Protein AF-A0A1G2PQ96-F1 (afdb_monomer_lite)

Organism: NCBI:txid1802366

Radius of gyration: 40.45 Å; chains: 1; bounding box: 133×92×114 Å

pLDDT: mean 72.98, std 24.96, range [22.08, 98.81]

InterPro domains:
  IPR013783 Immunoglobulin-like fold [G3DSA:2.60.40.10] (853-939)
  IPR015943 WD40/YVTN repeat-like-containing domain superfamily [G3DSA:2.130.10.10] (67-251)
  IPR015943 WD40/YVTN repeat-like-containing domain superfamily [G3DSA:2.130.10.10] (252-370)
  IPR019405 Lactonase, 7-bladed beta-propeller [PF10282] (150-334)
  IPR051200 Multi-functional host-pathogen interaction and enzymatic activity protein [PTHR47197] (91-335)

Foldseek 3Di:
DPPPPPPPDDDDDDPVVVVVPVPPPDDDDDPPPPDCCDQVQWDLDPPPATGENEADDDAAEEDEAQRQETRYAEYADAAPHEYEYFPFQKDFPCVPEQFWFEKDAQLQQQKIWTAFQPQQKIWIWGDHDRVGNSDIGTPPAMDHPVVPERGWHYKDAQNQQQKIWIQGLRQQKIFIWGAPDRPHNNRIDTPPDMDHPVVPDNAWAEKDAQNQQQKIWIAGLRQQKIWIWGAPDRPGRVRIDTPPAMDHPCVPENGWHYKDAQNQQQKIWIAFQPQQKIWIWGAPDRPRCNRIDTPPAMDHPLLPERGWHYKDARNQQQKIWIAGNPRSMITIWGQPPRVGNVRIGRAFFRHAYEHQEYEAAAEYFGFFRAFWAAWADWDDDDDDDDDDDDDDDDDDDDDDDDDDDDDDDDDDDDDDDDDDDDDDDDDDDDDDDDDDDDDDDDDDDDDDDDDDDDDDFPDDPPVPDAADDDPDPDWHHFDHHYFGDDDPDDDDDDDDDDDDDDDDDDDDDDDDDDDHTFTAFTTWTFFHEYEYAHANAHAYAYEYHRETAAFAWGAQDDPPDDDDDDDDDDDDDDDDDDDDDDDDDDDDDDDDDDDDDDDDDPDRGDTHTTGTWTAFTEYEYHYNDQARAHYQYEYARHIHPLHLNSGYEYEYEHAHDHDYNYYSGVYYHYDHLYDYPDDDDDDDDDDDDDPDDDAFDFPDKDKDKAFLQAWDKDKDAHPQFRKMKMKGTGRNQDPGIKIKMKTKTFPVSCCVQLNADPFKFAFAGIKIAIWMDDPPHTDFFRVPAWIKMKMAGDPVRTDFPHDLVQKFKWFQDPSNSYIDTPPQWDRDPVRRMIIDGGGGGGMMGIMGTQDPDAAAEWALWAWDDDDQWIKIFTHGGPPQFFAKWKFKAQDPPDPHHTDGGGHRDGMDTDNPDHAAKMKMWIWTAGRSGHIYGTDIDIDHVVLVVDDQQAWEDAPPDPWIWGWAQFSNAIATETPLDCVVCVQVVVCPVVVVRYHYDHPVSVVNHHYDQWEDEPPDDWIWGADSVLATATEFEDDPPDPPDDGVVLCVVLVHDPSRYHHGYPVSVVSGHYDYHHYRDDPPD

Sequence (1081 aa):
MFKKLFLRITQTVSLGLILAIFAWFLPPFPYPAQASDDANDCSTTPDSYSGNLIIHTGSDITLSGAAFEYWCDTVRIDSGKTLTVDTAVRSSVGAQENAPNGFAFKTDGTKMYVVGETNDTVYQYSVSTAWDISFISYDSVSFSVAGQDSIPHDLAFKSDGTKMYIVGVGTDAVYQYSLSTAWDISTASYDSISFSVSAQDNNPTGFAFKTDGTKMYVVGTTSDTVYQYSLSTAWDLSSASYSSISFSVSGQEATSHGLVFKTDGTKMYVVGATNDTVYQYSLSTPWDISSASYDSISFSVAGQETIPTGLVLKTDGTKMYVVGTTNDTVYQYSLPTAWSLSSASYDQGQLILNANTITVNGTITANGKGFIGGFGGAGGVGGTAGVGGAAAAANDGTAGGNGGNGLAGIVGSGSFGGAGGALATGNAGGSGGAFGATGGAGGGRGIESGSSNAGTDGGYTSTGSNGDTSTDESLNRGSGGGGASGAPGGGGGGGGGADSTATTGGAGGNGGAGGSGTAGGAGGVGGGIIKLHARQALSGSGTINAKGNAGAQGSAGTNGANGIVGGGTIGGSAGLGGVSGVSASTVGGNGTSDGGGGGGGGGYGTAGNFGGDGAGGGVLLKSDSINGMTFTGTVDVRGGNNKTFNGGTVKIFYSCSKSTSTINAGRTFESQTSGCPSSAPPPAPLPTSDSGGSAATPTNTETEIITDESGGTVTETAANDGSTATVDVESGTTTGDATFTVMTFTTNEVYASDPLPSELQPGGQAIFDISASVGGTAVTTFDVQPLSLSFTYRENQLVQGASENDLRLAVFEQIEDSWHVLEDAVVDTATNTITYIANHLTRFAIVRPADIIRPALPTNVSAVAISGGAKLSWQNPPTDFHHVRITRGLTAQDAGTLIAGDVRGTSYEDISVSDEPVYYNLVSVDLAGNRSGPAMVLFDPSLSSYSDGDLLRGESTSEVWIIHNSGGKMFKRHVLFSNFDTFYPHLAPFWSNVKVVSDSTVAAYSLSAWIRLDGTSAVYEINDDNTKHWITCADDSVTGQDCANEWILSGRDFDGVYIVNSTEFNSYVSGPTVIMPDVAN

Secondary structure (DSSP, 8-state):
-TTSSSSS--SS--GGGTTTTGGGSS------------GGGSB-STT---SEEEESSSS-EEEESS--EEEEEEEEE-TT-EEEEE---EEE-TTT-SSEEEEEE-TTSSEEEEEETTTTEEEEEEEEETTEEEEEEEEEEEEE-TTT-SSEEEEEE-TTSSEEEEEETTTTEEEEEEESSTT-GGGEEEEEEEEE-TTT-SSEEEEEE-TTSSEEEEEETTTTEEEEEEESSTT-GGGEEEEEEEEE-TTT-SSEEEEEE-TTSSEEEEEETTTTEEEEEEESSTT-GGGEEEEEEEEE-TTT-SSEEEEEE-TTSSEEEEEETTTTEEEEEE-SSTT-GGG-B--TTEEEEEEEEEEESSEEEEBSSSPPPPP----PPPPPPP---------------------------------------------PPPP-------------------PPPSS---SS-SS---SSS--PPPPPPPP-PPPPP----PPP----------PPPPPPPPPPPPPPPPPPPPB-EEEEEEEEEEEES-EEE-PPPPPPBPPPPPPPPPP---------------------------------S------PPPPPPBPPPPPP-EEEEEE-STT-EEEEEEEE---GGG-STT--EEEEEESS-EEEEEEE-SEEEEEE-S------PPPPP--------PPP--SEEEEEEE-TTT-EEEEEE-TTT--EEEEEE-TTSSSS-EEEEEEEEEHHHHTTTSPPPTTEEEEEEEEEEEEEEETTEE--B-TTS-EEEEEE--GGGSPTT--GGG-EEEEEETTTTEEEE-TTPEEETTTTEEEEEESB--EEEEEEE---PPPPPPEEEEEEEETTEEEEEEE--SSS-SEEEEEEESSTT---EEEEEEE-SSEEEETT--SS-EEEEEEEE-SS--BPPPEEEEE-GGGGGS-TT-EEE-SS---EEEEEEETTEEEEEE---TTGGGT-GGG-SHHHHEEE--HHHHHTSEE--EEEETT---EEEE-TTSEEEEEE-S-TTSTT--HHHHHHHTT--GGG-EEE-HHHHTTSEE-PPEEPPPS--

Structure (mmCIF, N/CA/C/O backbone):
data_AF-A0A1G2PQ96-F1
#
_entry.id   AF-A0A1G2PQ96-F1
#
loop_
_atom_site.group_PDB
_atom_site.id
_atom_site.type_symbol
_atom_site.label_atom_id
_atom_site.label_alt_id
_atom_site.label_comp_id
_atom_site.label_asym_id
_atom_site.label_entity_id
_atom_site.label_seq_id
_atom_site.pdbx_PDB_ins_code
_atom_site.Cartn_x
_atom_site.Cartn_y
_atom_site.Cartn_z
_atom_site.occupancy
_atom_site.B_iso_or_equiv
_atom_site.auth_seq_id
_atom_site.auth_comp_id
_atom_site.auth_asym_id
_atom_site.auth_atom_id
_atom_site.pdbx_PDB_model_num
ATOM 1 N N . MET A 1 1 ? -57.449 -44.608 -15.776 1.00 42.12 1 MET A N 1
ATOM 2 C CA . MET A 1 1 ? -58.216 -45.012 -14.571 1.00 42.12 1 MET A CA 1
ATOM 3 C C . MET A 1 1 ? -57.979 -44.122 -13.334 1.00 42.12 1 MET A C 1
ATOM 5 O O . MET A 1 1 ? -58.739 -44.241 -12.388 1.00 42.12 1 MET A O 1
ATOM 9 N N . PHE A 1 2 ? -57.006 -43.193 -13.328 1.00 36.47 2 PHE A N 1
ATOM 10 C CA . PHE A 1 2 ? -56.578 -42.476 -12.107 1.00 36.47 2 PHE A CA 1
ATOM 11 C C . PHE A 1 2 ? -57.275 -41.130 -11.779 1.00 36.47 2 PHE A C 1
ATOM 13 O O . PHE A 1 2 ? -57.068 -40.592 -10.701 1.00 36.47 2 PHE A O 1
ATOM 20 N N . LYS A 1 3 ? -58.145 -40.589 -12.649 1.00 33.75 3 LYS A N 1
ATOM 21 C CA . LYS A 1 3 ? -58.846 -39.295 -12.434 1.00 33.75 3 LYS A CA 1
ATOM 22 C C . LYS A 1 3 ? -60.283 -39.404 -11.874 1.00 33.75 3 LYS A C 1
ATOM 24 O O . LYS A 1 3 ? -61.053 -38.457 -11.971 1.00 33.75 3 LYS A O 1
ATOM 29 N N . LYS A 1 4 ? -60.662 -40.556 -11.299 1.00 37.22 4 LYS A N 1
ATOM 30 C CA . LYS A 1 4 ? -61.976 -40.774 -10.643 1.00 37.22 4 LYS A CA 1
ATOM 31 C C . LYS A 1 4 ? -61.910 -41.303 -9.201 1.00 37.22 4 LYS A C 1
ATOM 33 O O . LYS A 1 4 ? -62.958 -41.540 -8.613 1.00 37.22 4 LYS A O 1
ATOM 38 N N . LEU A 1 5 ? -60.712 -41.442 -8.624 1.00 34.31 5 LEU A N 1
ATOM 39 C CA . LEU A 1 5 ? -60.529 -41.835 -7.217 1.00 34.31 5 LEU A CA 1
ATOM 40 C C . LEU A 1 5 ? -60.326 -40.625 -6.280 1.00 34.31 5 LEU A C 1
ATOM 42 O O . LEU A 1 5 ? -60.650 -40.701 -5.105 1.00 34.31 5 LEU A O 1
ATOM 46 N N . PHE A 1 6 ? -59.866 -39.486 -6.813 1.00 34.38 6 PHE A N 1
ATOM 47 C CA . PHE A 1 6 ? -59.518 -38.283 -6.039 1.00 34.38 6 PHE A CA 1
ATOM 48 C C . PHE A 1 6 ? -60.656 -37.247 -5.905 1.00 34.38 6 PHE A C 1
ATOM 50 O O . PHE A 1 6 ? -60.423 -36.114 -5.504 1.00 34.38 6 PHE A O 1
ATOM 57 N N . LEU A 1 7 ? -61.891 -37.602 -6.281 1.00 35.44 7 LEU A N 1
ATOM 58 C CA . LEU A 1 7 ? -63.040 -36.681 -6.272 1.00 35.44 7 LEU A CA 1
ATOM 59 C C . LEU A 1 7 ? -64.295 -37.320 -5.655 1.00 35.44 7 LEU A C 1
ATOM 61 O O . LEU A 1 7 ? -65.400 -37.188 -6.182 1.00 35.44 7 LEU A O 1
ATOM 65 N N . ARG A 1 8 ? -64.105 -38.081 -4.566 1.00 37.97 8 ARG A N 1
ATOM 66 C CA . ARG A 1 8 ? -65.181 -38.645 -3.729 1.00 37.97 8 ARG A CA 1
ATOM 67 C C . ARG A 1 8 ? -64.667 -39.122 -2.356 1.00 37.97 8 ARG A C 1
ATOM 69 O O . ARG A 1 8 ? -64.781 -40.296 -2.046 1.00 37.97 8 ARG A O 1
ATOM 76 N N . ILE A 1 9 ? -64.111 -38.203 -1.558 1.00 35.59 9 ILE A N 1
ATOM 77 C CA . ILE A 1 9 ? -64.060 -38.202 -0.073 1.00 35.59 9 ILE A CA 1
ATOM 78 C C . ILE A 1 9 ? -63.709 -36.758 0.342 1.00 35.59 9 ILE A C 1
ATOM 80 O O . ILE A 1 9 ? -62.584 -36.402 0.663 1.00 35.59 9 ILE A O 1
ATOM 84 N N . THR A 1 10 ? -64.704 -35.878 0.244 1.00 44.19 10 THR A N 1
ATOM 85 C CA . THR A 1 10 ? -64.651 -34.490 0.736 1.00 44.19 10 THR A CA 1
ATOM 86 C C . THR A 1 10 ? -65.944 -34.180 1.484 1.00 44.19 10 THR A C 1
ATOM 88 O O . THR A 1 10 ? -66.731 -33.335 1.071 1.00 44.19 10 THR A O 1
ATOM 91 N N . GLN A 1 11 ? -66.185 -34.928 2.567 1.00 43.59 11 GLN A N 1
ATOM 92 C CA . GLN A 1 11 ? -67.168 -34.626 3.615 1.00 43.59 11 GLN A CA 1
ATOM 93 C C . GLN A 1 11 ? -66.993 -35.580 4.818 1.00 43.59 11 GLN A C 1
ATOM 95 O O . GLN A 1 11 ? -66.660 -36.750 4.645 1.00 43.59 11 GLN A O 1
ATOM 100 N N . THR A 1 12 ? -67.272 -35.065 6.022 1.00 45.44 12 THR A N 1
ATOM 101 C CA . THR A 1 12 ? -67.603 -35.831 7.247 1.00 45.44 12 THR A CA 1
ATOM 102 C C . THR A 1 12 ? -66.483 -36.566 8.018 1.00 45.44 12 THR A C 1
ATOM 104 O O . THR A 1 12 ? -66.689 -37.686 8.473 1.00 45.44 12 THR A O 1
ATOM 107 N N . VAL A 1 13 ? -65.357 -35.898 8.312 1.00 37.81 13 VAL A N 1
ATOM 108 C CA . VAL A 1 13 ? -64.643 -36.049 9.610 1.00 37.81 13 VAL A CA 1
ATOM 109 C C . VAL A 1 13 ? -64.142 -34.666 10.056 1.00 37.81 13 VAL A C 1
ATOM 111 O O . VAL A 1 13 ? -63.747 -33.862 9.215 1.00 37.81 13 VAL A O 1
ATOM 114 N N . SER A 1 14 ? -64.190 -34.355 11.354 1.00 39.97 14 SER A N 1
ATOM 115 C CA . SER A 1 14 ? -63.739 -33.072 11.917 1.00 39.97 14 SER A CA 1
ATOM 116 C C . SER A 1 14 ? -62.232 -33.052 12.221 1.00 39.97 14 SER A C 1
ATOM 118 O O . SER A 1 14 ? -61.663 -34.046 12.671 1.00 39.97 14 SER A O 1
ATOM 120 N N . LEU A 1 15 ? -61.583 -31.892 12.031 1.00 39.12 15 LEU A N 1
ATOM 121 C CA . LEU A 1 15 ? -60.127 -31.717 12.207 1.00 39.12 15 LEU A CA 1
ATOM 122 C C . LEU A 1 15 ? -59.603 -32.082 13.611 1.00 39.12 15 LEU A C 1
ATOM 124 O O . LEU A 1 15 ? -58.443 -32.466 13.749 1.00 39.12 15 LEU A O 1
ATOM 128 N N . GLY A 1 16 ? -60.444 -31.989 14.646 1.00 43.97 16 GLY A N 1
ATOM 129 C CA . GLY A 1 16 ? -60.031 -32.151 16.045 1.00 43.97 16 GLY A CA 1
ATOM 130 C C . GLY A 1 16 ? -59.488 -33.535 16.425 1.00 43.97 16 GLY A C 1
ATOM 131 O O . GLY A 1 16 ? -58.793 -33.640 17.430 1.00 43.97 16 GLY A O 1
ATOM 132 N N . LEU A 1 17 ? -59.761 -34.590 15.645 1.00 39.09 17 LEU A N 1
ATOM 133 C CA . LEU A 1 17 ? -59.308 -35.950 15.983 1.00 39.09 17 LEU A CA 1
ATOM 134 C C . LEU A 1 17 ? -57.929 -36.313 15.399 1.00 39.09 17 LEU A C 1
ATOM 136 O O . LEU A 1 17 ? -57.314 -37.274 15.852 1.00 39.09 17 LEU A O 1
ATOM 140 N N . ILE A 1 18 ? -57.419 -35.554 14.420 1.00 39.34 18 ILE A N 1
ATOM 141 C CA . ILE A 1 18 ? -56.138 -35.863 13.757 1.00 39.34 18 ILE A CA 1
ATOM 142 C C . ILE A 1 18 ? -54.939 -35.387 14.597 1.00 39.34 18 ILE A C 1
ATOM 144 O O . ILE A 1 18 ? -53.934 -36.094 14.669 1.00 39.34 18 ILE A O 1
ATOM 148 N N . LEU A 1 19 ? -55.057 -34.258 15.311 1.00 37.84 19 LEU A N 1
ATOM 149 C CA . LEU A 1 19 ? -53.992 -33.777 16.208 1.00 37.84 19 LEU A CA 1
ATOM 150 C C . LEU A 1 19 ? -53.738 -34.711 17.408 1.00 37.84 19 LEU A C 1
ATOM 152 O O . LEU A 1 19 ? -52.629 -34.737 17.934 1.00 37.84 19 LEU A O 1
ATOM 156 N N . ALA A 1 20 ? -54.731 -35.496 17.836 1.00 39.84 20 ALA A N 1
ATOM 157 C CA . ALA A 1 20 ? -54.631 -36.315 19.046 1.00 39.84 20 ALA A CA 1
ATOM 158 C C . ALA A 1 20 ? -53.750 -37.574 18.898 1.00 39.84 20 ALA A C 1
ATOM 160 O O . ALA A 1 20 ? -53.310 -38.125 19.904 1.00 39.84 20 ALA A O 1
ATOM 161 N N . ILE A 1 21 ? -53.499 -38.048 17.670 1.00 39.25 21 ILE A N 1
ATOM 162 C CA . ILE A 1 21 ? -52.829 -39.342 17.418 1.00 39.25 21 ILE A CA 1
ATOM 163 C C . ILE A 1 21 ? -51.348 -39.174 17.028 1.00 39.25 21 ILE A C 1
ATOM 165 O O . ILE A 1 21 ? -50.549 -40.077 17.262 1.00 39.25 21 ILE A O 1
ATOM 169 N N . PHE A 1 22 ? -50.937 -38.001 16.531 1.00 35.75 22 PHE A N 1
ATOM 170 C CA . PHE A 1 22 ? -49.519 -37.706 16.267 1.00 35.75 22 PHE A CA 1
ATOM 171 C C . PHE A 1 22 ? -48.686 -37.443 17.538 1.00 35.75 22 PHE A C 1
ATOM 173 O O . PHE A 1 22 ? -47.462 -37.518 17.495 1.00 35.75 22 PHE A O 1
ATOM 180 N N . ALA A 1 23 ? -49.329 -37.190 18.681 1.00 38.19 23 ALA A N 1
ATOM 181 C CA . ALA A 1 23 ? -48.676 -36.783 19.929 1.00 38.19 23 ALA A CA 1
ATOM 182 C C . ALA A 1 23 ? -48.070 -37.931 20.776 1.00 38.19 23 ALA A C 1
ATOM 184 O O . ALA A 1 23 ? -47.697 -37.696 21.922 1.00 38.19 23 ALA A O 1
ATOM 185 N N . TRP A 1 24 ? -48.009 -39.170 20.263 1.00 33.78 24 TRP A N 1
ATOM 186 C CA . TRP A 1 24 ? -47.623 -40.367 21.044 1.00 33.78 24 TRP A CA 1
ATOM 187 C C . TRP A 1 24 ? -46.531 -41.254 20.416 1.00 33.78 24 TRP A C 1
ATOM 189 O O . TRP A 1 24 ? -46.195 -42.289 20.986 1.00 33.78 24 TRP A O 1
ATOM 199 N N . PHE A 1 25 ? -45.965 -40.873 19.263 1.00 34.75 25 PHE A N 1
ATOM 200 C CA . PHE A 1 25 ? -44.963 -41.683 18.541 1.00 34.75 25 PHE A CA 1
ATOM 201 C C . PHE A 1 25 ? -43.710 -40.912 18.090 1.00 34.75 25 PHE A C 1
ATOM 203 O O . PHE A 1 25 ? -43.013 -41.332 17.168 1.00 34.75 25 PHE A O 1
ATOM 210 N N . LEU A 1 26 ? -43.378 -39.821 18.783 1.00 31.25 26 LEU A N 1
ATOM 211 C CA . LEU A 1 26 ? -42.039 -39.233 18.743 1.00 31.25 26 LEU A CA 1
ATOM 212 C C . LEU A 1 26 ? -41.348 -39.503 20.091 1.00 31.25 26 LEU A C 1
ATOM 214 O O . LEU A 1 26 ? -41.981 -39.295 21.130 1.00 31.25 26 LEU A O 1
ATOM 218 N N . PRO A 1 27 ? -40.081 -39.963 20.115 1.00 33.34 27 PRO A N 1
ATOM 219 C CA . PRO A 1 27 ? -39.292 -39.937 21.342 1.00 33.34 27 PRO A CA 1
ATOM 220 C C . PRO A 1 27 ? -39.118 -38.478 21.800 1.00 33.34 27 PRO A C 1
ATOM 222 O O . PRO A 1 27 ? -39.261 -37.565 20.980 1.00 33.34 27 PRO A O 1
ATOM 225 N N . PRO A 1 28 ? -38.799 -38.224 23.081 1.00 30.73 28 PRO A N 1
ATOM 226 C CA . PRO A 1 28 ? -38.507 -36.873 23.532 1.00 30.73 28 PRO A CA 1
ATOM 227 C C . PRO A 1 28 ? -37.271 -36.358 22.793 1.00 30.73 28 PRO A C 1
ATOM 229 O O . PRO A 1 28 ? -36.146 -36.741 23.110 1.00 30.73 28 PRO A O 1
ATOM 232 N N . PHE A 1 29 ? -37.485 -35.483 21.814 1.00 29.66 29 PHE A N 1
ATOM 233 C CA . PHE A 1 29 ? -36.437 -34.600 21.334 1.00 29.66 29 PHE A CA 1
ATOM 234 C C . PHE A 1 29 ? -36.077 -33.675 22.503 1.00 29.66 29 PHE A C 1
ATOM 236 O O . PHE A 1 29 ? -36.922 -32.861 22.891 1.00 29.66 29 PHE A O 1
ATOM 243 N N . PRO A 1 30 ? -34.857 -33.734 23.071 1.00 32.50 30 PRO A N 1
ATOM 244 C CA . PRO A 1 30 ? -34.296 -32.498 23.582 1.00 32.50 30 PRO A CA 1
ATOM 245 C C . PRO A 1 30 ? -34.281 -31.532 22.396 1.00 32.50 30 PRO A C 1
ATOM 247 O O . PRO A 1 30 ? -33.815 -31.897 21.317 1.00 32.50 30 PRO A O 1
ATOM 250 N N . TYR A 1 31 ? -34.801 -30.319 22.571 1.00 26.30 31 TYR A N 1
ATOM 251 C CA . TYR A 1 31 ? -34.379 -29.239 21.689 1.00 26.30 31 TYR A CA 1
ATOM 252 C C . TYR A 1 31 ? -32.872 -29.085 21.908 1.00 26.30 31 TYR A C 1
ATOM 254 O O . TYR A 1 31 ? -32.482 -28.755 23.033 1.00 26.30 31 TYR A O 1
ATOM 262 N N . PRO A 1 32 ? -32.014 -29.281 20.893 1.00 28.56 32 PRO A N 1
ATOM 263 C CA . PRO A 1 32 ? -30.757 -28.581 20.914 1.00 28.56 32 PRO A CA 1
ATOM 264 C C . PRO A 1 32 ? -31.112 -27.107 20.713 1.00 28.56 32 PRO A C 1
ATOM 266 O O . PRO A 1 32 ? -31.301 -26.636 19.595 1.00 28.56 32 PRO A O 1
ATOM 269 N N . ALA A 1 33 ? -31.171 -26.362 21.814 1.00 30.36 33 ALA A N 1
ATOM 270 C CA . ALA A 1 33 ? -30.506 -25.075 21.766 1.00 30.36 33 ALA A CA 1
ATOM 271 C C . ALA A 1 33 ? -29.030 -25.414 21.513 1.00 30.36 33 ALA A C 1
ATOM 273 O O . ALA A 1 33 ? -28.303 -25.755 22.446 1.00 30.36 33 ALA A O 1
ATOM 274 N N . GLN A 1 34 ? -28.622 -25.449 20.240 1.00 30.05 34 GLN A N 1
ATOM 275 C CA . GLN A 1 34 ? -27.205 -25.321 19.941 1.00 30.05 34 GLN A CA 1
ATOM 276 C C . GLN A 1 34 ? -26.820 -23.949 20.477 1.00 30.05 34 GLN A C 1
ATOM 278 O O . GLN A 1 34 ? -27.338 -22.940 20.004 1.00 30.05 34 GLN A O 1
ATOM 283 N N . ALA A 1 35 ? -25.953 -23.919 21.484 1.00 33.25 35 ALA A N 1
ATOM 284 C CA . ALA A 1 35 ? -25.126 -22.746 21.662 1.00 33.25 35 ALA A CA 1
ATOM 285 C C . ALA A 1 35 ? -24.294 -22.632 20.380 1.00 33.25 35 ALA A C 1
ATOM 287 O O . ALA A 1 35 ? -23.560 -23.569 20.047 1.00 33.25 35 ALA A O 1
ATOM 288 N N . SER A 1 36 ? -24.447 -21.536 19.638 1.00 38.97 36 SER A N 1
ATOM 289 C CA . SER A 1 36 ? -23.419 -21.118 18.695 1.00 38.97 36 SER A CA 1
ATOM 290 C C . SER A 1 36 ? -22.236 -20.615 19.520 1.00 38.97 36 SER A C 1
ATOM 292 O O . SER A 1 36 ? -22.070 -19.422 19.753 1.00 38.97 36 SER A O 1
ATOM 294 N N . ASP A 1 37 ? -21.402 -21.561 19.969 1.00 48.28 37 ASP A N 1
ATOM 295 C CA . ASP A 1 37 ? -20.026 -21.295 20.400 1.00 48.28 37 ASP A CA 1
ATOM 296 C C . ASP A 1 37 ? -19.194 -20.928 19.128 1.00 48.28 37 ASP A C 1
ATOM 298 O O . ASP A 1 37 ? -18.194 -21.571 18.810 1.00 48.28 37 ASP A O 1
ATOM 302 N N . ASP A 1 38 ? -19.679 -19.957 18.339 1.00 52.38 38 ASP A N 1
ATOM 303 C CA . ASP A 1 38 ? -19.341 -19.719 16.930 1.00 52.38 38 ASP A CA 1
ATOM 304 C C . ASP A 1 38 ? -19.372 -18.208 16.625 1.00 52.38 38 ASP A C 1
ATOM 306 O O . ASP A 1 38 ? -20.413 -17.559 16.701 1.00 52.38 38 ASP A O 1
ATOM 310 N N . ALA A 1 39 ? -18.217 -17.614 16.314 1.00 49.09 39 ALA A N 1
ATOM 311 C CA . ALA A 1 39 ? -18.099 -16.165 16.104 1.00 49.09 39 ALA A CA 1
ATOM 312 C C . ALA A 1 39 ? -18.637 -15.689 14.741 1.00 49.09 39 ALA A C 1
ATOM 314 O O . ALA A 1 39 ? -18.778 -14.487 14.522 1.00 49.09 39 ALA A O 1
ATOM 315 N N . ASN A 1 40 ? -18.950 -16.629 13.845 1.00 54.28 40 ASN A N 1
ATOM 316 C CA . ASN A 1 40 ? -19.444 -16.365 12.494 1.00 54.28 40 ASN A CA 1
ATOM 317 C C . ASN A 1 40 ? -20.896 -15.849 12.451 1.00 54.28 40 ASN A C 1
ATOM 319 O O . ASN A 1 40 ? -21.363 -15.466 11.381 1.00 54.28 40 ASN A O 1
ATOM 323 N N . ASP A 1 41 ? -21.608 -15.834 13.585 1.00 71.81 41 ASP A N 1
ATOM 324 C CA . ASP A 1 41 ? -22.950 -15.251 13.676 1.00 71.81 41 ASP A CA 1
ATOM 325 C C . ASP A 1 41 ? -22.923 -13.706 13.596 1.00 71.81 41 ASP A C 1
ATOM 327 O O . ASP A 1 41 ? -23.894 -13.122 13.119 1.00 71.81 41 ASP A O 1
ATOM 331 N N . CYS A 1 42 ? -21.855 -13.030 14.052 1.00 77.31 42 CYS A N 1
ATOM 332 C CA . CYS A 1 42 ? -21.796 -11.559 14.076 1.00 77.31 42 CYS A CA 1
ATOM 333 C C . CYS A 1 42 ? -21.358 -10.939 12.741 1.00 77.31 42 CYS A C 1
ATOM 335 O O . CYS A 1 42 ? -20.503 -11.477 12.037 1.00 77.31 42 CYS A O 1
ATOM 337 N N . SER A 1 43 ? -21.885 -9.753 12.423 1.00 79.25 43 SER A N 1
ATOM 338 C CA . SER A 1 43 ? -21.516 -9.024 11.204 1.00 79.25 43 SER A CA 1
ATOM 339 C C . SER A 1 43 ? -20.120 -8.402 11.292 1.00 79.25 43 SER A C 1
ATOM 341 O O . SER A 1 43 ? -19.700 -7.937 12.348 1.00 79.25 43 SER A O 1
ATOM 343 N N . THR A 1 44 ? -19.418 -8.324 10.161 1.00 76.81 44 THR A N 1
ATOM 344 C CA . THR A 1 44 ? -18.175 -7.545 9.992 1.00 76.81 44 THR A CA 1
ATOM 345 C C . THR A 1 44 ? -18.404 -6.234 9.227 1.00 76.81 44 THR A C 1
ATOM 347 O O . THR A 1 44 ? -17.452 -5.554 8.855 1.00 76.81 44 THR A O 1
ATOM 350 N N . THR A 1 45 ? -19.666 -5.872 8.967 1.00 74.44 45 THR A N 1
ATOM 351 C CA . THR A 1 45 ? -20.046 -4.595 8.338 1.00 74.44 45 THR A CA 1
ATOM 352 C C . THR A 1 45 ? -20.333 -3.544 9.418 1.00 74.44 45 THR A C 1
ATOM 354 O O . THR A 1 45 ? -21.090 -3.863 10.337 1.00 74.44 45 THR A O 1
ATOM 357 N N . PRO A 1 46 ? -19.798 -2.309 9.309 1.00 77.88 46 PRO A N 1
ATOM 358 C CA . PRO A 1 46 ? -20.107 -1.205 10.217 1.00 77.88 46 PRO A CA 1
ATOM 359 C C . PRO A 1 46 ? -21.602 -1.017 10.506 1.00 77.88 46 PRO A C 1
ATOM 361 O O . PRO A 1 46 ? -22.441 -1.210 9.625 1.00 77.88 46 PRO A O 1
ATOM 364 N N . ASP A 1 47 ? -21.917 -0.716 11.768 1.00 74.06 47 ASP A N 1
ATOM 365 C CA . ASP A 1 47 ? -23.259 -0.515 12.346 1.00 74.06 47 ASP A CA 1
ATOM 366 C C . ASP A 1 47 ? -24.299 -1.627 12.101 1.00 74.06 47 ASP A C 1
ATOM 368 O O . ASP A 1 47 ? -25.482 -1.503 12.429 1.00 74.06 47 ASP A O 1
ATOM 372 N N . SER A 1 48 ? -23.863 -2.788 11.613 1.00 83.44 48 SER A N 1
ATOM 373 C CA . SER A 1 48 ? -24.718 -3.923 11.264 1.00 83.44 48 SER A CA 1
ATOM 374 C C . SER A 1 48 ? -24.942 -4.874 12.455 1.00 83.44 48 SER A C 1
ATOM 376 O O . SER A 1 48 ? -24.726 -6.081 12.346 1.00 83.44 48 SER A O 1
ATOM 378 N N . TYR A 1 49 ? -25.371 -4.332 13.603 1.00 81.38 49 TYR A N 1
ATOM 379 C CA . TYR A 1 49 ? -25.602 -5.056 14.869 1.00 81.38 49 TYR A CA 1
ATOM 380 C C . TYR A 1 49 ? -26.528 -6.274 14.691 1.00 81.38 49 TYR A C 1
ATOM 382 O O . TYR A 1 49 ? -27.756 -6.154 14.714 1.00 81.38 49 TYR A O 1
ATOM 390 N N . SER A 1 50 ? -25.951 -7.460 14.493 1.00 81.06 50 SER A N 1
ATOM 391 C CA . SER A 1 50 ? -26.700 -8.673 14.149 1.00 81.06 50 SER A CA 1
ATOM 392 C C . SER A 1 50 ? -25.973 -9.946 14.586 1.00 81.06 50 SER A C 1
ATOM 394 O O . SER A 1 50 ? -24.758 -9.954 14.756 1.00 81.06 50 SER A O 1
ATOM 396 N N . GLY A 1 51 ? -26.737 -11.018 14.826 1.00 81.88 51 GLY A N 1
ATOM 397 C CA . GLY A 1 51 ? -26.214 -12.275 15.377 1.00 81.88 51 GLY A CA 1
ATOM 398 C C . GLY A 1 51 ? -25.655 -12.149 16.798 1.00 81.88 51 GLY A C 1
ATOM 399 O O . GLY A 1 51 ? -25.831 -11.127 17.457 1.00 81.88 51 GLY A O 1
ATOM 400 N N . ASN A 1 52 ? -25.032 -13.210 17.319 1.00 84.00 52 ASN A N 1
ATOM 401 C CA . ASN A 1 52 ? -24.558 -13.244 18.705 1.00 84.00 52 ASN A CA 1
ATOM 402 C C . ASN A 1 52 ? -23.247 -14.025 18.855 1.00 84.00 52 ASN A C 1
ATOM 404 O O . ASN A 1 52 ? -23.131 -15.135 18.354 1.00 84.00 52 ASN A O 1
ATOM 408 N N . LEU A 1 53 ? -22.313 -13.501 19.649 1.00 85.25 53 LEU A N 1
ATOM 409 C CA . LEU A 1 53 ? -21.095 -14.202 20.063 1.00 85.25 53 LEU A CA 1
ATOM 410 C C . LEU A 1 53 ? -21.293 -14.729 21.489 1.00 85.25 53 LEU A C 1
ATOM 412 O O . LEU A 1 53 ? -21.121 -13.980 22.453 1.00 85.25 53 LEU A O 1
ATOM 416 N N . ILE A 1 54 ? -21.683 -16.000 21.642 1.00 84.56 54 ILE A N 1
ATOM 417 C CA . ILE A 1 54 ? -22.013 -16.594 22.950 1.00 84.56 54 ILE A CA 1
ATOM 418 C C . ILE A 1 54 ? -21.122 -17.801 23.243 1.00 84.56 54 ILE A C 1
ATOM 420 O O . ILE A 1 54 ? -21.333 -18.885 22.717 1.00 84.56 54 ILE A O 1
ATOM 424 N N . ILE A 1 55 ? -20.183 -17.637 24.174 1.00 83.38 55 ILE A N 1
ATOM 425 C CA . ILE A 1 55 ? -19.343 -18.724 24.687 1.00 83.38 55 ILE A CA 1
ATOM 426 C C . ILE A 1 55 ? -19.949 -19.218 25.999 1.00 83.38 55 ILE A C 1
ATOM 428 O O . ILE A 1 55 ? -19.725 -18.636 27.067 1.00 83.38 55 ILE A O 1
ATOM 432 N N . HIS A 1 56 ? -20.755 -20.276 25.913 1.00 73.56 56 HIS A N 1
ATOM 433 C CA . HIS A 1 56 ? -21.485 -20.850 27.052 1.00 73.56 56 HIS A CA 1
ATOM 434 C C . HIS A 1 56 ? -21.107 -22.316 27.287 1.00 73.56 56 HIS A C 1
ATOM 436 O O . HIS A 1 56 ? -20.963 -22.748 28.434 1.00 73.56 56 HIS A O 1
ATOM 442 N N . THR A 1 57 ? -20.878 -23.077 26.216 1.00 62.69 57 THR A N 1
ATOM 443 C CA . THR A 1 57 ? -20.496 -24.493 26.270 1.00 62.69 57 THR A CA 1
ATOM 444 C C . THR A 1 57 ? -19.184 -24.717 25.514 1.00 62.69 57 THR A C 1
ATOM 446 O O . THR A 1 57 ? -18.305 -23.863 25.577 1.00 62.69 57 THR A O 1
ATOM 449 N N . GLY A 1 58 ? -18.959 -25.906 24.947 1.00 62.84 58 GLY A N 1
ATOM 450 C CA . GLY A 1 58 ? -17.788 -26.172 24.109 1.00 62.84 58 GLY A CA 1
ATOM 451 C C . GLY A 1 58 ? -16.420 -25.997 24.786 1.00 62.84 58 GLY A C 1
ATOM 452 O O . GLY A 1 58 ? -16.278 -26.103 26.012 1.00 62.84 58 GLY A O 1
ATOM 453 N N . SER A 1 59 ? -15.419 -25.750 23.945 1.00 69.62 59 SER A N 1
ATOM 454 C CA . SER A 1 59 ? -14.040 -25.397 24.307 1.00 69.62 59 SER A CA 1
ATOM 455 C C . SER A 1 59 ? -13.866 -23.873 24.393 1.00 69.62 59 SER A C 1
ATOM 457 O O . SER A 1 59 ? -14.819 -23.123 24.200 1.00 69.62 59 SER A O 1
ATOM 459 N N . ASP A 1 60 ? -12.647 -23.414 24.671 1.00 80.12 60 ASP A N 1
ATOM 460 C CA . ASP A 1 60 ? -12.261 -22.016 24.451 1.00 80.12 60 ASP A CA 1
ATOM 461 C C . ASP A 1 60 ? -12.199 -21.696 22.944 1.00 80.12 60 ASP A C 1
ATOM 463 O O . ASP A 1 60 ? -11.910 -22.579 22.132 1.00 80.12 60 ASP A O 1
ATOM 467 N N . ILE A 1 61 ? -12.466 -20.438 22.576 1.00 76.50 61 ILE A N 1
ATOM 468 C CA . ILE A 1 61 ? -12.505 -19.961 21.183 1.00 76.50 61 ILE A CA 1
ATOM 469 C C . ILE A 1 61 ? -11.275 -19.096 20.898 1.00 76.50 61 ILE A C 1
ATOM 471 O O . ILE A 1 61 ? -10.915 -18.242 21.708 1.00 76.50 61 ILE A O 1
ATOM 475 N N . THR A 1 62 ? -10.679 -19.258 19.715 1.00 74.12 62 THR A N 1
ATOM 476 C CA . THR A 1 62 ? -9.673 -18.333 19.173 1.00 74.12 62 THR A CA 1
ATOM 477 C C . THR A 1 62 ? -10.205 -17.687 17.898 1.00 74.12 62 THR A C 1
ATOM 479 O O . THR A 1 62 ? -10.464 -18.384 16.919 1.00 74.12 62 THR A O 1
ATOM 482 N N . LEU A 1 63 ? -10.335 -16.360 17.893 1.00 71.75 63 LEU A N 1
ATOM 483 C CA . LEU A 1 63 ? -10.573 -15.579 16.678 1.00 71.75 63 LEU A CA 1
ATOM 484 C C . LEU A 1 63 ? -9.270 -15.506 15.882 1.00 71.75 63 LEU A C 1
ATOM 486 O O . LEU A 1 63 ? -8.226 -15.157 16.438 1.00 71.75 63 LEU A O 1
ATOM 490 N N . SER A 1 64 ? -9.335 -15.834 14.594 1.00 60.06 64 SER A N 1
ATOM 491 C CA . SER A 1 64 ? -8.195 -15.814 13.674 1.00 60.06 64 SER A CA 1
ATOM 492 C C . SER A 1 64 ? -8.644 -15.404 12.271 1.00 60.06 64 SER A C 1
ATOM 494 O O . SER A 1 64 ? -9.807 -15.592 11.913 1.00 60.06 64 SER A O 1
ATOM 496 N N . GLY A 1 65 ? -7.730 -14.820 11.494 1.00 53.78 65 GLY A N 1
ATOM 497 C CA . GLY A 1 65 ? -8.033 -14.214 10.194 1.00 53.78 65 GLY A CA 1
ATOM 498 C C . GLY A 1 65 ? -8.212 -12.691 10.247 1.00 53.78 65 GLY A C 1
ATOM 499 O O . GLY A 1 65 ? -8.004 -12.056 11.280 1.00 53.78 65 GLY A O 1
ATOM 500 N N . ALA A 1 66 ? -8.570 -12.102 9.103 1.00 47.47 66 ALA A N 1
ATOM 501 C CA . ALA A 1 66 ? -8.473 -10.659 8.855 1.00 47.47 66 ALA A CA 1
ATOM 502 C C . ALA A 1 66 ? -9.563 -9.775 9.505 1.00 47.47 66 ALA A C 1
ATOM 504 O O . ALA A 1 66 ? -9.426 -8.553 9.503 1.00 47.47 66 ALA A O 1
ATOM 505 N N . ALA A 1 67 ? -10.637 -10.353 10.053 1.00 53.38 67 ALA A N 1
ATOM 506 C CA . ALA A 1 67 ? -11.695 -9.591 10.718 1.00 53.38 67 ALA A CA 1
ATOM 507 C C . ALA A 1 67 ? -11.276 -9.208 12.150 1.00 53.38 67 ALA A C 1
ATOM 509 O O . ALA A 1 67 ? -11.265 -10.044 13.058 1.00 53.38 67 ALA A O 1
ATOM 510 N N . PHE A 1 68 ? -10.929 -7.934 12.347 1.00 66.31 68 PHE A N 1
ATOM 511 C CA . PHE A 1 68 ? -10.560 -7.359 13.647 1.00 66.31 68 PHE A CA 1
ATOM 512 C C . PHE A 1 68 ? -11.717 -6.626 14.349 1.00 66.31 68 PHE A C 1
ATOM 514 O O . PHE A 1 68 ? -11.558 -6.215 15.498 1.00 66.31 68 PHE A O 1
ATOM 521 N N . GLU A 1 69 ? -12.862 -6.460 13.683 1.00 81.88 69 GLU A N 1
ATOM 522 C CA . GLU A 1 69 ? -14.032 -5.733 14.180 1.00 81.88 69 GLU A CA 1
ATOM 523 C C . GLU A 1 69 ? -15.331 -6.495 13.882 1.00 81.88 69 GLU A C 1
ATOM 525 O O . GLU A 1 69 ? -15.511 -7.018 12.780 1.00 81.88 69 GLU A O 1
ATOM 530 N N . TYR A 1 70 ? -16.215 -6.575 14.883 1.00 83.19 70 TYR A N 1
ATOM 531 C CA . TYR A 1 70 ? -17.464 -7.340 14.838 1.00 83.19 70 TYR A CA 1
ATOM 532 C C . TYR A 1 70 ? -18.622 -6.543 15.446 1.00 83.19 70 TYR A C 1
ATOM 534 O O . TYR A 1 70 ? -18.469 -5.908 16.492 1.00 83.19 70 TYR A O 1
ATOM 542 N N . TRP A 1 71 ? -19.790 -6.661 14.820 1.00 85.75 71 TRP A N 1
ATOM 543 C CA . TRP A 1 71 ? -21.026 -5.948 15.128 1.00 85.75 71 TRP A CA 1
ATOM 544 C C . TRP A 1 71 ? -22.117 -6.964 15.478 1.00 85.75 71 TRP A C 1
ATOM 546 O O . TRP A 1 71 ? -22.813 -7.496 14.611 1.00 85.75 71 TRP A O 1
ATOM 556 N N . CYS A 1 72 ? -22.224 -7.275 16.767 1.00 87.00 72 CYS A N 1
ATOM 557 C CA . CYS A 1 72 ? -23.140 -8.279 17.314 1.00 87.00 72 CYS A CA 1
ATOM 558 C C . CYS A 1 72 ? -24.423 -7.631 17.865 1.00 87.00 72 CYS A C 1
ATOM 560 O O . CYS A 1 72 ? -24.417 -6.468 18.260 1.00 87.00 72 CYS A O 1
ATOM 562 N N . ASP A 1 73 ? -25.508 -8.387 18.034 1.00 88.06 73 ASP A N 1
ATOM 563 C CA . ASP A 1 73 ? -26.563 -7.992 18.979 1.00 88.06 73 ASP A CA 1
ATOM 564 C C . ASP A 1 73 ? -26.080 -8.219 20.425 1.00 88.06 73 ASP A C 1
ATOM 566 O O . ASP A 1 73 ? -25.895 -7.266 21.190 1.00 88.06 73 ASP A O 1
ATOM 570 N N . THR A 1 74 ? -25.761 -9.470 20.779 1.00 87.44 74 THR A N 1
ATOM 571 C CA . THR A 1 74 ? -25.212 -9.833 22.098 1.00 87.44 74 THR A CA 1
ATOM 572 C C . THR A 1 74 ? -23.827 -10.478 22.007 1.00 87.44 74 THR A C 1
ATOM 574 O O . THR A 1 74 ? -23.617 -11.449 21.280 1.00 87.44 74 THR A O 1
ATOM 577 N N . VAL A 1 75 ? -22.898 -10.009 22.843 1.00 91.50 75 VAL A N 1
ATOM 578 C CA . VAL A 1 75 ? -21.645 -10.696 23.196 1.00 91.50 75 VAL A CA 1
ATOM 579 C C . VAL A 1 75 ? -21.759 -11.236 24.620 1.00 91.50 75 VAL A C 1
ATOM 581 O O . VAL A 1 75 ? -22.052 -10.490 25.559 1.00 91.50 75 VAL A O 1
ATOM 584 N N . ARG A 1 76 ? -21.466 -12.522 24.826 1.00 90.81 76 ARG A N 1
ATOM 585 C CA . ARG A 1 76 ? -21.446 -13.151 26.151 1.00 90.81 76 ARG A CA 1
ATOM 586 C C . ARG A 1 76 ? -20.345 -14.203 26.273 1.00 90.81 76 ARG A C 1
ATOM 588 O O . ARG A 1 76 ? -20.286 -15.141 25.491 1.00 90.81 76 ARG A O 1
ATOM 595 N N . ILE A 1 77 ? -19.526 -14.092 27.315 1.00 91.75 77 ILE A N 1
ATOM 596 C CA . ILE A 1 77 ? -18.444 -15.033 27.632 1.00 91.75 77 ILE A CA 1
ATOM 597 C C . ILE A 1 77 ? -18.626 -15.498 29.076 1.00 91.75 77 ILE A C 1
ATOM 599 O O . ILE A 1 77 ? -18.428 -14.711 30.006 1.00 91.75 77 ILE A O 1
ATOM 603 N N . ASP A 1 78 ? -19.016 -16.755 29.282 1.00 90.69 78 ASP A N 1
ATOM 604 C CA . ASP A 1 78 ? -19.311 -17.280 30.620 1.00 90.69 78 ASP A CA 1
ATOM 605 C C . ASP A 1 78 ? -18.066 -17.685 31.424 1.00 90.69 78 ASP A C 1
ATOM 607 O O . ASP A 1 78 ? -16.953 -17.811 30.914 1.00 90.69 78 ASP A O 1
ATOM 611 N N . SER A 1 79 ? -18.245 -17.839 32.739 1.00 91.00 79 SER A N 1
ATOM 612 C CA . SER A 1 79 ? -17.130 -18.070 33.660 1.00 91.00 79 SER A CA 1
ATOM 613 C C . SER A 1 79 ? -16.420 -19.398 33.386 1.00 91.00 79 SER A C 1
ATOM 615 O O . SER A 1 79 ? -17.058 -20.439 33.233 1.00 91.00 79 SER A O 1
ATOM 617 N N . GLY A 1 80 ? -15.086 -19.354 33.330 1.00 86.12 80 GLY A N 1
ATOM 618 C CA . GLY A 1 80 ? -14.256 -20.496 32.938 1.00 86.12 80 GLY A CA 1
ATOM 619 C C . GLY A 1 80 ? -14.120 -20.708 31.425 1.00 86.12 80 GLY A C 1
ATOM 620 O O . GLY A 1 80 ? -13.624 -21.760 31.032 1.00 86.12 80 GLY A O 1
ATOM 621 N N . LYS A 1 81 ? -14.546 -19.745 30.595 1.00 89.25 81 LYS A N 1
ATOM 622 C CA . LYS A 1 81 ? -14.285 -19.694 29.145 1.00 89.25 81 LYS A CA 1
ATOM 623 C C . LYS A 1 81 ? -13.216 -18.670 28.793 1.00 89.25 81 LYS A C 1
ATOM 625 O O . LYS A 1 81 ? -13.124 -17.638 29.459 1.00 89.25 81 LYS A O 1
ATOM 630 N N . THR A 1 82 ? -12.487 -18.913 27.712 1.00 87.56 82 THR A N 1
ATOM 631 C CA . THR A 1 82 ? -11.535 -17.971 27.110 1.00 87.56 82 THR A CA 1
ATOM 632 C C . THR A 1 82 ? -11.929 -17.645 25.671 1.00 87.56 82 THR A C 1
ATOM 634 O O . THR A 1 82 ? -12.153 -18.544 24.861 1.00 87.56 82 THR A O 1
ATOM 637 N N . LEU A 1 83 ? -11.954 -16.353 25.349 1.00 86.56 83 LEU A N 1
ATOM 638 C CA . LEU A 1 83 ? -11.879 -15.818 23.993 1.00 86.56 83 LEU A CA 1
ATOM 639 C C . LEU A 1 83 ? -10.445 -15.336 23.750 1.00 86.56 83 LEU A C 1
ATOM 641 O O . LEU A 1 83 ? -9.984 -14.405 24.411 1.00 86.56 83 LEU A O 1
ATOM 645 N N . THR A 1 84 ? -9.735 -15.964 22.822 1.00 82.31 84 THR A N 1
ATOM 646 C CA . THR A 1 84 ? -8.374 -15.579 22.425 1.00 82.31 84 THR A CA 1
ATOM 647 C C . THR A 1 84 ? -8.412 -14.842 21.090 1.00 82.31 84 THR A C 1
ATOM 649 O O . THR A 1 84 ? -9.184 -15.200 20.205 1.00 82.31 84 THR A O 1
ATOM 652 N N . VAL A 1 85 ? -7.577 -13.819 20.933 1.00 75.00 85 VAL A N 1
ATOM 653 C CA . VAL A 1 85 ? -7.489 -12.996 19.721 1.00 75.00 85 VAL A CA 1
ATOM 654 C C . VAL A 1 85 ? -6.124 -13.201 19.072 1.00 75.00 85 VAL A C 1
ATOM 656 O O . VAL A 1 85 ? -5.109 -12.754 19.608 1.00 75.00 85 VAL A O 1
ATOM 659 N N . ASP A 1 86 ? -6.113 -13.849 17.910 1.00 68.12 86 ASP A N 1
ATOM 660 C CA . ASP A 1 86 ? -4.938 -14.055 17.061 1.00 68.12 86 ASP A CA 1
ATOM 661 C C . ASP A 1 86 ? -5.293 -13.731 15.597 1.00 68.12 86 ASP A C 1
ATOM 663 O O . ASP A 1 86 ? -5.201 -14.565 14.700 1.00 68.12 86 ASP A O 1
ATOM 667 N N . THR A 1 87 ? -5.701 -12.479 15.345 1.00 65.19 87 THR A N 1
ATOM 668 C CA . THR A 1 87 ? -6.003 -11.902 14.010 1.00 65.19 87 THR A CA 1
ATOM 669 C C . THR A 1 87 ? -4.801 -11.854 13.050 1.00 65.19 87 THR A C 1
ATOM 671 O O . THR A 1 87 ? -4.861 -11.287 11.962 1.00 65.19 87 THR A O 1
ATOM 674 N N . ALA A 1 88 ? -3.679 -12.451 13.444 1.00 69.12 88 ALA A N 1
ATOM 675 C CA . ALA A 1 88 ? -2.469 -12.535 12.657 1.00 69.12 88 ALA A CA 1
ATOM 676 C C . ALA A 1 88 ? -2.647 -13.506 11.483 1.00 69.12 88 ALA A C 1
ATOM 678 O O . ALA A 1 88 ? -2.634 -14.725 11.661 1.00 69.12 88 ALA A O 1
ATOM 679 N N . VAL A 1 89 ? -2.748 -12.971 10.271 1.00 76.94 89 VAL A N 1
ATOM 680 C CA . VAL A 1 89 ? -2.818 -13.796 9.065 1.00 76.94 89 VAL A CA 1
ATOM 681 C C . VAL A 1 89 ? -1.433 -14.387 8.771 1.00 76.94 89 VAL A C 1
ATOM 683 O O . VAL A 1 89 ? -0.523 -13.695 8.315 1.00 76.94 89 VAL A O 1
ATOM 686 N N . ARG A 1 90 ? -1.264 -15.678 9.073 1.00 84.50 90 ARG A N 1
ATOM 687 C CA . ARG A 1 90 ? -0.035 -16.453 8.855 1.00 84.50 90 ARG A CA 1
ATOM 688 C C . ARG A 1 90 ? -0.364 -17.916 8.560 1.00 84.50 90 ARG A C 1
ATOM 690 O O . ARG A 1 90 ? -1.339 -18.435 9.096 1.00 84.50 90 ARG A O 1
ATOM 697 N N . SER A 1 91 ? 0.476 -18.592 7.781 1.00 85.38 91 SER A N 1
ATOM 698 C CA . SER A 1 91 ? 0.383 -20.039 7.538 1.00 85.38 91 SER A CA 1
ATOM 699 C C . SER A 1 91 ? 1.758 -20.697 7.596 1.00 85.38 91 SER A C 1
ATOM 701 O O . SER A 1 91 ? 2.698 -20.230 6.954 1.00 85.38 91 SER A O 1
ATOM 703 N N . SER A 1 92 ? 1.870 -21.799 8.342 1.00 89.44 92 SER A N 1
ATOM 704 C CA . SER A 1 92 ? 3.107 -22.584 8.408 1.00 89.44 92 SER A CA 1
ATOM 705 C C . SER A 1 92 ? 3.239 -23.526 7.210 1.00 89.44 92 SER A C 1
ATOM 707 O O . SER A 1 92 ? 2.270 -24.158 6.790 1.00 89.44 92 SER A O 1
ATOM 709 N N . VAL A 1 93 ? 4.460 -23.620 6.692 1.00 94.44 93 VAL A N 1
ATOM 710 C CA . VAL A 1 93 ? 4.898 -24.496 5.595 1.00 94.44 93 VAL A CA 1
ATOM 711 C C . VAL A 1 93 ? 5.865 -25.590 6.087 1.00 94.44 93 VAL A C 1
ATOM 713 O O . VAL A 1 93 ? 6.146 -26.538 5.353 1.00 94.44 93 VAL A O 1
ATOM 716 N N . GLY A 1 94 ? 6.262 -25.542 7.368 1.00 92.81 94 GLY A N 1
ATOM 717 C CA . GLY A 1 94 ? 7.138 -26.491 8.082 1.00 92.81 94 GLY A CA 1
ATOM 718 C C . GLY A 1 94 ? 6.630 -27.930 8.233 1.00 92.81 94 GLY A C 1
ATOM 719 O O . GLY A 1 94 ? 7.214 -28.724 8.967 1.00 92.81 94 GLY A O 1
ATOM 720 N N . ALA A 1 95 ? 5.535 -28.283 7.559 1.00 90.00 95 ALA A N 1
ATOM 721 C CA . ALA A 1 95 ? 5.102 -29.667 7.360 1.00 90.00 95 ALA A CA 1
ATOM 722 C C . ALA A 1 95 ? 5.605 -30.259 6.025 1.00 90.00 95 ALA A C 1
ATOM 724 O O . ALA A 1 95 ? 5.467 -31.464 5.792 1.00 90.00 95 ALA A O 1
ATOM 725 N N . GLN A 1 96 ? 6.122 -29.415 5.128 1.00 94.12 96 GLN A N 1
ATOM 726 C CA . GLN A 1 96 ? 6.692 -29.772 3.829 1.00 94.12 96 GLN A CA 1
ATOM 727 C C . GLN A 1 96 ? 8.160 -29.340 3.737 1.00 94.12 96 GLN A C 1
ATOM 729 O O . GLN A 1 96 ? 8.982 -30.137 3.298 1.00 94.12 96 GLN A O 1
ATOM 734 N N . GLU A 1 97 ? 8.483 -28.116 4.168 1.00 92.94 97 GLU A N 1
ATOM 735 C CA . GLU A 1 97 ? 9.820 -27.527 4.045 1.00 92.94 97 GLU A CA 1
ATOM 736 C C . GLU A 1 97 ? 10.219 -26.801 5.339 1.00 92.94 97 GLU A C 1
ATOM 738 O O . GLU A 1 97 ? 9.497 -25.910 5.783 1.00 92.94 97 GLU A O 1
ATOM 743 N N . ASN A 1 98 ? 11.348 -27.206 5.936 1.00 92.31 98 ASN A N 1
ATOM 744 C CA . ASN A 1 98 ? 11.846 -26.744 7.244 1.00 92.31 98 ASN A CA 1
ATOM 745 C C . ASN A 1 98 ? 13.076 -25.813 7.150 1.00 92.31 98 ASN A C 1
ATOM 747 O O . ASN A 1 98 ? 13.798 -25.612 8.125 1.00 92.31 98 ASN A O 1
ATOM 751 N N . ALA A 1 99 ? 13.331 -25.293 5.950 1.00 93.31 99 ALA A N 1
ATOM 752 C CA . ALA A 1 99 ? 14.200 -24.159 5.670 1.00 93.31 99 ALA A CA 1
ATOM 753 C C . ALA A 1 99 ? 13.654 -23.398 4.438 1.00 93.31 99 ALA A C 1
ATOM 755 O O . ALA A 1 99 ? 14.295 -23.389 3.383 1.00 93.31 99 ALA A O 1
ATOM 756 N N . PRO A 1 100 ? 12.434 -22.819 4.506 1.00 95.50 100 PRO A N 1
ATOM 757 C CA . PRO A 1 100 ? 11.830 -22.120 3.375 1.00 95.50 100 PRO A CA 1
ATOM 758 C C . PRO A 1 100 ? 12.543 -20.788 3.106 1.00 95.50 100 PRO A C 1
ATOM 760 O O . PRO A 1 100 ? 12.536 -19.874 3.934 1.00 95.50 100 PRO A O 1
ATOM 763 N N . ASN A 1 101 ? 13.121 -20.668 1.914 1.00 95.00 101 ASN A N 1
ATOM 764 C CA . ASN A 1 101 ? 13.904 -19.504 1.505 1.00 95.00 101 ASN A CA 1
ATOM 765 C C . ASN A 1 101 ? 13.129 -18.540 0.603 1.00 95.00 101 ASN A C 1
ATOM 767 O O . ASN A 1 101 ? 13.328 -17.330 0.675 1.00 95.00 101 ASN A O 1
ATOM 771 N N . GLY A 1 102 ? 12.226 -19.057 -0.224 1.00 96.06 102 GLY A N 1
ATOM 772 C CA . GLY A 1 102 ? 11.574 -18.265 -1.258 1.00 96.06 102 GLY A CA 1
ATOM 773 C C . GLY A 1 102 ? 10.177 -18.764 -1.547 1.00 96.06 102 GLY A C 1
ATOM 774 O O . GLY A 1 102 ? 9.856 -19.942 -1.368 1.00 96.06 102 GLY A O 1
ATOM 775 N N . PHE A 1 103 ? 9.314 -17.851 -1.974 1.00 97.62 103 PHE A N 1
ATOM 776 C CA . PHE A 1 103 ? 7.937 -18.177 -2.303 1.00 97.62 103 PHE A CA 1
ATOM 777 C C . PHE A 1 103 ? 7.373 -17.211 -3.341 1.00 97.62 103 PHE A C 1
ATOM 779 O O . PHE A 1 103 ? 7.707 -16.031 -3.370 1.00 97.62 103 PHE A O 1
ATOM 786 N N . ALA A 1 104 ? 6.469 -17.717 -4.173 1.00 97.94 104 ALA A N 1
ATOM 787 C CA . ALA A 1 104 ? 5.796 -16.950 -5.209 1.00 97.94 104 ALA A CA 1
ATOM 788 C C . ALA A 1 104 ? 4.287 -17.192 -5.156 1.00 97.94 104 ALA A C 1
ATOM 790 O O . ALA A 1 104 ? 3.831 -18.298 -4.865 1.00 97.94 104 ALA A O 1
ATOM 791 N N . PHE A 1 105 ? 3.499 -16.177 -5.504 1.00 97.38 105 PHE A N 1
ATOM 792 C CA . PHE A 1 105 ? 2.069 -16.338 -5.766 1.00 97.38 105 PHE A CA 1
ATOM 793 C C . PHE A 1 105 ? 1.801 -16.510 -7.262 1.00 97.38 105 PHE A C 1
ATOM 795 O O . PHE A 1 105 ? 2.478 -15.933 -8.115 1.00 97.38 105 PHE A O 1
ATOM 802 N N . LYS A 1 106 ? 0.735 -17.245 -7.584 1.00 96.44 106 LYS A N 1
ATOM 803 C CA . LYS A 1 106 ? 0.057 -17.120 -8.877 1.00 96.44 106 LYS A CA 1
ATOM 804 C C . LYS A 1 106 ? -0.489 -15.697 -9.022 1.00 96.44 106 LYS A C 1
ATOM 806 O O . LYS A 1 106 ? -0.916 -15.100 -8.041 1.00 96.44 106 LYS A O 1
ATOM 811 N N . THR A 1 107 ? -0.525 -15.158 -10.239 1.00 91.75 107 THR A N 1
ATOM 812 C CA . THR A 1 107 ? -0.910 -13.754 -10.504 1.00 91.75 107 THR A CA 1
ATOM 813 C C . THR A 1 107 ? -2.318 -13.354 -10.036 1.00 91.75 107 THR A C 1
ATOM 815 O O . THR A 1 107 ? -2.566 -12.171 -9.817 1.00 91.75 107 THR A O 1
ATOM 818 N N . ASP A 1 108 ? -3.225 -14.314 -9.832 1.00 90.12 108 ASP A N 1
ATOM 819 C CA . ASP A 1 108 ? -4.562 -14.106 -9.253 1.00 90.12 108 ASP A CA 1
ATOM 820 C C . ASP A 1 108 ? -4.636 -14.350 -7.732 1.00 90.12 108 ASP A C 1
ATOM 822 O O . ASP A 1 108 ? -5.699 -14.193 -7.142 1.00 90.12 108 ASP A O 1
ATOM 826 N N . GLY A 1 109 ? -3.531 -14.729 -7.087 1.00 93.12 109 GLY A N 1
ATOM 827 C CA . GLY A 1 109 ? -3.446 -15.009 -5.653 1.00 93.12 109 GLY A CA 1
ATOM 828 C C . GLY A 1 109 ? -4.090 -16.318 -5.191 1.00 93.12 109 GLY A C 1
ATOM 829 O O . GLY A 1 109 ? -4.191 -16.518 -3.984 1.00 93.12 109 GLY A O 1
ATOM 830 N N . THR A 1 110 ? -4.533 -17.198 -6.100 1.00 93.69 110 THR A N 1
ATOM 831 C CA . THR A 1 110 ? -5.235 -18.464 -5.763 1.00 93.69 110 THR A CA 1
ATOM 832 C C . THR A 1 110 ? -4.306 -19.656 -5.506 1.00 93.69 110 THR A C 1
ATOM 834 O O . THR A 1 110 ? -4.746 -20.706 -5.033 1.00 93.69 110 THR A O 1
ATOM 837 N N . LYS A 1 111 ? -3.010 -19.512 -5.806 1.00 95.75 111 LYS A N 1
ATOM 838 C CA . LYS A 1 111 ? -1.963 -20.487 -5.477 1.00 95.75 111 LYS A CA 1
ATOM 839 C C . LYS A 1 111 ? -0.710 -19.799 -4.961 1.00 95.75 111 LYS A C 1
ATOM 841 O O . LYS A 1 111 ? -0.394 -18.690 -5.394 1.00 95.75 111 LYS A O 1
ATOM 846 N N . MET A 1 112 ? 0.003 -20.500 -4.091 1.00 98.06 112 MET A N 1
ATOM 847 C CA . MET A 1 112 ? 1.312 -20.130 -3.563 1.00 98.06 112 MET A CA 1
ATOM 848 C C . MET A 1 112 ? 2.280 -21.299 -3.782 1.00 98.06 112 MET A C 1
ATOM 850 O O . MET A 1 112 ? 1.888 -22.461 -3.675 1.00 98.06 112 MET A O 1
ATOM 854 N N . TYR A 1 113 ? 3.534 -20.995 -4.086 1.00 98.50 113 TYR A N 1
ATOM 855 C CA . TYR A 1 113 ? 4.609 -21.961 -4.305 1.00 98.50 113 TYR A CA 1
ATOM 856 C C . TYR A 1 113 ? 5.763 -21.606 -3.375 1.00 98.50 113 TYR A C 1
ATOM 858 O O . TYR A 1 113 ? 6.053 -20.423 -3.237 1.00 98.50 113 TYR A O 1
ATOM 866 N N . VAL A 1 114 ? 6.407 -22.590 -2.749 1.00 98.25 114 VAL A N 1
ATOM 867 C CA . VAL A 1 114 ? 7.489 -22.382 -1.765 1.00 98.25 114 VAL A CA 1
ATOM 868 C C . VAL A 1 114 ? 8.683 -23.256 -2.123 1.00 98.25 114 VAL A C 1
ATOM 870 O O . VAL A 1 114 ? 8.475 -24.412 -2.486 1.00 98.25 114 VAL A O 1
ATOM 873 N N . VAL A 1 115 ? 9.902 -22.732 -1.998 1.00 97.69 115 VAL A N 1
ATOM 874 C CA . VAL A 1 115 ? 11.169 -23.459 -2.173 1.00 97.69 115 VAL A CA 1
ATOM 875 C C . VAL A 1 115 ? 12.059 -23.302 -0.933 1.00 97.69 115 VAL A C 1
ATOM 877 O O . VAL A 1 115 ? 11.967 -22.299 -0.219 1.00 97.69 115 VAL A O 1
ATOM 880 N N . GLY A 1 116 ? 12.903 -24.297 -0.660 1.00 92.75 116 GLY A N 1
ATOM 881 C CA . GLY A 1 116 ? 13.821 -24.302 0.478 1.00 92.75 116 GLY A CA 1
ATOM 882 C C . GLY A 1 116 ? 14.832 -25.451 0.448 1.00 92.75 116 GLY A C 1
ATOM 883 O O . GLY A 1 116 ? 14.767 -26.330 -0.418 1.00 92.75 116 GLY A O 1
ATOM 884 N N . GLU A 1 117 ? 15.765 -25.419 1.399 1.00 89.50 117 GLU A N 1
ATOM 885 C CA . GLU A 1 117 ? 16.997 -26.230 1.402 1.00 89.50 117 GLU A CA 1
ATOM 886 C C . GLU A 1 117 ? 16.824 -27.651 1.955 1.00 89.50 117 GLU A C 1
ATOM 888 O O . GLU A 1 117 ? 17.647 -28.520 1.680 1.00 89.50 117 GLU A O 1
ATOM 893 N N . THR A 1 118 ? 15.786 -27.935 2.752 1.00 87.50 118 THR A N 1
ATOM 894 C CA . THR A 1 118 ? 15.691 -29.240 3.442 1.00 87.50 118 THR A CA 1
ATOM 895 C C . THR A 1 118 ? 15.466 -30.390 2.459 1.00 87.50 118 THR A C 1
ATOM 897 O O . THR A 1 118 ? 15.892 -31.521 2.709 1.00 87.50 118 THR A O 1
ATOM 900 N N . ASN A 1 119 ? 14.771 -30.111 1.352 1.00 86.38 119 ASN A N 1
ATOM 901 C CA . ASN A 1 119 ? 14.345 -31.109 0.373 1.00 86.38 119 ASN A CA 1
ATOM 902 C C . ASN A 1 119 ? 14.722 -30.765 -1.078 1.00 86.38 119 ASN A C 1
ATOM 904 O O . ASN A 1 119 ? 14.323 -31.507 -1.981 1.00 86.38 119 ASN A O 1
ATOM 908 N N . ASP A 1 120 ? 15.399 -29.638 -1.327 1.00 95.19 120 ASP A N 1
ATOM 909 C CA . ASP A 1 120 ? 15.687 -29.106 -2.668 1.00 95.19 120 ASP A CA 1
ATOM 910 C C . ASP A 1 120 ? 14.453 -29.162 -3.593 1.00 95.19 120 ASP A C 1
ATOM 912 O O . ASP A 1 120 ? 14.470 -29.769 -4.672 1.00 95.19 120 ASP A O 1
ATOM 916 N N . THR A 1 121 ? 13.313 -28.652 -3.117 1.00 96.69 121 THR A N 1
ATOM 917 C CA . THR A 1 121 ? 11.995 -28.936 -3.711 1.00 96.69 121 THR A CA 1
ATOM 918 C C . THR A 1 121 ? 11.059 -27.734 -3.656 1.00 96.69 121 THR A C 1
ATOM 920 O O . THR A 1 121 ? 10.959 -27.047 -2.643 1.00 96.69 121 THR A O 1
ATOM 923 N N . VAL A 1 122 ? 10.329 -27.516 -4.753 1.00 98.56 122 VAL A N 1
ATOM 924 C CA . VAL A 1 122 ? 9.209 -26.575 -4.831 1.00 98.56 122 VAL A CA 1
ATOM 925 C C . VAL A 1 122 ? 7.917 -27.287 -4.423 1.00 98.56 122 VAL A C 1
ATOM 927 O O . VAL A 1 122 ? 7.577 -28.326 -4.991 1.00 98.56 122 VAL A O 1
ATOM 930 N N . TYR A 1 123 ? 7.166 -26.719 -3.483 1.00 98.44 123 TYR A N 1
ATOM 931 C CA . TYR A 1 123 ? 5.872 -27.221 -3.005 1.00 98.44 123 TYR A CA 1
ATOM 932 C C . TYR A 1 123 ? 4.733 -26.287 -3.422 1.00 98.44 123 TYR A C 1
ATOM 934 O O . TYR A 1 123 ? 4.855 -25.071 -3.284 1.00 98.44 123 TYR A O 1
ATOM 942 N N . GLN A 1 124 ? 3.618 -26.843 -3.906 1.00 98.38 124 GLN A N 1
ATOM 943 C CA . GLN A 1 124 ? 2.447 -26.090 -4.367 1.00 98.38 124 GLN A CA 1
ATOM 944 C C . GLN A 1 124 ? 1.301 -26.122 -3.346 1.00 98.38 124 GLN A C 1
ATOM 946 O O . GLN A 1 124 ? 0.902 -27.184 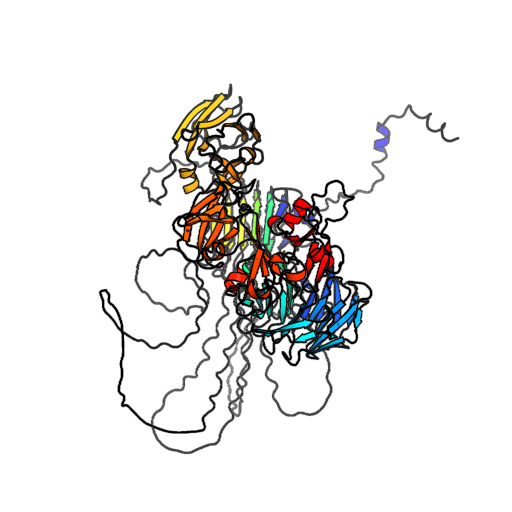-2.863 1.00 98.38 124 GLN A O 1
ATOM 951 N N . TYR A 1 125 ? 0.717 -24.955 -3.085 1.00 97.94 125 TYR A N 1
ATOM 952 C CA . TYR A 1 125 ? -0.413 -24.757 -2.183 1.00 97.94 125 TYR A CA 1
ATOM 953 C C . TYR A 1 125 ? -1.559 -24.038 -2.901 1.00 97.94 125 TYR A C 1
ATOM 955 O O . TYR A 1 125 ? -1.337 -23.063 -3.624 1.00 97.94 125 TYR A O 1
ATOM 963 N N . SER A 1 126 ? -2.796 -24.462 -2.655 1.00 92.00 126 SER A N 1
ATOM 964 C CA . SER A 1 126 ? -3.989 -23.670 -2.967 1.00 92.00 126 SER A CA 1
ATOM 965 C C . SER A 1 126 ? -4.277 -22.662 -1.858 1.00 92.00 126 SER A C 1
ATOM 967 O O . SER A 1 126 ? -4.119 -22.954 -0.672 1.00 92.00 126 SER A O 1
ATOM 969 N N . VAL A 1 127 ? -4.740 -21.481 -2.257 1.00 90.38 127 VAL A N 1
ATOM 970 C CA . VAL A 1 127 ? -5.124 -20.371 -1.380 1.00 90.38 127 VAL A CA 1
ATOM 971 C C . VAL A 1 127 ? -6.620 -20.143 -1.600 1.00 90.38 127 VAL A C 1
ATOM 973 O O . VAL A 1 127 ? -7.041 -19.821 -2.711 1.00 90.38 127 VAL A O 1
ATOM 976 N N . SER A 1 128 ? -7.435 -20.415 -0.578 1.00 83.06 128 SER A N 1
ATOM 977 C CA . SER A 1 128 ? -8.897 -20.557 -0.719 1.00 83.06 128 SER A CA 1
ATOM 978 C C . SER A 1 128 ? -9.606 -19.251 -1.089 1.00 83.06 128 SER A C 1
ATOM 980 O O . SER A 1 128 ? -10.495 -19.252 -1.941 1.00 83.06 128 SER A O 1
ATOM 982 N N . THR A 1 129 ? -9.158 -18.143 -0.501 1.00 80.12 129 THR A N 1
ATOM 983 C CA . THR A 1 129 ? -9.515 -16.774 -0.876 1.00 80.12 129 THR A CA 1
ATOM 984 C C . THR A 1 129 ? -8.282 -16.115 -1.482 1.00 80.12 129 THR A C 1
ATOM 986 O O . THR A 1 129 ? -7.211 -16.125 -0.879 1.00 80.12 129 THR A O 1
ATOM 989 N N . ALA A 1 130 ? -8.417 -15.542 -2.679 1.00 80.00 130 ALA A N 1
ATOM 990 C CA . ALA A 1 130 ? -7.306 -14.930 -3.405 1.00 80.00 130 ALA A CA 1
ATOM 991 C C . ALA A 1 130 ? -6.536 -13.915 -2.539 1.00 80.00 130 ALA A C 1
ATOM 993 O O . ALA A 1 130 ? -7.118 -12.952 -2.038 1.00 80.00 130 ALA A O 1
ATOM 994 N N . TRP A 1 131 ? -5.220 -14.112 -2.400 1.00 84.88 131 TRP A N 1
ATOM 995 C CA . TRP A 1 131 ? -4.343 -13.284 -1.559 1.00 84.88 131 TRP A CA 1
ATOM 996 C C . TRP A 1 131 ? -4.707 -13.268 -0.057 1.00 84.88 131 TRP A C 1
ATOM 998 O O . TRP A 1 131 ? -4.438 -12.278 0.627 1.00 84.88 131 TRP A O 1
ATOM 1008 N N . ASP A 1 132 ? -5.290 -14.336 0.492 1.00 82.19 132 ASP A N 1
ATOM 1009 C CA . ASP A 1 132 ? -5.469 -14.516 1.940 1.00 82.19 132 ASP A CA 1
ATOM 1010 C C . ASP A 1 132 ? -4.880 -15.854 2.411 1.00 82.19 132 ASP A C 1
ATOM 1012 O O . ASP A 1 132 ? -5.434 -16.927 2.170 1.00 82.19 132 ASP A O 1
ATOM 1016 N N . ILE A 1 133 ? -3.745 -15.784 3.112 1.00 84.38 133 ILE A N 1
ATOM 1017 C CA . ILE A 1 133 ? -3.043 -16.965 3.638 1.00 84.38 133 ILE A CA 1
ATOM 1018 C C . ILE A 1 133 ? -3.528 -17.399 5.028 1.00 84.38 133 ILE A C 1
ATOM 1020 O O . ILE A 1 133 ? -2.831 -18.161 5.694 1.00 84.38 133 ILE A O 1
ATOM 1024 N N . SER A 1 134 ? -4.707 -16.958 5.481 1.00 75.25 134 SER A N 1
ATOM 1025 C CA . SER A 1 134 ? -5.311 -17.465 6.726 1.00 75.25 134 SER A CA 1
ATOM 1026 C C . SER A 1 134 ? -5.509 -18.986 6.673 1.00 75.25 134 SER A C 1
ATOM 1028 O O . SER A 1 134 ? -5.351 -19.663 7.684 1.00 75.25 134 SER A O 1
ATOM 1030 N N . PHE A 1 135 ? -5.801 -19.526 5.481 1.00 73.06 135 PHE A N 1
ATOM 1031 C CA . PHE A 1 135 ? -5.959 -20.961 5.237 1.00 73.06 135 PHE A CA 1
ATOM 1032 C C . PHE A 1 135 ? -5.396 -21.360 3.863 1.00 73.06 135 PHE A C 1
ATOM 1034 O O . PHE A 1 135 ? -6.139 -21.472 2.882 1.00 73.06 135 PHE A O 1
ATOM 1041 N N . ILE A 1 136 ? -4.082 -21.602 3.790 1.00 84.75 136 ILE A N 1
ATOM 1042 C CA . ILE A 1 136 ? -3.482 -22.316 2.648 1.00 84.75 136 ILE A CA 1
ATOM 1043 C C . ILE A 1 136 ? -3.686 -23.830 2.803 1.00 84.75 136 ILE A C 1
ATOM 1045 O O . ILE A 1 136 ? -3.827 -24.344 3.913 1.00 84.75 136 ILE A O 1
ATOM 1049 N N . SER A 1 137 ? -3.667 -24.569 1.696 1.00 86.12 137 SER A N 1
ATOM 1050 C CA . SER A 1 137 ? -3.724 -26.034 1.706 1.00 86.12 137 SER A CA 1
ATOM 1051 C C . SER A 1 137 ? -2.694 -26.615 0.746 1.00 86.12 137 SER A C 1
ATOM 1053 O O . SER A 1 137 ? -2.633 -26.196 -0.407 1.00 86.12 137 SER A O 1
ATOM 1055 N N . TYR A 1 138 ? -1.872 -27.557 1.212 1.00 96.00 138 TYR A N 1
ATOM 1056 C CA . TYR A 1 138 ? -0.879 -28.228 0.372 1.00 96.00 138 TYR A CA 1
ATOM 1057 C C . TYR A 1 138 ? -1.574 -29.135 -0.650 1.00 96.00 138 TYR A C 1
ATOM 1059 O O . TYR A 1 138 ? -2.282 -30.072 -0.276 1.00 96.00 138 TYR A O 1
ATOM 1067 N N . ASP A 1 139 ? -1.335 -28.902 -1.942 1.00 94.88 139 ASP A N 1
ATOM 1068 C CA . ASP A 1 139 ? -2.031 -29.593 -3.039 1.00 94.88 139 ASP A CA 1
ATOM 1069 C C . ASP A 1 139 ? -1.636 -31.076 -3.184 1.00 94.88 139 ASP A C 1
ATOM 1071 O O . ASP A 1 139 ? -2.145 -31.771 -4.061 1.00 94.88 139 ASP A O 1
ATOM 1075 N N . SER A 1 140 ? -0.710 -31.576 -2.354 1.00 96.75 140 SER A N 1
ATOM 1076 C CA . SER A 1 140 ? 0.009 -32.842 -2.579 1.00 96.75 140 SER A CA 1
ATOM 1077 C C . SER A 1 140 ? 0.803 -32.859 -3.895 1.00 96.75 140 SER A C 1
ATOM 1079 O O . SER A 1 140 ? 1.059 -33.921 -4.461 1.00 96.75 140 SER A O 1
ATOM 1081 N N . VAL A 1 141 ? 1.206 -31.672 -4.362 1.00 97.81 141 VAL A N 1
ATOM 1082 C CA . VAL A 1 141 ? 1.984 -31.438 -5.583 1.00 97.81 141 VAL A CA 1
ATOM 1083 C C . VAL A 1 141 ? 3.312 -30.778 -5.217 1.00 97.81 141 VAL A C 1
ATOM 1085 O O . VAL A 1 141 ? 3.340 -29.711 -4.601 1.00 97.81 141 VAL A O 1
ATOM 1088 N N . SER A 1 142 ? 4.414 -31.401 -5.630 1.00 97.44 142 SER A N 1
ATOM 1089 C CA . SER A 1 142 ? 5.764 -30.862 -5.488 1.00 97.44 142 SER A CA 1
ATOM 1090 C C . SER A 1 142 ? 6.646 -31.225 -6.685 1.00 97.44 142 SER A C 1
ATOM 1092 O O . SER A 1 142 ? 6.344 -32.154 -7.440 1.00 97.44 142 SER A O 1
ATOM 1094 N N . PHE A 1 143 ? 7.735 -30.480 -6.865 1.00 98.12 143 PHE A N 1
ATOM 1095 C CA . PHE A 1 143 ? 8.718 -30.672 -7.929 1.00 98.12 143 PHE A CA 1
ATOM 1096 C C . PHE A 1 143 ? 10.135 -30.467 -7.379 1.00 98.12 143 PHE A C 1
ATOM 1098 O O . PHE A 1 143 ? 10.451 -29.392 -6.871 1.00 98.12 143 PHE A O 1
ATOM 1105 N N . SER A 1 144 ? 10.989 -31.491 -7.461 1.00 97.69 144 SER A N 1
ATOM 1106 C CA . SER A 1 144 ? 12.359 -31.418 -6.936 1.00 97.69 144 SER A CA 1
ATOM 1107 C C . SER A 1 144 ? 13.319 -30.772 -7.935 1.00 97.69 144 SER A C 1
ATOM 1109 O O . SER A 1 144 ? 13.338 -31.128 -9.114 1.00 97.69 144 SER A O 1
ATOM 1111 N N . VAL A 1 145 ? 14.136 -29.849 -7.433 1.00 97.75 145 VAL A N 1
ATOM 1112 C CA . VAL A 1 145 ? 15.165 -29.091 -8.161 1.00 97.75 145 VAL A CA 1
ATOM 1113 C C . VAL A 1 145 ? 16.593 -29.539 -7.799 1.00 97.75 145 VAL A C 1
ATOM 1115 O O . VAL A 1 145 ? 17.549 -29.054 -8.399 1.00 97.75 145 VAL A O 1
ATOM 1118 N N . ALA A 1 146 ? 16.730 -30.551 -6.927 1.00 96.69 146 ALA A N 1
ATOM 1119 C CA . ALA A 1 146 ? 17.982 -31.178 -6.461 1.00 96.69 146 ALA A CA 1
ATOM 1120 C C . ALA A 1 146 ? 18.964 -31.618 -7.568 1.00 96.69 146 ALA A C 1
ATOM 1122 O O . ALA A 1 146 ? 20.145 -31.864 -7.326 1.00 96.69 146 ALA A O 1
ATOM 1123 N N . GLY A 1 147 ? 18.473 -31.801 -8.800 1.00 96.12 147 GLY A N 1
ATOM 1124 C CA . GLY A 1 147 ? 19.301 -32.134 -9.964 1.00 96.12 147 GLY A CA 1
ATOM 1125 C C . GLY A 1 147 ? 19.989 -30.930 -10.618 1.00 96.12 147 GLY A C 1
ATOM 1126 O O . GLY A 1 147 ? 20.770 -31.119 -11.554 1.00 96.12 147 GLY A O 1
ATOM 1127 N N . GLN A 1 148 ? 19.652 -29.711 -10.194 1.00 97.31 148 GLN A N 1
ATOM 1128 C CA . GLN A 1 148 ? 20.161 -28.438 -10.706 1.00 97.31 148 GLN A CA 1
ATOM 1129 C C . GLN A 1 148 ? 20.933 -27.684 -9.617 1.00 97.31 148 GLN A C 1
ATOM 1131 O O . GLN A 1 148 ? 22.071 -27.296 -9.860 1.00 97.31 148 GLN A O 1
ATOM 1136 N N . ASP A 1 149 ? 20.359 -27.541 -8.421 1.00 97.12 149 ASP A N 1
ATOM 1137 C CA . ASP A 1 149 ? 21.013 -26.931 -7.259 1.00 97.12 149 ASP A CA 1
ATOM 1138 C C . ASP A 1 149 ? 20.628 -27.683 -5.973 1.00 97.12 149 ASP A C 1
ATOM 1140 O O . ASP A 1 149 ? 19.574 -28.319 -5.936 1.00 97.12 149 ASP A O 1
ATOM 1144 N N . SER A 1 150 ? 21.486 -27.628 -4.951 1.00 95.56 150 SER A N 1
ATOM 1145 C CA . SER A 1 150 ? 21.285 -28.270 -3.640 1.00 95.56 150 SER A CA 1
ATOM 1146 C C . SER A 1 150 ? 21.223 -27.279 -2.467 1.00 95.56 150 SER A C 1
ATOM 1148 O O . SER A 1 150 ? 21.466 -27.660 -1.323 1.00 95.56 150 SER A O 1
ATOM 1150 N N . ILE A 1 151 ? 21.070 -25.988 -2.778 1.00 95.75 151 ILE A N 1
ATOM 1151 C CA . ILE A 1 151 ? 20.738 -24.885 -1.872 1.00 95.75 151 ILE A CA 1
ATOM 1152 C C . ILE A 1 151 ? 19.861 -23.888 -2.676 1.00 95.75 151 ILE A C 1
ATOM 1154 O O . ILE A 1 151 ? 20.311 -22.787 -3.016 1.00 95.75 151 ILE A O 1
ATOM 1158 N N . PRO A 1 152 ? 18.638 -24.266 -3.104 1.00 97.19 152 PRO A N 1
ATOM 1159 C CA . PRO A 1 152 ? 17.752 -23.361 -3.832 1.00 97.19 152 PRO A CA 1
ATOM 1160 C C . PRO A 1 152 ? 17.168 -22.308 -2.880 1.00 97.19 152 PRO A C 1
ATOM 1162 O O . PRO A 1 152 ? 16.578 -22.645 -1.852 1.00 97.19 152 PRO A O 1
ATOM 1165 N N . HIS A 1 153 ? 17.302 -21.029 -3.233 1.00 95.94 153 HIS A N 1
ATOM 1166 C CA . HIS A 1 153 ? 16.829 -19.932 -2.388 1.00 95.94 153 HIS A CA 1
ATOM 1167 C C . HIS A 1 153 ? 15.484 -19.363 -2.832 1.00 95.94 153 HIS A C 1
ATOM 1169 O O . HIS A 1 153 ? 14.558 -19.314 -2.033 1.00 95.94 153 HIS A O 1
ATOM 1175 N N . ASP A 1 154 ? 15.342 -18.949 -4.087 1.00 97.94 154 ASP A N 1
ATOM 1176 C CA . ASP A 1 154 ? 14.179 -18.161 -4.512 1.00 97.94 154 ASP A CA 1
ATOM 1177 C C . ASP A 1 154 ? 13.600 -18.662 -5.839 1.00 97.94 154 ASP A C 1
ATOM 1179 O O . ASP A 1 154 ? 14.292 -19.329 -6.621 1.00 97.94 154 ASP A O 1
ATOM 1183 N N . LEU A 1 155 ? 12.320 -18.365 -6.095 1.00 98.06 155 LEU A N 1
ATOM 1184 C CA . LEU A 1 155 ? 11.624 -18.756 -7.320 1.00 98.06 155 LEU A CA 1
ATOM 1185 C C . LEU A 1 155 ? 10.729 -17.666 -7.907 1.00 98.06 155 LEU A C 1
ATOM 1187 O O . LEU A 1 155 ? 9.970 -16.995 -7.215 1.00 98.06 155 LEU A O 1
ATOM 1191 N N . ALA A 1 156 ? 10.725 -17.592 -9.236 1.00 97.94 156 ALA A N 1
ATOM 1192 C CA . ALA A 1 156 ? 9.867 -16.698 -10.001 1.00 97.94 156 ALA A CA 1
ATOM 1193 C C . ALA A 1 156 ? 9.143 -17.456 -11.118 1.00 97.94 156 ALA A C 1
ATOM 1195 O O . ALA A 1 156 ? 9.647 -18.440 -11.660 1.00 97.94 156 ALA A O 1
ATOM 1196 N N . PHE A 1 157 ? 7.972 -16.964 -11.517 1.00 98.19 157 PHE A N 1
ATOM 1197 C CA . PHE A 1 157 ? 7.226 -17.474 -12.668 1.00 98.19 157 PHE A CA 1
ATOM 1198 C C . PHE A 1 157 ? 7.140 -16.418 -13.767 1.00 98.19 157 PHE A C 1
ATOM 1200 O O . PHE A 1 157 ? 7.037 -15.220 -13.498 1.00 98.19 157 PHE A O 1
ATOM 1207 N N . LYS A 1 158 ? 7.099 -16.872 -15.022 1.00 97.25 158 LYS A N 1
ATOM 1208 C CA . LYS A 1 158 ? 6.612 -16.042 -16.127 1.00 97.25 158 LYS A CA 1
ATOM 1209 C C . LYS A 1 158 ? 5.144 -15.694 -15.876 1.00 97.25 158 LYS A C 1
ATOM 1211 O O . LYS A 1 158 ? 4.391 -16.522 -15.375 1.00 97.25 158 LYS A O 1
ATOM 1216 N N . SER A 1 159 ? 4.716 -14.490 -16.252 1.00 92.62 159 SER A N 1
ATOM 1217 C CA . SER A 1 159 ? 3.372 -13.960 -15.949 1.00 92.62 159 SER A CA 1
ATOM 1218 C C . SER A 1 159 ? 2.192 -14.793 -16.483 1.00 92.62 159 SER A C 1
ATOM 1220 O O . SER A 1 159 ? 1.086 -14.688 -15.954 1.00 92.62 159 SER A O 1
ATOM 1222 N N . ASP A 1 160 ? 2.418 -15.647 -17.486 1.00 95.62 160 ASP A N 1
ATOM 1223 C CA . ASP A 1 160 ? 1.438 -16.606 -18.016 1.00 95.62 160 ASP A CA 1
ATOM 1224 C C . ASP A 1 160 ? 1.482 -17.993 -17.344 1.00 95.62 160 ASP A C 1
ATOM 1226 O O . ASP A 1 160 ? 0.625 -18.826 -17.625 1.00 95.62 160 ASP A O 1
ATOM 1230 N N . GLY A 1 161 ? 2.444 -18.247 -16.452 1.00 97.31 161 GLY A N 1
ATOM 1231 C CA . GLY A 1 161 ? 2.652 -19.519 -15.754 1.00 97.31 161 GLY A CA 1
ATOM 1232 C C . GLY A 1 161 ? 3.335 -20.618 -16.569 1.00 97.31 161 GLY A C 1
ATOM 1233 O O . GLY A 1 161 ? 3.438 -21.738 -16.074 1.00 97.31 161 GLY A O 1
ATOM 1234 N N . THR A 1 162 ? 3.786 -20.343 -17.798 1.00 98.25 162 THR A N 1
ATOM 1235 C CA . THR A 1 162 ? 4.390 -21.355 -18.698 1.00 98.25 162 THR A CA 1
ATOM 1236 C C . THR A 1 162 ? 5.870 -21.631 -18.427 1.00 98.25 162 THR A C 1
ATOM 1238 O O . THR A 1 162 ? 6.414 -22.620 -18.923 1.00 98.25 162 THR A O 1
ATOM 1241 N N . LYS A 1 163 ? 6.532 -20.783 -17.632 1.00 98.44 163 LYS A N 1
ATOM 1242 C CA . LYS A 1 163 ? 7.909 -20.987 -17.168 1.00 98.44 163 LYS A CA 1
ATOM 1243 C C . LYS A 1 163 ? 8.054 -20.683 -15.683 1.00 98.44 163 LYS A C 1
ATOM 1245 O O . LYS A 1 163 ? 7.421 -19.758 -15.173 1.00 98.44 163 LYS A O 1
ATOM 1250 N N . MET A 1 164 ? 8.928 -21.447 -15.041 1.00 98.69 164 MET A N 1
ATOM 1251 C CA . MET A 1 164 ? 9.383 -21.282 -13.663 1.00 98.69 164 MET A CA 1
ATOM 1252 C C . MET A 1 164 ? 10.904 -21.115 -13.676 1.00 98.69 164 MET A C 1
ATOM 1254 O O . MET A 1 164 ? 11.594 -21.715 -14.503 1.00 98.69 164 MET A O 1
ATOM 1258 N N . TYR A 1 165 ? 11.418 -20.309 -12.759 1.00 98.81 165 TYR A N 1
ATOM 1259 C CA . TYR A 1 165 ? 12.835 -20.021 -12.596 1.00 98.81 165 TYR A CA 1
ATOM 1260 C C . TYR A 1 165 ? 13.216 -20.197 -11.130 1.00 98.81 165 TYR A C 1
ATOM 1262 O O . TYR A 1 165 ? 12.399 -19.909 -10.258 1.00 98.81 165 TYR A O 1
ATOM 1270 N N . ILE A 1 166 ? 14.439 -20.656 -10.875 1.00 98.62 166 ILE A N 1
ATOM 1271 C CA . ILE A 1 166 ? 14.977 -20.915 -9.530 1.00 98.62 166 ILE A CA 1
ATOM 1272 C C . ILE A 1 166 ? 16.374 -20.309 -9.455 1.00 98.62 166 ILE A C 1
ATOM 1274 O O . ILE A 1 166 ? 17.166 -20.580 -10.356 1.00 98.62 166 ILE A O 1
ATOM 1278 N N . VAL A 1 167 ? 16.703 -19.555 -8.407 1.00 98.31 167 VAL A N 1
ATOM 1279 C CA . VAL A 1 167 ? 18.101 -19.218 -8.076 1.00 98.31 167 VAL A CA 1
ATOM 1280 C C . VAL A 1 167 ? 18.604 -20.131 -6.960 1.00 98.31 167 VAL A C 1
ATOM 1282 O O . VAL A 1 167 ? 17.847 -20.476 -6.049 1.00 98.31 167 VAL A O 1
ATOM 1285 N N . GLY A 1 168 ? 19.865 -20.546 -7.046 1.00 96.38 168 GLY A N 1
ATOM 1286 C CA . GLY A 1 168 ? 20.490 -21.415 -6.057 1.00 96.38 168 GLY A CA 1
ATOM 1287 C C . GLY A 1 168 ? 21.949 -21.065 -5.778 1.00 96.38 168 GLY A C 1
ATOM 1288 O O . GLY A 1 168 ? 22.681 -20.579 -6.647 1.00 96.38 168 GLY A O 1
ATOM 1289 N N . VAL A 1 169 ? 22.336 -21.318 -4.530 1.00 95.75 169 VAL A N 1
ATOM 1290 C CA . VAL A 1 169 ? 23.644 -21.007 -3.939 1.00 95.75 169 VAL A CA 1
ATOM 1291 C C . VAL A 1 169 ? 24.623 -22.173 -4.078 1.00 95.75 169 VAL A C 1
ATOM 1293 O O . VAL A 1 169 ? 25.832 -21.961 -4.117 1.00 95.75 169 VAL A O 1
ATOM 1296 N N . GLY A 1 170 ? 24.145 -23.410 -4.237 1.00 94.12 170 GLY A N 1
ATOM 1297 C CA . GLY A 1 170 ? 25.011 -24.569 -4.463 1.00 94.12 170 GLY A CA 1
ATOM 1298 C C . GLY A 1 170 ? 25.802 -24.491 -5.776 1.00 94.12 170 GLY A C 1
ATOM 1299 O O . GLY A 1 170 ? 26.804 -25.195 -5.931 1.00 94.12 170 GLY A O 1
ATOM 1300 N N . THR A 1 171 ? 25.371 -23.647 -6.721 1.00 95.81 171 THR A N 1
ATOM 1301 C CA . THR A 1 171 ? 25.976 -23.499 -8.056 1.00 95.81 171 THR A CA 1
ATOM 1302 C C . THR A 1 171 ? 26.127 -22.056 -8.562 1.00 95.81 171 THR A C 1
ATOM 1304 O O . THR A 1 171 ? 26.551 -21.869 -9.706 1.00 95.81 171 THR A O 1
ATOM 1307 N N . ASP A 1 172 ? 25.811 -21.042 -7.746 1.00 97.75 172 ASP A N 1
ATOM 1308 C CA . ASP A 1 172 ? 25.817 -19.618 -8.122 1.00 97.75 172 ASP A CA 1
ATOM 1309 C C . ASP A 1 172 ? 25.065 -19.334 -9.444 1.00 97.75 172 ASP A C 1
ATOM 1311 O O . ASP A 1 172 ? 25.618 -18.740 -10.386 1.00 97.75 172 ASP A O 1
ATOM 1315 N N . ALA A 1 173 ? 23.824 -19.814 -9.582 1.00 98.31 173 ALA A N 1
ATOM 1316 C CA . ALA A 1 173 ? 23.117 -19.783 -10.865 1.00 98.31 173 ALA A CA 1
ATOM 1317 C C . ALA A 1 173 ? 21.591 -19.663 -10.770 1.00 98.31 173 ALA A C 1
ATOM 1319 O O . ALA A 1 173 ? 20.958 -20.097 -9.809 1.00 98.31 173 ALA A O 1
ATOM 1320 N N . VAL A 1 174 ? 21.002 -19.114 -11.838 1.00 98.75 174 VAL A N 1
ATOM 1321 C CA . VAL A 1 174 ? 19.557 -19.120 -12.097 1.00 98.75 174 VAL A CA 1
ATOM 1322 C C . VAL A 1 174 ? 19.236 -20.190 -13.148 1.00 98.75 174 VAL A C 1
ATOM 1324 O O . VAL A 1 174 ? 19.882 -20.255 -14.196 1.00 98.75 174 VAL A O 1
ATOM 1327 N N . TYR A 1 175 ? 18.231 -21.020 -12.885 1.00 98.81 175 TYR A N 1
ATOM 1328 C CA . TYR A 1 175 ? 17.782 -22.146 -13.709 1.00 98.81 175 TYR A CA 1
ATOM 1329 C C . TYR A 1 175 ? 16.421 -21.869 -14.348 1.00 98.81 175 TYR A C 1
ATOM 1331 O O . TYR A 1 175 ? 15.574 -21.229 -13.728 1.00 98.81 175 TYR A O 1
ATOM 1339 N N . GLN A 1 176 ? 16.190 -22.380 -15.561 1.00 98.81 176 GLN A N 1
ATOM 1340 C CA . GLN A 1 176 ? 14.938 -22.206 -16.308 1.00 98.81 176 GLN A CA 1
ATOM 1341 C C . GLN A 1 176 ? 14.210 -23.539 -16.543 1.00 98.81 176 GLN A C 1
ATOM 1343 O O . GLN A 1 176 ? 14.795 -24.514 -17.021 1.00 98.81 176 GLN A O 1
ATOM 1348 N N . TYR A 1 177 ? 12.905 -23.552 -16.274 1.00 98.81 177 TYR A N 1
ATOM 1349 C CA . TYR A 1 177 ? 12.017 -24.703 -16.446 1.00 98.81 177 TYR A CA 1
ATOM 1350 C C . TYR A 1 177 ? 10.782 -24.305 -17.265 1.00 98.81 177 TYR A C 1
ATOM 1352 O O . TYR A 1 177 ? 10.194 -23.248 -17.028 1.00 98.81 177 TYR A O 1
ATOM 1360 N N . SER A 1 178 ? 10.340 -25.161 -18.186 1.00 98.62 178 SER A N 1
ATOM 1361 C CA . SER A 1 178 ? 9.043 -25.030 -18.866 1.00 98.62 178 SER A CA 1
ATOM 1362 C C . SER A 1 178 ? 7.977 -25.870 -18.174 1.00 98.62 178 SER A C 1
ATOM 1364 O O . SER A 1 178 ? 8.218 -27.033 -17.857 1.00 98.62 178 SER A O 1
ATOM 1366 N N . LEU A 1 179 ? 6.783 -25.310 -17.995 1.00 98.62 179 LEU A N 1
ATOM 1367 C CA . LEU A 1 179 ? 5.596 -26.008 -17.502 1.00 98.62 179 LEU A CA 1
ATOM 1368 C C . LEU A 1 179 ? 4.664 -26.274 -18.686 1.00 98.62 179 LEU A C 1
ATOM 1370 O O . LEU A 1 179 ? 4.206 -25.339 -19.344 1.00 98.62 179 LEU A O 1
ATOM 1374 N N . SER A 1 180 ? 4.374 -27.546 -18.973 1.00 98.06 180 SER A N 1
ATOM 1375 C CA . SER A 1 180 ? 3.489 -27.895 -20.102 1.00 98.06 180 SER A CA 1
ATOM 1376 C C . SER A 1 180 ? 2.003 -27.632 -19.823 1.00 98.06 180 SER A C 1
ATOM 1378 O O . SER A 1 180 ? 1.222 -27.486 -20.762 1.00 98.06 180 SER A O 1
ATOM 1380 N N . THR A 1 181 ? 1.620 -27.505 -18.549 1.00 97.62 181 THR A N 1
ATOM 1381 C CA . THR A 1 181 ? 0.364 -26.892 -18.101 1.00 97.62 181 THR A CA 1
ATOM 1382 C C . THR A 1 181 ? 0.703 -25.686 -17.231 1.00 97.62 181 THR A C 1
ATOM 1384 O O . THR A 1 181 ? 1.384 -25.813 -16.216 1.00 97.62 181 THR A O 1
ATOM 1387 N N . ALA A 1 182 ? 0.249 -24.501 -17.642 1.00 97.44 182 ALA A N 1
ATOM 1388 C CA . ALA A 1 182 ? 0.575 -23.259 -16.952 1.00 97.44 182 ALA A CA 1
ATOM 1389 C C . ALA A 1 182 ? 0.129 -23.289 -15.480 1.00 97.44 182 ALA A C 1
ATOM 1391 O O . ALA A 1 182 ? -1.020 -23.627 -15.193 1.00 97.44 182 ALA A O 1
ATOM 1392 N N . TRP A 1 183 ? 1.023 -22.886 -14.571 1.00 96.50 183 TRP A N 1
ATOM 1393 C CA . TRP A 1 183 ? 0.806 -22.906 -13.114 1.00 96.50 183 TRP A CA 1
ATOM 1394 C C . TRP A 1 183 ? 0.584 -24.302 -12.488 1.00 96.50 183 TRP A C 1
ATOM 1396 O O . TRP A 1 183 ? 0.038 -24.396 -11.391 1.00 96.50 183 TRP A O 1
ATOM 1406 N N . ASP A 1 184 ? 1.023 -25.380 -13.148 1.00 97.50 184 ASP A N 1
ATOM 1407 C CA . ASP A 1 184 ? 1.098 -26.729 -12.569 1.00 97.50 184 ASP A CA 1
ATOM 1408 C C . ASP A 1 184 ? 2.554 -27.223 -12.555 1.00 97.50 184 ASP A C 1
ATOM 1410 O O . ASP A 1 184 ? 3.089 -27.675 -13.577 1.00 97.50 184 ASP A O 1
ATOM 1414 N N . ILE A 1 185 ? 3.202 -27.150 -11.385 1.00 98.38 185 ILE A N 1
ATOM 1415 C CA . ILE A 1 185 ? 4.614 -27.543 -11.231 1.00 98.38 185 ILE A CA 1
ATOM 1416 C C . ILE A 1 185 ? 4.840 -29.053 -11.390 1.00 98.38 185 ILE A C 1
ATOM 1418 O O . ILE A 1 185 ? 5.964 -29.457 -11.673 1.00 98.38 185 ILE A O 1
ATOM 1422 N N . SER A 1 186 ? 3.800 -29.896 -11.304 1.00 97.88 186 SER A N 1
ATOM 1423 C CA . SER A 1 186 ? 3.937 -31.329 -11.624 1.00 97.88 186 SER A CA 1
ATOM 1424 C C . SER A 1 186 ? 4.244 -31.569 -13.108 1.00 97.88 186 SER A C 1
ATOM 1426 O O . SER A 1 186 ? 4.734 -32.634 -13.484 1.00 97.88 186 SER A O 1
ATOM 1428 N N . THR A 1 187 ? 3.996 -30.557 -13.949 1.00 98.25 187 THR A N 1
ATOM 1429 C CA . THR A 1 187 ? 4.285 -30.562 -15.387 1.00 98.25 187 THR A CA 1
ATOM 1430 C C . THR A 1 187 ? 5.561 -29.807 -15.769 1.00 98.25 187 THR A C 1
ATOM 1432 O O . THR A 1 187 ? 5.807 -29.606 -16.965 1.00 98.25 187 THR A O 1
ATOM 1435 N N . ALA A 1 188 ? 6.352 -29.375 -14.780 1.00 98.44 188 ALA A N 1
ATOM 1436 C CA . ALA A 1 188 ? 7.625 -28.704 -14.998 1.00 98.44 188 ALA A CA 1
ATOM 1437 C C . ALA A 1 188 ? 8.684 -29.663 -15.572 1.00 98.44 188 ALA A C 1
ATOM 1439 O O . ALA A 1 188 ? 8.761 -30.842 -15.226 1.00 98.44 188 ALA A O 1
ATOM 1440 N N . SER A 1 189 ? 9.533 -29.136 -16.448 1.00 98.44 189 SER A N 1
ATOM 1441 C CA . SER A 1 189 ? 10.707 -29.809 -16.997 1.00 98.44 189 SER A CA 1
ATOM 1442 C C . SER A 1 189 ? 11.846 -28.808 -17.089 1.00 98.44 189 SER A C 1
ATOM 1444 O O . SER A 1 189 ? 11.644 -27.692 -17.563 1.00 98.44 189 SER A O 1
ATOM 1446 N N . TYR A 1 190 ? 13.049 -29.206 -16.676 1.00 98.56 190 TYR A N 1
ATOM 1447 C CA . TYR A 1 190 ? 14.242 -28.378 -16.836 1.00 98.56 190 TYR A CA 1
ATOM 1448 C C . TYR A 1 190 ? 14.546 -28.178 -18.328 1.00 98.56 190 TYR A C 1
ATOM 1450 O O . TYR A 1 190 ? 14.625 -29.152 -19.080 1.00 98.56 190 TYR A O 1
ATOM 1458 N N . ASP A 1 191 ? 14.740 -26.930 -18.762 1.00 98.38 191 ASP A N 1
ATOM 1459 C CA . ASP A 1 191 ? 14.972 -26.596 -20.177 1.00 98.38 191 ASP A CA 1
ATOM 1460 C C . ASP A 1 191 ? 16.388 -26.968 -20.657 1.00 98.38 191 ASP A C 1
ATOM 1462 O O . ASP A 1 191 ? 16.705 -26.810 -21.833 1.00 98.38 191 ASP A O 1
ATOM 1466 N N . SER A 1 192 ? 17.258 -27.457 -19.762 1.00 98.25 192 SER A N 1
ATOM 1467 C CA . SER A 1 192 ? 18.717 -27.519 -19.968 1.00 98.25 192 SER A CA 1
ATOM 1468 C C . SER A 1 192 ? 19.358 -26.137 -20.177 1.00 98.25 192 SER A C 1
ATOM 1470 O O . SER A 1 192 ? 20.391 -26.022 -20.836 1.00 98.25 192 SER A O 1
ATOM 1472 N N . ILE A 1 193 ? 18.745 -25.096 -19.601 1.00 98.62 193 ILE A N 1
ATOM 1473 C CA . ILE A 1 193 ? 19.188 -23.700 -19.660 1.00 98.62 193 ILE A CA 1
ATOM 1474 C C . ILE A 1 193 ? 19.364 -23.166 -18.233 1.00 98.62 193 ILE A C 1
ATOM 1476 O O . ILE A 1 193 ? 18.421 -23.163 -17.438 1.00 98.62 193 ILE A O 1
ATOM 1480 N N . SER A 1 194 ? 20.556 -22.652 -17.945 1.00 98.38 194 SER A N 1
ATOM 1481 C CA . SER A 1 194 ? 20.866 -21.880 -16.742 1.00 98.38 194 SER A CA 1
ATOM 1482 C C . SER A 1 194 ? 21.826 -20.734 -17.063 1.00 98.38 194 SER A C 1
ATOM 1484 O O . SER A 1 194 ? 22.473 -20.723 -18.114 1.00 98.38 194 SER A O 1
ATOM 1486 N N . PHE A 1 195 ? 21.908 -19.760 -16.161 1.00 98.62 195 PHE A N 1
ATOM 1487 C CA . PHE A 1 195 ? 22.812 -18.617 -16.243 1.00 98.62 195 PHE A CA 1
ATOM 1488 C C . PHE A 1 195 ? 23.519 -18.431 -14.895 1.00 98.62 195 PHE A C 1
ATOM 1490 O O . PHE A 1 195 ? 22.854 -18.265 -13.873 1.00 98.62 195 PHE A O 1
ATOM 1497 N N . SER A 1 196 ? 24.857 -18.472 -14.876 1.00 98.38 196 SER A N 1
ATOM 1498 C CA . SER A 1 196 ? 25.631 -18.292 -13.639 1.00 98.38 196 SER A CA 1
ATOM 1499 C C . SER A 1 196 ? 25.897 -16.818 -13.346 1.00 98.38 196 SER A C 1
ATOM 1501 O O . SER A 1 196 ? 26.270 -16.053 -14.236 1.00 98.38 196 SER A O 1
ATOM 1503 N N . VAL A 1 197 ? 25.751 -16.453 -12.075 1.00 98.06 197 VAL A N 1
ATOM 1504 C CA . VAL A 1 197 ? 25.994 -15.114 -11.518 1.00 98.06 197 VAL A CA 1
ATOM 1505 C C . VAL A 1 197 ? 27.264 -15.049 -10.654 1.00 98.06 197 VAL A C 1
ATOM 1507 O O . VAL A 1 197 ? 27.604 -13.978 -10.160 1.00 98.06 197 VAL A O 1
ATOM 1510 N N . SER A 1 198 ? 28.021 -16.154 -10.568 1.00 97.50 198 SER A N 1
ATOM 1511 C CA . SER A 1 198 ? 29.277 -16.339 -9.799 1.00 97.50 198 SER A CA 1
ATOM 1512 C C . SER A 1 198 ? 30.393 -15.311 -10.040 1.00 97.50 198 SER A C 1
ATOM 1514 O O . SER A 1 198 ? 31.376 -15.271 -9.301 1.00 97.50 198 SER A O 1
ATOM 1516 N N . ALA A 1 199 ? 30.286 -14.498 -11.094 1.00 97.19 199 ALA A N 1
ATOM 1517 C CA . ALA A 1 199 ? 31.211 -13.405 -11.395 1.00 97.19 199 ALA A CA 1
ATOM 1518 C C . ALA A 1 199 ? 30.807 -12.064 -10.744 1.00 97.19 199 ALA A C 1
ATOM 1520 O O . ALA A 1 199 ? 31.544 -11.079 -10.858 1.00 97.19 199 ALA A O 1
ATOM 1521 N N . GLN A 1 200 ? 29.619 -11.998 -10.140 1.00 97.25 200 GLN A N 1
ATOM 1522 C CA . GLN A 1 200 ? 29.038 -10.832 -9.475 1.00 97.25 200 GLN A CA 1
ATOM 1523 C C . GLN A 1 200 ? 28.827 -11.110 -7.977 1.00 97.25 200 GLN A C 1
ATOM 1525 O O . GLN A 1 200 ? 29.299 -10.323 -7.164 1.00 97.25 200 GLN A O 1
ATOM 1530 N N . ASP A 1 201 ? 28.203 -12.238 -7.616 1.00 96.38 201 ASP A N 1
ATOM 1531 C CA . ASP A 1 201 ? 28.043 -12.691 -6.225 1.00 96.38 201 ASP A CA 1
ATOM 1532 C C . ASP A 1 201 ? 28.206 -14.222 -6.130 1.00 96.38 201 ASP A C 1
ATOM 1534 O O . ASP A 1 201 ? 27.873 -14.929 -7.082 1.00 96.38 201 ASP A O 1
ATOM 1538 N N . ASN A 1 202 ? 28.727 -14.719 -5.001 1.00 96.62 202 ASN A N 1
ATOM 1539 C CA . ASN A 1 202 ? 28.962 -16.145 -4.718 1.00 96.62 202 ASN A CA 1
ATOM 1540 C C . ASN A 1 202 ? 28.074 -16.693 -3.579 1.00 96.62 202 ASN A C 1
ATOM 1542 O O . ASN A 1 202 ? 28.436 -17.649 -2.892 1.00 96.62 202 ASN A O 1
ATOM 1546 N N . ASN A 1 203 ? 26.950 -16.017 -3.330 1.00 96.75 203 ASN A N 1
ATOM 1547 C CA . ASN A 1 203 ? 25.851 -16.451 -2.479 1.00 96.75 203 ASN A CA 1
ATOM 1548 C C . ASN A 1 203 ? 24.527 -15.794 -2.953 1.00 96.75 203 ASN A C 1
ATOM 1550 O O . ASN A 1 203 ? 23.968 -14.968 -2.225 1.00 96.75 203 ASN A O 1
ATOM 1554 N N . PRO A 1 204 ? 24.054 -16.057 -4.194 1.00 97.44 204 PRO A N 1
ATOM 1555 C CA . PRO A 1 204 ? 22.874 -15.401 -4.764 1.00 97.44 204 PRO A CA 1
ATOM 1556 C C . PRO A 1 204 ? 21.562 -15.931 -4.162 1.00 97.44 204 PRO A C 1
ATOM 1558 O O . PRO A 1 204 ? 21.123 -17.045 -4.445 1.00 97.44 204 PRO A O 1
ATOM 1561 N N . THR A 1 205 ? 20.914 -15.099 -3.353 1.00 97.06 205 THR A N 1
ATOM 1562 C CA . THR A 1 205 ? 19.815 -15.462 -2.443 1.00 97.06 205 THR A CA 1
ATOM 1563 C C . THR A 1 205 ? 18.425 -15.029 -2.908 1.00 97.06 205 THR A C 1
ATOM 1565 O O . THR A 1 205 ? 17.438 -15.515 -2.362 1.00 97.06 205 THR A O 1
ATOM 1568 N N . GLY A 1 206 ? 18.306 -14.155 -3.910 1.00 97.44 206 GLY A N 1
ATOM 1569 C CA . GLY A 1 206 ? 16.999 -13.697 -4.393 1.00 97.44 206 GLY A CA 1
ATOM 1570 C C . GLY A 1 206 ? 17.058 -12.974 -5.731 1.00 97.44 206 GLY A C 1
ATOM 1571 O O . GLY A 1 206 ? 18.093 -12.410 -6.107 1.00 97.44 206 GLY A O 1
ATOM 1572 N N . PHE A 1 207 ? 15.957 -13.000 -6.484 1.00 98.12 207 PHE A N 1
ATOM 1573 C CA . PHE A 1 207 ? 15.921 -12.422 -7.828 1.00 98.12 207 PHE A CA 1
ATOM 1574 C C . PHE A 1 207 ? 14.525 -11.989 -8.291 1.00 98.12 207 PHE A C 1
ATOM 1576 O O . PHE A 1 207 ? 13.502 -12.528 -7.887 1.00 98.12 207 PHE A O 1
ATOM 1583 N N . ALA A 1 208 ? 14.481 -11.039 -9.225 1.00 98.19 208 ALA A N 1
ATOM 1584 C CA . ALA A 1 208 ? 13.245 -10.630 -9.887 1.00 98.19 208 ALA A CA 1
ATOM 1585 C C . ALA A 1 208 ? 13.448 -10.424 -11.390 1.00 98.19 208 ALA A C 1
ATOM 1587 O O . ALA A 1 208 ? 14.518 -10.015 -11.842 1.00 98.19 208 ALA A O 1
ATOM 1588 N N . PHE A 1 209 ? 12.391 -10.634 -12.174 1.00 98.06 209 PHE A N 1
ATOM 1589 C CA . PHE A 1 209 ? 12.330 -10.207 -13.573 1.00 98.06 209 PHE A CA 1
ATOM 1590 C C . PHE A 1 209 ? 11.600 -8.869 -13.709 1.00 98.06 209 PHE A C 1
ATOM 1592 O O . PHE A 1 209 ? 10.648 -8.584 -12.980 1.00 98.06 209 PHE A O 1
ATOM 1599 N N . LYS A 1 210 ? 11.975 -8.082 -14.722 1.00 97.38 210 LYS A N 1
ATOM 1600 C CA . LYS A 1 210 ? 11.087 -7.043 -15.254 1.00 97.38 210 LYS A CA 1
ATOM 1601 C C . LYS A 1 210 ? 9.825 -7.697 -15.818 1.00 97.38 210 LYS A C 1
ATOM 1603 O O . LYS A 1 210 ? 9.893 -8.771 -16.406 1.00 97.38 210 LYS A O 1
ATOM 1608 N N . THR A 1 211 ? 8.684 -7.022 -15.705 1.00 93.69 211 THR A N 1
ATOM 1609 C CA . THR A 1 211 ? 7.365 -7.512 -16.154 1.00 93.69 211 THR A CA 1
ATOM 1610 C C . THR A 1 211 ? 7.287 -7.937 -17.629 1.00 93.69 211 THR A C 1
ATOM 1612 O O . THR A 1 211 ? 6.439 -8.757 -17.977 1.00 93.69 211 THR A O 1
ATOM 1615 N N . ASP A 1 212 ? 8.178 -7.436 -18.491 1.00 95.56 212 ASP A N 1
ATOM 1616 C CA . ASP A 1 212 ? 8.299 -7.841 -19.900 1.00 95.56 212 ASP A CA 1
ATOM 1617 C C . ASP A 1 212 ? 9.285 -9.001 -20.145 1.00 95.56 212 ASP A C 1
ATOM 1619 O O . ASP A 1 212 ? 9.298 -9.558 -21.239 1.00 95.56 212 ASP A O 1
ATOM 1623 N N . GLY A 1 213 ? 10.080 -9.398 -19.147 1.00 97.19 213 GLY A N 1
ATOM 1624 C CA . GLY A 1 213 ? 11.119 -10.428 -19.235 1.00 97.19 213 GLY A CA 1
ATOM 1625 C C . GLY A 1 213 ? 12.440 -9.987 -19.868 1.00 97.19 213 GLY A C 1
ATOM 1626 O O . GLY A 1 213 ? 13.297 -10.838 -20.092 1.00 97.19 213 GLY A O 1
ATOM 1627 N N . THR A 1 214 ? 12.633 -8.698 -20.171 1.00 98.19 214 THR A N 1
ATOM 1628 C CA . THR A 1 214 ? 13.859 -8.169 -20.818 1.00 98.19 214 THR A CA 1
ATOM 1629 C C . THR A 1 214 ? 15.011 -7.905 -19.848 1.00 98.19 214 THR A C 1
ATOM 1631 O O . THR A 1 214 ? 16.138 -7.656 -20.279 1.00 98.19 214 THR A O 1
ATOM 1634 N N . LYS A 1 215 ? 14.750 -7.926 -18.537 1.00 98.50 215 LYS A N 1
ATOM 1635 C CA . LYS A 1 215 ? 15.755 -7.732 -17.483 1.00 98.50 215 LYS A CA 1
ATOM 1636 C C . LYS A 1 215 ? 15.520 -8.689 -16.328 1.00 98.50 215 LYS A C 1
ATOM 1638 O O . LYS A 1 215 ? 14.373 -8.991 -16.004 1.00 98.50 215 LYS A O 1
ATOM 1643 N N . MET A 1 216 ? 16.612 -9.098 -15.701 1.00 98.69 216 MET A N 1
ATOM 1644 C CA . MET A 1 216 ? 16.656 -9.869 -14.463 1.00 98.69 216 MET A CA 1
ATOM 1645 C C . MET A 1 216 ? 17.541 -9.121 -13.465 1.00 98.69 216 MET A C 1
ATOM 1647 O O . MET A 1 216 ? 18.562 -8.552 -13.849 1.00 98.69 216 MET A O 1
ATOM 1651 N N . TYR A 1 217 ? 17.161 -9.122 -12.197 1.00 98.75 217 TYR A N 1
ATOM 1652 C CA . TYR A 1 217 ? 17.887 -8.497 -11.096 1.00 98.75 217 TYR A CA 1
ATOM 1653 C C . TYR A 1 217 ? 18.170 -9.580 -10.063 1.00 98.75 217 TYR A C 1
ATOM 1655 O O . TYR A 1 217 ? 17.261 -10.348 -9.763 1.00 98.75 217 TYR A O 1
ATOM 1663 N N . VAL A 1 218 ? 19.392 -9.657 -9.542 1.00 98.69 218 VAL A N 1
ATOM 1664 C CA . VAL A 1 218 ? 19.801 -10.675 -8.554 1.00 98.69 218 VAL A CA 1
ATOM 1665 C C . VAL A 1 218 ? 20.512 -9.990 -7.395 1.00 98.69 218 VAL A C 1
ATOM 1667 O O . VAL A 1 218 ? 21.308 -9.081 -7.637 1.00 98.69 218 VAL A O 1
ATOM 1670 N N . VAL A 1 219 ? 20.242 -10.423 -6.166 1.00 98.19 219 VAL A N 1
ATOM 1671 C CA . VAL A 1 219 ? 20.952 -10.015 -4.945 1.00 98.19 219 VAL A CA 1
ATOM 1672 C C . VAL A 1 219 ? 21.610 -11.238 -4.295 1.00 98.19 219 VAL A C 1
ATOM 1674 O O . VAL A 1 219 ? 21.218 -12.375 -4.567 1.00 98.19 219 VAL A O 1
ATOM 1677 N N . GLY A 1 220 ? 22.634 -11.007 -3.478 1.00 96.25 220 GLY A N 1
ATOM 1678 C CA . GLY A 1 220 ? 23.352 -12.048 -2.750 1.00 96.25 220 GLY A CA 1
ATOM 1679 C C . GLY A 1 220 ? 24.119 -11.493 -1.553 1.00 96.25 220 GLY A C 1
ATOM 1680 O O . GLY A 1 220 ? 24.485 -10.313 -1.527 1.00 96.25 220 GLY A O 1
ATOM 1681 N N . THR A 1 221 ? 24.377 -12.344 -0.556 1.00 95.31 221 THR A N 1
ATOM 1682 C CA . THR A 1 221 ? 25.000 -11.918 0.714 1.00 95.31 221 THR A CA 1
ATOM 1683 C C . THR A 1 221 ? 26.528 -11.789 0.644 1.00 95.31 221 THR A C 1
ATOM 1685 O O . THR A 1 221 ? 27.161 -11.565 1.676 1.00 95.31 221 THR A O 1
ATOM 1688 N N . THR A 1 222 ? 27.170 -12.007 -0.511 1.00 93.44 222 THR A N 1
ATOM 1689 C CA . THR A 1 222 ? 28.637 -11.846 -0.621 1.00 93.44 222 THR A CA 1
ATOM 1690 C C . THR A 1 222 ? 29.016 -10.378 -0.802 1.00 93.44 222 THR A C 1
ATOM 1692 O O . THR A 1 222 ? 30.088 -9.945 -0.375 1.00 93.44 222 THR A O 1
ATOM 1695 N N . SER A 1 223 ? 28.145 -9.620 -1.467 1.00 89.31 223 SER A N 1
ATOM 1696 C CA . SER A 1 223 ? 28.364 -8.236 -1.894 1.00 89.31 223 SER A CA 1
ATOM 1697 C C . SER A 1 223 ? 27.320 -7.244 -1.375 1.00 89.31 223 SER A C 1
ATOM 1699 O O . SER A 1 223 ? 27.514 -6.035 -1.539 1.00 89.31 223 SER A O 1
ATOM 1701 N N . ASP A 1 224 ? 26.197 -7.742 -0.842 1.00 95.06 224 ASP A N 1
ATOM 1702 C CA . ASP A 1 224 ? 24.977 -6.987 -0.527 1.00 95.06 224 ASP A CA 1
ATOM 1703 C C . ASP A 1 224 ? 24.662 -5.942 -1.600 1.00 95.06 224 ASP A C 1
ATOM 1705 O O . ASP A 1 224 ? 24.596 -4.728 -1.368 1.00 95.06 224 ASP A O 1
ATOM 1709 N N . THR A 1 225 ? 24.577 -6.432 -2.836 1.00 97.25 225 THR A N 1
ATOM 1710 C CA . THR A 1 225 ? 24.456 -5.624 -4.045 1.00 97.25 225 THR A CA 1
ATOM 1711 C C . THR A 1 225 ? 23.486 -6.274 -5.021 1.00 97.25 225 THR A C 1
ATOM 1713 O O . THR A 1 225 ? 23.577 -7.459 -5.330 1.00 97.25 225 THR A O 1
ATOM 1716 N N . VAL A 1 226 ? 22.547 -5.475 -5.526 1.00 98.69 226 VAL A N 1
ATOM 1717 C CA . VAL A 1 226 ? 21.624 -5.870 -6.590 1.00 98.69 226 VAL A CA 1
ATOM 1718 C C . VAL A 1 226 ? 22.331 -5.678 -7.930 1.00 98.69 226 VAL A C 1
ATOM 1720 O O . VAL A 1 226 ? 22.774 -4.572 -8.244 1.00 98.69 226 VAL A O 1
ATOM 1723 N N . TYR A 1 227 ? 22.421 -6.731 -8.738 1.00 98.75 227 TYR A N 1
ATOM 1724 C CA . TYR A 1 227 ? 23.039 -6.730 -10.067 1.00 98.75 227 TYR A CA 1
ATOM 1725 C C . TYR A 1 227 ? 21.984 -6.855 -11.166 1.00 98.75 227 TYR A C 1
ATOM 1727 O O . TYR A 1 227 ? 21.110 -7.718 -11.091 1.00 98.75 227 TYR A O 1
ATOM 1735 N N . GLN A 1 228 ? 22.080 -6.027 -12.211 1.00 98.75 228 GLN A N 1
ATOM 1736 C CA . GLN A 1 228 ? 21.150 -6.038 -13.342 1.00 98.75 228 GLN A CA 1
ATOM 1737 C C . GLN A 1 228 ? 21.708 -6.804 -14.547 1.00 98.75 228 GLN A C 1
ATOM 1739 O O . GLN A 1 228 ? 22.766 -6.480 -15.093 1.00 98.75 228 GLN A O 1
ATOM 1744 N N . TYR A 1 229 ? 20.912 -7.724 -15.076 1.00 98.75 229 TYR A N 1
ATOM 1745 C CA . TYR A 1 229 ? 21.179 -8.505 -16.279 1.00 98.75 229 TYR A CA 1
ATOM 1746 C C . TYR A 1 229 ? 20.144 -8.174 -17.358 1.00 98.75 229 TYR A C 1
ATOM 1748 O O . TYR A 1 229 ? 18.957 -8.030 -17.070 1.00 98.75 229 TYR A O 1
ATOM 1756 N N . SER A 1 230 ? 20.592 -8.052 -18.603 1.00 98.50 230 SER A N 1
ATOM 1757 C CA . SER A 1 230 ? 19.747 -7.810 -19.774 1.00 98.50 230 SER A CA 1
ATOM 1758 C C . SER A 1 230 ? 19.555 -9.111 -20.547 1.00 98.50 230 SER A C 1
ATOM 1760 O O . SER A 1 230 ? 20.537 -9.777 -20.882 1.00 98.50 230 SER A O 1
ATOM 1762 N N . LEU A 1 231 ? 18.301 -9.462 -20.835 1.00 98.56 231 LEU A N 1
ATOM 1763 C CA . LEU A 1 231 ? 17.913 -10.609 -21.656 1.00 98.56 231 LEU A CA 1
ATOM 1764 C C . LEU A 1 231 ? 17.574 -10.108 -23.061 1.00 98.56 231 LEU A C 1
ATOM 1766 O O . LEU A 1 231 ? 16.610 -9.365 -23.251 1.00 98.56 231 LEU A O 1
ATOM 1770 N N . SER A 1 232 ? 18.373 -10.509 -24.050 1.00 97.94 232 SER A N 1
ATOM 1771 C CA . SER A 1 232 ? 18.170 -10.105 -25.452 1.00 97.94 232 SER A CA 1
ATOM 1772 C C . SER A 1 232 ? 16.996 -10.827 -26.129 1.00 97.94 232 SER A C 1
ATOM 1774 O O . SER A 1 232 ? 16.455 -10.334 -27.116 1.00 97.94 232 SER A O 1
ATOM 1776 N N . THR A 1 233 ? 16.555 -11.956 -25.570 1.00 98.00 233 THR A N 1
ATOM 1777 C CA . THR A 1 233 ? 15.264 -12.601 -25.834 1.00 98.00 233 THR A CA 1
ATOM 1778 C C . THR A 1 233 ? 14.502 -12.684 -24.515 1.00 98.00 233 THR A C 1
ATOM 1780 O O . THR A 1 233 ? 14.950 -13.318 -23.562 1.00 98.00 233 THR A O 1
ATOM 1783 N N . ALA A 1 234 ? 13.352 -12.013 -24.442 1.00 98.00 234 ALA A N 1
ATOM 1784 C CA . ALA A 1 234 ? 12.584 -11.921 -23.207 1.00 98.00 234 ALA A CA 1
ATOM 1785 C C . ALA A 1 234 ? 12.217 -13.309 -22.654 1.00 98.00 234 ALA A C 1
ATOM 1787 O O . ALA A 1 234 ? 11.724 -14.160 -23.395 1.00 98.00 234 ALA A O 1
ATOM 1788 N N . TRP A 1 235 ? 12.419 -13.508 -21.347 1.00 97.31 235 TRP A N 1
ATOM 1789 C CA . TRP A 1 235 ? 12.178 -14.777 -20.636 1.00 97.31 235 TRP A CA 1
ATOM 1790 C C . TRP A 1 235 ? 13.078 -15.967 -21.049 1.00 97.31 235 TRP A C 1
ATOM 1792 O O . TRP A 1 235 ? 12.788 -17.100 -20.662 1.00 97.31 235 TRP A O 1
ATOM 1802 N N . ASP A 1 236 ? 14.179 -15.738 -21.775 1.00 98.38 236 ASP A N 1
ATOM 1803 C CA . ASP A 1 236 ? 15.185 -16.761 -22.103 1.00 98.38 236 ASP A CA 1
ATOM 1804 C C . ASP A 1 236 ? 16.538 -16.465 -21.427 1.00 98.38 236 ASP A C 1
ATOM 1806 O O . ASP A 1 236 ? 17.269 -15.554 -21.836 1.00 98.38 236 ASP A O 1
ATOM 1810 N N . LEU A 1 237 ? 16.898 -17.259 -20.411 1.00 98.44 237 LEU A N 1
ATOM 1811 C CA . LEU A 1 237 ? 18.173 -17.138 -19.690 1.00 98.44 237 LEU A CA 1
ATOM 1812 C C . LEU A 1 237 ? 19.408 -17.411 -20.564 1.00 98.44 237 LEU A C 1
ATOM 1814 O O . LEU A 1 237 ? 20.480 -16.894 -20.254 1.00 98.44 237 LEU A O 1
ATOM 1818 N N . SER A 1 238 ? 19.292 -18.151 -21.674 1.00 98.12 238 SER A N 1
ATOM 1819 C CA . SER A 1 238 ? 20.421 -18.348 -22.601 1.00 98.12 238 SER A CA 1
ATOM 1820 C C . SER A 1 238 ? 20.817 -17.058 -23.335 1.00 98.12 238 SER A C 1
ATOM 1822 O O . SER A 1 238 ? 21.913 -16.958 -23.885 1.00 98.12 238 SER A O 1
ATOM 1824 N N . SER A 1 239 ? 19.935 -16.053 -23.301 1.00 98.12 239 SER A N 1
ATOM 1825 C CA . SER A 1 239 ? 20.111 -14.727 -23.895 1.00 98.12 239 SER A CA 1
ATOM 1826 C C . SER A 1 239 ? 20.547 -13.643 -22.892 1.00 98.12 239 SER A C 1
ATOM 1828 O O . SER A 1 239 ? 20.660 -12.469 -23.273 1.00 98.12 239 SER A O 1
ATOM 1830 N N . ALA A 1 240 ? 20.742 -14.018 -21.619 1.00 98.44 240 ALA A N 1
ATOM 1831 C CA . ALA A 1 240 ? 21.073 -13.118 -20.519 1.00 98.44 240 ALA A CA 1
ATOM 1832 C C . ALA A 1 240 ? 22.546 -12.672 -20.537 1.00 98.44 240 ALA A C 1
ATOM 1834 O O . ALA A 1 240 ? 23.448 -13.396 -20.956 1.00 98.44 240 ALA A O 1
ATOM 1835 N N . SER A 1 241 ? 22.796 -11.453 -20.061 1.00 98.25 241 SER A N 1
ATOM 1836 C CA . SER A 1 241 ? 24.132 -10.852 -19.976 1.00 98.25 241 SER A CA 1
ATOM 1837 C C . SER A 1 241 ? 24.183 -9.788 -18.879 1.00 98.25 241 SER A C 1
ATOM 1839 O O . SER A 1 241 ? 23.206 -9.071 -18.670 1.00 98.25 241 SER A O 1
ATOM 1841 N N . TYR A 1 242 ? 25.301 -9.668 -18.157 1.00 98.44 242 TYR A N 1
ATOM 1842 C CA . TYR A 1 242 ? 25.445 -8.644 -17.116 1.00 98.44 242 TYR A CA 1
ATOM 1843 C C . TYR A 1 242 ? 25.494 -7.239 -17.733 1.00 98.44 242 TYR A C 1
ATOM 1845 O O . TYR A 1 242 ? 26.320 -6.960 -18.602 1.00 98.44 242 TYR A O 1
ATOM 1853 N N . SER A 1 243 ? 24.629 -6.336 -17.266 1.00 98.00 243 SER A N 1
ATOM 1854 C CA . SER A 1 243 ? 24.442 -5.003 -17.866 1.00 98.00 243 SER A CA 1
ATOM 1855 C C . SER A 1 243 ? 25.542 -4.002 -17.491 1.00 98.00 243 SER A C 1
ATOM 1857 O O . SER A 1 243 ? 25.462 -2.846 -17.892 1.00 98.00 243 SER A O 1
ATOM 1859 N N . SER A 1 244 ? 26.537 -4.406 -16.689 1.00 97.75 244 SER A N 1
ATOM 1860 C CA . SER A 1 244 ? 27.476 -3.497 -16.002 1.00 97.75 244 SER A CA 1
ATOM 1861 C C . SER A 1 244 ? 26.783 -2.447 -15.114 1.00 97.75 244 SER A C 1
ATOM 1863 O O . SER A 1 244 ? 27.302 -1.350 -14.924 1.00 97.75 244 SER A O 1
ATOM 1865 N N . ILE A 1 245 ? 25.610 -2.795 -14.570 1.00 98.38 245 ILE A N 1
ATOM 1866 C CA . ILE A 1 245 ? 24.785 -1.952 -13.696 1.00 98.38 245 ILE A CA 1
ATOM 1867 C C . ILE A 1 245 ? 24.520 -2.715 -12.394 1.00 98.38 245 ILE A C 1
ATOM 1869 O O . ILE A 1 245 ? 24.064 -3.862 -12.419 1.00 98.38 245 ILE A O 1
ATOM 1873 N N . SER A 1 246 ? 24.799 -2.062 -11.267 1.00 98.00 246 SER A N 1
ATOM 1874 C CA . SER A 1 246 ? 24.687 -2.624 -9.919 1.00 98.00 246 SER A CA 1
ATOM 1875 C C . SER A 1 246 ? 24.399 -1.536 -8.883 1.00 98.00 246 SER A C 1
ATOM 1877 O O . SER A 1 246 ? 24.931 -0.432 -9.009 1.00 98.00 246 SER A O 1
ATOM 1879 N N . PHE A 1 247 ? 23.644 -1.858 -7.834 1.00 98.31 247 PHE A N 1
ATOM 1880 C CA . PHE A 1 247 ? 23.322 -0.953 -6.727 1.00 98.31 247 PHE A CA 1
ATOM 1881 C C . PHE A 1 247 ? 23.527 -1.652 -5.376 1.00 98.31 247 PHE A C 1
ATOM 1883 O O . PHE A 1 247 ? 22.940 -2.706 -5.139 1.00 98.31 247 PHE A O 1
ATOM 1890 N N . SER A 1 248 ? 24.361 -1.091 -4.493 1.00 97.75 248 SER A N 1
ATOM 1891 C CA . SER A 1 248 ? 24.668 -1.715 -3.197 1.00 97.75 248 SER A CA 1
ATOM 1892 C C . SER A 1 248 ? 23.662 -1.323 -2.115 1.00 97.75 248 SER A C 1
ATOM 1894 O O . SER A 1 248 ? 23.388 -0.141 -1.910 1.00 97.75 248 SER A O 1
ATOM 1896 N N . VAL A 1 249 ? 23.159 -2.328 -1.400 1.00 97.31 249 VAL A N 1
ATOM 1897 C CA . VAL A 1 249 ? 22.241 -2.214 -0.255 1.00 97.31 249 VAL A CA 1
ATOM 1898 C C . VAL A 1 249 ? 22.945 -2.429 1.094 1.00 97.31 249 VAL A C 1
ATOM 1900 O O . VAL A 1 249 ? 22.335 -2.211 2.139 1.00 97.31 249 VAL A O 1
ATOM 1903 N N . SER A 1 250 ? 24.251 -2.728 1.075 1.00 95.00 250 SER A N 1
ATOM 1904 C CA . SER A 1 250 ? 25.149 -2.887 2.240 1.00 95.00 250 SER A CA 1
ATOM 1905 C C . SER A 1 250 ? 25.090 -1.767 3.296 1.00 95.00 250 SER A C 1
ATOM 1907 O O . SER A 1 250 ? 25.434 -1.977 4.457 1.00 95.00 250 SER A O 1
ATOM 1909 N N . GLY A 1 251 ? 24.647 -0.560 2.923 1.00 90.44 251 GLY A N 1
ATOM 1910 C CA . GLY A 1 251 ? 24.424 0.557 3.851 1.00 90.44 251 GLY A CA 1
ATOM 1911 C C . GLY A 1 251 ? 23.140 0.455 4.689 1.00 90.44 251 GLY A C 1
ATOM 1912 O O . GLY A 1 251 ? 22.895 1.320 5.533 1.00 90.44 251 GLY A O 1
ATOM 1913 N N . GLN A 1 252 ? 22.296 -0.543 4.424 1.00 94.00 252 GLN A N 1
ATOM 1914 C CA . GLN A 1 252 ? 21.052 -0.842 5.136 1.00 94.00 252 GLN A CA 1
ATOM 1915 C C . GLN A 1 252 ? 21.063 -2.265 5.703 1.00 94.00 252 GLN A C 1
ATOM 1917 O O . GLN A 1 252 ? 20.722 -2.442 6.869 1.00 94.00 252 GLN A O 1
ATOM 1922 N N . GLU A 1 253 ? 21.470 -3.251 4.902 1.00 92.69 253 GLU A N 1
ATOM 1923 C CA . GLU A 1 253 ? 21.382 -4.679 5.217 1.00 92.69 253 GLU A CA 1
ATOM 1924 C C . GLU A 1 253 ? 22.662 -5.404 4.773 1.00 92.69 253 GLU A C 1
ATOM 1926 O O . GLU A 1 253 ? 23.162 -5.133 3.684 1.00 92.69 253 GLU A O 1
ATOM 1931 N N . ALA A 1 254 ? 23.196 -6.290 5.625 1.00 92.56 254 ALA A N 1
ATOM 1932 C CA . ALA A 1 254 ? 24.493 -6.963 5.436 1.00 92.56 254 ALA A CA 1
ATOM 1933 C C . ALA A 1 254 ? 24.385 -8.499 5.273 1.00 92.56 254 ALA A C 1
ATOM 1935 O O . ALA A 1 254 ? 25.372 -9.227 5.377 1.00 92.56 254 ALA A O 1
ATOM 1936 N N . THR A 1 255 ? 23.156 -8.984 5.087 1.00 93.62 255 THR A N 1
ATOM 1937 C CA . THR A 1 255 ? 22.791 -10.341 4.667 1.00 93.62 255 THR A CA 1
ATOM 1938 C C . THR A 1 255 ? 21.493 -10.259 3.859 1.00 93.62 255 THR A C 1
ATOM 1940 O O . THR A 1 255 ? 20.421 -10.686 4.299 1.00 93.62 255 THR A O 1
ATOM 1943 N N . SER A 1 256 ? 21.556 -9.618 2.698 1.00 95.50 256 SER A N 1
ATOM 1944 C CA . SER A 1 256 ? 20.400 -9.406 1.820 1.00 95.50 256 SER A CA 1
ATOM 1945 C C . SER A 1 256 ? 19.935 -10.710 1.152 1.00 95.50 256 SER A C 1
ATOM 1947 O O . SER A 1 256 ? 20.736 -11.462 0.601 1.00 95.50 256 SER A O 1
ATOM 1949 N N . HIS A 1 257 ? 18.633 -11.001 1.231 1.00 94.94 257 HIS A N 1
ATOM 1950 C CA . HIS A 1 257 ? 18.027 -12.245 0.744 1.00 94.94 257 HIS A CA 1
ATOM 1951 C C . HIS A 1 257 ? 17.057 -11.991 -0.419 1.00 94.94 257 HIS A C 1
ATOM 1953 O O . HIS A 1 257 ? 17.455 -12.074 -1.574 1.00 94.94 257 HIS A O 1
ATOM 1959 N N . GLY A 1 258 ? 15.796 -11.658 -0.144 1.00 94.88 258 GLY A N 1
ATOM 1960 C CA . GLY A 1 258 ? 14.783 -11.421 -1.176 1.00 94.88 258 GLY A CA 1
ATOM 1961 C C . GLY A 1 258 ? 14.787 -9.993 -1.731 1.00 94.88 258 GLY A C 1
ATOM 1962 O O . GLY A 1 258 ? 15.031 -9.028 -0.999 1.00 94.88 258 GLY A O 1
ATOM 1963 N N . LEU A 1 259 ? 14.437 -9.842 -3.014 1.00 96.62 259 LEU A N 1
ATOM 1964 C CA . LEU A 1 259 ? 14.221 -8.545 -3.666 1.00 96.62 259 LEU A CA 1
ATOM 1965 C C . LEU A 1 259 ? 12.930 -8.545 -4.497 1.00 96.62 259 LEU A C 1
ATOM 1967 O O . LEU A 1 259 ? 12.627 -9.511 -5.191 1.00 96.62 259 LEU A O 1
ATOM 1971 N N . VAL A 1 260 ? 12.180 -7.442 -4.482 1.00 97.81 260 VAL A N 1
ATOM 1972 C CA . VAL A 1 260 ? 10.945 -7.290 -5.273 1.00 97.81 260 VAL A CA 1
ATOM 1973 C C . VAL A 1 260 ? 10.793 -5.859 -5.792 1.00 97.81 260 VAL A C 1
ATOM 1975 O O . VAL A 1 260 ? 11.241 -4.902 -5.163 1.00 97.81 260 VAL A O 1
ATOM 1978 N N . PHE A 1 261 ? 10.148 -5.694 -6.948 1.00 97.94 261 PHE A N 1
ATOM 1979 C CA . PHE A 1 261 ? 9.856 -4.389 -7.548 1.00 97.94 261 PHE A CA 1
ATOM 1980 C C . PHE A 1 261 ? 8.364 -4.059 -7.493 1.00 97.94 261 PHE A C 1
ATOM 1982 O O . PHE A 1 261 ? 7.508 -4.942 -7.577 1.00 97.94 261 PHE A O 1
ATOM 1989 N N . LYS A 1 262 ? 8.046 -2.762 -7.446 1.00 96.50 262 LYS A N 1
ATOM 1990 C CA . LYS A 1 262 ? 6.711 -2.268 -7.800 1.00 96.50 262 LYS A CA 1
ATOM 1991 C C . LYS A 1 262 ? 6.426 -2.564 -9.273 1.00 96.50 262 LYS A C 1
ATOM 1993 O O . LYS A 1 262 ? 7.327 -2.519 -10.104 1.00 96.50 262 LYS A O 1
ATOM 1998 N N . THR A 1 263 ? 5.166 -2.830 -9.610 1.00 91.50 263 THR A N 1
ATOM 1999 C CA . THR A 1 263 ? 4.730 -3.257 -10.956 1.00 91.50 263 THR A CA 1
ATOM 2000 C C . THR A 1 263 ? 5.081 -2.291 -12.097 1.00 91.50 263 THR A C 1
ATOM 2002 O O . THR A 1 263 ? 5.215 -2.731 -13.238 1.00 91.50 263 THR A O 1
ATOM 2005 N N . ASP A 1 264 ? 5.280 -1.002 -11.806 1.00 93.94 264 ASP A N 1
ATOM 2006 C CA . ASP A 1 264 ? 5.748 0.012 -12.763 1.00 93.94 264 ASP A CA 1
ATOM 2007 C C . ASP A 1 264 ? 7.280 0.172 -12.811 1.00 93.94 264 ASP A C 1
ATOM 2009 O O . ASP A 1 264 ? 7.794 0.759 -13.761 1.00 93.94 264 ASP A O 1
ATOM 2013 N N . GLY A 1 265 ? 8.015 -0.383 -11.843 1.00 96.38 265 GLY A N 1
ATOM 2014 C CA . GLY A 1 265 ? 9.468 -0.269 -11.689 1.00 96.38 265 GLY A CA 1
ATOM 2015 C C . GLY A 1 265 ? 9.964 0.977 -10.954 1.00 96.38 265 GLY A C 1
ATOM 2016 O O . GLY A 1 265 ? 11.174 1.180 -10.905 1.00 96.38 265 GLY A O 1
ATOM 2017 N N . THR A 1 266 ? 9.079 1.811 -10.394 1.00 97.38 266 THR A N 1
ATOM 2018 C CA . THR A 1 266 ? 9.447 3.053 -9.672 1.00 97.38 266 THR A CA 1
ATOM 2019 C C . THR A 1 266 ? 9.940 2.821 -8.242 1.00 97.38 266 THR A C 1
ATOM 2021 O O . THR A 1 266 ? 10.498 3.730 -7.629 1.00 97.38 266 THR A O 1
ATOM 2024 N N . LYS A 1 267 ? 9.745 1.617 -7.691 1.00 97.75 267 LYS A N 1
ATOM 2025 C CA . LYS A 1 267 ? 10.251 1.223 -6.370 1.00 97.75 267 LYS A CA 1
ATOM 2026 C C . LYS A 1 267 ? 10.824 -0.187 -6.372 1.00 97.75 267 LYS A C 1
ATOM 2028 O O . LYS A 1 267 ? 10.333 -1.061 -7.089 1.00 97.75 267 LYS A O 1
ATOM 2033 N N . MET A 1 268 ? 11.822 -0.386 -5.522 1.00 98.44 268 MET A N 1
ATOM 2034 C CA . MET A 1 268 ? 12.466 -1.658 -5.205 1.00 98.44 268 MET A CA 1
ATOM 2035 C C . MET A 1 268 ? 12.423 -1.857 -3.687 1.00 98.44 268 MET A C 1
ATOM 2037 O O . MET A 1 268 ? 12.554 -0.896 -2.927 1.00 98.44 268 MET A O 1
ATOM 2041 N N . TYR A 1 269 ? 12.251 -3.098 -3.248 1.00 98.56 269 TYR A N 1
ATOM 2042 C CA . TYR A 1 269 ? 12.220 -3.485 -1.842 1.00 98.56 269 TYR A CA 1
ATOM 2043 C C . TYR A 1 269 ? 13.159 -4.671 -1.639 1.00 98.56 269 TYR A C 1
ATOM 2045 O O . TYR A 1 269 ? 13.207 -5.560 -2.489 1.00 98.56 269 TYR A O 1
ATOM 2053 N N . VAL A 1 270 ? 13.900 -4.679 -0.532 1.00 98.38 270 VAL A N 1
ATOM 2054 C CA . VAL A 1 270 ? 14.871 -5.734 -0.195 1.00 98.38 270 VAL A CA 1
ATOM 2055 C C . VAL A 1 270 ? 14.669 -6.163 1.254 1.00 98.38 270 VAL A C 1
ATOM 2057 O O . VAL A 1 270 ? 14.465 -5.305 2.112 1.00 98.38 270 VAL A O 1
ATOM 2060 N N . VAL A 1 271 ? 14.728 -7.467 1.526 1.00 97.69 271 VAL A N 1
ATOM 2061 C CA . VAL A 1 271 ? 14.704 -8.047 2.881 1.00 97.69 271 VAL A CA 1
ATOM 2062 C C . VAL A 1 271 ? 16.046 -8.703 3.213 1.00 97.69 271 VAL A C 1
ATOM 2064 O O . VAL A 1 271 ? 16.753 -9.165 2.317 1.00 97.69 271 VAL A O 1
ATOM 2067 N N . GLY A 1 272 ? 16.401 -8.761 4.495 1.00 92.75 272 GLY A N 1
ATOM 2068 C CA . GLY A 1 272 ? 17.535 -9.553 4.966 1.00 92.75 272 GLY A CA 1
ATOM 2069 C C . GLY A 1 272 ? 17.584 -9.728 6.483 1.00 92.75 272 GLY A C 1
ATOM 2070 O O . GLY A 1 272 ? 16.766 -9.167 7.218 1.00 92.75 272 GLY A O 1
ATOM 2071 N N . ALA A 1 273 ? 18.550 -10.537 6.920 1.00 90.75 273 ALA A N 1
ATOM 2072 C CA . ALA A 1 273 ? 18.594 -11.182 8.235 1.00 90.75 273 ALA A CA 1
ATOM 2073 C C . ALA A 1 273 ? 19.645 -10.612 9.215 1.00 90.75 273 ALA A C 1
ATOM 2075 O O . ALA A 1 273 ? 19.891 -11.190 10.270 1.00 90.75 273 ALA A O 1
ATOM 2076 N N . THR A 1 274 ? 20.283 -9.477 8.907 1.00 88.12 274 THR A N 1
ATOM 2077 C CA . THR A 1 274 ? 21.155 -8.771 9.866 1.00 88.12 274 THR A CA 1
ATOM 2078 C C . THR A 1 274 ? 20.317 -7.874 10.771 1.00 88.12 274 THR A C 1
ATOM 2080 O O . THR A 1 274 ? 20.634 -7.696 11.948 1.00 88.12 274 THR A O 1
ATOM 2083 N N . ASN A 1 275 ? 19.245 -7.304 10.216 1.00 80.00 275 ASN A N 1
ATOM 2084 C CA . ASN A 1 275 ? 18.336 -6.394 10.908 1.00 80.00 275 ASN A CA 1
ATOM 2085 C C . ASN A 1 275 ? 16.885 -6.901 10.940 1.00 80.00 275 ASN A C 1
ATOM 2087 O O . ASN A 1 275 ? 16.009 -6.169 11.407 1.00 80.00 275 ASN A O 1
ATOM 2091 N N . ASP A 1 276 ? 16.614 -8.089 10.391 1.00 87.31 276 ASP A N 1
ATOM 2092 C CA . ASP A 1 276 ? 15.279 -8.678 10.227 1.00 87.31 276 ASP A CA 1
ATOM 2093 C C . ASP A 1 276 ? 14.261 -7.657 9.701 1.00 87.31 276 ASP A C 1
ATOM 2095 O O . ASP A 1 276 ? 13.272 -7.313 10.361 1.00 87.31 276 ASP A O 1
ATOM 2099 N N . THR A 1 277 ? 14.575 -7.047 8.557 1.00 87.38 277 THR A N 1
ATOM 2100 C CA . THR A 1 277 ? 13.924 -5.812 8.099 1.00 87.38 277 THR A CA 1
ATOM 2101 C C . THR A 1 277 ? 13.789 -5.765 6.582 1.00 87.38 277 THR A C 1
ATOM 2103 O O . THR A 1 277 ? 14.683 -6.176 5.844 1.00 87.38 277 THR A O 1
ATOM 2106 N N . VAL A 1 278 ? 12.660 -5.221 6.121 1.00 97.50 278 VAL A N 1
ATOM 2107 C CA . VAL A 1 278 ? 12.402 -4.870 4.722 1.00 97.50 278 VAL A CA 1
ATOM 2108 C C . VAL A 1 278 ? 12.695 -3.382 4.514 1.00 97.50 278 VAL A C 1
ATOM 2110 O O . VAL A 1 278 ? 12.197 -2.538 5.260 1.00 97.50 278 VAL A O 1
ATOM 2113 N N . TYR A 1 279 ? 13.475 -3.043 3.492 1.00 97.25 279 TYR A N 1
ATOM 2114 C CA . TYR A 1 279 ? 13.896 -1.679 3.154 1.00 97.25 279 TYR A CA 1
ATOM 2115 C C . TYR A 1 279 ? 13.276 -1.224 1.830 1.00 97.25 279 TYR A C 1
ATOM 2117 O O . TYR A 1 279 ? 13.157 -2.022 0.901 1.00 97.25 279 TYR A O 1
ATOM 2125 N N . GLN A 1 280 ? 12.895 0.054 1.732 1.00 98.25 280 GLN A N 1
ATOM 2126 C CA . GLN A 1 280 ? 12.250 0.639 0.552 1.00 98.25 280 GLN A CA 1
ATOM 2127 C C . GLN A 1 280 ? 13.175 1.617 -0.188 1.00 98.25 280 GLN A C 1
ATOM 2129 O O . GLN A 1 280 ? 13.774 2.509 0.417 1.00 98.25 280 GLN A O 1
ATOM 2134 N N . TYR A 1 281 ? 13.227 1.491 -1.513 1.00 98.44 281 TYR A N 1
ATOM 2135 C CA . TYR A 1 281 ? 14.015 2.331 -2.412 1.00 98.44 281 TYR A CA 1
ATOM 2136 C C . TYR A 1 281 ? 13.135 2.877 -3.543 1.00 98.44 281 TYR A C 1
ATOM 2138 O O . TYR A 1 281 ? 12.361 2.125 -4.138 1.00 98.44 281 TYR A O 1
ATOM 2146 N N . SER A 1 282 ? 13.279 4.156 -3.888 1.00 97.69 282 SER A N 1
ATOM 2147 C CA . SER A 1 282 ? 12.708 4.742 -5.110 1.00 97.69 282 SER A CA 1
ATOM 2148 C C . SER A 1 282 ? 13.717 4.715 -6.249 1.00 97.69 282 SER A C 1
ATOM 2150 O O . SER A 1 282 ? 14.891 5.002 -6.033 1.00 97.69 282 SER A O 1
ATOM 2152 N N . LEU A 1 283 ? 13.253 4.427 -7.462 1.00 98.12 283 LEU A N 1
ATOM 2153 C CA . LEU A 1 283 ? 14.008 4.541 -8.709 1.00 98.12 283 LEU A CA 1
ATOM 2154 C C . LEU A 1 283 ? 13.449 5.733 -9.493 1.00 98.12 283 LEU A C 1
ATOM 2156 O O . LEU A 1 283 ? 12.267 5.736 -9.841 1.00 98.12 283 LEU A O 1
ATOM 2160 N N . SER A 1 284 ? 14.273 6.747 -9.773 1.00 95.75 284 SER A N 1
ATOM 2161 C CA . SER A 1 284 ? 13.828 7.918 -10.551 1.00 95.75 284 SER A CA 1
ATOM 2162 C C . SER A 1 284 ? 13.674 7.621 -12.048 1.00 95.75 284 SER A C 1
ATOM 2164 O O . SER A 1 284 ? 12.865 8.264 -12.716 1.00 95.75 284 SER A O 1
ATOM 2166 N N . THR A 1 285 ? 14.370 6.597 -12.549 1.00 96.38 285 THR A N 1
ATOM 2167 C CA . THR A 1 285 ? 14.147 5.980 -13.861 1.00 96.38 285 THR A CA 1
ATOM 2168 C C . THR A 1 285 ? 13.579 4.572 -13.638 1.00 96.38 285 THR A C 1
ATOM 2170 O O . THR A 1 285 ? 14.295 3.707 -13.124 1.00 96.38 285 THR A O 1
ATOM 2173 N N . PRO A 1 286 ? 12.315 4.290 -14.009 1.00 96.69 286 PRO A N 1
ATOM 2174 C CA . PRO A 1 286 ? 11.696 3.002 -13.715 1.00 96.69 286 PRO A CA 1
ATOM 2175 C C . PRO A 1 286 ? 12.481 1.825 -14.304 1.00 96.69 286 PRO A C 1
ATOM 2177 O O . PRO A 1 286 ? 12.839 1.840 -15.483 1.00 96.69 286 PRO A O 1
ATOM 2180 N N . TRP A 1 287 ? 12.707 0.787 -13.494 1.00 96.00 287 TRP A N 1
ATOM 2181 C CA . TRP A 1 287 ? 13.504 -0.406 -13.835 1.00 96.00 287 TRP A CA 1
ATOM 2182 C C . TRP A 1 287 ? 15.012 -0.181 -14.072 1.00 96.00 287 TRP A C 1
ATOM 2184 O O . TRP A 1 287 ? 15.693 -1.116 -14.497 1.00 96.00 287 TRP A O 1
ATOM 2194 N N . ASP A 1 288 ? 15.561 0.997 -13.769 1.00 97.00 288 ASP A N 1
ATOM 2195 C CA . ASP A 1 288 ? 17.009 1.240 -13.743 1.00 97.00 288 ASP A CA 1
ATOM 2196 C C . ASP A 1 288 ? 17.506 1.388 -12.297 1.00 97.00 288 ASP A C 1
ATOM 2198 O O . ASP A 1 288 ? 17.334 2.432 -11.662 1.00 97.00 288 ASP A O 1
ATOM 2202 N N . ILE A 1 289 ? 18.152 0.343 -11.771 1.00 98.06 289 ILE A N 1
ATOM 2203 C CA . ILE A 1 289 ? 18.674 0.342 -10.395 1.00 98.06 289 ILE A CA 1
ATOM 2204 C C . ILE A 1 289 ? 19.847 1.310 -10.184 1.00 98.06 289 ILE A C 1
ATOM 2206 O O . ILE A 1 289 ? 20.141 1.639 -9.039 1.00 98.06 289 ILE A O 1
ATOM 2210 N N . SER A 1 290 ? 20.492 1.828 -11.238 1.00 96.94 290 SER A N 1
ATOM 2211 C CA . SER A 1 290 ? 21.487 2.903 -11.076 1.00 96.94 290 SER A CA 1
ATOM 2212 C C . SER A 1 290 ? 20.851 4.228 -10.634 1.00 96.94 290 SER A C 1
ATOM 2214 O O . SER A 1 290 ? 21.536 5.090 -10.085 1.00 96.94 290 SER A O 1
ATOM 2216 N N . SER A 1 291 ? 19.531 4.360 -10.813 1.00 96.50 291 SER A N 1
ATOM 2217 C CA . SER A 1 291 ? 18.714 5.484 -10.346 1.00 96.50 291 SER A CA 1
ATOM 2218 C C . SER A 1 291 ? 18.091 5.271 -8.957 1.00 96.50 291 SER A C 1
ATOM 2220 O O . SER A 1 291 ? 17.310 6.111 -8.502 1.00 96.50 291 SER A O 1
ATOM 2222 N N . ALA A 1 292 ? 18.395 4.149 -8.291 1.00 97.81 292 ALA A N 1
ATOM 2223 C CA . ALA A 1 292 ? 17.826 3.819 -6.991 1.00 97.81 292 ALA A CA 1
ATOM 2224 C C . ALA A 1 292 ? 18.371 4.724 -5.869 1.00 97.81 292 ALA A C 1
ATOM 2226 O O . ALA A 1 292 ? 19.551 5.069 -5.823 1.00 97.81 292 ALA A O 1
ATOM 2227 N N . SER A 1 293 ? 17.502 5.074 -4.924 1.00 96.44 293 SER A N 1
ATOM 2228 C CA . SER A 1 293 ? 17.828 5.805 -3.700 1.00 96.44 293 SER A CA 1
ATOM 2229 C C . SER A 1 293 ? 17.032 5.225 -2.537 1.00 96.44 293 SER A C 1
ATOM 2231 O O . SER A 1 293 ? 15.851 4.922 -2.689 1.00 96.44 293 SER A O 1
ATOM 2233 N N . TYR A 1 294 ? 17.662 5.083 -1.370 1.00 97.12 294 TYR A N 1
ATOM 2234 C CA . TYR A 1 294 ? 16.978 4.634 -0.156 1.00 97.12 294 TYR A CA 1
ATOM 2235 C C . TYR A 1 294 ? 15.980 5.702 0.308 1.00 97.12 294 TYR A C 1
ATOM 2237 O O . TYR A 1 294 ? 16.359 6.858 0.501 1.00 97.12 294 TYR A O 1
ATOM 2245 N N . ASP A 1 295 ? 14.718 5.323 0.526 1.00 88.19 295 ASP A N 1
ATOM 2246 C CA . ASP A 1 295 ? 13.647 6.263 0.897 1.00 88.19 295 ASP A CA 1
ATOM 2247 C C . ASP A 1 295 ? 13.755 6.757 2.353 1.00 88.19 295 ASP A C 1
ATOM 2249 O O . ASP A 1 295 ? 12.949 7.575 2.790 1.00 88.19 295 ASP A O 1
ATOM 2253 N N . SER A 1 296 ? 14.724 6.254 3.132 1.00 89.12 296 SER A N 1
ATOM 2254 C CA . SER A 1 296 ? 14.738 6.347 4.604 1.00 89.12 296 SER A CA 1
ATOM 2255 C C . SER A 1 296 ? 13.512 5.701 5.268 1.00 89.12 296 SER A C 1
ATOM 2257 O O . SER A 1 296 ? 13.148 6.048 6.390 1.00 89.12 296 SER A O 1
ATOM 2259 N N . ILE A 1 297 ? 12.894 4.736 4.576 1.00 87.06 297 ILE A N 1
ATOM 2260 C CA . ILE A 1 297 ? 11.734 3.968 5.029 1.00 87.06 297 ILE A CA 1
ATOM 2261 C C . ILE A 1 297 ? 12.113 2.484 5.076 1.00 87.06 297 ILE A C 1
ATOM 2263 O O . ILE A 1 297 ? 12.559 1.908 4.081 1.00 87.06 297 ILE A O 1
ATOM 2267 N N . SER A 1 298 ? 11.873 1.857 6.224 1.00 87.62 298 SER A N 1
ATOM 2268 C CA . SER A 1 298 ? 11.996 0.416 6.423 1.00 87.62 298 SER A CA 1
ATOM 2269 C C . SER A 1 298 ? 10.929 -0.097 7.394 1.00 87.62 298 SER A C 1
ATOM 2271 O O . SER A 1 298 ? 10.301 0.683 8.114 1.00 87.62 298 SER A O 1
ATOM 2273 N N . PHE A 1 299 ? 10.707 -1.410 7.399 1.00 86.50 299 PHE A N 1
ATOM 2274 C CA . PHE A 1 299 ? 9.760 -2.093 8.275 1.00 86.50 299 PHE A CA 1
ATOM 2275 C C . PHE A 1 299 ? 10.385 -3.382 8.823 1.00 86.50 299 PHE A C 1
ATOM 2277 O O . PHE A 1 299 ? 10.799 -4.247 8.051 1.00 86.50 299 PHE A O 1
ATOM 2284 N N . SER A 1 300 ? 10.467 -3.512 10.150 1.00 84.38 300 SER A N 1
ATOM 2285 C CA . SER A 1 300 ? 11.090 -4.672 10.801 1.00 84.38 300 SER A CA 1
ATOM 2286 C C . SER A 1 300 ? 10.097 -5.814 11.015 1.00 84.38 300 SER A C 1
ATOM 2288 O O . SER A 1 300 ? 8.999 -5.612 11.535 1.00 84.38 300 SER A O 1
ATOM 2290 N N . VAL A 1 301 ? 10.524 -7.021 10.648 1.00 84.81 301 VAL A N 1
ATOM 2291 C CA . VAL A 1 301 ? 9.802 -8.295 10.782 1.00 84.81 301 VAL A CA 1
ATOM 2292 C C . VAL A 1 301 ? 10.370 -9.191 11.893 1.00 84.81 301 VAL A C 1
ATOM 2294 O O . VAL A 1 301 ? 9.800 -10.246 12.160 1.00 84.81 301 VAL A O 1
ATOM 2297 N N . ALA A 1 302 ? 11.402 -8.731 12.618 1.00 76.75 302 ALA A N 1
ATOM 2298 C CA . ALA A 1 302 ? 12.086 -9.412 13.736 1.00 76.75 302 ALA A CA 1
ATOM 2299 C C . ALA A 1 302 ? 11.159 -9.995 14.824 1.00 76.75 302 ALA A C 1
ATOM 2301 O O . ALA A 1 302 ? 11.540 -10.855 15.614 1.00 76.75 302 ALA A O 1
ATOM 2302 N N . GLY A 1 303 ? 9.934 -9.473 14.919 1.00 67.69 303 GLY A N 1
ATOM 2303 C CA . GLY A 1 303 ? 8.902 -9.946 15.840 1.00 67.69 303 GLY A CA 1
ATOM 2304 C C . GLY A 1 303 ? 8.114 -11.168 15.375 1.00 67.69 303 GLY A C 1
ATOM 2305 O O . GLY A 1 303 ? 7.223 -11.628 16.090 1.00 67.69 303 GLY A O 1
ATOM 2306 N N . GLN A 1 304 ? 8.348 -11.607 14.145 1.00 81.12 304 GLN A N 1
ATOM 2307 C CA . GLN A 1 304 ? 7.714 -12.747 13.494 1.00 81.12 304 GLN A CA 1
ATOM 2308 C C . GLN A 1 304 ? 8.779 -13.745 13.083 1.00 81.12 304 GLN A C 1
ATOM 2310 O O . GLN A 1 304 ? 8.627 -14.927 13.355 1.00 81.12 304 GLN A O 1
ATOM 2315 N N . GLU A 1 305 ? 9.849 -13.251 12.466 1.00 83.12 305 GLU A N 1
ATOM 2316 C CA . GLU A 1 305 ? 10.871 -14.058 11.826 1.00 83.12 305 GLU A CA 1
ATOM 2317 C C . GLU A 1 305 ? 12.240 -13.388 11.989 1.00 83.12 305 GLU A C 1
ATOM 2319 O O . GLU A 1 305 ? 12.368 -12.185 11.763 1.00 83.12 305 GLU A O 1
ATOM 2324 N N . THR A 1 306 ? 13.233 -14.170 12.419 1.00 87.31 306 THR A N 1
ATOM 2325 C CA . THR A 1 306 ? 14.600 -13.713 12.748 1.00 87.31 306 THR A CA 1
ATOM 2326 C C . THR A 1 306 ? 15.669 -14.233 11.781 1.00 87.31 306 THR A C 1
ATOM 2328 O O . THR A 1 306 ? 16.863 -14.108 12.038 1.00 87.31 306 THR A O 1
ATOM 2331 N N . ILE A 1 307 ? 15.236 -14.877 10.693 1.00 89.38 307 ILE A N 1
ATOM 2332 C CA . ILE A 1 307 ? 16.002 -15.103 9.465 1.00 89.38 307 ILE A CA 1
ATOM 2333 C C . ILE A 1 307 ? 15.020 -14.944 8.282 1.00 89.38 307 ILE A C 1
ATOM 2335 O O . ILE A 1 307 ? 14.612 -15.940 7.680 1.00 89.38 307 ILE A O 1
ATOM 2339 N N . PRO A 1 308 ? 14.539 -13.720 7.976 1.00 95.38 308 PRO A N 1
ATOM 2340 C CA . PRO A 1 308 ? 13.604 -13.492 6.878 1.00 95.38 308 PRO A CA 1
ATOM 2341 C C . PRO A 1 308 ? 14.323 -13.563 5.525 1.00 95.38 308 PRO A C 1
ATOM 2343 O O . PRO A 1 308 ? 15.260 -12.810 5.251 1.00 95.38 308 PRO A O 1
ATOM 2346 N N . THR A 1 309 ? 13.860 -14.472 4.675 1.00 95.44 309 THR A N 1
ATOM 2347 C CA . THR A 1 309 ? 14.517 -14.872 3.426 1.00 95.44 309 THR A CA 1
ATOM 2348 C C . THR A 1 309 ? 13.736 -14.381 2.208 1.00 95.44 309 THR A C 1
ATOM 2350 O O . THR A 1 309 ? 14.252 -13.586 1.423 1.00 95.44 309 THR A O 1
ATOM 2353 N N . GLY A 1 310 ? 12.469 -14.777 2.080 1.00 96.00 310 GLY A N 1
ATOM 2354 C CA . GLY A 1 310 ? 11.612 -14.430 0.944 1.00 96.00 310 GLY A CA 1
ATOM 2355 C C . GLY A 1 310 ? 10.681 -13.247 1.222 1.00 96.00 310 GLY A C 1
ATOM 2356 O O . GLY A 1 310 ? 10.192 -13.070 2.340 1.00 96.00 310 GLY A O 1
ATOM 2357 N N . LEU A 1 311 ? 10.372 -12.471 0.179 1.00 97.81 311 LEU A N 1
ATOM 2358 C CA . LEU A 1 311 ? 9.523 -11.275 0.231 1.00 97.81 311 LEU A CA 1
ATOM 2359 C C . LEU A 1 311 ? 8.629 -11.185 -1.014 1.00 97.81 311 LEU A C 1
ATOM 2361 O O . LEU A 1 311 ? 9.131 -11.161 -2.134 1.00 97.81 311 LEU A O 1
ATOM 2365 N N . VAL A 1 312 ? 7.315 -11.032 -0.827 1.00 97.75 312 VAL A N 1
ATOM 2366 C CA . VAL A 1 312 ? 6.364 -10.777 -1.925 1.00 97.75 312 VAL A CA 1
ATOM 2367 C C . VAL A 1 312 ? 5.448 -9.601 -1.590 1.00 97.75 312 VAL A C 1
ATOM 2369 O O . VAL A 1 312 ? 4.940 -9.488 -0.478 1.00 97.75 312 VAL A O 1
ATOM 2372 N N . LEU A 1 313 ? 5.178 -8.746 -2.577 1.00 96.31 313 LEU A N 1
ATOM 2373 C CA . LEU A 1 313 ? 4.136 -7.717 -2.522 1.00 96.31 313 LEU A CA 1
ATOM 2374 C C . LEU A 1 313 ? 2.956 -8.113 -3.416 1.00 96.31 313 LEU A C 1
ATOM 2376 O O . LEU A 1 313 ? 3.143 -8.638 -4.516 1.00 96.31 313 LEU A O 1
ATOM 2380 N N . LYS A 1 314 ? 1.732 -7.831 -2.962 1.00 94.62 314 LYS A N 1
ATOM 2381 C CA . LYS A 1 314 ? 0.522 -7.968 -3.782 1.00 94.62 314 LYS A CA 1
ATOM 2382 C C . LYS A 1 314 ? 0.572 -6.990 -4.957 1.00 94.62 314 LYS A C 1
ATOM 2384 O O . LYS A 1 314 ? 1.090 -5.886 -4.831 1.00 94.62 314 LYS A O 1
ATOM 2389 N N . THR A 1 315 ? -0.005 -7.370 -6.095 1.00 89.56 315 THR A N 1
ATOM 2390 C CA . THR A 1 315 ? 0.070 -6.611 -7.361 1.00 89.56 315 THR A CA 1
ATOM 2391 C C . THR A 1 315 ? -0.599 -5.230 -7.350 1.00 89.56 315 THR A C 1
ATOM 2393 O O . THR A 1 315 ? -0.352 -4.442 -8.261 1.00 89.56 315 THR A O 1
ATOM 2396 N N . ASP A 1 316 ? -1.397 -4.909 -6.327 1.00 88.44 316 ASP A N 1
ATOM 2397 C CA . ASP A 1 316 ? -1.943 -3.569 -6.065 1.00 88.44 316 ASP A CA 1
ATOM 2398 C C . ASP A 1 316 ? -1.170 -2.787 -4.984 1.00 88.44 316 ASP A C 1
ATOM 2400 O O . ASP A 1 316 ? -1.408 -1.595 -4.814 1.00 88.44 316 ASP A O 1
ATOM 2404 N N . GLY A 1 317 ? -0.226 -3.427 -4.288 1.00 89.56 317 GLY A N 1
ATOM 2405 C CA . GLY A 1 317 ? 0.575 -2.855 -3.206 1.00 89.56 317 GLY A CA 1
ATOM 2406 C C . GLY A 1 317 ? -0.075 -2.854 -1.824 1.00 89.56 317 GLY A C 1
ATOM 2407 O O . GLY A 1 317 ? 0.530 -2.305 -0.908 1.00 89.56 317 GLY A O 1
ATOM 2408 N N . THR A 1 318 ? -1.268 -3.437 -1.651 1.00 88.88 318 THR A N 1
ATOM 2409 C CA . THR A 1 318 ? -2.052 -3.377 -0.392 1.00 88.88 318 THR A CA 1
ATOM 2410 C C . THR A 1 318 ? -1.665 -4.422 0.657 1.00 88.88 318 THR A C 1
ATOM 2412 O O . THR A 1 318 ? -2.102 -4.343 1.806 1.00 88.88 318 THR A O 1
ATOM 2415 N N . LYS A 1 319 ? -0.850 -5.416 0.285 1.00 89.38 319 LYS A N 1
ATOM 2416 C CA . LYS A 1 319 ? -0.349 -6.462 1.187 1.00 89.38 319 LYS A CA 1
ATOM 2417 C C . LYS A 1 319 ? 1.109 -6.797 0.892 1.00 89.38 319 LYS A C 1
ATOM 2419 O O . LYS A 1 319 ? 1.517 -6.824 -0.271 1.00 89.38 319 LYS A O 1
ATOM 2424 N N . MET A 1 320 ? 1.852 -7.114 1.945 1.00 95.94 320 MET A N 1
ATOM 2425 C CA . MET A 1 320 ? 3.204 -7.668 1.904 1.00 95.94 320 MET A CA 1
ATOM 2426 C C . MET A 1 320 ? 3.197 -9.036 2.584 1.00 95.94 320 MET A C 1
ATOM 2428 O O . MET A 1 320 ? 2.428 -9.275 3.513 1.00 95.94 320 MET A O 1
ATOM 2432 N N . TYR A 1 321 ? 4.063 -9.928 2.127 1.00 97.25 321 TYR A N 1
ATOM 2433 C CA . TYR A 1 321 ? 4.247 -11.262 2.670 1.00 97.25 321 TYR A CA 1
ATOM 2434 C C . TYR A 1 321 ? 5.737 -11.510 2.885 1.00 97.25 321 TYR A C 1
ATOM 2436 O O . TYR A 1 321 ? 6.541 -11.132 2.031 1.00 97.25 321 TYR A O 1
ATOM 2444 N N . VAL A 1 322 ? 6.097 -12.168 3.985 1.00 97.44 322 VAL A N 1
ATOM 2445 C CA . VAL A 1 322 ? 7.481 -12.566 4.293 1.00 97.44 322 VAL A CA 1
ATOM 2446 C C . VAL A 1 322 ? 7.506 -14.015 4.773 1.00 97.44 322 VAL A C 1
ATOM 2448 O O . VAL A 1 322 ? 6.588 -14.444 5.473 1.00 97.44 322 VAL A O 1
ATOM 2451 N N . VAL A 1 323 ? 8.549 -14.757 4.401 1.00 95.94 323 VAL A N 1
ATOM 2452 C CA . VAL A 1 323 ? 8.866 -16.098 4.921 1.00 95.94 323 VAL A CA 1
ATOM 2453 C C . VAL A 1 323 ? 10.288 -16.104 5.484 1.00 95.94 323 VAL A C 1
ATOM 2455 O O . VAL A 1 323 ? 11.094 -15.239 5.137 1.00 95.94 323 VAL A O 1
ATOM 2458 N N . GLY A 1 324 ? 10.600 -17.070 6.341 1.00 93.12 324 GLY A N 1
ATOM 2459 C CA . GLY A 1 324 ? 11.954 -17.300 6.827 1.00 93.12 324 GLY A CA 1
ATOM 2460 C C . GLY A 1 324 ? 12.111 -18.616 7.575 1.00 93.12 324 GLY A C 1
ATOM 2461 O O . GLY A 1 324 ? 11.143 -19.357 7.778 1.00 93.12 324 GLY A O 1
ATOM 2462 N N . THR A 1 325 ? 13.353 -18.900 7.957 1.00 90.75 325 THR A N 1
ATOM 2463 C CA . THR A 1 325 ? 13.805 -20.235 8.381 1.00 90.75 325 THR A CA 1
ATOM 2464 C C . THR A 1 325 ? 13.835 -20.444 9.898 1.00 90.75 325 THR A C 1
ATOM 2466 O O . THR A 1 325 ? 14.202 -21.525 10.353 1.00 90.75 325 THR A O 1
ATOM 2469 N N . THR A 1 326 ? 13.419 -19.463 10.712 1.00 86.56 326 THR A N 1
ATOM 2470 C CA . THR A 1 326 ? 13.263 -19.672 12.167 1.00 86.56 326 THR A CA 1
ATOM 2471 C C . THR A 1 326 ? 11.920 -20.326 12.513 1.00 86.56 326 THR A C 1
ATOM 2473 O O . THR A 1 326 ? 11.851 -21.122 13.451 1.00 86.56 326 THR A O 1
ATOM 2476 N N . ASN A 1 327 ? 10.842 -19.985 11.794 1.00 83.62 327 ASN A N 1
ATOM 2477 C CA . ASN A 1 327 ? 9.469 -20.396 12.135 1.00 83.62 327 ASN A CA 1
ATOM 2478 C C . ASN A 1 327 ? 8.754 -21.216 11.048 1.00 83.62 327 ASN A C 1
ATOM 2480 O O . ASN A 1 327 ? 7.579 -21.553 11.228 1.00 83.62 327 ASN A O 1
ATOM 2484 N N . ASP A 1 328 ? 9.400 -21.482 9.912 1.00 91.50 328 ASP A N 1
ATOM 2485 C CA . ASP A 1 328 ? 8.828 -22.172 8.748 1.00 91.50 328 ASP A CA 1
ATOM 2486 C C . ASP A 1 328 ? 7.424 -21.662 8.372 1.00 91.50 328 ASP A C 1
ATOM 2488 O O . ASP A 1 328 ? 6.471 -22.436 8.217 1.00 91.50 328 ASP A O 1
ATOM 2492 N N . THR A 1 329 ? 7.246 -20.339 8.342 1.00 90.00 329 THR A N 1
ATOM 2493 C CA . THR A 1 329 ? 5.923 -19.698 8.304 1.00 90.00 329 THR A CA 1
ATOM 2494 C C . THR A 1 329 ? 5.914 -18.485 7.388 1.00 90.00 329 THR A C 1
ATOM 2496 O O . THR A 1 329 ? 6.792 -17.631 7.463 1.00 90.00 329 THR A O 1
ATOM 2499 N N . VAL A 1 330 ? 4.886 -18.399 6.538 1.00 94.81 330 VAL A N 1
ATOM 2500 C CA . VAL A 1 330 ? 4.594 -17.207 5.738 1.00 94.81 330 VAL A CA 1
ATOM 2501 C C . VAL A 1 330 ? 3.686 -16.288 6.555 1.00 94.81 330 VAL A C 1
ATOM 2503 O O . VAL A 1 330 ? 2.626 -16.706 7.031 1.00 94.81 330 VAL A O 1
ATOM 2506 N N . TYR A 1 331 ? 4.092 -15.032 6.699 1.00 92.12 331 TYR A N 1
ATOM 2507 C CA . TYR A 1 331 ? 3.406 -13.981 7.448 1.00 92.12 331 TYR A CA 1
ATOM 2508 C C . TYR A 1 331 ? 2.835 -12.933 6.487 1.00 92.12 331 TYR A C 1
ATOM 2510 O O . TYR A 1 331 ? 3.542 -12.495 5.581 1.00 92.12 331 TYR A O 1
ATOM 2518 N N . GLN A 1 332 ? 1.578 -12.517 6.673 1.00 91.00 332 GLN A N 1
ATOM 2519 C CA . GLN A 1 332 ? 0.930 -11.456 5.889 1.00 91.00 332 GLN A CA 1
ATOM 2520 C C . GLN A 1 332 ? 0.854 -10.149 6.686 1.00 91.00 332 GLN A C 1
ATOM 2522 O O . GLN A 1 332 ? 0.430 -10.126 7.841 1.00 91.00 332 GLN A O 1
ATOM 2527 N N . TYR A 1 333 ? 1.174 -9.055 6.006 1.00 88.31 333 TYR A N 1
ATOM 2528 C CA . TYR A 1 333 ? 1.174 -7.683 6.495 1.00 88.31 333 TYR A CA 1
ATOM 2529 C C . TYR A 1 333 ? 0.251 -6.828 5.622 1.00 88.31 333 TYR A C 1
ATOM 2531 O O . TYR A 1 333 ? 0.213 -6.999 4.398 1.00 88.31 333 TYR A O 1
ATOM 2539 N N . SER A 1 334 ? -0.477 -5.899 6.233 1.00 84.25 334 SER A N 1
ATOM 2540 C CA . SER A 1 334 ? -1.333 -4.938 5.529 1.00 84.25 334 SER A CA 1
ATOM 2541 C C . SER A 1 334 ? -0.517 -3.698 5.155 1.00 84.25 334 SER A C 1
ATOM 2543 O O . SER A 1 334 ? 0.313 -3.258 5.945 1.00 84.25 334 SER A O 1
ATOM 2545 N N . LEU A 1 335 ? -0.751 -3.109 3.980 1.00 83.31 335 LEU A N 1
ATOM 2546 C CA . LEU A 1 335 ? -0.220 -1.798 3.578 1.00 83.31 335 LEU A CA 1
ATOM 2547 C C . LEU A 1 335 ? -1.404 -0.859 3.266 1.00 83.31 335 LEU A C 1
ATOM 2549 O O . LEU A 1 335 ? -1.831 -0.789 2.111 1.00 83.31 335 LEU A O 1
ATOM 2553 N N . PRO A 1 336 ? -1.951 -0.146 4.274 1.00 79.12 336 PRO A N 1
ATOM 2554 C CA . PRO A 1 336 ? -3.043 0.815 4.094 1.00 79.12 336 PRO A CA 1
ATOM 2555 C C . PRO A 1 336 ? -2.717 1.904 3.064 1.00 79.12 336 PRO A C 1
ATOM 2557 O O . PRO A 1 336 ? -3.558 2.248 2.237 1.00 79.12 336 PRO A O 1
ATOM 2560 N N . THR A 1 337 ? -1.472 2.390 3.050 1.00 80.44 337 THR A N 1
ATOM 2561 C CA . THR A 1 337 ? -0.939 3.179 1.938 1.00 80.44 337 THR A CA 1
ATOM 2562 C C . THR A 1 337 ? -0.243 2.223 0.980 1.00 80.44 337 THR A C 1
ATOM 2564 O O . THR A 1 337 ? 0.903 1.823 1.210 1.00 80.44 337 THR A O 1
ATOM 2567 N N . ALA A 1 338 ? -0.938 1.858 -0.098 1.00 84.56 338 ALA A N 1
ATOM 2568 C CA . ALA A 1 338 ? -0.434 0.916 -1.089 1.00 84.56 338 ALA A CA 1
ATOM 2569 C C . ALA A 1 338 ? 0.994 1.274 -1.548 1.00 84.56 338 ALA A C 1
ATOM 2571 O O . ALA A 1 338 ? 1.279 2.423 -1.894 1.00 84.56 338 ALA A O 1
ATOM 2572 N N . TRP A 1 339 ? 1.887 0.280 -1.559 1.00 90.38 339 TRP A N 1
ATOM 2573 C CA . TRP A 1 339 ? 3.314 0.420 -1.899 1.00 90.38 339 TRP A CA 1
ATOM 2574 C C . TRP A 1 339 ? 4.176 1.263 -0.934 1.00 90.38 339 TRP A C 1
ATOM 2576 O O . TRP A 1 339 ? 5.318 1.574 -1.286 1.00 90.38 339 TRP A O 1
ATOM 2586 N N . SER A 1 340 ? 3.702 1.598 0.274 1.00 89.75 340 SER A N 1
ATOM 2587 C CA . SER A 1 340 ? 4.507 2.298 1.288 1.00 89.75 340 SER A CA 1
ATOM 2588 C C . SER A 1 340 ? 4.691 1.490 2.575 1.00 89.75 340 SER A C 1
ATOM 2590 O O . SER A 1 340 ? 3.763 1.362 3.380 1.00 89.75 340 SER A O 1
ATOM 2592 N N . LEU A 1 341 ? 5.924 1.031 2.827 1.00 88.12 341 LEU A N 1
ATOM 2593 C CA . LEU A 1 341 ? 6.305 0.328 4.063 1.00 88.12 341 LEU A CA 1
ATOM 2594 C C . LEU A 1 341 ? 6.103 1.178 5.328 1.00 88.12 341 LEU A C 1
ATOM 2596 O O . LEU A 1 341 ? 5.911 0.624 6.403 1.00 88.12 341 LEU A O 1
ATOM 2600 N N . SER A 1 342 ? 6.078 2.512 5.215 1.00 80.19 342 SER A N 1
ATOM 2601 C CA . SER A 1 342 ? 5.772 3.408 6.344 1.00 80.19 342 SER A CA 1
ATOM 2602 C C . SER A 1 342 ? 4.355 3.238 6.903 1.00 80.19 342 SER A C 1
ATOM 2604 O O . SER A 1 342 ? 4.100 3.644 8.033 1.00 80.19 342 SER A O 1
ATOM 2606 N N . SER A 1 343 ? 3.443 2.649 6.121 1.00 73.94 343 SER A N 1
ATOM 2607 C CA . SER A 1 343 ? 2.084 2.309 6.555 1.00 73.94 343 SER A CA 1
ATOM 2608 C C . SER A 1 343 ? 1.945 0.864 7.033 1.00 73.94 343 SER A C 1
ATOM 2610 O O . SER A 1 343 ? 0.902 0.515 7.578 1.00 73.94 343 SER A O 1
ATOM 2612 N N . ALA A 1 344 ? 2.960 0.019 6.813 1.00 80.31 344 ALA A N 1
ATOM 2613 C CA . ALA A 1 344 ? 2.818 -1.420 6.962 1.00 80.31 344 ALA A CA 1
ATOM 2614 C C . ALA A 1 344 ? 2.456 -1.814 8.404 1.00 80.31 344 ALA A C 1
ATOM 2616 O O . ALA A 1 344 ? 3.078 -1.364 9.370 1.00 80.31 344 ALA A O 1
ATOM 2617 N N . SER A 1 345 ? 1.453 -2.680 8.547 1.00 77.94 345 SER A N 1
ATOM 2618 C CA . SER A 1 345 ? 0.996 -3.217 9.828 1.00 77.94 345 SER A CA 1
ATOM 2619 C C . SER A 1 345 ? 1.027 -4.739 9.829 1.00 77.94 345 SER A C 1
ATOM 2621 O O . SER A 1 345 ? 0.709 -5.399 8.840 1.00 77.94 345 SER A O 1
ATOM 2623 N N . TYR A 1 346 ? 1.400 -5.309 10.976 1.00 74.00 346 TYR A N 1
ATOM 2624 C CA . TYR A 1 346 ? 1.220 -6.728 11.248 1.00 74.00 346 TYR A CA 1
ATOM 2625 C C . TYR A 1 346 ? 0.090 -6.905 12.252 1.00 74.00 346 TYR A C 1
ATOM 2627 O O . TYR A 1 346 ? 0.194 -6.508 13.416 1.00 74.00 346 TYR A O 1
ATOM 2635 N N . ASP A 1 347 ? -1.023 -7.463 11.792 1.00 65.44 347 ASP A N 1
ATOM 2636 C CA . ASP A 1 347 ? -2.301 -7.282 12.470 1.00 65.44 347 ASP A CA 1
ATOM 2637 C C . ASP A 1 347 ? -2.635 -8.370 13.503 1.00 65.44 347 ASP A C 1
ATOM 2639 O O . ASP A 1 347 ? -3.768 -8.822 13.609 1.00 65.44 347 ASP A O 1
ATOM 2643 N N . GLN A 1 348 ? -1.662 -8.744 14.344 1.00 66.69 348 GLN A N 1
ATOM 2644 C CA . GLN A 1 348 ? -1.888 -9.652 15.480 1.00 66.69 348 GLN A CA 1
ATOM 2645 C C . GLN A 1 348 ? -2.749 -9.032 16.581 1.00 66.69 348 GLN A C 1
ATOM 2647 O O . GLN A 1 348 ? -2.490 -7.905 16.987 1.00 66.69 348 GLN A O 1
ATOM 2652 N N . GLY A 1 349 ? -3.666 -9.805 17.165 1.00 65.31 349 GLY A N 1
ATOM 2653 C CA . GLY A 1 349 ? -4.245 -9.515 18.479 1.00 65.31 349 GLY A CA 1
ATOM 2654 C C . GLY A 1 349 ? -4.924 -8.157 18.628 1.00 65.31 349 GLY A C 1
ATOM 2655 O O . GLY A 1 349 ? -4.749 -7.525 19.670 1.00 65.31 349 GLY A O 1
ATOM 2656 N N . GLN A 1 350 ? -5.673 -7.696 17.625 1.00 78.62 350 GLN A N 1
ATOM 2657 C CA . GLN A 1 350 ? -6.602 -6.573 17.776 1.00 78.62 350 GLN A CA 1
ATOM 2658 C C . GLN A 1 350 ? -8.035 -7.081 17.673 1.00 78.62 350 GLN A C 1
ATOM 2660 O O . GLN A 1 350 ? -8.384 -7.765 16.719 1.00 78.62 350 GLN A O 1
ATOM 2665 N N . LEU A 1 351 ? -8.851 -6.726 18.659 1.00 82.31 351 LEU A N 1
ATOM 2666 C CA . LEU A 1 351 ? -10.272 -7.027 18.704 1.00 82.31 351 LEU A CA 1
ATOM 2667 C C . LEU A 1 351 ? -11.051 -5.748 18.982 1.00 82.31 351 LEU A C 1
ATOM 2669 O O . LEU A 1 351 ? -10.764 -5.047 19.953 1.00 82.31 351 LEU A O 1
ATOM 2673 N N . ILE A 1 352 ? -12.058 -5.490 18.162 1.00 86.12 352 ILE A N 1
ATOM 2674 C CA . ILE A 1 352 ? -13.109 -4.510 18.394 1.00 86.12 352 ILE A CA 1
ATOM 2675 C C . ILE A 1 352 ? -14.431 -5.284 18.414 1.00 86.12 352 ILE A C 1
ATOM 2677 O O . ILE A 1 352 ? -14.756 -5.988 17.458 1.00 86.12 352 ILE A O 1
ATOM 2681 N N . LEU A 1 353 ? -15.158 -5.214 19.529 1.00 89.19 353 LEU A N 1
ATOM 2682 C CA . LEU A 1 353 ? -16.510 -5.761 19.652 1.00 89.19 353 LEU A CA 1
ATOM 2683 C C . LEU A 1 353 ? -17.484 -4.622 19.925 1.00 89.19 353 LEU A C 1
ATOM 2685 O O . LEU A 1 353 ? -17.479 -4.059 21.024 1.00 89.19 353 LEU A O 1
ATOM 2689 N N . ASN A 1 354 ? -18.339 -4.355 18.945 1.00 91.12 354 ASN A N 1
ATOM 2690 C CA . ASN A 1 354 ? -19.432 -3.401 19.027 1.00 91.12 354 ASN A CA 1
ATOM 2691 C C . ASN A 1 354 ? -20.724 -4.215 19.177 1.00 91.12 354 ASN A C 1
ATOM 2693 O O . ASN A 1 354 ? -20.986 -5.131 18.392 1.00 91.12 354 ASN A O 1
ATOM 2697 N N . ALA A 1 355 ? -21.514 -3.957 20.219 1.00 91.44 355 ALA A N 1
ATOM 2698 C CA . ALA A 1 355 ? -22.743 -4.714 20.460 1.00 91.44 355 ALA A CA 1
ATOM 2699 C C . ALA A 1 355 ? -23.844 -3.896 21.140 1.00 91.44 355 ALA A C 1
ATOM 2701 O O . ALA A 1 355 ? -23.588 -2.861 21.759 1.00 91.44 355 ALA A O 1
ATOM 2702 N N . ASN A 1 356 ? -25.081 -4.398 21.118 1.00 88.00 356 ASN A N 1
ATOM 2703 C CA . ASN A 1 356 ? -26.118 -3.862 21.998 1.00 88.00 356 ASN A CA 1
ATOM 2704 C C . ASN A 1 356 ? -25.798 -4.215 23.463 1.00 88.00 356 ASN A C 1
ATOM 2706 O O . ASN A 1 356 ? -25.811 -3.332 24.321 1.00 88.00 356 ASN A O 1
ATOM 2710 N N . THR A 1 357 ? -25.435 -5.471 23.753 1.00 90.75 357 THR A N 1
ATOM 2711 C CA . THR A 1 357 ? -25.022 -5.919 25.101 1.00 90.75 357 THR A CA 1
ATOM 2712 C C . THR A 1 357 ? -23.724 -6.729 25.075 1.00 90.75 357 THR A C 1
ATOM 2714 O O . THR A 1 357 ? -23.589 -7.665 24.293 1.00 90.75 357 THR A O 1
ATOM 2717 N N . ILE A 1 358 ? -22.800 -6.428 25.995 1.00 93.94 358 ILE A N 1
ATOM 2718 C CA . ILE A 1 358 ? -21.553 -7.170 26.236 1.00 93.94 358 ILE A CA 1
ATOM 2719 C C . ILE A 1 358 ? -21.532 -7.695 27.681 1.00 93.94 358 ILE A C 1
ATOM 2721 O O . ILE A 1 358 ? -21.696 -6.939 28.639 1.00 93.94 358 ILE A O 1
ATOM 2725 N N . THR A 1 359 ? -21.299 -8.999 27.860 1.00 93.44 359 THR A N 1
ATOM 2726 C CA . THR A 1 359 ? -21.174 -9.653 29.177 1.00 93.44 359 THR A CA 1
ATOM 2727 C C . THR A 1 359 ? -19.910 -10.515 29.259 1.00 93.44 359 THR A C 1
ATOM 2729 O O . THR A 1 359 ? -19.832 -11.564 28.621 1.00 93.44 359 THR A O 1
ATOM 2732 N N . VAL A 1 360 ? -18.932 -10.123 30.080 1.00 94.06 360 VAL A N 1
ATOM 2733 C CA . VAL A 1 360 ? -17.636 -10.814 30.228 1.00 94.06 360 VAL A CA 1
ATOM 2734 C C . VAL A 1 360 ? -17.482 -11.373 31.645 1.00 94.06 360 VAL A C 1
ATOM 2736 O O . VAL A 1 360 ? -17.074 -10.670 32.568 1.00 94.06 360 VAL A O 1
ATOM 2739 N N . ASN A 1 361 ? -17.793 -12.659 31.818 1.00 93.69 361 ASN A N 1
ATOM 2740 C CA . ASN A 1 361 ? -17.615 -13.421 33.065 1.00 93.69 361 ASN A CA 1
ATOM 2741 C C . ASN A 1 361 ? -16.466 -14.446 32.990 1.00 93.69 361 ASN A C 1
ATOM 2743 O O . ASN A 1 361 ? -15.985 -14.902 34.030 1.00 93.69 361 ASN A O 1
ATOM 2747 N N . GLY A 1 362 ? -16.048 -14.820 31.778 1.00 91.44 362 GLY A N 1
ATOM 2748 C CA . GLY A 1 362 ? -14.825 -15.575 31.493 1.00 91.44 362 GLY A CA 1
ATOM 2749 C C . GLY A 1 362 ? -13.623 -14.661 31.249 1.00 91.44 362 GLY A C 1
ATOM 2750 O O . GLY A 1 362 ? -13.462 -13.642 31.917 1.00 91.44 362 GLY A O 1
ATOM 2751 N N . THR A 1 363 ? -12.782 -15.018 30.284 1.00 92.38 363 THR A N 1
ATOM 2752 C CA . THR A 1 363 ? -11.542 -14.314 29.938 1.00 92.38 363 THR A CA 1
ATOM 2753 C C . THR A 1 363 ? -11.558 -13.873 28.475 1.00 92.38 363 THR A C 1
ATOM 2755 O O . THR A 1 363 ? -11.892 -14.670 27.606 1.00 92.38 363 THR A O 1
ATOM 2758 N N . ILE A 1 364 ? -11.121 -12.647 28.182 1.00 91.00 364 ILE A N 1
ATOM 2759 C CA . ILE A 1 364 ? -10.664 -12.233 26.844 1.00 91.00 364 ILE A CA 1
ATOM 2760 C C . ILE A 1 364 ? -9.143 -12.078 26.906 1.00 91.00 364 ILE A C 1
ATOM 2762 O O . ILE A 1 364 ? -8.642 -11.445 27.833 1.00 91.00 364 ILE A O 1
ATOM 2766 N N . THR A 1 365 ? -8.401 -12.646 25.954 1.00 88.12 365 THR A N 1
ATOM 2767 C CA . THR A 1 365 ? -6.941 -12.485 25.832 1.00 88.12 365 THR A CA 1
ATOM 2768 C C . THR A 1 365 ? -6.545 -12.058 24.422 1.00 88.12 365 THR A C 1
ATOM 2770 O O . THR A 1 365 ? -6.923 -12.715 23.458 1.00 88.12 365 THR A O 1
ATOM 2773 N N . ALA A 1 366 ? -5.730 -11.010 24.299 1.00 83.69 366 ALA A N 1
ATOM 2774 C CA . ALA A 1 366 ? -5.170 -10.550 23.029 1.00 83.69 366 ALA A CA 1
ATOM 2775 C C . ALA A 1 366 ? -3.662 -10.286 23.153 1.00 83.69 366 ALA A C 1
ATOM 2777 O O . ALA A 1 366 ? -3.221 -9.639 24.104 1.00 83.69 366 ALA A O 1
ATOM 2778 N N . ASN A 1 367 ? -2.875 -10.746 22.175 1.00 73.62 367 ASN A N 1
ATOM 2779 C CA . ASN A 1 367 ? -1.411 -10.625 22.152 1.00 73.62 367 ASN A CA 1
ATOM 2780 C C . ASN A 1 367 ? -0.936 -10.166 20.761 1.00 73.62 367 ASN A C 1
ATOM 2782 O O . ASN A 1 367 ? -1.464 -10.640 19.762 1.00 73.62 367 ASN A O 1
ATOM 2786 N N . GLY A 1 368 ? 0.082 -9.305 20.687 1.00 65.25 368 GLY A N 1
ATOM 2787 C CA . GLY A 1 368 ? 0.851 -9.057 19.458 1.00 65.25 368 GLY A CA 1
ATOM 2788 C C . GLY A 1 368 ? 0.871 -7.623 18.906 1.00 65.25 368 GLY A C 1
ATOM 2789 O O . GLY A 1 368 ? 1.828 -7.287 18.215 1.00 65.25 368 GLY A O 1
ATOM 2790 N N . LYS A 1 369 ? -0.087 -6.733 19.229 1.00 63.66 369 LYS A N 1
ATOM 2791 C CA . LYS A 1 369 ? -0.008 -5.313 18.790 1.00 63.66 369 LYS A CA 1
ATOM 2792 C C . LYS A 1 369 ? 1.067 -4.498 19.521 1.00 63.66 369 LYS A C 1
ATOM 2794 O O . LYS A 1 369 ? 1.542 -3.503 18.974 1.00 63.66 369 LYS A O 1
ATOM 2799 N N . GLY A 1 370 ? 1.408 -4.836 20.761 1.00 54.53 370 GLY A N 1
ATOM 2800 C CA . GLY A 1 370 ? 2.325 -4.072 21.612 1.00 54.53 370 GLY A CA 1
ATOM 2801 C C . GLY A 1 370 ? 3.779 -4.117 21.134 1.00 54.53 370 GLY A C 1
ATOM 2802 O O . GLY A 1 370 ? 4.191 -5.051 20.451 1.00 54.53 370 GLY A O 1
ATOM 2803 N N . PHE A 1 371 ? 4.584 -3.127 21.532 1.00 51.84 371 PHE A N 1
ATOM 2804 C CA . PHE A 1 371 ? 6.019 -3.139 21.239 1.00 51.84 371 PHE A CA 1
ATOM 2805 C C . PHE A 1 371 ? 6.705 -4.357 21.874 1.00 51.84 371 PHE A C 1
ATOM 2807 O O . PHE A 1 371 ? 6.477 -4.690 23.039 1.00 51.84 371 PHE A O 1
ATOM 2814 N N . ILE A 1 372 ? 7.573 -5.003 21.103 1.00 52.53 372 ILE A N 1
ATOM 2815 C CA . ILE A 1 372 ? 8.349 -6.166 21.536 1.00 52.53 372 ILE A CA 1
ATOM 2816 C C . ILE A 1 372 ? 9.472 -5.699 22.469 1.00 52.53 372 ILE A C 1
ATOM 2818 O O . ILE A 1 372 ? 9.960 -4.570 22.366 1.00 52.53 372 ILE A O 1
ATOM 2822 N N . GLY A 1 373 ? 9.857 -6.542 23.426 1.00 52.78 373 GLY A N 1
ATOM 2823 C CA . GLY A 1 373 ? 11.008 -6.265 24.282 1.00 52.78 373 GLY A CA 1
ATOM 2824 C C . GLY A 1 373 ? 12.299 -6.156 23.465 1.00 52.78 373 GLY A C 1
ATOM 2825 O O . GLY A 1 373 ? 12.516 -6.928 22.538 1.00 52.78 373 GLY A O 1
ATOM 2826 N N . GLY A 1 374 ? 13.175 -5.211 23.801 1.00 45.62 374 GLY A N 1
ATOM 2827 C CA . GLY A 1 374 ? 14.432 -5.028 23.076 1.00 45.62 374 GLY A CA 1
ATOM 2828 C C . GLY A 1 374 ? 15.328 -6.262 23.193 1.00 45.62 374 GLY A C 1
ATOM 2829 O O . GLY A 1 374 ? 15.530 -6.778 24.295 1.00 45.62 374 GLY A O 1
ATOM 2830 N N . PHE A 1 375 ? 15.876 -6.726 22.070 1.00 43.41 375 PHE A N 1
ATOM 2831 C CA . PHE A 1 375 ? 16.809 -7.853 22.042 1.00 43.41 375 PHE A CA 1
ATOM 2832 C C . PHE A 1 375 ? 18.010 -7.614 22.970 1.00 43.41 375 PHE A C 1
ATOM 2834 O O . PHE A 1 375 ? 18.486 -6.486 23.130 1.00 43.41 375 PHE A O 1
ATOM 2841 N N . GLY A 1 376 ? 18.507 -8.682 23.602 1.00 44.41 376 GLY A N 1
ATOM 2842 C CA . GLY A 1 376 ? 19.709 -8.603 24.431 1.00 44.41 376 GLY A CA 1
ATOM 2843 C C . GLY A 1 376 ? 20.924 -8.273 23.564 1.00 44.41 376 GLY A C 1
ATOM 2844 O O . GLY A 1 376 ? 21.363 -9.122 22.794 1.00 44.41 376 GLY A O 1
ATOM 2845 N N . GLY A 1 377 ? 21.445 -7.047 23.685 1.00 39.03 377 GLY A N 1
ATOM 2846 C CA . GLY A 1 377 ? 22.475 -6.512 22.789 1.00 39.03 377 GLY A CA 1
ATOM 2847 C C . GLY A 1 377 ? 23.695 -7.425 22.638 1.00 39.03 377 GLY A C 1
ATOM 2848 O O . GLY A 1 377 ? 24.212 -7.956 23.626 1.00 39.03 377 GLY A O 1
ATOM 2849 N N . ALA A 1 378 ? 24.151 -7.591 21.393 1.00 38.09 378 ALA A N 1
ATOM 2850 C CA . ALA A 1 378 ? 25.270 -8.460 21.048 1.00 38.09 378 ALA A CA 1
ATOM 2851 C C . ALA A 1 378 ? 26.539 -8.097 21.838 1.00 38.09 378 ALA A C 1
ATOM 2853 O O . ALA A 1 378 ? 26.914 -6.926 21.952 1.00 38.09 378 ALA A O 1
ATOM 2854 N N . GLY A 1 379 ? 27.221 -9.114 22.374 1.00 38.09 379 GLY A N 1
ATOM 2855 C CA . GLY A 1 379 ? 28.488 -8.932 23.077 1.00 38.09 379 GLY A CA 1
ATOM 2856 C C . GLY A 1 379 ? 29.541 -8.337 22.142 1.00 38.09 379 GLY A C 1
ATOM 2857 O O . GLY A 1 379 ? 29.936 -8.983 21.174 1.00 38.09 379 GLY A O 1
ATOM 2858 N N . GLY A 1 380 ? 29.977 -7.105 22.427 1.00 33.09 380 GLY A N 1
ATOM 2859 C CA . GLY A 1 380 ? 30.847 -6.333 21.539 1.00 33.09 380 GLY A CA 1
ATOM 2860 C C . GLY A 1 380 ? 32.121 -7.082 21.141 1.00 33.09 380 GLY A C 1
ATOM 2861 O O . GLY A 1 380 ? 32.854 -7.579 21.998 1.00 33.09 380 GLY A O 1
ATOM 2862 N N . VAL A 1 381 ? 32.383 -7.144 19.833 1.00 32.97 381 VAL A N 1
ATOM 2863 C CA . VAL A 1 381 ? 33.525 -7.870 19.263 1.00 32.97 381 VAL A CA 1
ATOM 2864 C C . VAL A 1 381 ? 34.836 -7.301 19.813 1.00 32.97 381 VAL A C 1
ATOM 2866 O O . VAL A 1 381 ? 35.080 -6.095 19.753 1.00 32.97 381 VAL A O 1
ATOM 2869 N N . GLY A 1 382 ? 35.694 -8.172 20.350 1.00 31.03 382 GLY A N 1
ATOM 2870 C CA . GLY A 1 382 ? 37.010 -7.778 20.853 1.00 31.03 382 GLY A CA 1
ATOM 2871 C C . GLY A 1 382 ? 37.857 -7.153 19.742 1.00 31.03 382 GLY A C 1
ATOM 2872 O O . GLY A 1 382 ? 38.051 -7.769 18.696 1.00 31.03 382 GLY A O 1
ATOM 2873 N N . GLY A 1 383 ? 38.347 -5.930 19.970 1.00 30.50 383 GLY A N 1
ATOM 2874 C CA . GLY A 1 383 ? 39.025 -5.130 18.948 1.00 30.50 383 GLY A CA 1
ATOM 2875 C C . GLY A 1 383 ? 40.211 -5.843 18.288 1.00 30.50 383 GLY A C 1
ATOM 2876 O O . GLY A 1 383 ? 41.010 -6.506 18.954 1.00 30.50 383 GLY A O 1
ATOM 2877 N N . THR A 1 384 ? 40.332 -5.681 16.970 1.00 28.52 384 THR A N 1
ATOM 2878 C CA . THR A 1 384 ? 41.363 -6.312 16.138 1.00 28.52 384 THR A CA 1
ATOM 2879 C C . THR A 1 384 ? 42.776 -5.978 16.621 1.00 28.52 384 THR A C 1
ATOM 2881 O O . THR A 1 384 ? 43.128 -4.818 16.836 1.00 28.52 384 THR A O 1
ATOM 2884 N N . ALA A 1 385 ? 43.615 -7.007 16.765 1.00 29.64 385 ALA A N 1
ATOM 2885 C CA . ALA A 1 385 ? 45.001 -6.842 17.190 1.00 29.64 385 ALA A CA 1
ATOM 2886 C C . ALA A 1 385 ? 45.804 -6.029 16.155 1.00 29.64 385 ALA A C 1
ATOM 2888 O O . ALA A 1 385 ? 45.861 -6.384 14.978 1.00 29.64 385 ALA A O 1
ATOM 2889 N N . GLY A 1 386 ? 46.434 -4.938 16.599 1.00 28.38 386 GLY A N 1
ATOM 2890 C CA . GLY A 1 386 ? 47.139 -4.008 15.715 1.00 28.38 386 GLY A CA 1
ATOM 2891 C C . GLY A 1 386 ? 48.365 -4.623 15.030 1.00 28.38 386 GLY A C 1
ATOM 2892 O O . GLY A 1 386 ? 49.289 -5.096 15.694 1.00 28.38 386 GLY A O 1
ATOM 2893 N N . VAL A 1 387 ? 48.407 -4.562 13.696 1.00 29.69 387 VAL A N 1
ATOM 2894 C CA . VAL A 1 387 ? 49.540 -5.033 12.881 1.00 29.69 387 VAL A CA 1
ATOM 2895 C C . VAL A 1 387 ? 50.702 -4.031 12.915 1.00 29.69 387 VAL A C 1
ATOM 2897 O O . VAL A 1 387 ? 50.645 -2.950 12.330 1.00 29.69 387 VAL A O 1
ATOM 2900 N N . GLY A 1 388 ? 51.781 -4.395 13.610 1.00 28.69 388 GLY A N 1
ATOM 2901 C CA . GLY A 1 388 ? 52.945 -3.536 13.839 1.00 28.69 388 GLY A CA 1
ATOM 2902 C C . GLY A 1 388 ? 53.985 -3.507 12.708 1.00 28.69 388 GLY A C 1
ATOM 2903 O O . GLY A 1 388 ? 54.977 -4.220 12.785 1.00 28.69 388 GLY A O 1
ATOM 2904 N N . GLY A 1 389 ? 53.780 -2.625 11.724 1.00 27.41 389 GLY A N 1
ATOM 2905 C CA . GLY A 1 389 ? 54.791 -1.767 11.066 1.00 27.41 389 GLY A CA 1
ATOM 2906 C C . GLY A 1 389 ? 56.088 -2.325 10.429 1.00 27.41 389 GLY A C 1
ATOM 2907 O O . GLY A 1 389 ? 57.014 -2.728 11.125 1.00 27.41 389 GLY A O 1
ATOM 2908 N N . ALA A 1 390 ? 56.235 -2.110 9.109 1.00 26.70 390 ALA A N 1
ATOM 2909 C CA . ALA A 1 390 ? 57.498 -1.888 8.368 1.00 26.70 390 ALA A CA 1
ATOM 2910 C C . ALA A 1 390 ? 57.188 -1.405 6.919 1.00 26.70 390 ALA A C 1
ATOM 2912 O O . ALA A 1 390 ? 56.225 -1.892 6.342 1.00 26.70 390 ALA A O 1
ATOM 2913 N N . ALA A 1 391 ? 57.928 -0.507 6.242 1.00 25.50 391 ALA A N 1
ATOM 2914 C CA . ALA A 1 391 ? 58.955 0.442 6.695 1.00 25.50 391 ALA A CA 1
ATOM 2915 C C . ALA A 1 391 ? 59.188 1.623 5.700 1.00 25.50 391 ALA A C 1
ATOM 2917 O O . ALA A 1 391 ? 59.313 1.418 4.500 1.00 25.50 391 ALA A O 1
ATOM 2918 N N . ALA A 1 392 ? 59.329 2.832 6.262 1.00 24.45 392 ALA A N 1
ATOM 2919 C CA . ALA A 1 392 ? 60.291 3.916 5.960 1.00 24.45 392 ALA A CA 1
ATOM 2920 C C . ALA A 1 392 ? 60.640 4.415 4.523 1.00 24.45 392 ALA A C 1
ATOM 2922 O O . ALA A 1 392 ? 61.424 3.798 3.808 1.00 24.45 392 ALA A O 1
ATOM 2923 N N . ALA A 1 393 ? 60.296 5.690 4.261 1.00 26.72 393 ALA A N 1
ATOM 2924 C CA . ALA A 1 393 ? 61.152 6.740 3.656 1.00 26.72 393 ALA A CA 1
ATOM 2925 C C . ALA A 1 393 ? 60.572 8.127 4.053 1.00 26.72 393 ALA A C 1
ATOM 2927 O O . ALA A 1 393 ? 59.408 8.390 3.780 1.00 26.72 393 ALA A O 1
ATOM 2928 N N . ALA A 1 394 ? 61.206 8.928 4.923 1.00 26.77 394 ALA A N 1
ATOM 2929 C CA . ALA A 1 394 ? 62.218 9.958 4.608 1.00 26.77 394 ALA A CA 1
ATOM 2930 C C . ALA A 1 394 ? 61.726 10.995 3.562 1.00 26.77 394 ALA A C 1
ATOM 2932 O O . ALA A 1 394 ? 61.426 10.618 2.438 1.00 26.77 394 ALA A O 1
ATOM 2933 N N . ASN A 1 395 ? 61.649 12.306 3.842 1.00 28.16 395 ASN A N 1
ATOM 2934 C CA . ASN A 1 395 ? 62.622 13.133 4.580 1.00 28.16 395 ASN A CA 1
ATOM 2935 C C . ASN A 1 395 ? 61.999 14.389 5.262 1.00 28.16 395 ASN A C 1
ATOM 2937 O O . ASN A 1 395 ? 60.847 14.723 5.001 1.00 28.16 395 ASN A O 1
ATOM 2941 N N . ASP A 1 396 ? 62.775 15.095 6.096 1.00 26.64 396 ASP A N 1
ATOM 2942 C CA . ASP A 1 396 ? 62.423 16.387 6.735 1.00 26.64 396 ASP A CA 1
ATOM 2943 C C . ASP A 1 396 ? 62.674 17.603 5.803 1.00 26.64 396 ASP A C 1
ATOM 2945 O O . ASP A 1 396 ? 63.474 17.524 4.866 1.00 26.64 396 ASP A O 1
ATOM 2949 N N . GLY A 1 397 ? 62.006 18.734 6.062 1.00 26.77 397 GLY A N 1
ATOM 2950 C CA . GLY A 1 397 ? 62.149 19.989 5.312 1.00 26.77 397 GLY A CA 1
ATOM 2951 C C . GLY A 1 397 ? 61.097 21.050 5.668 1.00 26.77 397 GLY A C 1
ATOM 2952 O O . GLY A 1 397 ? 60.020 21.088 5.077 1.00 26.77 397 GLY A O 1
ATOM 2953 N N . THR A 1 398 ? 61.406 21.948 6.608 1.00 26.72 398 THR A N 1
ATOM 2954 C CA . THR A 1 398 ? 60.480 22.994 7.086 1.00 26.72 398 THR A CA 1
ATOM 2955 C C . THR A 1 398 ? 60.656 24.366 6.412 1.00 26.72 398 THR A C 1
ATOM 2957 O O . THR A 1 398 ? 61.768 24.848 6.239 1.00 26.72 398 THR A O 1
ATOM 2960 N N . ALA A 1 399 ? 59.512 25.012 6.136 1.00 25.28 399 ALA A N 1
ATOM 2961 C CA . ALA A 1 399 ? 59.256 26.461 6.017 1.00 25.28 399 ALA A CA 1
ATOM 2962 C C . ALA A 1 399 ? 60.091 27.356 5.056 1.00 25.28 399 ALA A C 1
ATOM 2964 O O . ALA A 1 399 ? 61.287 27.566 5.223 1.00 25.28 399 ALA A O 1
ATOM 2965 N N . GLY A 1 400 ? 59.384 28.069 4.164 1.00 22.47 400 GLY A N 1
ATOM 2966 C CA . GLY A 1 400 ? 59.890 29.248 3.439 1.00 22.47 400 GLY A CA 1
ATOM 2967 C C . GLY A 1 400 ? 59.253 29.422 2.054 1.00 22.47 400 GLY A C 1
ATOM 2968 O O . GLY A 1 400 ? 59.570 28.668 1.144 1.00 22.47 400 GLY A O 1
ATOM 2969 N N . GLY A 1 401 ? 58.361 30.405 1.872 1.00 23.70 401 GLY A N 1
ATOM 2970 C CA . GLY A 1 401 ? 57.646 30.633 0.600 1.00 23.70 401 GLY A CA 1
ATOM 2971 C C . GLY A 1 401 ? 57.695 32.085 0.112 1.00 23.70 401 GLY A C 1
ATOM 2972 O O . GLY A 1 401 ? 58.192 32.948 0.833 1.00 23.70 401 GLY A O 1
ATOM 2973 N N . ASN A 1 402 ? 57.174 32.357 -1.098 1.00 25.75 402 ASN A N 1
ATOM 2974 C CA . ASN A 1 402 ? 56.762 33.702 -1.552 1.00 25.75 402 ASN A CA 1
ATOM 2975 C C . ASN A 1 402 ? 56.097 33.729 -2.952 1.00 25.75 402 ASN A C 1
ATOM 2977 O O . ASN A 1 402 ? 56.607 33.098 -3.871 1.00 25.75 402 ASN A O 1
ATOM 2981 N N . GLY A 1 403 ? 55.098 34.613 -3.136 1.00 23.22 403 GLY A N 1
ATOM 2982 C CA . GLY A 1 403 ? 55.043 35.520 -4.306 1.00 23.22 403 GLY A CA 1
ATOM 2983 C C . GLY A 1 403 ? 53.914 35.399 -5.359 1.00 23.22 403 GLY A C 1
ATOM 2984 O O . GLY A 1 403 ? 53.999 34.556 -6.241 1.00 23.22 403 GLY A O 1
ATOM 2985 N N . GLY A 1 404 ? 52.985 36.377 -5.377 1.00 25.70 404 GLY A N 1
ATOM 2986 C CA . GLY A 1 404 ? 52.085 36.722 -6.513 1.00 25.70 404 GLY A CA 1
ATOM 2987 C C . GLY A 1 404 ? 50.644 36.189 -6.375 1.00 25.70 404 GLY A C 1
ATOM 2988 O O . GLY A 1 404 ? 50.475 34.980 -6.378 1.00 25.70 404 GLY A O 1
ATOM 2989 N N . ASN A 1 405 ? 49.555 36.954 -6.157 1.00 29.12 405 ASN A N 1
ATOM 2990 C CA . ASN A 1 405 ? 49.062 38.274 -6.638 1.00 29.12 405 ASN A CA 1
ATOM 2991 C C . ASN A 1 405 ? 48.789 38.319 -8.156 1.00 29.12 405 ASN A C 1
ATOM 2993 O O . ASN A 1 405 ? 49.699 38.022 -8.921 1.00 29.12 405 ASN A O 1
ATOM 2997 N N . GLY A 1 406 ? 47.621 38.743 -8.671 1.00 24.62 406 GLY A N 1
ATOM 2998 C CA . GLY A 1 406 ? 46.351 39.255 -8.085 1.00 24.62 406 GLY A CA 1
ATOM 2999 C C . GLY A 1 406 ? 45.178 38.945 -9.051 1.00 24.62 406 GLY A C 1
ATOM 3000 O O . GLY A 1 406 ? 45.314 37.986 -9.799 1.00 24.62 406 GLY A O 1
ATOM 3001 N N . LEU A 1 407 ? 44.054 39.665 -9.221 1.00 25.83 407 LEU A N 1
ATOM 3002 C CA . LEU A 1 407 ? 43.279 40.780 -8.601 1.00 25.83 407 LEU A CA 1
ATOM 3003 C C . LEU A 1 407 ? 42.041 40.964 -9.544 1.00 25.83 407 LEU A C 1
ATOM 3005 O O . LEU A 1 407 ? 42.188 40.664 -10.724 1.00 25.83 407 LEU A O 1
ATOM 3009 N N . ALA A 1 408 ? 40.825 41.444 -9.235 1.00 25.39 408 ALA A N 1
ATOM 3010 C CA . ALA A 1 408 ? 40.075 41.973 -8.074 1.00 25.39 408 ALA A CA 1
ATOM 3011 C C . ALA A 1 408 ? 38.549 41.732 -8.370 1.00 25.39 408 ALA A C 1
ATOM 3013 O O . ALA A 1 408 ? 38.242 41.198 -9.430 1.00 25.39 408 ALA A O 1
ATOM 3014 N N . GLY A 1 409 ? 37.511 42.072 -7.586 1.00 25.05 409 GLY A N 1
ATOM 3015 C CA . GLY A 1 409 ? 37.365 42.761 -6.293 1.00 25.05 409 GLY A CA 1
ATOM 3016 C C . GLY A 1 409 ? 36.411 43.977 -6.361 1.00 25.05 409 GLY A C 1
ATOM 3017 O O . GLY A 1 409 ? 36.725 44.935 -7.060 1.00 25.05 409 GLY A O 1
ATOM 3018 N N . ILE A 1 410 ? 35.300 43.979 -5.599 1.00 23.41 410 ILE A N 1
ATOM 3019 C CA . ILE A 1 410 ? 34.522 45.187 -5.227 1.00 23.41 410 ILE A CA 1
ATOM 3020 C C . ILE A 1 410 ? 33.747 44.996 -3.897 1.00 23.41 410 ILE A C 1
ATOM 3022 O O . ILE A 1 410 ? 33.259 43.916 -3.582 1.00 23.41 410 ILE A O 1
ATOM 3026 N N . VAL A 1 411 ? 33.711 46.096 -3.137 1.00 28.33 411 VAL A N 1
ATOM 3027 C CA . VAL A 1 411 ? 32.918 46.514 -1.949 1.00 28.33 411 VAL A CA 1
ATOM 3028 C C . VAL A 1 411 ? 31.473 45.944 -1.912 1.00 28.33 411 VAL A C 1
ATOM 3030 O O . VAL A 1 411 ? 30.881 45.796 -2.970 1.00 28.33 411 VAL A O 1
ATOM 3033 N N . GLY A 1 412 ? 30.791 45.626 -0.794 1.00 25.45 412 GLY A N 1
ATOM 3034 C CA . GLY A 1 412 ? 30.911 45.998 0.639 1.00 25.45 412 GLY A CA 1
ATOM 3035 C C . GLY A 1 412 ? 29.725 46.903 1.071 1.00 25.45 412 GLY A C 1
ATOM 3036 O O . GLY A 1 412 ? 29.198 47.616 0.229 1.00 25.45 412 GLY A O 1
ATOM 3037 N N . SER A 1 413 ? 29.230 46.980 2.316 1.00 27.47 413 SER A N 1
ATOM 3038 C CA . SER A 1 413 ? 29.498 46.332 3.624 1.00 27.47 413 SER A CA 1
ATOM 3039 C C . SER A 1 413 ? 28.214 46.476 4.510 1.00 27.47 413 SER A C 1
ATOM 3041 O O . SER A 1 413 ? 27.253 47.084 4.049 1.00 27.47 413 SER A O 1
ATOM 3043 N N . GLY A 1 414 ? 28.060 45.982 5.752 1.00 25.08 414 GLY A N 1
ATOM 3044 C CA . GLY A 1 414 ? 28.955 45.252 6.666 1.00 25.08 414 GLY A CA 1
ATOM 3045 C C . GLY A 1 414 ? 28.433 45.205 8.126 1.00 25.08 414 GLY A C 1
ATOM 3046 O O . GLY A 1 414 ? 27.302 45.604 8.380 1.00 25.08 414 GLY A O 1
ATOM 3047 N N . SER A 1 415 ? 29.328 44.824 9.061 1.00 27.14 415 SER A N 1
ATOM 3048 C CA . SER A 1 415 ? 29.349 45.192 10.507 1.00 27.14 415 SER A CA 1
ATOM 3049 C C . SER A 1 415 ? 28.323 44.559 11.476 1.00 27.14 415 SER A C 1
ATOM 3051 O O . SER A 1 415 ? 27.137 44.567 11.185 1.00 27.14 415 SER A O 1
ATOM 3053 N N . PHE A 1 416 ? 28.625 44.110 12.711 1.00 25.91 416 PHE A N 1
ATOM 3054 C CA . PHE A 1 416 ? 29.825 43.690 13.496 1.00 25.91 416 PHE A CA 1
ATOM 3055 C C . PHE A 1 416 ? 29.273 42.916 14.742 1.00 25.91 416 PHE A C 1
ATOM 3057 O O . PHE A 1 416 ? 28.133 43.170 15.114 1.00 25.91 416 PHE A O 1
ATOM 3064 N N . GLY A 1 417 ? 29.948 42.031 15.498 1.00 23.92 417 GLY A N 1
ATOM 3065 C CA . GLY A 1 417 ? 31.297 41.431 15.475 1.00 23.92 417 GLY A CA 1
ATOM 3066 C C . GLY A 1 417 ? 31.647 40.769 16.845 1.00 23.92 417 GLY A C 1
ATOM 3067 O O . GLY A 1 417 ? 31.019 41.101 17.843 1.00 23.92 417 GLY A O 1
ATOM 3068 N N . GLY A 1 418 ? 32.664 39.884 16.911 1.00 23.44 418 GLY A N 1
ATOM 3069 C CA . GLY A 1 418 ? 33.198 39.238 18.148 1.00 23.44 418 GLY A CA 1
ATOM 3070 C C . GLY A 1 418 ? 32.432 37.971 18.611 1.00 23.44 418 GLY A C 1
ATOM 3071 O O . GLY A 1 418 ? 31.216 38.020 18.706 1.00 23.44 418 GLY A O 1
ATOM 3072 N N . ALA A 1 419 ? 32.994 36.759 18.787 1.00 24.98 419 ALA A N 1
ATOM 3073 C CA . ALA A 1 419 ? 34.220 36.249 19.452 1.00 24.98 419 ALA A CA 1
ATOM 3074 C C . ALA A 1 419 ? 34.081 36.055 20.988 1.00 24.98 419 ALA A C 1
ATOM 3076 O O . ALA A 1 419 ? 33.626 36.966 21.667 1.00 24.98 419 ALA A O 1
ATOM 3077 N N . GLY A 1 420 ? 34.496 34.934 21.609 1.00 22.08 420 GLY A N 1
ATOM 3078 C CA . GLY A 1 420 ? 35.016 33.659 21.069 1.00 22.08 420 GLY A CA 1
ATOM 3079 C C . GLY A 1 420 ? 35.643 32.738 22.149 1.00 22.08 420 GLY A C 1
ATOM 3080 O O . GLY A 1 420 ? 35.965 33.207 23.237 1.00 22.08 420 GLY A O 1
ATOM 3081 N N . GLY A 1 421 ? 35.862 31.451 21.829 1.00 22.48 421 GLY A N 1
ATOM 3082 C CA . GLY A 1 421 ? 36.496 30.433 22.703 1.00 22.48 421 GLY A CA 1
ATOM 3083 C C . GLY A 1 421 ? 35.499 29.476 23.397 1.00 22.48 421 GLY A C 1
ATOM 3084 O O . GLY A 1 421 ? 34.367 29.866 23.646 1.00 22.48 421 GLY A O 1
ATOM 3085 N N . ALA A 1 422 ? 35.835 28.218 23.722 1.00 25.05 422 ALA A N 1
ATOM 3086 C CA . ALA A 1 422 ? 37.094 27.474 23.543 1.00 25.05 422 ALA A CA 1
ATOM 3087 C C . ALA A 1 422 ? 36.842 25.951 23.352 1.00 25.05 422 ALA A C 1
ATOM 3089 O O . ALA A 1 422 ? 35.717 25.484 23.500 1.00 25.05 422 ALA A O 1
ATOM 3090 N N . LEU A 1 423 ? 37.885 25.184 23.001 1.00 25.72 423 LEU A N 1
ATOM 3091 C CA . LEU A 1 423 ? 37.804 23.744 22.701 1.00 25.72 423 LEU A CA 1
ATOM 3092 C C . LEU A 1 423 ? 37.574 22.872 23.951 1.00 25.72 423 LEU A C 1
ATOM 3094 O O . LEU A 1 423 ? 38.165 23.121 25.000 1.00 25.72 423 LEU A O 1
ATOM 3098 N N . ALA A 1 424 ? 36.872 21.750 23.764 1.00 25.12 424 ALA A N 1
ATOM 3099 C CA . ALA A 1 424 ? 37.027 20.543 24.576 1.00 25.12 424 ALA A CA 1
ATOM 3100 C C . ALA A 1 424 ? 37.050 19.308 23.653 1.00 25.12 424 ALA A C 1
ATOM 3102 O O . ALA A 1 424 ? 36.247 19.214 22.727 1.00 25.12 424 ALA A O 1
ATOM 3103 N N . THR A 1 425 ? 37.981 18.376 23.868 1.00 29.95 425 THR A N 1
ATOM 3104 C CA . THR A 1 425 ? 38.130 17.158 23.051 1.00 29.95 425 THR A CA 1
ATOM 3105 C C . THR A 1 425 ? 37.294 16.010 23.615 1.00 29.95 425 THR A C 1
ATOM 3107 O O . THR A 1 425 ? 37.523 15.603 24.754 1.00 29.95 425 THR A O 1
ATOM 3110 N N . GLY A 1 426 ? 36.374 15.460 22.819 1.00 26.97 426 GLY A N 1
ATOM 3111 C CA . GLY A 1 426 ? 35.566 14.282 23.159 1.00 26.97 426 GLY A CA 1
ATOM 3112 C C . GLY A 1 426 ? 35.707 13.163 22.122 1.00 26.97 426 GLY A C 1
ATOM 3113 O O . GLY A 1 426 ? 36.057 13.424 20.973 1.00 26.97 426 GLY A O 1
ATOM 3114 N N . ASN A 1 427 ? 35.450 11.919 22.538 1.00 27.12 427 ASN A N 1
ATOM 3115 C CA . ASN A 1 427 ? 35.486 10.747 21.656 1.00 27.12 427 ASN A CA 1
ATOM 3116 C C . ASN A 1 427 ? 34.445 10.845 20.528 1.00 27.12 427 ASN A C 1
ATOM 3118 O O . ASN A 1 427 ? 33.343 11.352 20.735 1.00 27.12 427 ASN A O 1
ATOM 3122 N N . ALA A 1 428 ? 34.767 10.263 19.372 1.00 27.47 428 ALA A N 1
ATOM 3123 C CA . ALA A 1 428 ? 33.812 10.058 18.289 1.00 27.47 428 ALA A CA 1
ATOM 3124 C C . ALA A 1 428 ? 32.794 8.966 18.673 1.00 27.47 428 ALA A C 1
ATOM 3126 O O . ALA A 1 428 ? 33.036 7.777 18.475 1.00 27.47 428 ALA A O 1
ATOM 3127 N N . GLY A 1 429 ? 31.664 9.375 19.252 1.00 28.59 429 GLY A N 1
ATOM 3128 C CA . GLY A 1 429 ? 30.462 8.543 19.320 1.00 28.59 429 GLY A CA 1
ATOM 3129 C C . GLY A 1 429 ? 29.770 8.506 17.957 1.00 28.59 429 GLY A C 1
ATOM 3130 O O . GLY A 1 429 ? 29.736 9.520 17.260 1.00 28.59 429 GLY A O 1
ATOM 3131 N N . GLY A 1 430 ? 29.230 7.347 17.572 1.00 26.17 430 GLY A N 1
ATOM 3132 C CA . GLY A 1 430 ? 28.499 7.198 16.312 1.00 26.17 430 GLY A CA 1
ATOM 3133 C C . GLY A 1 430 ? 27.248 8.080 16.271 1.00 26.17 430 GLY A C 1
ATOM 3134 O O . GLY A 1 430 ? 26.473 8.119 17.227 1.00 26.17 430 GLY A O 1
ATOM 3135 N N . SER A 1 431 ? 27.050 8.790 15.163 1.00 27.25 431 SER A N 1
ATOM 3136 C CA . SER A 1 431 ? 25.876 9.631 14.934 1.00 27.25 431 SER A CA 1
ATOM 3137 C C . SER A 1 431 ? 24.657 8.777 14.579 1.00 27.25 431 SER A C 1
ATOM 3139 O O . SER A 1 431 ? 24.491 8.386 13.424 1.00 27.25 431 SER A O 1
ATOM 3141 N N . GLY A 1 432 ? 23.795 8.509 15.561 1.00 26.86 432 GLY A N 1
ATOM 3142 C CA . GLY A 1 432 ? 22.443 8.016 15.291 1.00 26.86 432 GLY A CA 1
ATOM 3143 C C . GLY A 1 432 ? 21.634 9.044 14.491 1.00 26.86 432 GLY A C 1
ATOM 3144 O O . GLY A 1 432 ? 21.798 10.250 14.686 1.00 26.86 432 GLY A O 1
ATOM 3145 N N . GLY A 1 433 ? 20.775 8.571 13.585 1.00 26.45 433 GLY A N 1
ATOM 3146 C CA . GLY A 1 433 ? 19.927 9.433 12.758 1.00 26.45 433 GLY A CA 1
ATOM 3147 C C . GLY A 1 433 ? 18.969 10.280 13.602 1.00 26.45 433 GLY A C 1
ATOM 3148 O O . GLY A 1 433 ? 18.313 9.773 14.511 1.00 26.45 433 GLY A O 1
ATOM 3149 N N . ALA A 1 434 ? 18.890 11.579 13.309 1.00 26.16 434 ALA A N 1
ATOM 3150 C CA . ALA A 1 434 ? 18.015 12.498 14.026 1.00 26.16 434 ALA A CA 1
ATOM 3151 C C . ALA A 1 434 ? 16.592 12.474 13.444 1.00 26.16 434 ALA A C 1
ATOM 3153 O O . ALA A 1 434 ? 16.387 12.833 12.285 1.00 26.16 434 ALA A O 1
ATOM 3154 N N . PHE A 1 435 ? 15.602 12.114 14.264 1.00 30.92 435 PHE A N 1
ATOM 3155 C CA . PHE A 1 435 ? 14.188 12.270 13.915 1.00 30.92 435 PHE A CA 1
ATOM 3156 C C . PHE A 1 435 ? 13.803 13.755 13.896 1.00 30.92 435 PHE A C 1
ATOM 3158 O O . PHE A 1 435 ? 13.855 14.435 14.922 1.00 30.92 435 PHE A O 1
ATOM 3165 N N . GLY A 1 436 ? 13.400 14.256 12.727 1.00 24.66 436 GLY A N 1
ATOM 3166 C CA . GLY A 1 436 ? 12.955 15.635 12.532 1.00 24.66 436 GLY A CA 1
ATOM 3167 C C . GLY A 1 436 ? 11.438 15.792 12.632 1.00 24.66 436 GLY A C 1
ATOM 3168 O O . GLY A 1 436 ? 10.773 15.879 11.607 1.00 24.66 436 GLY A O 1
ATOM 3169 N N . ALA A 1 437 ? 10.895 15.882 13.848 1.00 27.28 437 ALA A N 1
ATOM 3170 C CA . ALA A 1 437 ? 9.538 16.390 14.062 1.00 27.28 437 ALA A CA 1
ATOM 3171 C C . ALA A 1 437 ? 9.585 17.920 14.231 1.00 27.28 437 ALA A C 1
ATOM 3173 O O . ALA A 1 437 ? 10.209 18.430 15.163 1.00 27.28 437 ALA A O 1
ATOM 3174 N N . THR A 1 438 ? 8.953 18.672 13.329 1.00 23.77 438 THR A N 1
ATOM 3175 C CA . THR A 1 438 ? 8.941 20.144 13.368 1.00 23.77 438 THR A CA 1
ATOM 3176 C C . THR A 1 438 ? 7.814 20.671 14.259 1.00 23.77 438 THR A C 1
ATOM 3178 O O . THR A 1 438 ? 6.653 20.619 13.863 1.00 23.77 438 THR A O 1
ATOM 3181 N N . GLY A 1 439 ? 8.143 21.229 15.431 1.00 24.03 439 GLY A N 1
ATOM 3182 C CA . GLY A 1 439 ? 7.160 21.817 16.351 1.00 24.03 439 GLY A CA 1
ATOM 3183 C C . GLY A 1 439 ? 7.759 22.867 17.297 1.00 24.03 439 GLY A C 1
ATOM 3184 O O . GLY A 1 439 ? 8.823 22.657 17.869 1.00 24.03 439 GLY A O 1
ATOM 3185 N N . GLY A 1 440 ? 7.072 24.008 17.419 1.00 25.52 440 GLY 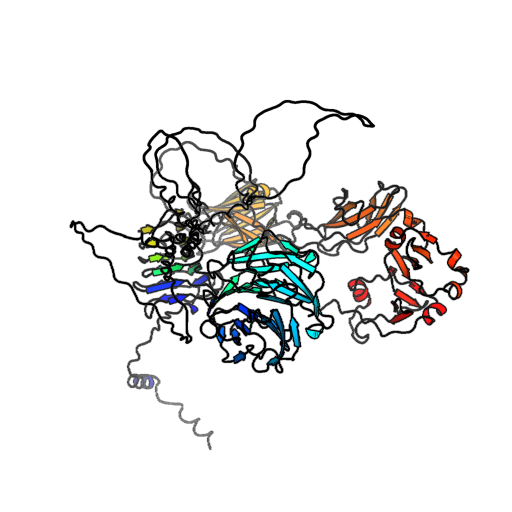A N 1
ATOM 3186 C CA . GLY A 1 440 ? 7.475 25.258 18.085 1.00 25.52 440 GLY A CA 1
ATOM 3187 C C . GLY A 1 440 ? 8.276 25.189 19.398 1.00 25.52 440 GLY A C 1
ATOM 3188 O O . GLY A 1 440 ? 7.986 24.419 20.308 1.00 25.52 440 GLY A O 1
ATOM 3189 N N . ALA A 1 441 ? 9.240 26.106 19.533 1.00 24.64 441 ALA A N 1
ATOM 3190 C CA . ALA A 1 441 ? 10.000 26.317 20.763 1.00 24.64 441 ALA A CA 1
ATOM 3191 C C . ALA A 1 441 ? 9.304 27.307 21.721 1.00 24.64 441 ALA A C 1
ATOM 3193 O O . ALA A 1 441 ? 8.986 28.431 21.336 1.00 24.64 441 ALA A O 1
ATOM 3194 N N . GLY A 1 442 ? 9.175 26.932 22.997 1.00 24.62 442 GLY A N 1
ATOM 3195 C CA . GLY A 1 442 ? 8.745 27.802 24.099 1.00 24.62 442 GLY A CA 1
ATOM 3196 C C . GLY A 1 442 ? 9.446 27.385 25.394 1.00 24.62 442 GLY A C 1
ATOM 3197 O O . GLY A 1 442 ? 9.439 26.209 25.743 1.00 24.62 442 GLY A O 1
ATOM 3198 N N . GLY A 1 443 ? 10.131 28.312 26.072 1.00 24.20 443 GLY A N 1
ATOM 3199 C CA . GLY A 1 443 ? 11.103 27.968 27.120 1.00 24.20 443 GLY A CA 1
ATOM 3200 C C . GLY A 1 443 ? 10.754 28.461 28.526 1.00 24.20 443 GLY A C 1
ATOM 3201 O O . GLY A 1 443 ? 10.326 29.597 28.707 1.00 24.20 443 GLY A O 1
ATOM 3202 N N . GLY A 1 444 ? 11.069 27.643 29.535 1.00 25.11 444 GLY A N 1
ATOM 3203 C CA . GLY A 1 444 ? 11.071 28.016 30.953 1.00 25.11 444 GLY A CA 1
ATOM 3204 C C . GLY A 1 444 ? 12.190 27.279 31.695 1.00 25.11 444 GLY A C 1
ATOM 3205 O O . GLY A 1 444 ? 12.360 26.078 31.512 1.00 25.11 444 GLY A O 1
ATOM 3206 N N . ARG A 1 445 ? 12.995 27.989 32.499 1.00 26.75 445 ARG A N 1
ATOM 3207 C CA . ARG A 1 445 ? 14.095 27.386 33.277 1.00 26.75 445 ARG A CA 1
ATOM 3208 C C . ARG A 1 445 ? 13.686 27.216 34.738 1.00 26.75 445 ARG A C 1
ATOM 3210 O O . ARG A 1 445 ? 13.248 28.182 35.353 1.00 26.75 445 ARG A O 1
ATOM 3217 N N . GLY A 1 446 ? 13.963 26.048 35.308 1.00 24.34 446 GLY A N 1
ATOM 3218 C CA . GLY A 1 446 ? 13.970 25.811 36.750 1.00 24.34 446 GLY A CA 1
ATOM 3219 C C . GLY A 1 446 ? 15.089 24.832 37.092 1.00 24.34 446 GLY A C 1
ATOM 3220 O O . GLY A 1 446 ? 15.124 23.735 36.545 1.00 24.34 446 GLY A O 1
ATOM 3221 N N . ILE A 1 447 ? 16.030 25.243 37.942 1.00 25.94 447 ILE A N 1
ATOM 3222 C CA . ILE A 1 447 ? 17.119 24.396 38.443 1.00 25.94 447 ILE A CA 1
ATOM 3223 C C . ILE A 1 447 ? 16.890 24.201 39.935 1.00 25.94 447 ILE A C 1
ATOM 3225 O O . ILE A 1 447 ? 16.839 25.194 40.651 1.00 25.94 447 ILE A O 1
ATOM 3229 N N . GLU A 1 448 ? 16.871 22.954 40.404 1.00 26.53 448 GLU A N 1
ATOM 3230 C CA . GLU A 1 448 ? 17.558 22.595 41.649 1.00 26.53 448 GLU A CA 1
ATOM 3231 C C . GLU A 1 448 ? 17.889 21.096 41.697 1.00 26.53 448 GLU A C 1
ATOM 3233 O O . GLU A 1 448 ? 17.380 20.304 40.905 1.00 26.53 448 GLU A O 1
ATOM 3238 N N . SER A 1 449 ? 18.839 20.724 42.557 1.00 25.62 449 SER A N 1
ATOM 3239 C CA . SER A 1 449 ? 19.565 19.451 42.482 1.00 25.62 449 SER A CA 1
ATOM 3240 C C . SER A 1 449 ? 19.549 18.686 43.805 1.00 25.62 449 SER A C 1
ATOM 3242 O O . SER A 1 449 ? 19.922 19.244 44.836 1.00 25.62 449 SER A O 1
ATOM 3244 N N . GLY A 1 450 ? 19.250 17.384 43.767 1.00 24.09 450 GLY A N 1
ATOM 3245 C CA . GLY A 1 450 ? 19.377 16.488 44.920 1.00 24.09 450 GLY A CA 1
ATOM 3246 C C . GLY A 1 450 ? 19.679 15.054 44.489 1.00 24.09 450 GLY A C 1
ATOM 3247 O O . GLY A 1 450 ? 18.825 14.381 43.923 1.00 24.09 450 GLY A O 1
ATOM 3248 N N . SER A 1 451 ? 20.901 14.581 44.738 1.00 25.12 451 SER A N 1
ATOM 3249 C CA . SER A 1 451 ? 21.360 13.252 44.316 1.00 25.12 451 SER A CA 1
ATOM 3250 C C . SER A 1 451 ? 21.100 12.171 45.368 1.00 25.12 451 SER A C 1
ATOM 3252 O O . SER A 1 451 ? 21.510 12.322 46.520 1.00 25.12 451 SER A O 1
ATOM 3254 N N . SER A 1 452 ? 20.565 11.025 44.950 1.00 23.17 452 SER A N 1
ATOM 3255 C CA . SER A 1 452 ? 20.730 9.751 45.662 1.00 23.17 452 SER A CA 1
ATOM 3256 C C . SER A 1 452 ? 20.831 8.600 44.654 1.00 23.17 452 SER A C 1
ATOM 3258 O O . SER A 1 452 ? 20.301 8.699 43.549 1.00 23.17 452 SER A O 1
ATOM 3260 N N . ASN A 1 453 ? 21.583 7.550 44.993 1.00 28.73 453 ASN A N 1
ATOM 3261 C CA . ASN A 1 453 ? 21.970 6.518 44.030 1.00 28.73 453 ASN A CA 1
ATOM 3262 C C . ASN A 1 453 ? 20.841 5.517 43.747 1.00 28.73 453 ASN A C 1
ATOM 3264 O O . ASN A 1 453 ? 20.476 4.733 44.621 1.00 28.73 453 ASN A O 1
ATOM 3268 N N . ALA A 1 454 ? 20.435 5.437 42.483 1.00 26.45 454 ALA A N 1
ATOM 3269 C CA . ALA A 1 454 ? 19.948 4.218 41.849 1.00 26.45 454 ALA A CA 1
ATOM 3270 C C . ALA A 1 454 ? 20.672 4.073 40.501 1.00 26.45 454 ALA A C 1
ATOM 3272 O O . ALA A 1 454 ? 20.915 5.075 39.827 1.00 26.45 454 ALA A O 1
ATOM 3273 N N . GLY A 1 455 ? 21.066 2.854 40.125 1.00 25.41 455 GLY A N 1
ATOM 3274 C CA . GLY A 1 455 ? 21.626 2.606 38.795 1.00 25.41 455 GLY A CA 1
ATOM 3275 C C . GLY A 1 455 ? 20.519 2.737 37.754 1.00 25.41 455 GLY A C 1
ATOM 3276 O O . GLY A 1 455 ? 19.508 2.054 37.870 1.00 25.41 455 GLY A O 1
ATOM 3277 N N . THR A 1 456 ? 20.679 3.636 36.786 1.00 24.97 456 THR A N 1
ATOM 3278 C CA . THR A 1 456 ? 19.673 3.883 35.744 1.00 24.97 456 THR A CA 1
ATOM 3279 C C . THR A 1 456 ? 19.738 2.814 34.661 1.00 24.97 456 THR A C 1
ATOM 3281 O O . THR A 1 456 ? 20.789 2.646 34.038 1.00 24.97 456 THR A O 1
ATOM 3284 N N . ASP A 1 457 ? 18.616 2.140 34.405 1.00 29.52 457 ASP A N 1
ATOM 3285 C CA . ASP A 1 457 ? 18.478 1.190 33.301 1.00 29.52 457 ASP A CA 1
ATOM 3286 C C . ASP A 1 457 ? 18.736 1.865 31.943 1.00 29.52 457 ASP A C 1
ATOM 3288 O O . ASP A 1 457 ? 18.215 2.941 31.642 1.00 29.52 457 ASP A O 1
ATOM 3292 N N . GLY A 1 458 ? 19.550 1.226 31.103 1.00 28.80 458 GLY A N 1
ATOM 3293 C CA . GLY A 1 458 ? 19.916 1.740 29.785 1.00 28.80 458 GLY A CA 1
ATOM 3294 C C . GLY A 1 458 ? 18.884 1.408 28.707 1.00 28.80 458 GLY A C 1
ATOM 3295 O O . GLY A 1 458 ? 19.107 0.487 27.928 1.00 28.80 458 GLY A O 1
ATOM 3296 N N . GLY A 1 459 ? 17.784 2.162 28.619 1.00 26.75 459 GLY A N 1
ATOM 3297 C CA . GLY A 1 459 ? 16.873 2.070 27.468 1.00 26.75 459 GLY A CA 1
ATOM 3298 C C . GLY A 1 459 ? 15.538 2.801 27.624 1.00 26.75 459 GLY A C 1
ATOM 3299 O O . GLY A 1 459 ? 14.769 2.488 28.524 1.00 26.75 459 GLY A O 1
ATOM 3300 N N . TYR A 1 460 ? 15.252 3.743 26.713 1.00 31.23 460 TYR A N 1
ATOM 3301 C CA . TYR A 1 460 ? 13.945 4.392 26.467 1.00 31.23 460 TYR A CA 1
ATOM 3302 C C . TYR A 1 460 ? 13.123 4.893 27.678 1.00 31.23 460 TYR A C 1
ATOM 3304 O O . TYR A 1 460 ? 11.925 5.166 27.562 1.00 31.23 460 TYR A O 1
ATOM 3312 N N . THR A 1 461 ? 13.765 5.124 28.823 1.00 29.80 461 THR A N 1
ATOM 3313 C CA . THR A 1 461 ? 13.174 5.796 29.984 1.00 29.80 461 THR A CA 1
ATOM 3314 C C . THR A 1 461 ? 13.048 7.299 29.732 1.00 29.80 461 THR A C 1
ATOM 3316 O O . THR A 1 461 ? 13.834 8.095 30.252 1.00 29.80 461 THR A O 1
ATOM 3319 N N . SER A 1 462 ? 12.040 7.712 28.955 1.00 29.48 462 SER A N 1
ATOM 3320 C CA . SER A 1 462 ? 11.566 9.093 29.049 1.00 29.48 462 SER A CA 1
ATOM 3321 C C . SER A 1 462 ? 10.979 9.280 30.451 1.00 29.48 462 SER A C 1
ATOM 3323 O O . SER A 1 462 ? 10.091 8.542 30.885 1.00 29.48 462 SER A O 1
ATOM 3325 N N . THR A 1 463 ? 11.506 10.237 31.211 1.00 33.41 463 THR A N 1
ATOM 3326 C CA . THR A 1 463 ? 11.020 10.533 32.564 1.00 33.41 463 THR A CA 1
ATOM 3327 C C . THR A 1 463 ? 9.742 11.374 32.486 1.00 33.41 463 THR A C 1
ATOM 3329 O O . THR A 1 463 ? 9.745 12.543 32.864 1.00 33.41 463 THR A O 1
ATOM 3332 N N . GLY A 1 464 ? 8.665 10.781 31.952 1.00 38.38 464 GLY A N 1
ATOM 3333 C CA . GLY A 1 464 ? 7.317 11.366 31.916 1.00 38.38 464 GLY A CA 1
ATOM 3334 C C . GLY A 1 464 ? 6.341 10.779 30.880 1.00 38.38 464 GLY A C 1
ATOM 3335 O O . GLY A 1 464 ? 5.144 10.689 31.157 1.00 38.38 464 GLY A O 1
ATOM 3336 N N . SER A 1 465 ? 6.811 10.345 29.705 1.00 38.59 465 SER A N 1
ATOM 3337 C CA . SER A 1 465 ? 5.980 10.410 28.483 1.00 38.59 465 SER A CA 1
ATOM 3338 C C . SER A 1 465 ? 5.895 9.120 27.652 1.00 38.59 465 SER A C 1
ATOM 3340 O O . SER A 1 465 ? 5.834 9.184 26.429 1.00 38.59 465 SER A O 1
ATOM 3342 N N . ASN A 1 466 ? 5.849 7.946 28.293 1.00 43.31 466 ASN A N 1
ATOM 3343 C CA . ASN A 1 466 ? 5.550 6.678 27.606 1.00 43.31 466 ASN A CA 1
ATOM 3344 C C . ASN A 1 466 ? 4.110 6.223 27.931 1.00 43.31 466 ASN A C 1
ATOM 3346 O O . ASN A 1 466 ? 3.798 5.986 29.102 1.00 43.31 466 ASN A O 1
ATOM 3350 N N . GLY A 1 467 ? 3.254 6.095 26.910 1.00 47.19 467 GLY A N 1
ATOM 3351 C CA . GLY A 1 467 ? 1.832 5.726 27.014 1.00 47.19 467 GLY A CA 1
ATOM 3352 C C . GLY A 1 467 ? 0.875 6.907 26.801 1.00 47.19 467 GLY A C 1
ATOM 3353 O O . GLY A 1 467 ? 1.282 8.063 26.897 1.00 47.19 467 GLY A O 1
ATOM 3354 N N . ASP A 1 468 ? -0.389 6.604 26.505 1.00 47.16 468 ASP A N 1
ATOM 3355 C CA . ASP A 1 468 ? -1.357 7.586 25.999 1.00 47.16 468 ASP A CA 1
ATOM 3356 C C . ASP A 1 468 ? -1.674 8.738 26.976 1.00 47.16 468 ASP A C 1
ATOM 3358 O O . ASP A 1 468 ? -1.616 8.578 28.203 1.00 47.16 468 ASP A O 1
ATOM 3362 N N . THR A 1 469 ? -2.024 9.895 26.412 1.00 46.44 469 THR A N 1
ATOM 3363 C CA . THR A 1 469 ? -2.587 11.072 27.109 1.00 46.44 469 THR A CA 1
ATOM 3364 C C . THR A 1 469 ? -3.682 11.776 26.306 1.00 46.44 469 THR A C 1
ATOM 3366 O O . THR A 1 469 ? -4.153 12.827 26.731 1.00 46.44 469 THR A O 1
ATOM 3369 N N . SER A 1 470 ? -4.060 11.244 25.144 1.00 53.97 470 SER A N 1
ATOM 3370 C CA . SER A 1 470 ? -5.195 11.743 24.370 1.00 53.97 470 SER A CA 1
ATOM 3371 C C . SER A 1 470 ? -6.522 11.426 25.069 1.00 53.97 470 SER A C 1
ATOM 3373 O O . SER A 1 470 ? -6.657 10.401 25.744 1.00 53.97 470 SER A O 1
ATOM 3375 N N . THR A 1 471 ? -7.503 12.309 24.893 1.00 57.88 471 THR A N 1
ATOM 3376 C CA . THR A 1 471 ? -8.882 12.150 25.383 1.00 57.88 471 THR A CA 1
ATOM 3377 C C . THR A 1 471 ? -9.765 11.311 24.451 1.00 57.88 471 THR A C 1
ATOM 3379 O O . THR A 1 471 ? -10.852 10.912 24.858 1.00 57.88 471 THR A O 1
ATOM 3382 N N . ASP A 1 472 ? -9.283 11.034 23.236 1.00 64.00 472 ASP A N 1
ATOM 3383 C CA . ASP A 1 472 ? -9.955 10.287 22.165 1.00 64.00 472 ASP A CA 1
ATOM 3384 C C . ASP A 1 472 ? -10.061 8.765 22.421 1.00 64.00 472 ASP A C 1
ATOM 3386 O O . ASP A 1 472 ? -9.604 8.239 23.438 1.00 64.00 472 ASP A O 1
ATOM 3390 N N . GLU A 1 473 ? -10.602 8.020 21.454 1.00 71.81 473 GLU A N 1
ATOM 3391 C CA . GLU A 1 473 ? -10.706 6.553 21.491 1.00 71.81 473 GLU A CA 1
ATOM 3392 C C . GLU A 1 473 ? -9.529 5.786 20.850 1.00 71.81 473 GLU A C 1
ATOM 3394 O O . GLU A 1 473 ? -9.611 4.569 20.635 1.00 71.81 473 GLU A O 1
ATOM 3399 N N . SER A 1 474 ? -8.412 6.443 20.537 1.00 65.06 474 SER A N 1
ATOM 3400 C CA . SER A 1 474 ? -7.168 5.763 20.157 1.00 65.06 474 SER A CA 1
ATOM 3401 C C . SER A 1 474 ? -6.563 5.009 21.354 1.00 65.06 474 SER A C 1
ATOM 3403 O O . SER A 1 474 ? -6.947 5.218 22.505 1.00 65.06 474 SER A O 1
ATOM 3405 N N . LEU A 1 475 ? -5.627 4.088 21.108 1.00 65.44 475 LEU A N 1
ATOM 3406 C CA . LEU A 1 475 ? -4.944 3.336 22.169 1.00 65.44 475 LEU A CA 1
ATOM 3407 C C . LEU A 1 475 ? -3.436 3.304 21.914 1.00 65.44 475 LEU A C 1
ATOM 3409 O O . LEU A 1 475 ? -2.892 2.334 21.378 1.00 65.44 475 LEU A O 1
ATOM 3413 N N . ASN A 1 476 ? -2.742 4.368 22.317 1.00 53.34 476 ASN A N 1
ATOM 3414 C CA . ASN A 1 476 ? -1.292 4.443 22.172 1.00 53.34 476 ASN A CA 1
ATOM 3415 C C . ASN A 1 476 ? -0.570 3.460 23.114 1.00 53.34 476 ASN A C 1
ATOM 3417 O O . ASN A 1 476 ? -0.892 3.314 24.301 1.00 53.34 476 ASN A O 1
ATOM 3421 N N . ARG A 1 477 ? 0.412 2.755 22.535 1.00 59.00 477 ARG A N 1
ATOM 3422 C CA . ARG A 1 477 ? 1.081 1.566 23.094 1.00 59.00 477 ARG A CA 1
ATOM 3423 C C . ARG A 1 477 ? 2.151 1.921 24.138 1.00 59.00 477 ARG A C 1
ATOM 3425 O O . ARG A 1 477 ? 2.806 2.957 24.037 1.00 59.00 477 ARG A O 1
ATOM 3432 N N . GLY A 1 478 ? 2.380 1.029 25.106 1.00 48.69 478 GLY A N 1
ATOM 3433 C CA . GLY A 1 478 ? 3.514 1.129 26.036 1.00 48.69 478 GLY A CA 1
ATOM 3434 C C . GLY A 1 478 ? 4.859 0.854 25.346 1.00 48.69 478 GLY A C 1
ATOM 3435 O O . GLY A 1 478 ? 4.918 0.119 24.364 1.00 48.69 478 GLY A O 1
ATOM 3436 N N . SER A 1 479 ? 5.956 1.422 25.850 1.00 50.91 479 SER A N 1
ATOM 3437 C CA . SER A 1 479 ? 7.305 1.225 25.291 1.00 50.91 479 SER A CA 1
ATOM 3438 C C . SER A 1 479 ? 7.879 -0.162 25.608 1.00 50.91 479 SER A C 1
ATOM 3440 O O . SER A 1 479 ? 7.834 -0.579 26.766 1.00 50.91 479 SER A O 1
ATOM 3442 N N . GLY A 1 480 ? 8.500 -0.830 24.629 1.00 46.78 480 GLY A N 1
ATOM 3443 C CA . GLY A 1 480 ? 9.232 -2.086 24.852 1.00 46.78 480 GLY A CA 1
ATOM 3444 C C . GLY A 1 480 ? 10.377 -1.920 25.860 1.00 46.78 480 GLY A C 1
ATOM 3445 O O . GLY A 1 480 ? 11.085 -0.913 25.843 1.00 46.78 480 GLY A O 1
ATOM 3446 N N . GLY A 1 481 ? 10.560 -2.891 26.760 1.00 45.06 481 GLY A N 1
ATOM 3447 C CA . GLY A 1 481 ? 11.649 -2.850 27.740 1.00 45.06 481 GLY A CA 1
ATOM 3448 C C . GLY A 1 481 ? 12.977 -3.263 27.108 1.00 45.06 481 GLY A C 1
ATOM 3449 O O . GLY A 1 481 ? 13.035 -4.310 26.471 1.00 45.06 481 GLY A O 1
ATOM 3450 N N . GLY A 1 482 ? 14.043 -2.479 27.290 1.00 41.62 482 GLY A N 1
ATOM 3451 C CA . GLY A 1 482 ? 15.378 -2.836 26.795 1.00 41.62 482 GLY A CA 1
ATOM 3452 C C . GLY A 1 482 ? 15.934 -4.109 27.450 1.00 41.62 482 GLY A C 1
ATOM 3453 O O . GLY A 1 482 ? 15.732 -4.337 28.645 1.00 41.62 482 GLY A O 1
ATOM 3454 N N . GLY A 1 483 ? 16.642 -4.934 26.674 1.00 42.75 483 GLY A N 1
ATOM 3455 C CA . GLY A 1 483 ? 17.408 -6.063 27.202 1.00 42.75 483 GLY A CA 1
ATOM 3456 C C . GLY A 1 483 ? 18.544 -5.578 28.108 1.00 42.75 483 GLY A C 1
ATOM 3457 O O . GLY A 1 483 ? 19.201 -4.579 27.814 1.00 42.75 483 GLY A O 1
ATOM 3458 N N . ALA A 1 484 ? 18.780 -6.268 29.225 1.00 39.59 484 ALA A N 1
ATOM 3459 C CA . ALA A 1 484 ? 19.760 -5.828 30.215 1.00 39.59 484 ALA A CA 1
ATOM 3460 C C . ALA A 1 484 ? 21.192 -5.876 29.650 1.00 39.59 484 ALA A C 1
ATOM 3462 O O . ALA A 1 484 ? 21.725 -6.951 29.372 1.00 39.59 484 ALA A O 1
ATOM 3463 N N . SER A 1 485 ? 21.841 -4.715 29.528 1.00 37.69 485 SER A N 1
ATOM 3464 C CA . SER A 1 485 ? 23.271 -4.641 29.223 1.00 37.69 485 SER A CA 1
ATOM 3465 C C . SER A 1 485 ? 24.074 -5.265 30.366 1.00 37.69 485 SER A C 1
ATOM 3467 O O . SER A 1 485 ? 23.886 -4.895 31.528 1.00 37.69 485 SER A O 1
ATOM 3469 N N . GLY A 1 486 ? 24.965 -6.205 30.042 1.00 36.88 486 GLY A N 1
ATOM 3470 C CA . GLY A 1 486 ? 25.712 -6.974 31.037 1.00 36.88 486 GLY A CA 1
ATOM 3471 C C . GLY A 1 486 ? 26.501 -6.094 32.012 1.00 36.88 486 GLY A C 1
ATOM 3472 O O . GLY A 1 486 ? 27.115 -5.101 31.620 1.00 36.88 486 GLY A O 1
ATOM 3473 N N . ALA A 1 487 ? 26.508 -6.481 33.291 1.00 34.38 487 ALA A N 1
ATOM 3474 C CA . ALA A 1 487 ? 27.330 -5.821 34.301 1.00 34.38 487 ALA A CA 1
ATOM 3475 C C . ALA A 1 487 ? 28.811 -5.818 33.861 1.00 34.38 487 ALA A C 1
ATOM 3477 O O . ALA A 1 487 ? 29.281 -6.847 33.364 1.00 34.38 487 ALA A O 1
ATOM 3478 N N . PRO A 1 488 ? 29.565 -4.714 34.049 1.00 35.47 488 PRO A N 1
ATOM 3479 C CA . PRO A 1 488 ? 30.966 -4.654 33.650 1.00 35.47 488 PRO A CA 1
ATOM 3480 C C . PRO A 1 488 ? 31.755 -5.822 34.242 1.00 35.47 488 PRO A C 1
ATOM 3482 O O . PRO A 1 488 ? 31.766 -6.009 35.461 1.00 35.47 488 PRO A O 1
ATOM 3485 N N . GLY A 1 489 ? 32.401 -6.610 33.376 1.00 33.25 489 GLY A N 1
ATOM 3486 C CA . GLY A 1 489 ? 33.172 -7.783 33.781 1.00 33.25 489 GLY A CA 1
ATOM 3487 C C . GLY A 1 489 ? 34.166 -7.409 34.877 1.00 33.25 489 GLY A C 1
ATOM 3488 O O . GLY A 1 489 ? 35.010 -6.537 34.674 1.00 33.25 489 GLY A O 1
ATOM 3489 N N . GLY A 1 490 ? 34.019 -8.026 36.053 1.00 30.44 490 GLY A N 1
ATOM 3490 C CA . GLY A 1 490 ? 34.674 -7.584 37.283 1.00 30.44 490 GLY A CA 1
ATOM 3491 C C . GLY A 1 490 ? 36.197 -7.649 37.201 1.00 30.44 490 GLY A C 1
ATOM 3492 O O . GLY A 1 490 ? 36.791 -8.680 37.509 1.00 30.44 490 GLY A O 1
ATOM 3493 N N . GLY A 1 491 ? 36.826 -6.535 36.818 1.00 31.31 491 GLY A N 1
ATOM 3494 C CA . GLY A 1 491 ? 38.277 -6.388 36.785 1.00 31.31 491 GLY A CA 1
ATOM 3495 C C . GLY A 1 491 ? 38.864 -6.646 38.170 1.00 31.31 491 GLY A C 1
ATOM 3496 O O . GLY A 1 491 ? 38.651 -5.861 39.094 1.00 31.31 491 GLY A O 1
ATOM 3497 N N . GLY A 1 492 ? 39.571 -7.767 38.320 1.00 32.31 492 GLY A N 1
ATOM 3498 C CA . GLY A 1 492 ? 40.083 -8.225 39.609 1.00 32.31 492 GLY A CA 1
ATOM 3499 C C . GLY A 1 492 ? 41.011 -7.194 40.251 1.00 32.31 492 GLY A C 1
ATOM 3500 O O . GLY A 1 492 ? 42.080 -6.898 39.721 1.00 32.31 492 GLY A O 1
ATOM 3501 N N . GLY A 1 493 ? 40.607 -6.662 41.407 1.00 30.58 493 GLY A N 1
ATOM 3502 C CA . GLY A 1 493 ? 41.372 -5.663 42.149 1.00 30.58 493 GLY A CA 1
ATOM 3503 C C . GLY A 1 493 ? 42.678 -6.227 42.712 1.00 30.58 493 GLY A C 1
ATOM 3504 O O . GLY A 1 493 ? 42.702 -6.754 43.823 1.00 30.58 493 GLY A O 1
ATOM 3505 N N . GLY A 1 494 ? 43.770 -6.091 41.961 1.00 32.19 494 GLY A N 1
ATOM 3506 C CA . GLY A 1 494 ? 45.121 -6.382 42.436 1.00 32.19 494 GLY A CA 1
ATOM 3507 C C . GLY A 1 494 ? 45.594 -5.331 43.444 1.00 32.19 494 GLY A C 1
ATOM 3508 O O . GLY A 1 494 ? 45.724 -4.156 43.105 1.00 32.19 494 GLY A O 1
ATOM 3509 N N . GLY A 1 495 ? 45.859 -5.751 44.684 1.00 30.69 495 GLY A N 1
ATOM 3510 C CA . GLY A 1 495 ? 46.449 -4.890 45.713 1.00 30.69 495 GLY A CA 1
ATOM 3511 C C . GLY A 1 495 ? 47.867 -4.432 45.347 1.00 30.69 495 GLY A C 1
ATOM 3512 O O . GLY A 1 495 ? 48.621 -5.166 44.711 1.00 30.69 495 GLY A O 1
ATOM 3513 N N . GLY A 1 496 ? 48.225 -3.208 45.740 1.00 30.08 496 GLY A N 1
ATOM 3514 C CA . GLY A 1 496 ? 49.480 -2.574 45.332 1.00 30.08 496 GLY A CA 1
ATOM 3515 C C . GLY A 1 496 ? 50.743 -3.093 46.033 1.00 30.08 496 GLY A C 1
ATOM 3516 O O . GLY A 1 496 ? 50.704 -3.616 47.145 1.00 30.08 496 GLY A O 1
ATOM 3517 N N . GLY A 1 497 ? 51.882 -2.849 45.388 1.00 28.75 497 GLY A N 1
ATOM 3518 C CA . GLY A 1 497 ? 53.239 -3.036 45.902 1.00 28.75 497 GLY A CA 1
ATOM 3519 C C . GLY A 1 497 ? 54.201 -2.129 45.128 1.00 28.75 497 GLY A C 1
ATOM 3520 O O . GLY A 1 497 ? 53.895 -1.736 44.003 1.00 28.75 497 GLY A O 1
ATOM 3521 N N . ALA A 1 498 ? 55.328 -1.751 45.731 1.00 28.31 498 ALA A N 1
ATOM 3522 C CA . ALA A 1 498 ? 56.269 -0.787 45.159 1.00 28.31 498 ALA A CA 1
ATOM 3523 C C . ALA A 1 498 ? 57.680 -1.372 44.971 1.00 28.31 498 ALA A C 1
ATOM 3525 O O . ALA A 1 498 ? 58.059 -2.305 45.673 1.00 28.31 498 ALA A O 1
ATOM 3526 N N . ASP A 1 499 ? 58.450 -0.695 44.110 1.00 28.50 499 ASP A N 1
ATOM 3527 C CA . ASP A 1 499 ? 59.919 -0.717 43.993 1.00 28.50 499 ASP A CA 1
ATOM 3528 C C . ASP A 1 499 ? 60.616 -1.877 43.228 1.00 28.50 499 ASP A C 1
ATOM 3530 O O . ASP A 1 499 ? 60.133 -3.000 43.116 1.00 28.50 499 ASP A O 1
ATOM 3534 N N . SER A 1 500 ? 61.827 -1.562 42.748 1.00 27.42 500 SER A N 1
ATOM 3535 C CA . SER A 1 500 ? 62.929 -2.430 42.289 1.00 27.42 500 SER A CA 1
ATOM 3536 C C . SER A 1 500 ? 62.876 -3.115 40.901 1.00 27.42 500 SER A C 1
ATOM 3538 O O . SER A 1 500 ? 62.478 -4.257 40.722 1.00 27.42 500 SER A O 1
ATOM 3540 N N . THR A 1 501 ? 63.443 -2.402 39.918 1.00 27.61 501 THR A N 1
ATOM 3541 C CA . THR A 1 501 ? 64.532 -2.837 39.001 1.00 27.61 501 THR A CA 1
ATOM 3542 C C . THR A 1 501 ? 64.604 -4.252 38.371 1.00 27.61 501 THR A C 1
ATOM 3544 O O . THR A 1 501 ? 64.776 -5.250 39.059 1.00 27.61 501 THR A O 1
ATOM 3547 N N . ALA A 1 502 ? 64.857 -4.233 37.049 1.00 27.39 502 ALA A N 1
ATOM 3548 C CA . ALA A 1 502 ? 65.794 -5.089 36.284 1.00 27.39 502 ALA A CA 1
ATOM 3549 C C . ALA A 1 502 ? 65.365 -6.475 35.719 1.00 27.39 502 ALA A C 1
ATOM 3551 O O . ALA A 1 502 ? 65.417 -7.505 36.375 1.00 27.39 502 ALA A O 1
ATOM 3552 N N . THR A 1 503 ? 65.154 -6.478 34.393 1.00 29.88 503 THR A N 1
ATOM 3553 C CA . THR A 1 503 ? 65.647 -7.460 33.391 1.00 29.88 503 THR A CA 1
ATOM 3554 C C . THR A 1 503 ? 65.583 -8.975 33.665 1.00 29.88 503 THR A C 1
ATOM 3556 O O . THR A 1 503 ? 66.447 -9.528 34.342 1.00 29.88 503 THR A O 1
ATOM 3559 N N . THR A 1 504 ? 64.765 -9.695 32.889 1.00 28.34 504 THR A N 1
ATOM 3560 C CA . THR A 1 504 ? 65.220 -10.644 31.832 1.00 28.34 504 THR A CA 1
ATOM 3561 C C . THR A 1 504 ? 64.023 -11.135 30.996 1.00 28.34 504 THR A C 1
ATOM 3563 O O . THR A 1 504 ? 62.878 -10.881 31.356 1.00 28.34 504 THR A O 1
ATOM 3566 N N . GLY A 1 505 ? 64.271 -11.740 29.826 1.00 28.91 505 GLY A N 1
ATOM 3567 C CA . GLY A 1 505 ? 63.222 -12.109 28.862 1.00 28.91 505 GLY A CA 1
ATOM 3568 C C . GLY A 1 505 ? 62.699 -13.546 28.990 1.00 28.91 505 GLY A C 1
ATOM 3569 O O . GLY A 1 505 ? 63.429 -14.447 29.398 1.00 28.91 505 GLY A O 1
ATOM 3570 N N . GLY A 1 506 ? 61.452 -13.757 28.558 1.00 29.14 506 GLY A N 1
ATOM 3571 C CA . GLY A 1 506 ? 60.798 -15.059 28.384 1.00 29.14 506 GLY A CA 1
ATOM 3572 C C . GLY A 1 506 ? 59.941 -15.056 27.110 1.00 29.14 506 GLY A C 1
ATOM 3573 O O . GLY A 1 506 ? 59.495 -13.994 26.677 1.00 29.14 506 GLY A O 1
ATOM 3574 N N . ALA A 1 507 ? 59.778 -16.215 26.468 1.00 29.53 507 ALA A N 1
ATOM 3575 C CA . ALA A 1 507 ? 59.163 -16.322 25.141 1.00 29.53 507 ALA A CA 1
ATOM 3576 C C . ALA A 1 507 ? 57.620 -16.314 25.168 1.00 29.53 507 ALA A C 1
ATOM 3578 O O . ALA A 1 507 ? 57.001 -16.514 26.211 1.00 29.53 507 ALA A O 1
ATOM 3579 N N . GLY A 1 508 ? 57.014 -16.070 24.002 1.00 38.09 508 GLY A N 1
ATOM 3580 C CA . GLY A 1 508 ? 55.581 -15.813 23.862 1.00 38.09 508 GLY A CA 1
ATOM 3581 C C . GLY A 1 508 ? 54.670 -16.958 24.314 1.00 38.09 508 GLY A C 1
ATOM 3582 O O . GLY A 1 508 ? 54.865 -18.114 23.941 1.00 38.09 508 GLY A O 1
ATOM 3583 N N . GLY A 1 509 ? 53.624 -16.599 25.058 1.00 29.56 509 GLY A N 1
ATOM 3584 C CA . GLY A 1 509 ? 52.391 -17.377 25.124 1.00 29.56 509 GLY A CA 1
ATOM 3585 C C . GLY A 1 509 ? 51.436 -16.900 24.031 1.00 29.56 509 GLY A C 1
ATOM 3586 O O . GLY A 1 509 ? 51.269 -15.694 23.850 1.00 29.56 509 GLY A O 1
ATOM 3587 N N . ASN A 1 510 ? 50.814 -17.831 23.306 1.00 32.88 510 ASN A N 1
ATOM 3588 C CA . ASN A 1 510 ? 49.748 -17.489 22.366 1.00 32.88 510 ASN A CA 1
ATOM 3589 C C . ASN A 1 510 ? 48.586 -16.835 23.123 1.00 32.88 510 ASN A C 1
ATOM 3591 O O . ASN A 1 510 ? 48.183 -17.327 24.179 1.00 32.88 510 ASN A O 1
ATOM 3595 N N . GLY A 1 511 ? 48.014 -15.767 22.560 1.00 29.34 511 GLY A N 1
ATOM 3596 C CA . GLY A 1 511 ? 46.729 -15.259 23.029 1.00 29.34 511 GLY A CA 1
ATOM 3597 C C . GLY A 1 511 ? 45.674 -16.356 22.892 1.00 29.34 511 GLY A C 1
ATOM 3598 O O . GLY A 1 511 ? 45.524 -16.933 21.815 1.00 29.34 511 GLY A O 1
ATOM 3599 N N . GLY A 1 512 ? 44.976 -16.672 23.984 1.00 28.98 512 GLY A N 1
ATOM 3600 C CA . GLY A 1 512 ? 43.823 -17.566 23.925 1.00 28.98 512 GLY A CA 1
ATOM 3601 C C . GLY A 1 512 ? 42.751 -16.965 23.018 1.00 28.98 512 GLY A C 1
ATOM 3602 O O . GLY A 1 512 ? 42.539 -15.753 23.046 1.00 28.98 512 GLY A O 1
ATOM 3603 N N . ALA A 1 513 ? 42.097 -17.800 22.209 1.00 33.28 513 ALA A N 1
ATOM 3604 C CA . ALA A 1 513 ? 40.990 -17.348 21.375 1.00 33.28 513 ALA A CA 1
ATOM 3605 C C . ALA A 1 513 ? 39.905 -16.705 22.254 1.00 33.28 513 ALA A C 1
ATOM 3607 O O . ALA A 1 513 ? 39.538 -17.258 23.294 1.00 33.28 513 ALA A O 1
ATOM 3608 N N . GLY A 1 514 ? 39.410 -15.535 21.843 1.00 31.50 514 GLY A N 1
ATOM 3609 C CA . GLY A 1 514 ? 38.276 -14.899 22.507 1.00 31.50 514 GLY A CA 1
ATOM 3610 C C . GLY A 1 514 ? 37.062 -15.824 22.453 1.00 31.50 514 GLY A C 1
ATOM 3611 O O . GLY A 1 514 ? 36.773 -16.399 21.405 1.00 31.50 514 GLY A O 1
ATOM 3612 N N . GLY A 1 515 ? 36.376 -15.994 23.584 1.00 34.25 515 GLY A N 1
ATOM 3613 C CA . GLY A 1 515 ? 35.148 -16.784 23.625 1.00 34.25 515 GLY A CA 1
ATOM 3614 C C . GLY A 1 515 ? 34.082 -16.171 22.718 1.00 34.25 515 GLY A C 1
ATOM 3615 O O . GLY A 1 515 ? 33.931 -14.951 22.680 1.00 34.25 515 GLY A O 1
ATOM 3616 N N . SER A 1 516 ? 33.340 -17.017 22.003 1.00 37.88 516 SER A N 1
ATOM 3617 C CA . SER A 1 516 ? 32.174 -16.597 21.226 1.00 37.88 516 SER A CA 1
ATOM 3618 C C . SER A 1 516 ? 31.167 -15.886 22.131 1.00 37.88 516 SER A C 1
ATOM 3620 O O . SER A 1 516 ? 30.748 -16.455 23.143 1.00 37.88 516 SER A O 1
ATOM 3622 N N . GLY A 1 517 ? 30.763 -14.668 21.764 1.00 40.69 517 GLY A N 1
ATOM 3623 C CA . GLY A 1 517 ? 29.662 -13.984 22.436 1.00 40.69 517 GLY A CA 1
ATOM 3624 C C . GLY A 1 517 ? 28.382 -14.814 22.330 1.00 40.69 517 GLY A C 1
ATOM 3625 O O . GLY A 1 517 ? 28.072 -15.345 21.266 1.00 40.69 517 GLY A O 1
ATOM 3626 N N . THR A 1 518 ? 27.650 -14.956 23.432 1.00 41.16 518 THR A N 1
ATOM 3627 C CA . THR A 1 518 ? 26.329 -15.588 23.419 1.00 41.16 518 THR A CA 1
ATOM 3628 C C . THR A 1 518 ? 25.294 -14.620 22.853 1.00 41.16 518 THR A C 1
ATOM 3630 O O . THR A 1 518 ? 25.296 -13.433 23.185 1.00 41.16 518 THR A O 1
ATOM 3633 N N . ALA A 1 519 ? 24.392 -15.129 22.012 1.00 43.47 519 ALA A N 1
ATOM 3634 C CA . ALA A 1 519 ? 23.220 -14.375 21.588 1.00 43.47 519 ALA A CA 1
ATOM 3635 C C . ALA A 1 519 ? 22.327 -14.050 22.800 1.00 43.47 519 ALA A C 1
ATOM 3637 O O . ALA A 1 519 ? 22.177 -14.867 23.718 1.00 43.47 519 ALA A O 1
ATOM 3638 N N . GLY A 1 520 ? 21.734 -12.855 22.806 1.00 49.22 520 GLY A N 1
ATOM 3639 C CA . GLY A 1 520 ? 20.646 -12.536 23.723 1.00 49.22 520 GLY A CA 1
ATOM 3640 C C . GLY A 1 520 ? 19.391 -13.337 23.374 1.00 49.22 520 GLY A C 1
ATOM 3641 O O . GLY A 1 520 ? 19.175 -13.696 22.219 1.00 49.22 520 GLY A O 1
ATOM 3642 N N . GLY A 1 521 ? 18.554 -13.620 24.369 1.00 47.62 521 GLY A N 1
ATOM 3643 C CA . GLY A 1 521 ? 17.237 -14.205 24.135 1.00 47.62 521 GLY A CA 1
ATOM 3644 C C . GLY A 1 521 ? 16.330 -13.271 23.327 1.00 47.62 521 GLY A C 1
ATOM 3645 O O . GLY A 1 521 ? 16.481 -12.045 23.366 1.00 47.62 521 GLY A O 1
ATOM 3646 N N . ALA A 1 522 ? 15.368 -13.861 22.618 1.00 53.25 522 ALA A N 1
ATOM 3647 C CA . ALA A 1 522 ? 14.345 -13.120 21.891 1.00 53.25 522 ALA A CA 1
ATOM 3648 C C . ALA A 1 522 ? 13.498 -12.247 22.835 1.00 53.25 522 ALA A C 1
ATOM 3650 O O . ALA A 1 522 ? 13.185 -12.635 23.969 1.00 53.25 522 ALA A O 1
ATOM 3651 N N . GLY A 1 523 ? 13.127 -11.060 22.356 1.00 56.84 523 GLY A N 1
ATOM 3652 C CA . GLY A 1 523 ? 12.243 -10.146 23.071 1.00 56.84 523 GLY A CA 1
ATOM 3653 C C . GLY A 1 523 ? 10.849 -10.733 23.291 1.00 56.84 523 GLY A C 1
ATOM 3654 O O . GLY A 1 523 ? 10.313 -11.439 22.440 1.00 56.84 523 GLY A O 1
ATOM 3655 N N . GLY A 1 524 ? 10.237 -10.429 24.434 1.00 57.25 524 GLY A N 1
ATOM 3656 C CA . GLY A 1 524 ? 8.856 -10.821 24.704 1.00 57.25 524 GLY A CA 1
ATOM 3657 C C . GLY A 1 524 ? 7.888 -10.100 23.763 1.00 57.25 524 GLY A C 1
ATOM 3658 O O . GLY A 1 524 ? 7.992 -8.886 23.580 1.00 57.25 524 GLY A O 1
ATOM 3659 N N . VAL A 1 525 ? 6.935 -10.836 23.188 1.00 66.00 525 VAL A N 1
ATOM 3660 C CA . VAL A 1 525 ? 5.853 -10.281 22.352 1.00 66.00 525 VAL A CA 1
ATOM 3661 C C . VAL A 1 525 ? 5.004 -9.297 23.171 1.00 66.00 525 VAL A C 1
ATOM 3663 O O . VAL A 1 525 ? 4.699 -9.563 24.335 1.00 66.00 525 VAL A O 1
ATOM 3666 N N . GLY A 1 526 ? 4.617 -8.157 22.595 1.00 70.94 526 GLY A N 1
ATOM 3667 C CA . GLY A 1 526 ? 3.770 -7.179 23.284 1.00 70.94 526 GLY A CA 1
ATOM 3668 C C . GLY A 1 526 ? 2.303 -7.617 23.428 1.00 70.94 526 GLY A C 1
ATOM 3669 O O . GLY A 1 526 ? 1.829 -8.504 22.722 1.00 70.94 526 GLY A O 1
ATOM 3670 N N . GLY A 1 527 ? 1.562 -6.986 24.338 1.00 73.69 527 GLY A N 1
ATOM 3671 C CA . GLY A 1 527 ? 0.128 -7.234 24.541 1.00 73.69 527 GLY A CA 1
ATOM 3672 C C . GLY A 1 527 ? -0.741 -6.725 23.384 1.00 73.69 527 GLY A C 1
ATOM 3673 O O . GLY A 1 527 ? -0.317 -5.865 22.618 1.00 73.69 527 GLY A O 1
ATOM 3674 N N . GLY A 1 528 ? -1.948 -7.265 23.219 1.00 79.06 528 GLY A N 1
ATOM 3675 C CA . GLY A 1 528 ? -2.859 -6.915 22.121 1.00 79.06 528 GLY A CA 1
ATOM 3676 C C . GLY A 1 528 ? -3.601 -5.582 22.284 1.00 79.06 528 GLY A C 1
ATOM 3677 O O . GLY A 1 528 ? -3.242 -4.731 23.095 1.00 79.06 528 GLY A O 1
ATOM 3678 N N . ILE A 1 529 ? -4.668 -5.403 21.510 1.00 81.69 529 ILE A N 1
ATOM 3679 C CA . ILE A 1 529 ? -5.645 -4.317 21.649 1.00 81.69 529 ILE A CA 1
ATOM 3680 C C . ILE A 1 529 ? -7.041 -4.932 21.772 1.00 81.69 529 ILE A C 1
ATOM 3682 O O . ILE A 1 529 ? -7.412 -5.775 20.960 1.00 81.69 529 ILE A O 1
ATOM 3686 N N . ILE A 1 530 ? -7.818 -4.508 22.771 1.00 87.88 530 ILE A N 1
ATOM 3687 C CA . ILE A 1 530 ? -9.211 -4.936 22.968 1.00 87.88 530 ILE A CA 1
ATOM 3688 C C . ILE A 1 530 ? -10.086 -3.692 23.162 1.00 87.88 530 ILE A C 1
ATOM 3690 O O . ILE A 1 530 ? -10.021 -3.054 24.212 1.00 87.88 530 ILE A O 1
ATOM 3694 N N . LYS A 1 531 ? -10.921 -3.353 22.179 1.00 90.88 531 LYS A N 1
ATOM 3695 C CA . LYS A 1 531 ? -12.028 -2.401 22.333 1.00 90.88 531 LYS A CA 1
ATOM 3696 C C . LYS A 1 531 ? -13.331 -3.168 22.564 1.00 90.88 531 LYS A C 1
ATOM 3698 O O . LYS A 1 531 ? -13.651 -4.073 21.798 1.00 90.88 531 LYS A O 1
ATOM 3703 N N . LEU A 1 532 ? -14.082 -2.794 23.596 1.00 93.19 532 LEU A N 1
ATOM 3704 C CA . LEU A 1 532 ? -15.440 -3.274 23.859 1.00 93.19 532 LEU A CA 1
ATOM 3705 C C . LEU A 1 532 ? -16.376 -2.064 23.936 1.00 93.19 532 LEU A C 1
ATOM 3707 O O . LEU A 1 532 ? -16.258 -1.266 24.868 1.00 93.19 532 LEU A O 1
ATOM 3711 N N . HIS A 1 533 ? -17.307 -1.944 22.993 1.00 92.62 533 HIS A N 1
ATOM 3712 C CA . HIS A 1 533 ? -18.314 -0.882 22.944 1.00 92.62 533 HIS A CA 1
ATOM 3713 C C . HIS A 1 533 ? -19.711 -1.497 23.038 1.00 92.62 533 HIS A C 1
ATOM 3715 O O . HIS A 1 533 ? -20.119 -2.281 22.183 1.00 92.62 533 HIS A O 1
ATOM 3721 N N . ALA A 1 534 ? -20.444 -1.165 24.102 1.00 90.88 534 ALA A N 1
ATOM 3722 C CA . ALA A 1 534 ? -21.822 -1.606 24.281 1.00 90.88 534 ALA A CA 1
ATOM 3723 C C . ALA A 1 534 ? -22.802 -0.429 24.283 1.00 90.88 534 ALA A C 1
ATOM 3725 O O . ALA A 1 534 ? -22.721 0.447 25.145 1.00 90.88 534 ALA A O 1
ATOM 3726 N N . ARG A 1 535 ? -23.800 -0.458 23.398 1.00 88.44 535 ARG A N 1
ATOM 3727 C CA . ARG A 1 535 ? -24.833 0.589 23.341 1.00 88.44 535 ARG A CA 1
ATOM 3728 C C . ARG A 1 535 ? -25.747 0.589 24.570 1.00 88.44 535 ARG A C 1
ATOM 3730 O O . ARG A 1 535 ? -26.158 1.645 25.041 1.00 88.44 535 ARG A O 1
ATOM 3737 N N . GLN A 1 536 ? -26.062 -0.589 25.117 1.00 87.31 536 GLN A N 1
ATOM 3738 C CA . GLN A 1 536 ? -27.029 -0.747 26.216 1.00 87.31 536 GLN A CA 1
ATOM 3739 C C . GLN A 1 536 ? -26.380 -1.163 27.544 1.00 87.31 536 GLN A C 1
ATOM 3741 O O . GLN A 1 536 ? -26.741 -0.615 28.590 1.00 87.31 536 GLN A O 1
ATOM 3746 N N . ALA A 1 537 ? -25.443 -2.121 27.533 1.00 87.88 537 ALA A N 1
ATOM 3747 C CA . ALA A 1 537 ? -24.740 -2.565 28.743 1.00 87.88 537 ALA A CA 1
ATOM 3748 C C . ALA A 1 537 ? -23.411 -3.293 28.468 1.00 87.88 537 ALA A C 1
ATOM 3750 O O . ALA A 1 537 ? -23.376 -4.259 27.708 1.00 87.88 537 ALA A O 1
ATOM 3751 N N . LEU A 1 538 ? -22.346 -2.895 29.173 1.00 91.81 538 LEU A N 1
ATOM 3752 C CA . LEU A 1 538 ? -21.060 -3.595 29.278 1.00 91.81 538 LEU A CA 1
ATOM 3753 C C . LEU A 1 538 ? -20.894 -4.081 30.724 1.00 91.81 538 LEU A C 1
ATOM 3755 O O . LEU A 1 538 ? -20.701 -3.286 31.646 1.00 91.81 538 LEU A O 1
ATOM 375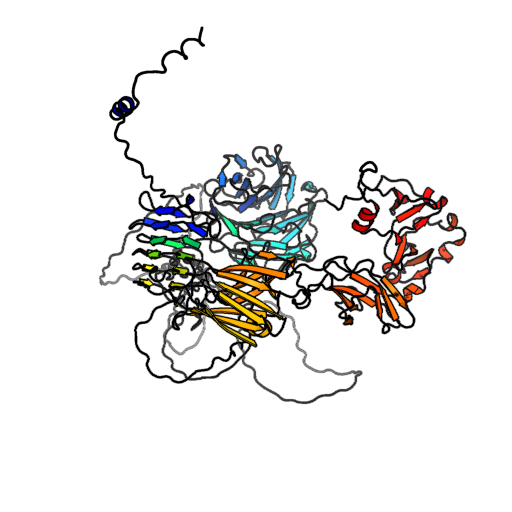9 N N . SER A 1 539 ? -20.973 -5.392 30.949 1.00 91.69 539 SER A N 1
ATOM 3760 C CA . SER A 1 539 ? -21.028 -5.959 32.302 1.00 91.69 539 SER A CA 1
ATOM 3761 C C . SER A 1 539 ? -20.184 -7.221 32.501 1.00 91.69 539 SER A C 1
ATOM 3763 O O . SER A 1 539 ? -19.698 -7.824 31.546 1.00 91.69 539 SER A O 1
ATOM 3765 N N . GLY A 1 540 ? -20.020 -7.632 33.760 1.00 90.44 540 GLY A N 1
ATOM 3766 C CA . GLY A 1 540 ? -19.478 -8.940 34.143 1.00 90.44 540 GLY A CA 1
ATOM 3767 C C . GLY A 1 540 ? -18.330 -8.872 35.150 1.00 90.44 540 GLY A C 1
ATOM 3768 O O . GLY A 1 540 ? -17.883 -7.794 35.534 1.00 90.44 540 GLY A O 1
ATOM 3769 N N . SER A 1 541 ? -17.862 -10.036 35.604 1.00 91.00 541 SER A N 1
ATOM 3770 C CA . SER A 1 541 ? -16.800 -10.163 36.621 1.00 91.00 541 SER A CA 1
ATOM 3771 C C . SER A 1 541 ? -15.556 -10.920 36.127 1.00 91.00 541 SER A C 1
ATOM 3773 O O . SER A 1 541 ? -14.851 -11.541 36.923 1.00 91.00 541 SER A O 1
ATOM 3775 N N . GLY A 1 542 ? -15.340 -10.951 34.812 1.00 91.25 542 GLY A N 1
ATOM 3776 C CA . GLY A 1 542 ? -14.301 -11.734 34.145 1.00 91.25 542 GLY A CA 1
ATOM 3777 C C . GLY A 1 542 ? -12.904 -11.106 34.152 1.00 91.25 542 GLY A C 1
ATOM 3778 O O . GLY A 1 542 ? -12.578 -10.246 34.970 1.00 91.25 542 GLY A O 1
ATOM 3779 N N . THR A 1 543 ? -12.060 -11.536 33.214 1.00 93.31 543 THR A N 1
ATOM 3780 C CA . THR A 1 543 ? -10.714 -10.984 32.984 1.00 93.31 543 THR A CA 1
ATOM 3781 C C . THR A 1 543 ? -10.566 -10.488 31.547 1.00 93.31 543 THR A C 1
ATOM 3783 O O . THR A 1 543 ? -10.919 -11.193 30.609 1.00 93.31 543 THR A O 1
ATOM 3786 N N . ILE A 1 544 ? -10.005 -9.296 31.360 1.00 92.94 544 ILE A N 1
ATOM 3787 C CA . ILE A 1 544 ? -9.621 -8.747 30.054 1.00 92.94 544 ILE A CA 1
ATOM 3788 C C . ILE A 1 544 ? -8.103 -8.573 30.072 1.00 92.94 544 ILE A C 1
ATOM 3790 O O . ILE A 1 544 ? -7.573 -7.777 30.844 1.00 92.94 544 ILE A O 1
ATOM 3794 N N . ASN A 1 545 ? -7.403 -9.360 29.263 1.00 90.75 545 ASN A N 1
ATOM 3795 C CA . ASN A 1 545 ? -5.956 -9.528 29.295 1.00 90.75 545 ASN A CA 1
ATOM 3796 C C . ASN A 1 545 ? -5.337 -9.103 27.954 1.00 90.75 545 ASN A C 1
ATOM 3798 O O . ASN A 1 545 ? -5.392 -9.838 26.972 1.00 90.75 545 ASN A O 1
ATOM 3802 N N . ALA A 1 546 ? -4.712 -7.930 27.927 1.00 87.62 546 ALA A N 1
ATOM 3803 C CA . ALA A 1 546 ? -3.852 -7.481 26.832 1.00 87.62 546 ALA A CA 1
ATOM 3804 C C . ALA A 1 546 ? -2.441 -7.198 27.373 1.00 87.62 546 ALA A C 1
ATOM 3806 O O . ALA A 1 546 ? -1.846 -6.142 27.149 1.00 87.62 546 ALA A O 1
ATOM 3807 N N . LYS A 1 547 ? -1.920 -8.137 28.163 1.00 84.00 547 LYS A N 1
ATOM 3808 C CA . LYS A 1 547 ? -0.619 -8.055 28.824 1.00 84.00 547 LYS A CA 1
ATOM 3809 C C . LYS A 1 547 ? 0.518 -8.479 27.881 1.00 84.00 547 LYS A C 1
ATOM 3811 O O . LYS A 1 547 ? 0.360 -9.398 27.087 1.00 84.00 547 LYS A O 1
ATOM 3816 N N . GLY A 1 548 ? 1.686 -7.851 28.003 1.00 76.50 548 GLY A N 1
ATOM 3817 C CA . GLY A 1 548 ? 2.914 -8.285 27.330 1.00 76.50 548 GLY A CA 1
ATOM 3818 C C . GLY A 1 548 ? 3.459 -9.620 27.853 1.00 76.50 548 GLY A C 1
ATOM 3819 O O . GLY A 1 548 ? 3.384 -9.929 29.050 1.00 76.50 548 GLY A O 1
ATOM 3820 N N . ASN A 1 549 ? 4.060 -10.396 26.952 1.00 74.75 549 ASN A N 1
ATOM 3821 C CA . ASN A 1 549 ? 4.752 -11.642 27.265 1.00 74.75 549 ASN A CA 1
ATOM 3822 C C . ASN A 1 549 ? 6.141 -11.390 27.865 1.00 74.75 549 ASN A C 1
ATOM 3824 O O . ASN A 1 549 ? 6.780 -10.360 27.633 1.00 74.75 549 ASN A O 1
ATOM 3828 N N . ALA A 1 550 ? 6.607 -12.355 28.660 1.00 69.75 550 ALA A N 1
ATOM 3829 C CA . ALA A 1 550 ? 7.947 -12.319 29.231 1.00 69.75 550 ALA A CA 1
ATOM 3830 C C . ALA A 1 550 ? 9.025 -12.501 28.147 1.00 69.75 550 ALA A C 1
ATOM 3832 O O . ALA A 1 550 ? 8.818 -13.253 27.194 1.00 69.75 550 ALA A O 1
ATOM 3833 N N . GLY A 1 551 ? 10.171 -11.839 28.310 1.00 60.09 551 GLY A N 1
ATOM 3834 C CA . GLY A 1 551 ? 11.346 -12.054 27.459 1.00 60.09 551 GLY A CA 1
ATOM 3835 C C . GLY A 1 551 ? 11.926 -13.465 27.605 1.00 60.09 551 GLY A C 1
ATOM 3836 O O . GLY A 1 551 ? 11.941 -14.028 28.705 1.00 60.09 551 GLY A O 1
ATOM 3837 N N . ALA A 1 552 ? 12.410 -14.048 26.506 1.00 54.78 552 ALA A N 1
ATOM 3838 C CA . ALA A 1 552 ? 12.994 -15.386 26.523 1.00 54.78 552 ALA A CA 1
ATOM 3839 C C . ALA A 1 552 ? 14.379 -15.388 27.193 1.00 54.78 552 ALA A C 1
ATOM 3841 O O . ALA A 1 552 ? 15.157 -14.438 27.070 1.00 54.78 552 ALA A O 1
ATOM 3842 N N . GLN A 1 553 ? 14.723 -16.480 27.879 1.00 52.75 553 GLN A N 1
ATOM 3843 C CA . GLN A 1 553 ? 16.085 -16.689 28.369 1.00 52.75 553 GLN A CA 1
ATOM 3844 C C . GLN A 1 553 ? 16.988 -17.125 27.209 1.00 52.75 553 GLN A C 1
ATOM 3846 O O . GLN A 1 553 ? 16.680 -18.104 26.532 1.00 52.75 553 GLN A O 1
ATOM 3851 N N . GLY A 1 554 ? 18.108 -16.428 26.995 1.00 48.34 554 GLY A N 1
ATOM 3852 C CA . GLY A 1 554 ? 19.102 -16.835 26.001 1.00 48.34 554 GLY A CA 1
ATOM 3853 C C . GLY A 1 554 ? 19.709 -18.202 26.337 1.00 48.34 554 GLY A C 1
ATOM 3854 O O . GLY A 1 554 ? 20.038 -18.476 27.497 1.00 48.34 554 GLY A O 1
ATOM 3855 N N . SER A 1 555 ? 19.860 -19.056 25.322 1.00 40.59 555 SER A N 1
ATOM 3856 C CA . SER A 1 555 ? 20.365 -20.426 25.460 1.00 40.59 555 SER A CA 1
ATOM 3857 C C . SER A 1 555 ? 21.675 -20.493 26.249 1.00 40.59 555 SER A C 1
ATOM 3859 O O . SER A 1 555 ? 22.605 -19.717 26.023 1.00 40.59 555 SER A O 1
ATOM 3861 N N . ALA A 1 556 ? 21.779 -21.460 27.164 1.00 40.09 556 ALA A N 1
ATOM 3862 C CA . ALA A 1 556 ? 23.050 -21.771 27.807 1.00 40.09 556 ALA A CA 1
ATOM 3863 C C . ALA A 1 556 ? 24.014 -22.349 26.758 1.00 40.09 556 ALA A C 1
ATOM 3865 O O . ALA A 1 556 ? 23.693 -23.340 26.101 1.00 40.09 556 ALA A O 1
ATOM 3866 N N . GLY A 1 557 ? 25.183 -21.725 26.593 1.00 38.88 557 GLY A N 1
ATOM 3867 C CA . GLY A 1 557 ? 26.161 -22.143 25.591 1.00 38.88 557 GLY A CA 1
ATOM 3868 C C . GLY A 1 557 ? 26.626 -23.585 25.806 1.00 38.88 557 GLY A C 1
ATOM 3869 O O . GLY A 1 557 ? 26.951 -23.987 26.925 1.00 38.88 557 GLY A O 1
ATOM 3870 N N . THR A 1 558 ? 26.694 -24.366 24.728 1.00 35.50 558 THR A N 1
ATOM 3871 C CA . THR A 1 558 ? 27.285 -25.708 24.760 1.00 35.50 558 THR A CA 1
ATOM 3872 C C . THR A 1 558 ? 28.755 -25.611 25.158 1.00 35.50 558 THR A C 1
ATOM 3874 O O . THR A 1 558 ? 29.529 -24.930 24.484 1.00 35.50 558 THR A O 1
ATOM 3877 N N . ASN A 1 559 ? 29.152 -26.303 26.232 1.00 35.19 559 ASN A N 1
ATOM 3878 C CA . ASN A 1 559 ? 30.548 -26.349 26.674 1.00 35.19 559 ASN A CA 1
ATOM 3879 C C . ASN A 1 559 ? 31.468 -26.743 25.509 1.00 35.19 559 ASN A C 1
ATOM 3881 O O . ASN A 1 559 ? 31.262 -27.790 24.893 1.00 35.19 559 ASN A O 1
ATOM 3885 N N . GLY A 1 560 ? 32.490 -25.926 25.239 1.00 32.69 560 GLY A N 1
ATOM 3886 C CA . GLY A 1 560 ? 33.445 -26.183 24.163 1.00 32.69 560 GLY A CA 1
ATOM 3887 C C . GLY A 1 560 ? 34.091 -27.560 24.314 1.00 32.69 560 GLY A C 1
ATOM 3888 O O . GLY A 1 560 ? 34.726 -27.846 25.332 1.00 32.69 560 GLY A O 1
ATOM 3889 N N . ALA A 1 561 ? 33.914 -28.419 23.309 1.00 31.06 561 ALA A N 1
ATOM 3890 C CA . ALA A 1 561 ? 34.474 -29.763 23.319 1.00 31.06 561 ALA A CA 1
ATOM 3891 C C . ALA A 1 561 ? 36.008 -29.695 23.369 1.00 31.06 561 ALA A C 1
ATOM 3893 O O . ALA A 1 561 ? 36.649 -29.043 22.543 1.00 31.06 561 ALA A O 1
ATOM 3894 N N . ASN A 1 562 ? 36.599 -30.371 24.353 1.00 32.81 562 ASN A N 1
ATOM 3895 C CA . ASN A 1 562 ? 38.043 -30.388 24.547 1.00 32.81 562 ASN A CA 1
ATOM 3896 C C . ASN A 1 562 ? 38.715 -31.125 23.370 1.00 32.81 562 ASN A C 1
ATOM 3898 O O . ASN A 1 562 ? 38.423 -32.298 23.139 1.00 32.81 562 ASN A O 1
ATOM 3902 N N . GLY A 1 563 ? 39.583 -30.446 22.612 1.00 29.20 563 GLY A N 1
ATOM 3903 C CA . GLY A 1 563 ? 40.299 -31.052 21.479 1.00 29.20 563 GLY A CA 1
ATOM 3904 C C . GLY A 1 563 ? 41.333 -32.103 21.916 1.00 29.20 563 GLY A C 1
ATOM 3905 O O . GLY A 1 563 ? 41.687 -32.114 23.092 1.00 29.20 563 GLY A O 1
ATOM 3906 N N . ILE A 1 564 ? 41.859 -32.893 20.949 1.00 28.95 564 ILE A N 1
ATOM 3907 C CA . ILE A 1 564 ? 42.675 -34.149 21.059 1.00 28.95 564 ILE A CA 1
ATOM 3908 C C . ILE A 1 564 ? 41.779 -35.399 20.871 1.00 28.95 564 ILE A C 1
ATOM 3910 O O . ILE A 1 564 ? 40.922 -35.646 21.707 1.00 28.95 564 ILE A O 1
ATOM 3914 N N . VAL A 1 565 ? 41.890 -36.256 19.837 1.00 30.33 565 VAL A N 1
ATOM 3915 C CA . VAL A 1 565 ? 42.709 -36.318 18.592 1.00 30.33 565 VAL A CA 1
ATOM 3916 C C . VAL A 1 565 ? 41.790 -36.758 17.430 1.00 30.33 565 VAL A C 1
ATOM 3918 O O . VAL A 1 565 ? 40.781 -37.412 17.672 1.00 30.33 565 VAL A O 1
ATOM 3921 N N . GLY A 1 566 ? 42.121 -36.440 16.174 1.00 29.25 566 GLY A N 1
ATOM 3922 C CA . GLY A 1 566 ? 41.321 -36.850 15.008 1.00 29.25 566 GLY A CA 1
ATOM 3923 C C . GLY A 1 566 ? 41.521 -38.301 14.532 1.00 29.25 566 GLY A C 1
ATOM 3924 O O . GLY A 1 566 ? 42.554 -38.918 14.791 1.00 29.25 566 GLY A O 1
ATOM 3925 N N . GLY A 1 567 ? 40.552 -38.797 13.751 1.00 28.03 567 GLY A N 1
ATOM 3926 C CA . GLY A 1 567 ? 40.661 -40.016 12.939 1.00 28.03 567 GLY A CA 1
ATOM 3927 C C . GLY A 1 567 ? 39.378 -40.856 12.866 1.00 28.03 567 GLY A C 1
ATOM 3928 O O . GLY A 1 567 ? 39.006 -41.476 13.854 1.00 28.03 567 GLY A O 1
ATOM 3929 N N . GLY A 1 568 ? 38.778 -40.968 11.673 1.00 27.12 568 GLY A N 1
ATOM 3930 C CA . GLY A 1 568 ? 37.804 -42.025 11.345 1.00 27.12 568 GLY A CA 1
ATOM 3931 C C . GLY A 1 568 ? 36.316 -41.635 11.336 1.00 27.12 568 GLY A C 1
ATOM 3932 O O . GLY A 1 568 ? 35.680 -41.575 12.376 1.00 27.12 568 GLY A O 1
ATOM 3933 N N . THR A 1 569 ? 35.804 -41.440 10.118 1.00 31.00 569 THR A N 1
ATOM 3934 C CA . THR A 1 569 ? 34.524 -41.893 9.520 1.00 31.00 569 THR A CA 1
ATOM 3935 C C . THR A 1 569 ? 33.309 -42.302 10.386 1.00 31.00 569 THR A C 1
ATOM 3937 O O . THR A 1 569 ? 33.437 -43.043 11.352 1.00 31.00 569 THR A O 1
ATOM 3940 N N . ILE A 1 570 ? 32.122 -42.042 9.803 1.00 28.36 570 ILE A N 1
ATOM 3941 C CA . ILE A 1 570 ? 30.742 -42.490 10.127 1.00 28.36 570 ILE A CA 1
ATOM 3942 C C . ILE A 1 570 ? 29.918 -41.410 10.848 1.00 28.36 570 ILE A C 1
ATOM 3944 O O . ILE A 1 570 ? 30.315 -40.895 11.886 1.00 28.36 570 ILE A O 1
ATOM 3948 N N . GLY A 1 571 ? 28.762 -41.073 10.264 1.00 27.33 571 GLY A N 1
ATOM 3949 C CA . GLY A 1 571 ? 27.782 -40.131 10.814 1.00 27.33 571 GLY A CA 1
ATOM 3950 C C . GLY A 1 571 ? 26.495 -40.822 11.281 1.00 27.33 571 GLY A C 1
ATOM 3951 O O . GLY A 1 571 ? 26.395 -42.049 11.273 1.00 27.33 571 GLY A O 1
ATOM 3952 N N . GLY A 1 572 ? 25.496 -40.025 11.658 1.00 25.97 572 GLY A N 1
ATOM 3953 C CA . GLY A 1 572 ? 24.167 -40.500 12.043 1.00 25.97 572 GLY A CA 1
ATOM 3954 C C . GLY A 1 572 ? 23.267 -39.350 12.489 1.00 25.97 572 GLY A C 1
ATOM 3955 O O . GLY A 1 572 ? 23.673 -38.532 13.309 1.00 25.97 572 GLY A O 1
ATOM 3956 N N . SER A 1 573 ? 22.060 -39.283 11.933 1.00 31.98 573 SER A N 1
ATOM 3957 C CA . SER A 1 573 ? 21.032 -38.298 12.272 1.00 31.98 573 SER A CA 1
ATOM 3958 C C . SER A 1 573 ? 20.209 -38.726 13.492 1.00 31.98 573 SER A C 1
ATOM 3960 O O . SER A 1 573 ? 19.849 -39.896 13.625 1.00 31.98 573 SER A O 1
ATOM 3962 N N . ALA A 1 574 ? 19.858 -37.770 14.356 1.00 26.55 574 ALA A N 1
ATOM 3963 C CA . ALA A 1 574 ? 18.776 -37.900 15.335 1.00 26.55 574 ALA A CA 1
ATOM 3964 C C . ALA A 1 574 ? 18.311 -36.510 15.803 1.00 26.55 574 ALA A C 1
ATOM 3966 O O . ALA A 1 574 ? 19.137 -35.689 16.196 1.00 26.55 574 ALA A O 1
ATOM 3967 N N . GLY A 1 575 ? 16.998 -36.266 15.768 1.00 26.42 575 GLY A N 1
ATOM 3968 C CA . GLY A 1 575 ? 16.351 -35.106 16.392 1.00 26.42 575 GLY A CA 1
ATOM 3969 C C . GLY A 1 575 ? 15.614 -35.488 17.682 1.00 26.42 575 GLY A C 1
ATOM 3970 O O . GLY A 1 575 ? 15.973 -36.472 18.329 1.00 26.42 575 GLY A O 1
ATOM 3971 N N . LEU A 1 576 ? 14.521 -34.766 17.978 1.00 28.53 576 LEU A N 1
ATOM 3972 C CA . LEU A 1 576 ? 13.747 -34.788 19.238 1.00 28.53 576 LEU A CA 1
ATOM 3973 C C . LEU A 1 576 ? 14.503 -34.131 20.416 1.00 28.53 576 LEU A C 1
ATOM 3975 O O . LEU A 1 576 ? 15.718 -34.221 20.518 1.00 28.53 576 LEU A O 1
ATOM 3979 N N . GLY A 1 577 ? 13.847 -33.477 21.375 1.00 24.67 577 GLY A N 1
ATOM 3980 C CA . GLY A 1 577 ? 12.419 -33.182 21.537 1.00 24.67 577 GLY A CA 1
ATOM 3981 C C . GLY A 1 577 ? 12.162 -32.671 22.964 1.00 24.67 577 GLY A C 1
ATOM 3982 O O . GLY A 1 577 ? 12.790 -33.151 23.906 1.00 24.67 577 GLY A O 1
ATOM 3983 N N . GLY A 1 578 ? 11.298 -31.667 23.138 1.00 29.70 578 GLY A N 1
ATOM 3984 C CA . GLY A 1 578 ? 11.135 -30.976 24.427 1.00 29.70 578 GLY A CA 1
ATOM 3985 C C . GLY A 1 578 ? 10.435 -31.797 25.521 1.00 29.70 578 GLY A C 1
ATOM 3986 O O . GLY A 1 578 ? 9.595 -32.649 25.234 1.00 29.70 578 GLY A O 1
ATOM 3987 N N . VAL A 1 579 ? 10.727 -31.492 26.793 1.00 25.84 579 VAL A N 1
ATOM 3988 C CA . VAL A 1 579 ? 9.969 -31.996 27.955 1.00 25.84 579 VAL A CA 1
ATOM 3989 C C . VAL A 1 579 ? 9.833 -30.914 29.034 1.00 25.84 579 VAL A C 1
ATOM 3991 O O . VAL A 1 579 ? 10.704 -30.060 29.180 1.00 25.84 579 VAL A O 1
ATOM 3994 N N . SER A 1 580 ? 8.717 -30.942 29.769 1.00 27.09 580 SER A N 1
ATOM 3995 C CA . SER A 1 580 ? 8.313 -29.892 30.717 1.00 27.09 580 SER A CA 1
ATOM 3996 C C . SER A 1 580 ? 9.076 -29.921 32.054 1.00 27.09 580 SER A C 1
ATOM 3998 O O . SER A 1 580 ? 9.664 -30.933 32.437 1.00 27.09 580 SER A O 1
ATOM 4000 N N . GLY A 1 581 ? 9.070 -28.785 32.756 1.00 27.20 581 GLY A N 1
ATOM 4001 C CA . GLY A 1 581 ? 9.929 -28.507 33.909 1.00 27.20 581 GLY A CA 1
ATOM 4002 C C . GLY A 1 581 ? 9.513 -29.133 35.247 1.00 27.20 581 GLY A C 1
ATOM 4003 O O . GLY A 1 581 ? 8.448 -29.729 35.405 1.00 27.20 581 GLY A O 1
ATOM 4004 N N . VAL A 1 582 ? 10.372 -28.928 36.251 1.00 25.30 582 VAL A N 1
ATOM 4005 C CA . VAL A 1 582 ? 10.152 -29.282 37.663 1.00 25.30 582 VAL A CA 1
ATOM 4006 C C . VAL A 1 582 ? 10.494 -28.065 38.529 1.00 25.30 582 VAL A C 1
ATOM 4008 O O . VAL A 1 582 ? 11.449 -27.348 38.240 1.00 25.30 582 VAL A O 1
ATOM 4011 N N . SER A 1 583 ? 9.696 -27.811 39.570 1.00 26.47 583 SER A N 1
ATOM 4012 C CA . SER A 1 583 ? 9.822 -26.614 40.416 1.00 26.47 583 SER A CA 1
ATOM 4013 C C . SER A 1 583 ? 10.911 -26.733 41.497 1.00 26.47 583 SER A C 1
ATOM 4015 O O . SER A 1 583 ? 11.422 -27.816 41.782 1.00 26.47 583 SER A O 1
ATOM 4017 N N . ALA A 1 584 ? 11.274 -25.595 42.092 1.00 37.62 584 ALA A N 1
ATOM 4018 C CA . ALA A 1 584 ? 12.436 -25.432 42.964 1.00 37.62 584 ALA A CA 1
ATOM 4019 C C . ALA A 1 584 ? 12.307 -26.084 44.357 1.00 37.62 584 ALA A C 1
ATOM 4021 O O . ALA A 1 584 ? 11.214 -26.241 44.902 1.00 37.62 584 ALA A O 1
ATOM 4022 N N . SER A 1 585 ? 13.457 -26.364 44.982 1.00 25.34 585 SER A N 1
ATOM 4023 C CA . SER A 1 585 ? 13.582 -26.599 46.426 1.00 25.34 585 SER A CA 1
ATOM 4024 C C . SER A 1 585 ? 14.956 -26.145 46.942 1.00 25.34 585 SER A C 1
ATOM 4026 O O . SER A 1 585 ? 15.909 -26.023 46.172 1.00 25.34 585 SER A O 1
ATOM 4028 N N . THR A 1 586 ? 15.036 -25.840 48.236 1.00 32.62 586 THR A N 1
ATOM 4029 C CA . THR A 1 586 ? 16.126 -25.084 48.889 1.00 32.62 586 THR A CA 1
ATOM 4030 C C . THR A 1 586 ? 17.094 -26.001 49.670 1.00 32.62 586 THR A C 1
ATOM 4032 O O . THR A 1 586 ? 16.972 -27.219 49.615 1.00 32.62 586 THR A O 1
ATOM 4035 N N . VAL A 1 587 ? 17.984 -25.399 50.486 1.00 29.58 587 VAL A N 1
ATOM 4036 C CA . VAL A 1 587 ? 18.994 -26.015 51.390 1.00 29.58 587 VAL A CA 1
ATOM 4037 C C . VAL A 1 587 ? 20.310 -26.390 50.673 1.00 29.58 587 VAL A C 1
ATOM 4039 O O . VAL A 1 587 ? 20.285 -26.989 49.610 1.00 29.58 587 VAL A O 1
ATOM 4042 N N . GLY A 1 588 ? 21.519 -26.077 51.165 1.00 28.80 588 GLY A N 1
ATOM 4043 C CA . GLY A 1 588 ? 21.926 -25.313 52.359 1.00 28.80 588 GLY A CA 1
ATOM 4044 C C . GLY A 1 588 ? 22.830 -26.110 53.313 1.00 28.80 588 GLY A C 1
ATOM 4045 O O . GLY A 1 588 ? 22.330 -26.872 54.132 1.00 28.80 588 GLY A O 1
ATOM 4046 N N . GLY A 1 589 ? 24.154 -25.915 53.262 1.00 28.55 589 GLY A N 1
ATOM 4047 C CA . GLY A 1 589 ? 25.091 -26.612 54.155 1.00 28.55 589 GLY A CA 1
ATOM 4048 C C . GLY A 1 589 ? 26.553 -26.168 54.014 1.00 28.55 589 GLY A C 1
ATOM 4049 O O . GLY A 1 589 ? 27.005 -25.839 52.924 1.00 28.55 589 GLY A O 1
ATOM 4050 N N . ASN A 1 590 ? 27.282 -26.160 55.133 1.00 31.61 590 ASN A N 1
ATOM 4051 C CA . ASN A 1 590 ? 28.703 -25.804 55.262 1.00 31.61 590 ASN A CA 1
ATOM 4052 C C . ASN A 1 590 ? 29.530 -27.076 55.564 1.00 31.61 590 ASN A C 1
ATOM 4054 O O . ASN A 1 590 ? 29.026 -27.938 56.283 1.00 31.61 590 ASN A O 1
ATOM 4058 N N . GLY A 1 591 ? 30.777 -27.205 55.078 1.00 28.19 591 GLY A N 1
ATOM 4059 C CA . GLY A 1 591 ? 31.575 -28.422 55.321 1.00 28.19 591 GLY A CA 1
ATOM 4060 C C . GLY A 1 591 ? 32.959 -28.538 54.656 1.00 28.19 591 GLY A C 1
ATOM 4061 O O . GLY A 1 591 ? 33.150 -29.392 53.803 1.00 28.19 591 GLY A O 1
ATOM 4062 N N . THR A 1 592 ? 33.919 -27.711 55.081 1.00 30.02 592 THR A N 1
ATOM 4063 C CA . THR A 1 592 ? 35.379 -27.994 55.219 1.00 30.02 592 THR A CA 1
ATOM 4064 C C . THR A 1 592 ? 36.032 -29.221 54.528 1.00 30.02 592 THR A C 1
ATOM 4066 O O . THR A 1 592 ? 35.713 -30.354 54.886 1.00 30.02 592 THR A O 1
ATOM 4069 N N . SER A 1 593 ? 37.130 -29.025 53.772 1.00 30.83 593 SER A N 1
ATOM 4070 C CA . SER A 1 593 ? 38.529 -29.418 54.138 1.00 30.83 593 SER A CA 1
ATOM 4071 C C . SER A 1 593 ? 39.487 -29.626 52.937 1.00 30.83 593 SER A C 1
ATOM 4073 O O . SER A 1 593 ? 39.060 -29.717 51.791 1.00 30.83 593 SER A O 1
ATOM 4075 N N . ASP A 1 594 ? 40.794 -29.614 53.229 1.00 35.03 594 ASP A N 1
ATOM 4076 C CA . ASP A 1 594 ? 41.951 -29.466 52.324 1.00 35.03 594 ASP A CA 1
ATOM 4077 C C . ASP A 1 594 ? 42.179 -30.548 51.242 1.00 35.03 594 ASP A C 1
ATOM 4079 O O . ASP A 1 594 ? 41.817 -31.711 51.402 1.00 35.03 594 ASP A O 1
ATOM 4083 N N . GLY A 1 595 ? 42.933 -30.187 50.189 1.00 29.39 595 GLY A N 1
ATOM 4084 C CA . GLY A 1 595 ? 43.474 -31.144 49.205 1.00 29.39 595 GLY A CA 1
ATOM 4085 C C . GLY A 1 595 ? 44.043 -30.501 47.931 1.00 29.39 595 GLY A C 1
ATOM 4086 O O . GLY A 1 595 ? 43.459 -30.634 46.862 1.00 29.39 595 GLY A O 1
ATOM 4087 N N . GLY A 1 596 ? 45.145 -29.750 48.031 1.00 32.22 596 GLY A N 1
ATOM 4088 C CA . GLY A 1 596 ? 45.627 -28.895 46.933 1.00 32.22 596 GLY A CA 1
ATOM 4089 C C . GLY A 1 596 ? 46.240 -29.609 45.714 1.00 32.22 596 GLY A C 1
ATOM 4090 O O . GLY A 1 596 ? 46.853 -30.667 45.836 1.00 32.22 596 GLY A O 1
ATOM 4091 N N . GLY A 1 597 ? 46.168 -28.945 44.551 1.00 32.38 597 GLY A N 1
ATOM 4092 C CA . GLY A 1 597 ? 46.955 -29.271 43.353 1.00 32.38 597 GLY A CA 1
ATOM 4093 C C . GLY A 1 597 ? 46.193 -29.140 42.027 1.00 32.38 597 GLY A C 1
ATOM 4094 O O . GLY A 1 597 ? 45.247 -29.874 41.782 1.00 32.38 597 GLY A O 1
ATOM 4095 N N . GLY A 1 598 ? 46.651 -28.255 41.134 1.00 43.66 598 GLY A N 1
ATOM 4096 C CA . GLY A 1 598 ? 46.387 -28.373 39.689 1.00 43.66 598 GLY A CA 1
ATOM 4097 C C . GLY A 1 598 ? 44.944 -28.189 39.192 1.00 43.66 598 GLY A C 1
ATOM 4098 O O . GLY A 1 598 ? 44.619 -28.698 38.124 1.00 43.66 598 GLY A O 1
ATOM 4099 N N . GLY A 1 599 ? 44.084 -27.466 39.915 1.00 29.69 599 GLY A N 1
ATOM 4100 C CA . GLY A 1 599 ? 42.739 -27.132 39.437 1.00 29.69 599 GLY A CA 1
ATOM 4101 C C . GLY A 1 599 ? 42.768 -26.112 38.295 1.00 29.69 599 GLY A C 1
ATOM 4102 O O . GLY A 1 599 ? 42.842 -24.911 38.546 1.00 29.69 599 GLY A O 1
ATOM 4103 N N . GLY A 1 600 ? 42.696 -26.579 37.046 1.00 34.09 600 GLY A N 1
ATOM 4104 C CA . GLY A 1 600 ? 42.439 -25.712 35.895 1.00 34.09 600 GLY A CA 1
ATOM 4105 C C . GLY A 1 600 ? 41.076 -25.032 36.040 1.00 34.09 600 GLY A C 1
ATOM 4106 O O . GLY A 1 600 ? 40.085 -25.696 36.342 1.00 34.09 600 GLY A O 1
ATOM 4107 N N . GLY A 1 601 ? 41.029 -23.711 35.856 1.00 30.83 601 GLY A N 1
ATOM 4108 C CA . GLY A 1 601 ? 39.815 -22.914 36.030 1.00 30.83 601 GLY A CA 1
ATOM 4109 C C . GLY A 1 601 ? 38.778 -23.197 34.947 1.00 30.83 601 GLY A C 1
ATOM 4110 O O . GLY A 1 601 ? 38.710 -22.471 33.959 1.00 30.83 601 GLY A O 1
ATOM 4111 N N . GLY A 1 602 ? 37.964 -24.236 35.141 1.00 32.00 602 GLY A N 1
ATOM 4112 C CA . GLY A 1 602 ? 36.763 -24.481 34.350 1.00 32.00 602 GLY A CA 1
ATOM 4113 C C . GLY A 1 602 ? 35.769 -23.345 34.563 1.00 32.00 602 GLY A C 1
ATOM 4114 O O . GLY A 1 602 ? 35.022 -23.347 35.540 1.00 32.00 602 GLY A O 1
ATOM 4115 N N . GLY A 1 603 ? 35.798 -22.353 33.674 1.00 34.44 603 GLY A N 1
ATOM 4116 C CA . GLY A 1 603 ? 34.839 -21.258 33.676 1.00 34.44 603 GLY A CA 1
ATOM 4117 C C . GLY A 1 603 ? 33.449 -21.796 33.368 1.00 34.44 603 GLY A C 1
ATOM 4118 O O . GLY A 1 603 ? 33.176 -22.171 32.231 1.00 34.44 603 GLY A O 1
ATOM 4119 N N . TYR A 1 604 ? 32.578 -21.836 34.376 1.00 38.41 604 TYR A N 1
ATOM 4120 C CA . TYR A 1 604 ? 31.158 -22.093 34.166 1.00 38.41 604 TYR A CA 1
ATOM 4121 C C . TYR A 1 604 ? 30.605 -21.010 33.237 1.00 38.41 604 TYR A C 1
ATOM 4123 O O . TYR A 1 604 ? 30.646 -19.827 33.582 1.00 38.41 604 TYR A O 1
ATOM 4131 N N . GLY A 1 605 ? 30.115 -21.410 32.062 1.00 39.16 605 GLY A N 1
ATOM 4132 C CA . GLY A 1 605 ? 29.494 -20.485 31.121 1.00 39.16 605 GLY A CA 1
ATOM 4133 C C . GLY A 1 605 ? 28.311 -19.777 31.777 1.00 39.16 605 GLY A C 1
ATOM 4134 O O . GLY A 1 605 ? 27.413 -20.423 32.318 1.00 39.16 605 GLY A O 1
ATOM 4135 N N . THR A 1 606 ? 28.310 -18.447 31.744 1.00 41.00 606 THR A N 1
ATOM 4136 C CA . THR A 1 606 ? 27.138 -17.657 32.126 1.00 41.00 606 THR A CA 1
ATOM 4137 C C . THR A 1 606 ? 25.994 -17.956 31.161 1.00 41.00 606 THR A C 1
ATOM 4139 O O . THR A 1 606 ? 26.219 -18.055 29.954 1.00 41.00 606 THR A O 1
ATOM 4142 N N . ALA A 1 607 ? 24.768 -18.080 31.677 1.00 42.28 607 ALA A N 1
ATOM 4143 C CA . ALA A 1 607 ? 23.582 -18.159 30.826 1.00 42.28 607 ALA A CA 1
ATOM 4144 C C . ALA A 1 607 ? 23.499 -16.930 29.899 1.00 42.28 607 ALA A C 1
ATOM 4146 O O . ALA A 1 607 ? 23.987 -15.855 30.259 1.00 42.28 607 ALA A O 1
ATOM 4147 N N . GLY A 1 608 ? 22.894 -17.091 28.718 1.00 49.00 608 GLY A N 1
ATOM 4148 C CA . GLY A 1 608 ? 22.696 -15.983 27.785 1.00 49.00 608 GLY A CA 1
ATOM 4149 C C . GLY A 1 608 ? 21.858 -14.862 28.404 1.00 49.00 608 GLY A C 1
ATOM 4150 O O . GLY A 1 608 ? 21.024 -15.105 29.282 1.00 49.00 608 GLY A O 1
ATOM 4151 N N . ASN A 1 609 ? 22.077 -13.628 27.942 1.00 53.16 609 ASN A N 1
ATOM 4152 C CA . ASN A 1 609 ? 21.271 -12.484 28.368 1.00 53.16 609 ASN A CA 1
ATOM 4153 C C . ASN A 1 609 ? 19.788 -12.765 28.078 1.00 53.16 609 ASN A C 1
ATOM 4155 O O . ASN A 1 609 ? 19.451 -13.310 27.026 1.00 53.16 609 ASN A O 1
ATOM 4159 N N . PHE A 1 610 ? 18.895 -12.389 28.991 1.00 54.25 610 PHE A N 1
ATOM 4160 C CA . PHE A 1 610 ? 17.458 -12.432 28.718 1.00 54.25 610 PHE A CA 1
ATOM 4161 C C . PHE A 1 610 ? 17.104 -11.389 27.652 1.00 54.25 610 PHE A C 1
ATOM 4163 O O . PHE A 1 610 ? 17.651 -10.281 27.663 1.00 54.25 610 PHE A O 1
ATOM 4170 N N . GLY A 1 611 ? 16.170 -11.729 26.767 1.00 56.38 611 GLY A N 1
ATOM 4171 C CA . GLY A 1 611 ? 15.501 -10.734 25.937 1.00 56.38 611 GLY A CA 1
ATOM 4172 C C . GLY A 1 611 ? 14.698 -9.758 26.794 1.00 56.38 611 GLY A C 1
ATOM 4173 O O . GLY A 1 611 ? 14.302 -10.075 27.921 1.00 56.38 611 GLY A O 1
ATOM 4174 N N . GLY A 1 612 ? 14.459 -8.557 26.274 1.00 64.88 612 GLY A N 1
ATOM 4175 C CA . GLY A 1 612 ? 13.603 -7.574 26.925 1.00 64.88 612 GLY A CA 1
ATOM 4176 C C . GLY A 1 612 ? 12.177 -8.091 27.138 1.00 64.88 612 GLY A C 1
ATOM 4177 O O . GLY A 1 612 ? 11.689 -8.956 26.410 1.00 64.88 612 GLY A O 1
ATOM 4178 N N . ASP A 1 613 ? 11.480 -7.532 28.123 1.00 69.12 613 ASP A N 1
ATOM 4179 C CA . ASP A 1 613 ? 10.067 -7.837 28.360 1.00 69.12 613 ASP A CA 1
ATOM 4180 C C . ASP A 1 613 ? 9.161 -7.050 27.405 1.00 69.12 613 ASP A C 1
ATOM 4182 O O . ASP A 1 613 ? 9.306 -5.828 27.268 1.00 69.12 613 ASP A O 1
ATOM 4186 N N . GLY A 1 614 ? 8.196 -7.747 26.797 1.00 66.69 614 GLY A N 1
ATOM 4187 C CA . GLY A 1 614 ? 7.217 -7.155 25.888 1.00 66.69 614 GLY A CA 1
ATOM 4188 C C . GLY A 1 614 ? 6.383 -6.078 26.566 1.00 66.69 614 GLY A C 1
ATOM 4189 O O . GLY A 1 614 ? 6.075 -6.173 27.758 1.00 66.69 614 GLY A O 1
ATOM 4190 N N . ALA A 1 615 ? 6.025 -5.037 25.824 1.00 74.56 615 ALA A N 1
ATOM 4191 C CA . ALA A 1 615 ? 5.184 -3.968 26.336 1.00 74.56 615 ALA A CA 1
ATOM 4192 C C . ALA A 1 615 ? 3.741 -4.433 26.566 1.00 74.56 615 ALA A C 1
ATOM 4194 O O . ALA A 1 615 ? 3.248 -5.356 25.918 1.00 74.56 615 ALA A O 1
ATOM 4195 N N . GLY A 1 616 ? 3.045 -3.760 27.473 1.00 75.19 616 GLY A N 1
ATOM 4196 C CA . GLY A 1 616 ? 1.611 -3.913 27.657 1.00 75.19 616 GLY A CA 1
ATOM 4197 C C . GLY A 1 616 ? 0.799 -3.319 26.505 1.00 75.19 616 GLY A C 1
ATOM 4198 O O . GLY A 1 616 ? 1.211 -2.349 25.861 1.00 75.19 616 GLY A O 1
ATOM 4199 N N . GLY A 1 617 ? -0.353 -3.931 26.256 1.00 78.69 617 GLY A N 1
ATOM 4200 C CA . GLY A 1 617 ? -1.293 -3.587 25.197 1.00 78.69 617 GLY A CA 1
ATOM 4201 C C . GLY A 1 617 ? -2.289 -2.485 25.564 1.00 78.69 617 GLY A C 1
ATOM 4202 O O . GLY A 1 617 ? -2.099 -1.733 26.520 1.00 78.69 617 GLY A O 1
ATOM 4203 N N . GLY A 1 618 ? -3.362 -2.383 24.784 1.00 84.50 618 GLY A N 1
ATOM 4204 C CA . GLY A 1 618 ? -4.439 -1.411 24.980 1.00 84.50 618 GLY A CA 1
ATOM 4205 C C . GLY A 1 618 ? -5.775 -2.076 25.310 1.00 84.50 618 GLY A C 1
ATOM 4206 O O . GLY A 1 618 ? -6.132 -3.082 24.700 1.00 84.50 618 GLY A O 1
ATOM 4207 N N . VAL A 1 619 ? -6.545 -1.495 26.230 1.00 88.81 619 VAL A N 1
ATOM 4208 C CA . VAL A 1 619 ? -7.954 -1.863 26.457 1.00 88.81 619 VAL A CA 1
ATOM 4209 C C . VAL A 1 619 ? -8.818 -0.606 26.455 1.00 88.81 619 VAL A C 1
ATOM 4211 O O . VAL A 1 619 ? -8.496 0.356 27.146 1.00 88.81 619 VAL A O 1
ATOM 4214 N N . LEU A 1 620 ? -9.927 -0.619 25.719 1.00 90.69 620 LEU A N 1
ATOM 4215 C CA . LEU A 1 620 ? -10.960 0.414 25.768 1.00 90.69 620 LEU A CA 1
ATOM 4216 C C . LEU A 1 620 ? -12.296 -0.221 26.150 1.00 90.69 620 LEU A C 1
ATOM 4218 O O . LEU A 1 620 ? -12.699 -1.222 25.557 1.00 90.69 620 LEU A O 1
ATOM 4222 N N . LEU A 1 621 ? -12.975 0.367 27.133 1.00 91.19 621 LEU A N 1
ATOM 4223 C CA . LEU A 1 621 ? -14.323 -0.012 27.559 1.00 91.19 621 LEU A CA 1
ATOM 4224 C C . LEU A 1 621 ? -15.251 1.192 27.356 1.00 91.19 621 LEU A C 1
ATOM 4226 O O . LEU A 1 621 ? -15.053 2.211 28.017 1.00 91.19 621 LEU A O 1
ATOM 4230 N N . LYS A 1 622 ? -16.253 1.081 26.479 1.00 90.00 622 LYS A N 1
ATOM 4231 C CA . LYS A 1 622 ? -17.256 2.123 26.201 1.00 90.00 622 LYS A CA 1
ATOM 4232 C C . LYS A 1 622 ? -18.668 1.607 26.470 1.00 90.00 622 LYS A C 1
ATOM 4234 O O . LYS A 1 622 ? -19.001 0.469 26.133 1.00 90.00 622 LYS A O 1
ATOM 4239 N N . SER A 1 623 ? -19.490 2.444 27.096 1.00 86.81 623 SER A N 1
ATOM 4240 C CA . SER A 1 623 ? -20.904 2.173 27.353 1.00 86.81 623 SER A CA 1
ATOM 4241 C C . SER A 1 623 ? -21.729 3.451 27.240 1.00 86.81 623 SER A C 1
ATOM 4243 O O . SER A 1 623 ? -21.686 4.279 28.151 1.00 86.81 623 SER A O 1
ATOM 4245 N N . ASP A 1 624 ? -22.542 3.555 26.191 1.00 83.69 624 ASP A N 1
ATOM 4246 C CA . ASP A 1 624 ? -23.341 4.758 25.892 1.00 83.69 624 ASP A CA 1
ATOM 4247 C C . ASP A 1 624 ? -24.513 4.934 26.881 1.00 83.69 624 ASP A C 1
ATOM 4249 O O . ASP A 1 624 ? -24.985 6.037 27.159 1.00 83.69 624 ASP A O 1
ATOM 4253 N N . SER A 1 625 ? -24.961 3.830 27.478 1.00 78.25 625 SER A N 1
ATOM 4254 C CA . SER A 1 625 ? -26.039 3.786 28.466 1.00 78.25 625 SER A CA 1
ATOM 4255 C C . SER A 1 625 ? -25.629 4.320 29.846 1.00 78.25 625 SER A C 1
ATOM 4257 O O . SER A 1 625 ? -24.623 3.903 30.427 1.00 78.25 625 SER A O 1
ATOM 4259 N N . ILE A 1 626 ? -26.497 5.165 30.419 1.00 66.94 626 ILE A N 1
ATOM 4260 C CA . ILE A 1 626 ? -26.440 5.767 31.770 1.00 66.94 626 ILE A CA 1
ATOM 4261 C C . ILE A 1 626 ? -25.950 4.779 32.845 1.00 66.94 626 ILE A C 1
ATOM 4263 O O . ILE A 1 626 ? -25.006 5.075 33.581 1.00 66.94 626 ILE A O 1
ATOM 4267 N N . ASN A 1 627 ? -26.573 3.597 32.916 1.00 66.38 627 ASN A N 1
ATOM 4268 C CA . ASN A 1 627 ? -26.262 2.549 33.899 1.00 66.38 627 ASN A CA 1
ATOM 4269 C C . ASN A 1 627 ? -25.490 1.365 33.285 1.00 66.38 627 ASN A C 1
ATOM 4271 O O . ASN A 1 627 ? -25.377 0.310 33.909 1.00 66.38 627 ASN A O 1
ATOM 4275 N N . GLY A 1 628 ? -25.012 1.493 32.045 1.00 70.94 628 GLY A N 1
ATOM 4276 C CA . GLY A 1 628 ? -24.576 0.348 31.251 1.00 70.94 628 GLY A CA 1
ATOM 4277 C C . GLY A 1 628 ? -23.272 -0.302 31.719 1.00 70.94 628 GLY A C 1
ATOM 4278 O O . GLY A 1 628 ? -23.105 -1.499 31.504 1.00 70.94 628 GLY A O 1
ATOM 4279 N N . MET A 1 629 ? -22.366 0.421 32.393 1.00 85.56 629 MET A N 1
ATOM 4280 C CA . MET A 1 629 ? -21.036 -0.102 32.739 1.00 85.56 629 MET A CA 1
ATOM 4281 C C . MET A 1 629 ? -20.956 -0.730 34.143 1.00 85.56 629 MET A C 1
ATOM 4283 O O . MET A 1 629 ? -20.662 -0.065 35.137 1.00 85.56 629 MET A O 1
ATOM 4287 N N . THR A 1 630 ? -21.116 -2.052 34.225 1.00 86.12 630 THR A N 1
ATOM 4288 C CA . THR A 1 630 ? -21.016 -2.823 35.483 1.00 86.12 630 THR A CA 1
ATOM 4289 C C . THR A 1 630 ? -19.974 -3.948 35.367 1.00 86.12 630 THR A C 1
ATOM 4291 O O . THR A 1 630 ? -20.316 -5.133 35.385 1.00 86.12 630 THR A O 1
ATOM 4294 N N . PHE A 1 631 ? -18.691 -3.592 35.211 1.00 85.19 631 PHE A N 1
ATOM 4295 C CA . PHE A 1 631 ? -17.585 -4.548 35.034 1.00 85.19 631 PHE A CA 1
ATOM 4296 C C . PHE A 1 631 ? -16.718 -4.711 36.299 1.00 85.19 631 PHE A C 1
ATOM 4298 O O . PHE A 1 631 ? -15.665 -4.094 36.464 1.00 85.19 631 PHE A O 1
ATOM 4305 N N . THR A 1 632 ? -17.131 -5.596 37.205 1.00 85.12 632 THR A N 1
ATOM 4306 C CA . THR A 1 632 ? -16.420 -5.905 38.463 1.00 85.12 632 THR A CA 1
ATOM 4307 C C . THR A 1 632 ? -15.238 -6.873 38.293 1.00 85.12 632 THR A C 1
ATOM 4309 O O . THR A 1 632 ? -14.756 -7.455 39.265 1.00 85.12 632 THR A O 1
ATOM 4312 N N . GLY A 1 633 ? -14.769 -7.060 37.058 1.00 85.94 633 GLY A N 1
ATOM 4313 C CA . GLY A 1 633 ? -13.664 -7.945 36.711 1.00 85.94 633 GLY A CA 1
ATOM 4314 C C . GLY A 1 633 ? -12.267 -7.334 36.876 1.00 85.94 633 GLY A C 1
ATOM 4315 O O . GLY A 1 633 ? -12.069 -6.288 37.502 1.00 85.94 633 GLY A O 1
ATOM 4316 N N . THR A 1 634 ? -11.288 -8.018 36.281 1.00 91.75 634 THR A N 1
ATOM 4317 C CA . THR A 1 634 ? -9.889 -7.576 36.171 1.00 91.75 634 THR A CA 1
ATOM 4318 C C . THR A 1 634 ? -9.566 -7.148 34.744 1.00 91.75 634 THR A C 1
ATOM 4320 O O . THR A 1 634 ? -9.791 -7.912 33.811 1.00 91.75 634 THR A O 1
ATOM 4323 N N . VAL A 1 635 ? -8.956 -5.977 34.574 1.00 91.56 635 VAL A N 1
ATOM 4324 C CA . VAL A 1 635 ? -8.247 -5.599 33.341 1.00 91.56 635 VAL A CA 1
ATOM 4325 C C . VAL A 1 635 ? -6.741 -5.714 33.596 1.00 91.56 635 VAL A C 1
ATOM 4327 O O . VAL A 1 635 ? -6.261 -5.196 34.604 1.00 91.56 635 VAL A O 1
ATOM 4330 N N . ASP A 1 636 ? -5.986 -6.391 32.729 1.00 90.19 636 ASP A N 1
ATOM 4331 C CA . ASP A 1 636 ? -4.522 -6.501 32.807 1.00 90.19 636 ASP A CA 1
ATOM 4332 C C . ASP A 1 636 ? -3.865 -6.133 31.473 1.00 90.19 636 ASP A C 1
ATOM 4334 O O . ASP A 1 636 ? -4.021 -6.824 30.467 1.00 90.19 636 ASP A O 1
ATOM 4338 N N . VAL A 1 637 ? -3.123 -5.026 31.487 1.00 85.56 637 VAL A N 1
ATOM 4339 C CA . VAL A 1 637 ? -2.323 -4.501 30.370 1.00 85.56 637 VAL A CA 1
ATOM 4340 C C . VAL A 1 637 ? -0.887 -4.204 30.812 1.00 85.56 637 VAL A C 1
ATOM 4342 O O . VAL A 1 637 ? -0.229 -3.301 30.298 1.00 85.56 637 VAL A O 1
ATOM 4345 N N . ARG A 1 638 ? -0.370 -4.933 31.808 1.00 86.81 638 ARG A N 1
ATOM 4346 C CA . ARG A 1 638 ? 1.049 -4.851 32.205 1.00 86.81 638 ARG A CA 1
ATOM 4347 C C . ARG A 1 638 ? 1.967 -5.354 31.086 1.00 86.81 638 ARG A C 1
ATOM 4349 O O . ARG A 1 638 ? 1.529 -6.027 30.160 1.00 86.81 638 ARG A O 1
ATOM 4356 N N . GLY A 1 639 ? 3.255 -5.052 31.170 1.00 77.00 639 GLY A N 1
ATOM 4357 C CA . GLY A 1 639 ? 4.258 -5.685 30.322 1.00 77.00 639 GLY A CA 1
ATOM 4358 C C . GLY A 1 639 ? 4.633 -7.096 30.790 1.00 77.00 639 GLY A C 1
ATOM 4359 O O . GLY A 1 639 ? 4.114 -7.630 31.785 1.00 77.00 639 GLY A O 1
ATOM 4360 N N . GLY A 1 640 ? 5.603 -7.676 30.082 1.00 74.88 640 GLY A N 1
ATOM 4361 C CA . GLY A 1 640 ? 6.257 -8.936 30.426 1.00 74.88 640 GLY A CA 1
ATOM 4362 C C . GLY A 1 640 ? 6.713 -8.982 31.884 1.00 74.88 640 GLY A C 1
ATOM 4363 O O . GLY A 1 640 ? 6.975 -7.958 32.519 1.00 74.88 640 GLY A O 1
ATOM 4364 N N . ASN A 1 641 ? 6.723 -10.185 32.461 1.00 79.12 641 ASN A N 1
ATOM 4365 C CA . ASN A 1 641 ? 7.025 -10.411 33.880 1.00 79.12 641 ASN A CA 1
ATOM 4366 C C . ASN A 1 641 ? 6.182 -9.576 34.882 1.00 79.12 641 ASN A C 1
ATOM 4368 O O . ASN A 1 641 ? 6.586 -9.387 36.027 1.00 79.12 641 ASN A O 1
ATOM 4372 N N . ASN A 1 642 ? 4.971 -9.143 34.490 1.00 83.31 642 ASN A N 1
ATOM 4373 C CA . ASN A 1 642 ? 4.041 -8.324 35.296 1.00 83.31 642 ASN A CA 1
ATOM 4374 C C . ASN A 1 642 ? 4.541 -6.895 35.593 1.00 83.31 642 ASN A C 1
ATOM 4376 O O . ASN A 1 642 ? 4.091 -6.269 36.556 1.00 83.31 642 ASN A O 1
ATOM 4380 N N . LYS A 1 643 ? 5.468 -6.373 34.789 1.00 77.00 643 LYS A N 1
ATOM 4381 C CA . LYS A 1 643 ? 6.029 -5.027 34.951 1.00 77.00 643 LYS A CA 1
ATOM 4382 C C . LYS A 1 643 ? 4.996 -3.950 34.588 1.00 77.00 643 LYS A C 1
ATOM 4384 O O . LYS A 1 643 ? 4.303 -4.050 33.582 1.00 77.00 643 LYS A O 1
ATOM 4389 N N . THR A 1 644 ? 4.878 -2.908 35.409 1.00 72.00 644 THR A N 1
ATOM 4390 C CA . THR A 1 644 ? 3.948 -1.783 35.173 1.00 72.00 644 THR A CA 1
ATOM 4391 C C . THR A 1 644 ? 4.573 -0.650 34.361 1.00 72.00 644 THR A C 1
ATOM 4393 O O . THR A 1 644 ? 3.864 0.034 33.634 1.00 72.00 644 THR A O 1
ATOM 4396 N N . PHE A 1 645 ? 5.894 -0.466 34.432 1.00 67.00 645 PHE A N 1
ATOM 4397 C CA . PHE A 1 645 ? 6.606 0.643 33.777 1.00 67.00 645 PHE A CA 1
ATOM 4398 C C . PHE A 1 645 ? 6.709 0.522 32.246 1.00 67.00 645 PHE A C 1
ATOM 4400 O O . PHE A 1 645 ? 6.846 1.531 31.565 1.00 67.00 645 PHE A O 1
ATOM 4407 N N . ASN A 1 646 ? 6.608 -0.695 31.706 1.00 66.62 646 ASN A N 1
ATOM 4408 C CA . ASN A 1 646 ? 6.366 -0.976 30.287 1.00 66.62 646 ASN A CA 1
ATOM 4409 C C . ASN A 1 646 ? 4.921 -1.460 30.043 1.00 66.62 646 ASN A C 1
ATOM 4411 O O . ASN A 1 646 ? 4.642 -2.065 29.012 1.00 66.62 646 ASN A O 1
ATOM 4415 N N . GLY A 1 647 ? 4.006 -1.239 30.994 1.00 69.88 647 GLY A N 1
ATOM 4416 C CA . GLY A 1 647 ? 2.578 -1.488 30.812 1.00 69.88 647 GLY A CA 1
ATOM 4417 C C . GLY A 1 647 ? 1.949 -0.492 29.837 1.00 69.88 647 GLY A C 1
ATOM 4418 O O . GLY A 1 647 ? 2.472 0.601 29.620 1.00 69.88 647 GLY A O 1
ATOM 4419 N N . GLY A 1 648 ? 0.824 -0.881 29.250 1.00 75.19 648 GLY A N 1
ATOM 4420 C CA . GLY A 1 648 ? 0.060 -0.059 28.321 1.00 75.19 648 GLY A CA 1
ATOM 4421 C C . GLY A 1 648 ? -1.128 0.642 28.979 1.00 75.19 648 GLY A C 1
ATOM 4422 O O . GLY A 1 648 ? -1.116 0.939 30.181 1.00 75.19 648 GLY A O 1
ATOM 4423 N N . THR A 1 649 ? -2.145 0.922 28.169 1.00 80.25 649 THR A N 1
ATOM 4424 C CA . THR A 1 649 ? -3.187 1.918 28.453 1.00 80.25 649 THR A CA 1
ATOM 4425 C C . THR A 1 649 ? -4.560 1.262 28.590 1.00 80.25 649 THR A C 1
ATOM 4427 O O . THR A 1 649 ? -4.958 0.472 27.735 1.00 80.25 649 THR A O 1
ATOM 4430 N N . VAL A 1 650 ? -5.315 1.637 29.623 1.00 85.69 650 VAL A N 1
ATOM 4431 C CA . VAL A 1 650 ? -6.760 1.373 29.715 1.00 85.69 650 VAL A CA 1
ATOM 4432 C C . VAL A 1 650 ? -7.520 2.692 29.562 1.00 85.69 650 VAL A C 1
ATOM 4434 O O . VAL A 1 650 ? -7.263 3.615 30.332 1.00 85.69 650 VAL A O 1
ATOM 4437 N N . LYS A 1 651 ? -8.439 2.794 28.597 1.00 84.88 651 LYS A N 1
ATOM 4438 C CA . LYS A 1 651 ? -9.388 3.914 28.451 1.00 84.88 651 LYS A CA 1
ATOM 4439 C C . LYS A 1 651 ? -10.804 3.453 28.820 1.00 84.88 651 LYS A C 1
ATOM 4441 O O . LYS A 1 651 ? -11.209 2.352 28.447 1.00 84.88 651 LYS A O 1
ATOM 4446 N N . ILE A 1 652 ? -11.550 4.262 29.571 1.00 86.56 652 ILE A N 1
ATOM 4447 C CA . ILE A 1 652 ? -12.894 3.912 30.063 1.00 86.56 652 ILE A CA 1
ATOM 4448 C C . ILE A 1 652 ? -13.859 5.081 29.843 1.00 86.56 652 ILE A C 1
ATOM 4450 O O . ILE A 1 652 ? -13.676 6.144 30.432 1.00 86.56 652 ILE A O 1
ATOM 4454 N N . PHE A 1 653 ? -14.898 4.856 29.040 1.00 84.56 653 PHE A N 1
ATOM 4455 C CA . PHE A 1 653 ? -15.921 5.833 28.656 1.00 84.56 653 PHE A CA 1
ATOM 4456 C C . PHE A 1 653 ? -17.302 5.371 29.138 1.00 84.56 653 PHE A C 1
ATOM 4458 O O . PHE A 1 653 ? -17.746 4.269 28.807 1.00 84.56 653 PHE A O 1
ATOM 4465 N N . TYR A 1 654 ? -17.970 6.181 29.960 1.00 82.19 654 TYR A N 1
ATOM 4466 C CA . TYR A 1 654 ? -19.234 5.812 30.607 1.00 82.19 654 TYR A CA 1
ATOM 4467 C C . TYR A 1 654 ? -20.136 7.031 30.830 1.00 82.19 654 TYR A C 1
ATOM 4469 O O . TYR A 1 654 ? -19.659 8.084 31.241 1.00 82.19 654 TYR A O 1
ATOM 4477 N N . SER A 1 655 ? -21.448 6.889 30.638 1.00 73.44 655 SER A N 1
ATOM 4478 C CA . SER A 1 655 ? -22.347 8.054 30.666 1.00 73.44 655 SER A CA 1
ATOM 4479 C C . SER A 1 655 ? -22.696 8.549 32.075 1.00 73.44 655 SER A C 1
ATOM 4481 O O . SER A 1 655 ? -22.653 9.751 32.325 1.00 73.44 655 SER A O 1
ATOM 4483 N N . CYS A 1 656 ? -23.011 7.682 33.051 1.00 65.38 656 CYS A N 1
ATOM 4484 C CA . CYS A 1 656 ? -23.329 8.139 34.423 1.00 65.38 656 CYS A CA 1
ATOM 4485 C C . CYS A 1 656 ? -22.705 7.302 35.545 1.00 65.38 656 CYS A C 1
ATOM 4487 O O . CYS A 1 656 ? -22.111 7.867 36.464 1.00 65.38 656 CYS A O 1
ATOM 4489 N N . SER A 1 657 ? -22.812 5.972 35.498 1.00 66.81 657 SER A N 1
ATOM 4490 C CA . SER A 1 657 ? -22.247 5.094 36.532 1.00 66.81 657 SER A CA 1
ATOM 4491 C C . SER A 1 657 ? -21.276 4.070 35.959 1.00 66.81 657 SER A C 1
ATOM 4493 O O . SER A 1 657 ? -21.599 3.414 34.969 1.00 66.81 657 SER A O 1
ATOM 4495 N N . LYS A 1 658 ? -20.152 3.853 36.651 1.00 78.06 658 LYS A N 1
ATOM 4496 C CA . LYS A 1 658 ? -19.291 2.684 36.452 1.00 78.06 658 LYS A CA 1
ATOM 4497 C C . LYS A 1 658 ? -19.053 1.925 37.754 1.00 78.06 658 LYS A C 1
ATOM 4499 O O . LYS A 1 658 ? -18.915 2.531 38.817 1.00 78.06 658 LYS A O 1
ATOM 4504 N N . SER A 1 659 ? -18.893 0.609 37.656 1.00 68.75 659 SER A N 1
ATOM 4505 C CA . SER A 1 659 ? -18.196 -0.188 38.671 1.00 68.75 659 SER A CA 1
ATOM 4506 C C . SER A 1 659 ? -17.026 -0.923 38.024 1.00 68.75 659 SER A C 1
ATOM 4508 O O . SER A 1 659 ? -17.255 -1.747 37.143 1.00 68.75 659 SER A O 1
ATOM 4510 N N . THR A 1 660 ? -15.800 -0.646 38.469 1.00 64.62 660 THR A N 1
ATOM 4511 C CA . THR A 1 660 ? -14.555 -1.233 37.942 1.00 64.62 660 THR A CA 1
ATOM 4512 C C . THR A 1 660 ? -13.667 -1.659 39.108 1.00 64.62 660 THR A C 1
ATOM 4514 O O . THR A 1 660 ? -13.239 -0.806 39.887 1.00 64.62 660 THR A O 1
ATOM 4517 N N . SER A 1 661 ? -13.427 -2.963 39.281 1.00 64.50 661 SER A N 1
ATOM 4518 C CA . SER A 1 661 ? -12.899 -3.495 40.553 1.00 64.50 661 SER A CA 1
ATOM 4519 C C . SER A 1 661 ? -11.394 -3.767 40.586 1.00 64.50 661 SER A C 1
ATOM 4521 O O . SER A 1 661 ? -10.811 -3.735 41.668 1.00 64.50 661 SER A O 1
ATOM 4523 N N . THR A 1 662 ? -10.733 -4.037 39.457 1.00 78.31 662 THR A N 1
ATOM 4524 C CA . THR A 1 662 ? -9.267 -4.183 39.402 1.00 78.31 662 THR A CA 1
ATOM 4525 C C . THR A 1 662 ? -8.732 -3.805 38.022 1.00 78.31 662 THR A C 1
ATOM 4527 O O . THR A 1 662 ? -9.122 -4.394 37.017 1.00 78.31 662 THR A O 1
ATOM 4530 N N . ILE A 1 663 ? -7.800 -2.849 37.976 1.00 81.00 663 ILE A N 1
ATOM 4531 C CA . ILE A 1 663 ? -7.097 -2.436 36.756 1.00 81.00 663 ILE A CA 1
ATOM 4532 C C . ILE A 1 663 ? -5.590 -2.536 37.014 1.00 81.00 663 ILE A C 1
ATOM 4534 O O . ILE A 1 663 ? -5.042 -1.830 37.858 1.00 81.00 663 ILE A O 1
ATOM 4538 N N . ASN A 1 664 ? -4.924 -3.432 36.291 1.00 80.88 664 ASN A N 1
ATOM 4539 C CA . ASN A 1 664 ? -3.481 -3.641 36.308 1.00 80.88 664 ASN A CA 1
ATOM 4540 C C . ASN A 1 664 ? -2.894 -3.056 35.015 1.00 80.88 664 ASN A C 1
ATOM 4542 O O . ASN A 1 664 ? -2.806 -3.747 34.005 1.00 80.88 664 ASN A O 1
ATOM 4546 N N . ALA A 1 665 ? -2.513 -1.780 35.025 1.00 73.50 665 ALA A N 1
ATOM 4547 C CA . ALA A 1 665 ? -2.090 -1.063 33.820 1.00 73.50 665 ALA A CA 1
ATOM 4548 C C . ALA A 1 665 ? -0.757 -0.321 33.995 1.00 73.50 665 ALA A C 1
ATOM 4550 O O . ALA A 1 665 ? -0.246 -0.201 35.111 1.00 73.50 665 ALA A O 1
ATOM 4551 N N . GLY A 1 666 ? -0.210 0.196 32.890 1.00 65.69 666 GLY A N 1
ATOM 4552 C CA . GLY A 1 666 ? 0.772 1.283 32.935 1.00 65.69 666 GLY A CA 1
ATOM 4553 C C . GLY A 1 666 ? 0.085 2.638 33.136 1.00 65.69 666 GLY A C 1
ATOM 4554 O O . GLY A 1 666 ? 0.524 3.439 33.959 1.00 65.69 666 GLY A O 1
ATOM 4555 N N . ARG A 1 667 ? -1.040 2.865 32.441 1.00 69.88 667 ARG A N 1
ATOM 4556 C CA . ARG A 1 667 ? -1.905 4.051 32.572 1.00 69.88 667 ARG A CA 1
ATOM 4557 C C . ARG A 1 667 ? -3.384 3.670 32.552 1.00 69.88 667 ARG A C 1
ATOM 4559 O O . ARG A 1 667 ? -3.770 2.736 31.855 1.00 69.88 667 ARG A O 1
ATOM 4566 N N . THR A 1 668 ? -4.207 4.433 33.269 1.00 78.12 668 THR A N 1
ATOM 4567 C CA . THR A 1 668 ? -5.673 4.407 33.134 1.00 78.12 668 THR A CA 1
ATOM 4568 C C . THR A 1 668 ? -6.156 5.825 32.848 1.00 78.12 668 THR A C 1
ATOM 4570 O O . THR A 1 668 ? -5.752 6.751 33.551 1.00 78.12 668 THR A O 1
ATOM 4573 N N . PHE A 1 669 ? -7.003 5.984 31.838 1.00 75.38 669 PHE A N 1
ATOM 4574 C CA . PHE A 1 669 ? -7.758 7.196 31.537 1.00 75.38 669 PHE A CA 1
ATOM 4575 C C . PHE A 1 669 ? -9.248 6.871 31.651 1.00 75.38 669 PHE A C 1
ATOM 4577 O O . PHE A 1 669 ? -9.696 5.812 31.209 1.00 75.38 669 PHE A O 1
ATOM 4584 N N . GLU A 1 670 ? -10.012 7.766 32.265 1.00 78.69 670 GLU A N 1
ATOM 4585 C CA . GLU A 1 670 ? -11.441 7.588 32.506 1.00 78.69 670 GLU A CA 1
ATOM 4586 C C . GLU A 1 670 ? -12.148 8.899 32.160 1.00 78.69 670 GLU A C 1
ATOM 4588 O O . GLU A 1 670 ? -11.761 9.952 32.669 1.00 78.69 670 GLU A O 1
ATOM 4593 N N . SER A 1 671 ? -13.165 8.837 31.302 1.00 73.38 671 SER A N 1
ATOM 4594 C CA . SER A 1 671 ? -13.961 9.989 30.877 1.00 73.38 671 SER A CA 1
ATOM 4595 C C . SER A 1 671 ? -15.449 9.697 31.024 1.00 73.38 671 SER A C 1
ATOM 4597 O O . SER A 1 671 ? -15.899 8.565 30.820 1.00 73.38 671 SER A O 1
ATOM 4599 N N . GLN A 1 672 ? -16.212 10.729 31.379 1.00 70.62 672 GLN A N 1
ATOM 4600 C CA . GLN A 1 672 ? -17.662 10.653 31.464 1.00 70.62 672 GLN A CA 1
ATOM 4601 C C . GLN A 1 672 ? -18.286 11.291 30.219 1.00 70.62 672 GLN A C 1
ATOM 4603 O O . GLN A 1 672 ? -18.143 12.494 30.013 1.00 70.62 672 GLN A O 1
ATOM 4608 N N . THR A 1 673 ? -19.031 10.514 29.434 1.00 60.62 673 THR A N 1
ATOM 4609 C CA . THR A 1 673 ? -19.646 10.910 28.147 1.00 60.62 673 THR A CA 1
ATOM 4610 C C . THR A 1 673 ? -20.921 11.761 28.310 1.00 60.62 673 THR A C 1
ATOM 4612 O O . THR A 1 673 ? -21.868 11.650 27.539 1.00 60.62 673 THR A O 1
ATOM 4615 N N . SER A 1 674 ? -20.926 12.646 29.315 1.00 53.66 674 SER A N 1
ATOM 4616 C CA . SER A 1 674 ? -22.031 13.519 29.756 1.00 53.66 674 SER A CA 1
ATOM 4617 C C . SER A 1 674 ? -23.288 12.810 30.319 1.00 53.66 674 SER A C 1
ATOM 4619 O O . SER A 1 674 ? -23.426 11.591 30.264 1.00 53.66 674 SER A O 1
ATOM 4621 N N . GLY A 1 675 ? -24.202 13.586 30.928 1.00 55.97 675 GLY A N 1
ATOM 4622 C CA . GLY A 1 675 ? -25.571 13.137 31.254 1.00 55.97 675 GLY A CA 1
ATOM 4623 C C . GLY A 1 675 ? -25.951 12.901 32.729 1.00 55.97 675 GLY A C 1
ATOM 4624 O O . GLY A 1 675 ? -27.097 12.548 32.991 1.00 55.97 675 GLY A O 1
ATOM 4625 N N . CYS A 1 676 ? -25.063 13.096 33.715 1.00 47.62 676 CYS A N 1
ATOM 4626 C CA . CYS A 1 676 ? -25.361 12.758 35.124 1.00 47.62 676 CYS A CA 1
ATOM 4627 C C . CYS A 1 676 ? -26.396 13.692 35.810 1.00 47.62 676 CYS A C 1
ATOM 4629 O O . CYS A 1 676 ? -26.074 14.859 36.061 1.00 47.62 676 CYS A O 1
ATOM 4631 N N . PRO A 1 677 ? -27.577 13.204 36.254 1.00 43.66 677 PRO A N 1
ATOM 4632 C CA . PRO A 1 677 ? -28.516 14.006 37.041 1.00 43.66 677 PRO A CA 1
ATOM 4633 C C . PRO A 1 677 ? -28.038 14.137 38.499 1.00 43.66 677 PRO A C 1
ATOM 4635 O O . PRO A 1 677 ? -28.287 13.272 39.340 1.00 43.66 677 PRO A O 1
ATOM 4638 N N . SER A 1 678 ? -27.322 15.220 38.818 1.00 39.91 678 SER A N 1
ATOM 4639 C CA . SER A 1 678 ? -26.755 15.418 40.162 1.00 39.91 678 SER A CA 1
ATOM 4640 C C . SER A 1 678 ? -27.783 15.916 41.193 1.00 39.91 678 SER A C 1
ATOM 4642 O O . SER A 1 678 ? -28.573 16.820 40.928 1.00 39.91 678 SER A O 1
ATOM 4644 N N . SER A 1 679 ? -27.749 15.351 42.406 1.00 41.41 679 SER A N 1
ATOM 4645 C CA . SER A 1 679 ? -28.657 15.701 43.510 1.00 41.41 679 SER A CA 1
ATOM 4646 C C . SER A 1 679 ? -27.909 16.283 44.722 1.00 41.41 679 SER A C 1
ATOM 4648 O O . SER A 1 679 ? -27.881 15.677 45.797 1.00 41.41 679 SER A O 1
ATOM 4650 N N . ALA A 1 680 ? -27.282 17.454 44.563 1.00 31.47 680 ALA A N 1
ATOM 4651 C CA . ALA A 1 680 ? -26.639 18.193 45.658 1.00 31.47 680 ALA A CA 1
ATOM 4652 C C . ALA A 1 680 ? -26.713 19.725 45.447 1.00 31.47 680 ALA A C 1
ATOM 4654 O O . ALA A 1 680 ? -26.597 20.180 44.311 1.00 31.47 680 ALA A O 1
ATOM 4655 N N . PRO A 1 681 ? -26.900 20.539 46.507 1.00 35.16 681 PRO A N 1
ATOM 4656 C CA . PRO A 1 681 ? -26.956 21.999 46.394 1.00 35.16 681 PRO A CA 1
ATOM 4657 C C . PRO A 1 681 ? -25.554 22.641 46.259 1.00 35.16 681 PRO A C 1
ATOM 4659 O O . PRO A 1 681 ? -24.579 22.093 46.779 1.00 35.16 681 PRO A O 1
ATOM 4662 N N . PRO A 1 682 ? -25.436 23.817 45.612 1.00 34.91 682 PRO A N 1
ATOM 4663 C CA . PRO A 1 682 ? -24.147 24.383 45.210 1.00 34.91 682 PRO A CA 1
ATOM 4664 C C . PRO A 1 682 ? -23.404 25.146 46.328 1.00 34.91 682 PRO A C 1
ATOM 4666 O O . PRO A 1 682 ? -24.014 25.932 47.060 1.00 34.91 682 PRO A O 1
ATOM 4669 N N . PRO A 1 683 ? -22.065 25.023 46.406 1.00 32.53 683 PRO A N 1
ATOM 4670 C CA . PRO A 1 683 ? -21.186 26.038 46.987 1.00 32.53 683 PRO A CA 1
ATOM 4671 C C . PRO A 1 683 ? -21.095 27.294 46.096 1.00 32.53 683 PRO A C 1
ATOM 4673 O O . PRO A 1 683 ? -21.301 27.231 44.887 1.00 32.53 683 PRO A O 1
ATOM 4676 N N . ALA A 1 684 ? -20.762 28.443 46.692 1.00 28.72 684 ALA A N 1
ATOM 4677 C CA . ALA A 1 684 ? -20.637 29.730 45.994 1.00 28.72 684 ALA A CA 1
ATOM 4678 C C . ALA A 1 684 ? -19.303 29.868 45.203 1.00 28.72 684 ALA A C 1
ATOM 4680 O O . ALA A 1 684 ? -18.344 29.163 45.519 1.00 28.72 684 ALA A O 1
ATOM 4681 N N . PRO A 1 685 ? -19.218 30.759 44.190 1.00 46.00 685 PRO A N 1
ATOM 4682 C CA . PRO A 1 685 ? -18.168 30.713 43.163 1.00 46.00 685 PRO A CA 1
ATOM 4683 C C . PRO A 1 685 ? -16.898 31.529 43.471 1.00 46.00 685 PRO A C 1
ATOM 4685 O O . PRO A 1 685 ? -16.941 32.454 44.283 1.00 46.00 685 PRO A O 1
ATOM 4688 N N . LEU A 1 686 ? -15.829 31.219 42.711 1.00 25.88 686 LEU A N 1
ATOM 4689 C CA . LEU A 1 686 ? -14.708 32.051 42.197 1.00 25.88 686 LEU A CA 1
ATOM 4690 C C . LEU A 1 686 ? -13.341 31.330 42.316 1.00 25.88 686 LEU A C 1
ATOM 4692 O O . LEU A 1 686 ? -13.146 30.605 43.292 1.00 25.88 686 LEU A O 1
ATOM 4696 N N . PRO A 1 687 ? -12.345 31.607 41.440 1.00 33.78 687 PRO A N 1
ATOM 4697 C CA . PRO A 1 687 ? -12.377 32.351 40.172 1.00 33.78 687 PRO A CA 1
ATOM 4698 C C . PRO A 1 687 ? -11.939 31.500 38.953 1.00 33.78 687 PRO A C 1
ATOM 4700 O O . PRO A 1 687 ? -11.498 30.363 39.087 1.00 33.78 687 PRO A O 1
ATOM 4703 N N . THR A 1 688 ? -12.021 32.080 37.756 1.00 43.56 688 THR A N 1
ATOM 4704 C CA . THR A 1 688 ? -11.533 31.501 36.491 1.00 43.56 688 THR A CA 1
ATOM 4705 C C . THR A 1 688 ? -10.003 31.441 36.407 1.00 43.56 688 THR A C 1
ATOM 4707 O O . THR A 1 688 ? -9.334 32.435 36.697 1.00 43.56 688 THR A O 1
ATOM 4710 N N . SER A 1 689 ? -9.460 30.335 35.891 1.00 27.97 689 SER A N 1
ATOM 4711 C CA . SER A 1 689 ? -8.128 30.288 35.270 1.00 27.97 689 SER A CA 1
ATOM 4712 C C . SER A 1 689 ? -8.289 30.126 33.760 1.00 27.97 689 SER A C 1
ATOM 4714 O O . SER A 1 689 ? -8.765 29.093 33.300 1.00 27.97 689 SER A O 1
ATOM 4716 N N . ASP A 1 690 ? -7.928 31.170 33.023 1.00 30.64 690 ASP A N 1
ATOM 4717 C CA . ASP A 1 690 ? -8.074 31.288 31.571 1.00 30.64 690 ASP A CA 1
ATOM 4718 C C . ASP A 1 690 ? -7.107 30.360 30.806 1.00 30.64 690 ASP A C 1
ATOM 4720 O O . ASP A 1 690 ? -5.899 30.364 31.061 1.00 30.64 690 ASP A O 1
ATOM 4724 N N . SER A 1 691 ? -7.642 29.593 29.855 1.00 29.23 691 SER A N 1
ATOM 4725 C CA . SER A 1 691 ? -6.900 28.923 28.783 1.00 29.23 691 SER A CA 1
ATOM 4726 C C . SER A 1 691 ? -7.449 29.448 27.455 1.00 29.23 691 SER A C 1
ATOM 4728 O O . SER A 1 691 ? -8.463 28.956 26.962 1.00 29.23 691 SER A O 1
ATOM 4730 N N . GLY A 1 692 ? -6.815 30.502 26.940 1.00 33.09 692 GLY A N 1
ATOM 4731 C CA . GLY A 1 692 ? -7.439 31.442 26.009 1.00 33.09 692 GLY A CA 1
ATOM 4732 C C . GLY A 1 692 ? -7.850 30.883 24.647 1.00 33.09 692 GLY A C 1
ATOM 4733 O O . GLY A 1 692 ? -7.069 3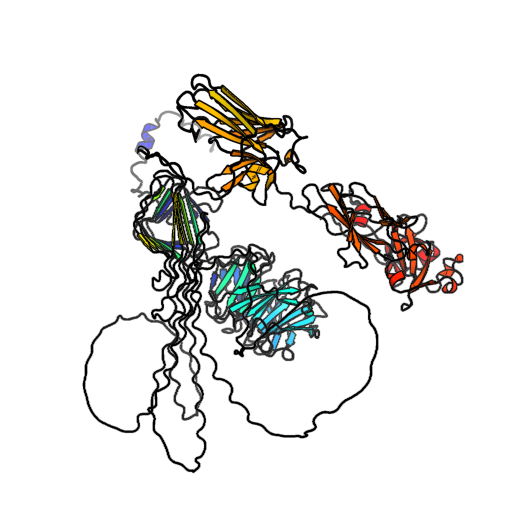0.924 23.698 1.00 33.09 692 GLY A O 1
ATOM 4734 N N . GLY A 1 693 ? -9.120 30.497 24.540 1.00 34.50 693 GLY A N 1
ATOM 4735 C CA . GLY A 1 693 ? -9.914 30.499 23.314 1.00 34.50 693 GLY A CA 1
ATOM 4736 C C . GLY A 1 693 ? -11.205 31.277 23.582 1.00 34.50 693 GLY A C 1
ATOM 4737 O O . GLY A 1 693 ? -11.896 31.000 24.562 1.00 34.50 693 GLY A O 1
ATOM 4738 N N . SER A 1 694 ? -11.518 32.288 22.768 1.00 43.41 694 SER A N 1
ATOM 4739 C CA . SER A 1 694 ? -12.784 33.018 22.913 1.00 43.41 694 SER A CA 1
ATOM 4740 C C . SER A 1 694 ? -13.897 32.199 22.276 1.00 43.41 694 SER A C 1
ATOM 4742 O O . SER A 1 694 ? -13.836 31.947 21.078 1.00 43.41 694 SER A O 1
ATOM 4744 N N . ALA A 1 695 ? -14.917 31.827 23.051 1.00 57.19 695 ALA A N 1
ATOM 4745 C CA . ALA A 1 695 ? -16.105 31.180 22.504 1.00 57.19 695 ALA A CA 1
ATOM 4746 C C . ALA A 1 695 ? -16.749 32.051 21.407 1.00 57.19 695 ALA A C 1
ATOM 4748 O O . ALA A 1 695 ? -16.799 33.282 21.536 1.00 57.19 695 ALA A O 1
ATOM 4749 N N . ALA A 1 696 ? -17.237 31.409 20.343 1.00 67.44 696 ALA A N 1
ATOM 4750 C CA . ALA A 1 696 ? -17.963 32.079 19.270 1.00 67.44 696 ALA A CA 1
ATOM 4751 C C . ALA A 1 696 ? -19.208 32.797 19.825 1.00 67.44 696 ALA A C 1
ATOM 4753 O O . ALA A 1 696 ? -19.865 32.314 20.749 1.00 67.44 696 ALA A O 1
ATOM 4754 N N . THR A 1 697 ? -19.525 33.971 19.278 1.00 79.12 697 THR A N 1
ATOM 4755 C CA . THR A 1 697 ? -20.674 34.784 19.710 1.00 79.12 697 THR A CA 1
ATOM 4756 C C . THR A 1 697 ? -21.788 34.677 18.668 1.00 79.12 697 THR A C 1
ATOM 4758 O O . THR A 1 697 ? -21.495 34.845 17.485 1.00 79.12 697 THR A O 1
ATOM 4761 N N . PRO A 1 698 ? -23.051 34.414 19.055 1.00 86.38 698 PRO A N 1
ATOM 4762 C CA . PRO A 1 698 ? -24.136 34.313 18.088 1.00 86.38 698 PRO A CA 1
ATOM 4763 C C . PRO A 1 698 ? -24.420 35.669 17.427 1.00 86.38 698 PRO A C 1
ATOM 4765 O O . PRO A 1 698 ? -24.424 36.716 18.079 1.00 86.38 698 PRO A O 1
ATOM 4768 N N . THR A 1 699 ? -24.661 35.639 16.119 1.00 85.56 699 THR A N 1
ATOM 4769 C CA . THR A 1 699 ? -24.972 36.796 15.272 1.00 85.56 699 THR A CA 1
ATOM 4770 C C . THR A 1 699 ? -26.431 37.230 15.408 1.00 85.56 699 THR A C 1
ATOM 4772 O O . THR A 1 699 ? -26.684 38.429 15.488 1.00 85.56 699 THR A O 1
ATOM 4775 N N . ASN A 1 700 ? -27.352 36.266 15.509 1.00 90.38 700 ASN A N 1
ATOM 4776 C CA . ASN A 1 700 ? -28.748 36.423 15.924 1.00 90.38 700 ASN A CA 1
ATOM 4777 C C . ASN A 1 700 ? -29.140 35.270 16.876 1.00 90.38 700 ASN A C 1
ATOM 4779 O O . ASN A 1 700 ? -28.437 34.257 16.990 1.00 90.38 700 ASN A O 1
ATOM 4783 N N . THR A 1 701 ? -30.256 35.435 17.586 1.00 92.69 701 THR A N 1
ATOM 4784 C CA . THR A 1 701 ? -30.902 34.383 18.381 1.00 92.69 701 THR A CA 1
ATOM 4785 C C . THR A 1 701 ? -32.401 34.646 18.483 1.00 92.69 701 THR A C 1
ATOM 4787 O O . THR A 1 701 ? -32.801 35.677 19.030 1.00 92.69 701 THR A O 1
ATOM 4790 N N . GLU A 1 702 ? -33.207 33.675 18.063 1.00 95.12 702 GLU A N 1
ATOM 4791 C CA . GLU A 1 702 ? -34.662 33.667 18.200 1.00 95.12 702 GLU A CA 1
ATOM 4792 C C . GLU A 1 702 ? -35.068 32.667 19.291 1.00 95.12 702 GLU A C 1
ATOM 4794 O O . GLU A 1 702 ? -34.384 31.663 19.531 1.00 95.12 702 GLU A O 1
ATOM 4799 N N . THR A 1 703 ? -36.139 32.949 20.033 1.00 93.56 703 THR A N 1
ATOM 4800 C CA . THR A 1 703 ? -36.569 32.101 21.157 1.00 93.56 703 THR A CA 1
ATOM 4801 C C . THR A 1 703 ? -38.066 32.200 21.388 1.00 93.56 703 THR A C 1
ATOM 4803 O O . THR A 1 703 ? -38.569 33.239 21.809 1.00 93.56 703 THR A O 1
ATOM 4806 N N . GLU A 1 704 ? -38.757 31.077 21.203 1.00 94.31 704 GLU A N 1
ATOM 4807 C CA . GLU A 1 704 ? -40.210 30.976 21.331 1.00 94.31 704 GLU A CA 1
ATOM 4808 C C . GLU A 1 704 ? -40.629 29.899 22.334 1.00 94.31 704 GLU A C 1
ATOM 4810 O O . GLU A 1 704 ? -39.908 28.927 22.578 1.00 94.31 704 GLU A O 1
ATOM 4815 N N . ILE A 1 705 ? -41.813 30.074 22.925 1.00 93.38 705 ILE A N 1
ATOM 4816 C CA . ILE A 1 705 ? -42.411 29.095 23.844 1.00 93.38 705 ILE A CA 1
ATOM 4817 C C . ILE A 1 705 ? -43.519 28.352 23.105 1.00 93.38 705 ILE A C 1
ATOM 4819 O O . ILE A 1 705 ? -44.581 28.907 22.826 1.00 93.38 705 ILE A O 1
ATOM 4823 N N . ILE A 1 706 ? -43.271 27.078 22.818 1.00 92.00 706 ILE A N 1
ATOM 4824 C CA . ILE A 1 706 ? -44.199 26.198 22.116 1.00 92.00 706 ILE A CA 1
ATOM 4825 C C . ILE A 1 706 ? -44.936 25.334 23.145 1.00 92.00 706 ILE A C 1
ATOM 4827 O O . ILE A 1 706 ? -44.318 24.650 23.963 1.00 92.00 706 ILE A O 1
ATOM 4831 N N . THR A 1 707 ? -46.268 25.383 23.112 1.00 90.06 707 THR A N 1
ATOM 4832 C CA . THR A 1 707 ? -47.144 24.680 24.060 1.00 90.06 707 THR A CA 1
ATOM 4833 C C . THR A 1 707 ? -47.452 23.258 23.597 1.00 90.06 707 THR A C 1
ATOM 4835 O O . THR A 1 707 ? -47.781 23.041 22.425 1.00 90.06 707 THR A O 1
ATOM 4838 N N . ASP A 1 708 ? -47.422 22.290 24.514 1.00 86.75 708 ASP A N 1
ATOM 4839 C CA . ASP A 1 708 ? -47.632 20.870 24.193 1.00 86.75 708 ASP A CA 1
ATOM 4840 C C . ASP A 1 708 ? -49.039 20.579 23.632 1.00 86.75 708 ASP A C 1
ATOM 4842 O O . ASP A 1 708 ? -49.177 19.765 22.715 1.00 86.75 708 ASP A O 1
ATOM 4846 N N . GLU A 1 709 ? -50.069 21.297 24.092 1.00 86.12 709 GLU A N 1
ATOM 4847 C CA . GLU A 1 709 ? -51.462 21.173 23.623 1.00 86.12 709 GLU A CA 1
ATOM 4848 C C . GLU A 1 709 ? -51.702 21.586 22.153 1.00 86.12 709 GLU A C 1
ATOM 4850 O O . GLU A 1 709 ? -52.754 21.248 21.604 1.00 86.12 709 GLU A O 1
ATOM 4855 N N . SER A 1 710 ? -50.780 22.305 21.494 1.00 85.38 710 SER A N 1
ATOM 4856 C CA . SER A 1 710 ? -50.984 22.770 20.104 1.00 85.38 710 SER A CA 1
ATOM 4857 C C . SER A 1 710 ? -49.810 22.589 19.148 1.00 85.38 710 SER A C 1
ATOM 4859 O O . SER A 1 710 ? -50.032 22.655 17.939 1.00 85.38 710 SER A O 1
ATOM 4861 N N . GLY A 1 711 ? -48.589 22.386 19.648 1.00 89.56 711 GLY A N 1
ATOM 4862 C CA . GLY A 1 711 ? -47.391 22.506 18.818 1.00 89.56 711 GLY A CA 1
ATOM 4863 C C . GLY A 1 711 ? -47.162 23.947 18.341 1.00 89.56 711 GLY A C 1
ATOM 4864 O O . GLY A 1 711 ? -47.832 24.885 18.793 1.00 89.56 711 GLY A O 1
ATOM 4865 N N . GLY A 1 712 ? -46.195 24.130 17.444 1.00 93.44 712 GLY A N 1
ATOM 4866 C CA . GLY A 1 712 ? -45.762 25.443 16.965 1.00 93.44 712 GLY A CA 1
ATOM 4867 C C . GLY A 1 712 ? -44.512 25.377 16.087 1.00 93.44 712 GLY A C 1
ATOM 4868 O O . GLY A 1 712 ? -44.046 24.298 15.731 1.00 93.44 712 GLY A O 1
ATOM 4869 N N . THR A 1 713 ? -43.977 26.546 15.737 1.00 94.81 713 THR A N 1
ATOM 4870 C CA . THR A 1 713 ? -42.828 26.691 14.830 1.00 94.81 713 THR A CA 1
ATOM 4871 C C . THR A 1 713 ? -41.909 27.807 15.323 1.00 94.81 713 THR A C 1
ATOM 4873 O O . THR A 1 713 ? -42.405 28.901 15.599 1.00 94.81 713 THR A O 1
ATOM 4876 N N . VAL A 1 714 ? -40.594 27.590 15.366 1.00 95.38 714 VAL A N 1
ATOM 4877 C CA . VAL A 1 714 ? -39.595 28.664 15.557 1.00 95.38 714 VAL A CA 1
ATOM 4878 C C . VAL A 1 714 ? -38.699 28.757 14.322 1.00 95.38 714 VAL A C 1
ATOM 4880 O O . VAL A 1 714 ? -38.458 27.755 13.650 1.00 95.38 714 VAL A O 1
ATOM 4883 N N . THR A 1 715 ? -38.251 29.957 13.951 1.00 95.75 715 THR A N 1
ATOM 4884 C CA . THR A 1 715 ? -37.386 30.172 12.778 1.00 95.75 715 THR A CA 1
ATOM 4885 C C . THR A 1 715 ? -36.452 31.352 12.995 1.00 95.75 715 THR A C 1
ATOM 4887 O O . THR A 1 715 ? -36.915 32.451 13.278 1.00 95.75 715 THR A O 1
ATOM 4890 N N . GLU A 1 716 ? -35.156 31.137 12.783 1.00 96.69 716 GLU A N 1
ATOM 4891 C CA . GLU A 1 716 ? -34.123 32.179 12.781 1.00 96.69 716 GLU A CA 1
ATOM 4892 C C . GLU A 1 716 ? -33.570 32.375 11.358 1.00 96.69 716 GLU A C 1
ATOM 4894 O O . GLU A 1 716 ? -33.530 31.436 10.559 1.00 96.69 716 GLU A O 1
ATOM 4899 N N . THR A 1 717 ? -33.146 33.598 11.033 1.00 94.81 717 THR A N 1
ATOM 4900 C CA . THR A 1 717 ? -32.502 33.979 9.767 1.00 94.81 717 THR A CA 1
ATOM 4901 C C . THR A 1 717 ? -31.084 34.479 10.029 1.00 94.81 717 THR A C 1
ATOM 4903 O O . THR A 1 717 ? -30.885 35.523 10.650 1.00 94.81 717 THR A O 1
ATOM 4906 N N . ALA A 1 718 ? -30.082 33.783 9.497 1.00 91.69 718 ALA A N 1
ATOM 4907 C CA . ALA A 1 718 ? -28.682 34.118 9.710 1.00 91.69 718 ALA A CA 1
ATOM 4908 C C . ALA A 1 718 ? -28.311 35.471 9.076 1.00 91.69 718 ALA A C 1
ATOM 4910 O O . ALA A 1 718 ? -28.533 35.715 7.887 1.00 91.69 718 ALA A O 1
ATOM 4911 N N . ALA A 1 719 ? -27.719 36.367 9.869 1.00 86.38 719 ALA A N 1
ATOM 4912 C CA . ALA A 1 719 ? -27.461 37.755 9.470 1.00 86.38 719 ALA A CA 1
ATOM 4913 C C . ALA A 1 719 ? -26.390 37.929 8.367 1.00 86.38 719 ALA A C 1
ATOM 4915 O O . ALA A 1 719 ? -26.250 39.023 7.817 1.00 86.38 719 ALA A O 1
ATOM 4916 N N . ASN A 1 720 ? -25.614 36.884 8.071 1.00 84.62 720 ASN A N 1
ATOM 4917 C CA . ASN A 1 720 ? -24.435 36.910 7.201 1.00 84.62 720 ASN A CA 1
ATOM 4918 C C . ASN A 1 720 ? -24.697 36.448 5.755 1.00 84.62 720 ASN A C 1
ATOM 4920 O O . ASN A 1 720 ? -24.170 37.076 4.840 1.00 84.62 720 ASN A O 1
ATOM 4924 N N . ASP A 1 721 ? -25.502 35.403 5.535 1.00 88.94 721 ASP A N 1
ATOM 4925 C CA . ASP A 1 721 ? -25.894 34.924 4.193 1.00 88.94 721 ASP A CA 1
ATOM 4926 C C . ASP A 1 721 ? -27.417 34.927 3.949 1.00 88.94 721 ASP A C 1
ATOM 4928 O O . ASP A 1 721 ? -27.875 34.753 2.815 1.00 88.94 721 ASP A O 1
ATOM 4932 N N . GLY A 1 722 ? -28.225 35.181 4.984 1.00 90.62 722 GLY A N 1
ATOM 4933 C CA . GLY A 1 722 ? -29.682 35.183 4.895 1.00 90.62 722 GLY A CA 1
ATOM 4934 C C . GLY A 1 722 ? -30.300 33.795 4.713 1.00 90.62 722 GLY A C 1
ATOM 4935 O O . GLY A 1 722 ? -31.446 33.724 4.255 1.00 90.62 722 GLY A O 1
ATOM 4936 N N . SER A 1 723 ? -29.561 32.724 5.015 1.00 94.19 723 SER A N 1
ATOM 4937 C CA . SER A 1 723 ? -30.109 31.379 5.229 1.00 94.19 723 SER A CA 1
ATOM 4938 C C . SER A 1 723 ? -31.019 31.339 6.465 1.00 94.19 723 SER A C 1
ATOM 4940 O O . SER A 1 723 ? -30.995 32.255 7.293 1.00 94.19 723 SER A O 1
ATOM 4942 N N . THR A 1 724 ? -31.843 30.301 6.603 1.00 96.25 724 THR A N 1
ATOM 4943 C CA . THR A 1 724 ? -32.717 30.112 7.775 1.00 96.25 724 THR A CA 1
ATOM 4944 C C . THR A 1 724 ? -32.608 28.707 8.338 1.00 96.25 724 THR A C 1
ATOM 4946 O O . THR A 1 724 ? -32.334 27.772 7.591 1.00 96.25 724 THR A O 1
ATOM 4949 N N . ALA A 1 725 ? -32.927 28.552 9.623 1.00 97.12 725 ALA A N 1
ATOM 4950 C CA . ALA A 1 725 ? -33.273 27.264 10.217 1.00 97.12 725 ALA A CA 1
ATOM 4951 C C . ALA A 1 725 ? -34.641 27.365 10.893 1.00 97.12 725 ALA A C 1
ATOM 4953 O O . ALA A 1 725 ? -34.881 28.271 11.695 1.00 97.12 725 ALA A O 1
ATOM 4954 N N . THR A 1 726 ? -35.519 26.427 10.557 1.00 96.88 726 THR A N 1
ATOM 4955 C CA . THR A 1 726 ? -36.879 26.283 11.075 1.00 96.88 726 THR A CA 1
ATOM 4956 C C . THR A 1 726 ? -36.991 24.971 11.843 1.00 96.88 726 THR A C 1
ATOM 4958 O O . THR A 1 726 ? -36.527 23.934 11.365 1.00 96.88 726 THR A O 1
ATOM 4961 N N . VAL A 1 727 ? -37.624 25.024 13.016 1.00 96.44 727 VAL A N 1
ATOM 4962 C CA . VAL A 1 727 ? -38.014 23.856 13.815 1.00 96.44 727 VAL A CA 1
ATOM 4963 C C . VAL A 1 727 ? -39.537 23.813 13.858 1.00 96.44 727 VAL A C 1
ATOM 4965 O O . VAL A 1 727 ? -40.155 24.700 14.455 1.00 96.44 727 VAL A O 1
ATOM 4968 N N . ASP A 1 728 ? -40.126 22.786 13.254 1.00 94.06 728 ASP A N 1
ATOM 4969 C CA . ASP A 1 728 ? -41.557 22.498 13.345 1.00 94.06 728 ASP A CA 1
ATOM 4970 C C . ASP A 1 728 ? -41.797 21.443 14.439 1.00 94.06 728 ASP A C 1
ATOM 4972 O O . ASP A 1 728 ? -41.171 20.378 14.451 1.00 94.06 728 ASP A O 1
ATOM 4976 N N . VAL A 1 729 ? -42.703 21.750 15.371 1.00 92.81 729 VAL A N 1
ATOM 4977 C CA . VAL A 1 729 ? -42.961 20.970 16.592 1.00 92.81 729 VAL A CA 1
ATOM 4978 C C . VAL A 1 729 ? -44.432 20.554 16.631 1.00 92.81 729 VAL A C 1
ATOM 4980 O O . VAL A 1 729 ? -45.321 21.411 16.664 1.00 92.81 729 VAL A O 1
ATOM 4983 N N . GLU A 1 730 ? -44.714 19.250 16.663 1.00 90.12 730 GLU A N 1
ATOM 4984 C CA . GLU A 1 730 ? -46.087 18.743 16.770 1.00 90.12 730 GLU A CA 1
ATOM 4985 C C . GLU A 1 730 ? -46.626 18.794 18.215 1.00 90.12 730 GLU A C 1
ATOM 4987 O O . GLU A 1 730 ? -45.894 18.882 19.205 1.00 90.12 730 GLU A O 1
ATOM 4992 N N . SER A 1 731 ? -47.954 18.735 18.356 1.00 88.81 731 SER A N 1
ATOM 4993 C CA . SER A 1 731 ? -48.591 18.632 19.673 1.00 88.81 731 SER A CA 1
ATOM 4994 C C . SER A 1 731 ? -48.261 17.288 20.335 1.00 88.81 731 SER A C 1
ATOM 4996 O O . SER A 1 731 ? -48.431 16.220 19.740 1.00 88.81 731 SER A O 1
ATOM 4998 N N . GLY A 1 732 ? -47.818 17.352 21.593 1.00 83.50 732 GLY A N 1
ATOM 4999 C CA . GLY A 1 732 ? -47.367 16.198 22.373 1.00 83.50 732 GLY A CA 1
ATOM 5000 C C . GLY A 1 732 ? -45.891 15.818 22.203 1.00 83.50 732 GLY A C 1
ATOM 5001 O O . GLY A 1 732 ? -45.473 14.824 22.797 1.00 83.50 732 GLY A O 1
ATOM 5002 N N . THR A 1 733 ? -45.093 16.593 21.456 1.00 86.69 733 THR A N 1
ATOM 5003 C CA . THR A 1 733 ? -43.651 16.327 21.273 1.00 86.69 733 THR A CA 1
ATOM 5004 C C . THR A 1 733 ? -42.851 16.489 22.575 1.00 86.69 733 THR A C 1
ATOM 5006 O O . THR A 1 733 ? -41.878 15.770 22.801 1.00 86.69 733 THR A O 1
ATOM 5009 N N . THR A 1 734 ? -43.275 17.383 23.474 1.00 86.75 734 THR A N 1
ATOM 5010 C CA . THR A 1 734 ? -42.673 17.599 24.802 1.00 86.75 734 THR A CA 1
ATOM 5011 C C . THR A 1 734 ? -43.677 17.335 25.926 1.00 86.75 734 THR A C 1
ATOM 5013 O O . THR A 1 734 ? -44.888 17.409 25.735 1.00 86.75 734 THR A O 1
ATOM 5016 N N . THR A 1 735 ? -43.193 17.031 27.136 1.00 82.62 735 THR A N 1
ATOM 5017 C CA . THR A 1 735 ? -44.047 16.723 28.305 1.00 82.62 735 THR A CA 1
ATOM 5018 C C . THR A 1 735 ? -44.544 17.985 29.030 1.00 82.62 735 THR A C 1
ATOM 5020 O O . THR A 1 735 ? -44.447 18.075 30.258 1.00 82.62 735 THR A O 1
ATOM 5023 N N . GLY A 1 736 ? -44.983 18.985 28.268 1.00 86.94 736 GLY A N 1
ATOM 5024 C CA . GLY A 1 736 ? -45.321 20.336 28.722 1.00 86.94 736 GLY A CA 1
ATOM 5025 C C . GLY A 1 736 ? -44.656 21.424 27.872 1.00 86.94 736 GLY A C 1
ATOM 5026 O O . GLY A 1 736 ? -43.765 21.129 27.070 1.00 86.94 736 GLY A O 1
ATOM 5027 N N . ASP A 1 737 ? -45.083 22.675 28.080 1.00 91.50 737 ASP A N 1
ATOM 5028 C CA . ASP A 1 737 ? -44.568 23.876 27.404 1.00 91.50 737 ASP A CA 1
ATOM 5029 C C . ASP A 1 737 ? -43.032 23.921 27.362 1.00 91.50 737 ASP A C 1
ATOM 5031 O O . ASP A 1 737 ? -42.354 23.855 28.397 1.00 91.50 737 ASP A O 1
ATOM 5035 N N . ALA A 1 738 ? -42.491 24.076 26.154 1.00 91.75 738 ALA A N 1
ATOM 5036 C CA . ALA A 1 738 ? -41.064 24.050 25.880 1.00 91.75 738 ALA A CA 1
ATOM 5037 C C . ALA A 1 738 ? -40.595 25.359 25.239 1.00 91.75 738 ALA A C 1
ATOM 5039 O O . ALA A 1 738 ? -41.114 25.796 24.212 1.00 91.75 738 ALA A O 1
ATOM 5040 N N . THR A 1 739 ? -39.566 25.965 25.824 1.00 94.94 739 THR A N 1
ATOM 5041 C CA . THR A 1 739 ? -38.819 27.054 25.195 1.00 94.94 739 THR A CA 1
ATOM 5042 C C . THR A 1 739 ? -37.853 26.453 24.182 1.00 94.94 739 THR A C 1
ATOM 5044 O O . THR A 1 739 ? -36.931 25.739 24.585 1.00 94.94 739 THR A O 1
ATOM 5047 N N . PHE A 1 740 ? -38.038 26.751 22.899 1.00 94.31 740 PHE A N 1
ATOM 5048 C CA . PHE A 1 740 ? -37.085 26.438 21.835 1.00 94.31 740 PHE A CA 1
ATOM 5049 C C . PHE A 1 740 ? -36.255 27.679 21.504 1.00 94.31 740 PHE A C 1
ATOM 5051 O O . PHE A 1 740 ? -36.789 28.786 21.421 1.00 94.31 740 PHE A O 1
ATOM 5058 N N . THR A 1 741 ? -34.958 27.488 21.278 1.00 95.00 741 THR A N 1
ATOM 5059 C CA . THR A 1 741 ? -34.007 28.552 20.939 1.00 95.00 741 THR A CA 1
ATOM 5060 C C . THR A 1 741 ? -33.172 28.133 19.737 1.00 95.00 741 THR A C 1
ATOM 5062 O O . THR A 1 741 ? -32.597 27.041 19.733 1.00 95.00 741 THR A O 1
ATOM 5065 N N . VAL A 1 742 ? -33.079 29.020 18.745 1.00 96.12 742 VAL A N 1
ATOM 5066 C CA . VAL A 1 742 ? -32.220 28.873 17.562 1.00 96.12 742 VAL A CA 1
ATOM 5067 C C . VAL A 1 742 ? -31.236 30.039 17.544 1.00 96.12 742 VAL A C 1
ATOM 5069 O O . VAL A 1 742 ? -31.655 31.193 17.581 1.00 96.12 742 VAL A O 1
ATOM 5072 N N . MET A 1 743 ? -29.936 29.753 17.494 1.00 94.31 743 MET A N 1
ATOM 5073 C CA . MET A 1 743 ? -28.868 30.757 17.410 1.00 94.31 743 MET A CA 1
ATOM 5074 C C . MET A 1 743 ? -28.087 30.589 16.108 1.00 94.31 743 MET A C 1
ATOM 5076 O O . MET A 1 743 ? -27.869 29.459 15.672 1.00 94.31 743 MET A O 1
ATOM 5080 N N . THR A 1 744 ? -27.613 31.684 15.511 1.00 94.25 744 THR A N 1
ATOM 5081 C CA . THR A 1 744 ? -26.788 31.636 14.289 1.00 94.25 744 THR A CA 1
ATOM 5082 C C . THR A 1 744 ? -25.367 32.113 14.525 1.00 94.25 744 THR A C 1
ATOM 5084 O O . THR A 1 744 ? -25.158 33.117 15.194 1.00 94.25 744 THR A O 1
ATOM 5087 N N . PHE A 1 745 ? -24.385 31.462 13.909 1.00 93.44 745 PHE A N 1
ATOM 5088 C CA . PHE A 1 745 ? -22.961 31.807 13.983 1.00 93.44 745 PHE A CA 1
ATOM 5089 C C . PHE A 1 745 ? -22.351 31.900 12.580 1.00 93.44 745 PHE A C 1
ATOM 5091 O O . PHE A 1 745 ? -22.915 31.365 11.622 1.00 93.44 745 PHE A O 1
ATOM 5098 N N . THR A 1 746 ? -21.195 32.558 12.435 1.00 89.81 746 THR A N 1
ATOM 5099 C CA . THR A 1 746 ? -20.443 32.504 11.171 1.00 89.81 746 THR A CA 1
ATOM 5100 C C . THR A 1 746 ? -19.535 31.275 11.126 1.00 89.81 746 THR A C 1
ATOM 5102 O O . THR A 1 746 ? -18.916 30.902 12.125 1.00 89.81 746 THR A O 1
ATOM 5105 N N . THR A 1 747 ? -19.404 30.660 9.949 1.00 87.25 747 THR A N 1
ATOM 5106 C CA . THR A 1 747 ? -18.520 29.500 9.738 1.00 87.25 747 THR A CA 1
ATOM 5107 C C . THR A 1 747 ? -17.063 29.774 10.109 1.00 87.25 747 THR A C 1
ATOM 5109 O O . THR A 1 747 ? -16.400 28.896 10.649 1.00 87.25 747 THR A O 1
ATOM 5112 N N . ASN A 1 748 ? -16.570 30.997 9.891 1.00 81.75 748 ASN A N 1
ATOM 5113 C CA . ASN A 1 748 ? -15.196 31.387 10.230 1.00 81.75 748 ASN A CA 1
ATOM 5114 C C . ASN A 1 748 ? -14.908 31.411 11.741 1.00 81.75 748 ASN A C 1
ATOM 5116 O O . ASN A 1 748 ? -13.755 31.254 12.131 1.00 81.75 748 ASN A O 1
ATOM 5120 N N . GLU A 1 749 ? -15.915 31.660 12.581 1.00 81.81 749 GLU A N 1
ATOM 5121 C CA . GLU A 1 749 ? -15.745 31.716 14.039 1.00 81.81 749 GLU A CA 1
ATOM 5122 C C . GLU A 1 749 ? -15.840 30.326 14.666 1.00 81.81 749 GLU A C 1
ATOM 5124 O O . GLU A 1 749 ? -15.060 30.013 15.558 1.00 81.81 749 GLU A O 1
ATOM 5129 N N . VAL A 1 750 ? -16.756 29.487 14.173 1.00 85.44 750 VAL A N 1
ATOM 5130 C CA . VAL A 1 750 ? -16.952 28.124 14.686 1.00 85.44 750 VAL A CA 1
ATOM 5131 C C . VAL A 1 750 ? -15.881 27.174 14.158 1.00 85.44 750 VAL A C 1
ATOM 5133 O O . VAL A 1 750 ? -15.211 26.545 14.961 1.00 85.44 750 VAL A O 1
ATOM 5136 N N . TYR A 1 751 ? -15.611 27.116 12.847 1.00 87.56 751 TYR A N 1
ATOM 5137 C CA . TYR A 1 751 ? -14.585 26.207 12.300 1.00 87.56 751 TYR A CA 1
ATOM 5138 C C . TYR A 1 751 ? -13.139 26.585 12.693 1.00 87.56 751 TYR A C 1
ATOM 5140 O O . TYR A 1 751 ? -12.195 25.892 12.314 1.00 87.56 751 TYR A O 1
ATOM 5148 N N . ALA A 1 752 ? -12.947 27.680 13.440 1.00 80.44 752 ALA A N 1
ATOM 5149 C CA . ALA A 1 752 ? -11.674 28.040 14.064 1.00 80.44 752 ALA A CA 1
ATOM 5150 C C . ALA A 1 752 ? -11.449 27.369 15.437 1.00 80.44 752 ALA A C 1
ATOM 5152 O O . ALA A 1 752 ? -10.298 27.278 15.866 1.00 80.44 752 ALA A O 1
ATOM 5153 N N . SER A 1 753 ? -12.510 26.908 16.111 1.00 78.38 753 SER A N 1
ATOM 5154 C CA . SER A 1 753 ? -12.438 26.034 17.295 1.00 78.38 753 SER A CA 1
ATOM 5155 C C . SER A 1 753 ? -12.843 24.591 16.983 1.00 78.38 753 SER A C 1
ATOM 5157 O O . SER A 1 753 ? -12.207 23.673 17.488 1.00 78.38 753 SER A O 1
ATOM 5159 N N . ASP A 1 754 ? -13.826 24.416 16.099 1.00 86.25 754 ASP A N 1
ATOM 5160 C CA . ASP A 1 754 ? -14.536 23.172 15.789 1.00 86.25 754 ASP A CA 1
ATOM 5161 C C . ASP A 1 754 ? -14.297 22.805 14.299 1.00 86.25 754 ASP A C 1
ATOM 5163 O O . ASP A 1 754 ? -15.206 22.947 13.472 1.00 86.25 754 ASP A O 1
ATOM 5167 N N . PRO A 1 755 ? -13.070 22.457 13.868 1.00 86.81 755 PRO A N 1
ATOM 5168 C CA . PRO A 1 755 ? -12.729 22.346 12.448 1.00 86.81 755 PRO A CA 1
ATOM 5169 C C . PRO A 1 755 ? -13.467 21.207 11.726 1.00 86.81 755 PRO A C 1
ATOM 5171 O O . PRO A 1 755 ? -13.722 20.145 12.288 1.00 86.81 755 PRO A O 1
ATOM 5174 N N . LEU A 1 756 ? -13.757 21.403 10.434 1.00 85.38 756 LEU A N 1
ATOM 5175 C CA . LEU A 1 756 ? -14.263 20.331 9.569 1.00 85.38 756 LEU A CA 1
ATOM 5176 C C . LEU A 1 756 ? -13.187 19.246 9.329 1.00 85.38 756 LEU A C 1
ATOM 5178 O O . LEU A 1 756 ? -12.012 19.594 9.160 1.00 85.38 756 LEU A O 1
ATOM 5182 N N . PRO A 1 757 ? -13.577 17.958 9.225 1.00 80.12 757 PRO A N 1
ATOM 5183 C CA . PRO A 1 757 ? -12.732 16.890 8.687 1.00 80.12 757 PRO A CA 1
ATOM 5184 C C . PRO A 1 757 ? -12.150 17.229 7.306 1.00 80.12 757 PRO A C 1
ATOM 5186 O O . PRO A 1 757 ? -12.753 17.973 6.533 1.00 80.12 757 PRO A O 1
ATOM 5189 N N . SER A 1 758 ? -10.995 16.649 6.963 1.00 75.19 758 SER A N 1
ATOM 5190 C CA . SER A 1 758 ? -10.253 16.928 5.715 1.00 75.19 758 SER A CA 1
ATOM 5191 C C . SER A 1 758 ? -11.041 16.681 4.422 1.00 75.19 758 SER A C 1
ATOM 5193 O O . SER A 1 758 ? -10.755 17.275 3.385 1.00 75.19 758 SER A O 1
ATOM 5195 N N . GLU A 1 759 ? -12.019 15.793 4.505 1.00 70.81 759 GLU A N 1
ATOM 5196 C CA . GLU A 1 759 ? -12.929 15.318 3.473 1.00 70.81 759 GLU A CA 1
ATOM 5197 C C . GLU A 1 759 ? -14.200 16.180 3.339 1.00 70.81 759 GLU A C 1
ATOM 5199 O O . GLU A 1 759 ? -15.020 15.922 2.457 1.00 70.81 759 GLU A O 1
ATOM 5204 N N . LEU A 1 760 ? -14.348 17.237 4.150 1.00 81.88 760 LEU A N 1
ATOM 5205 C CA . LEU A 1 760 ? -15.451 18.199 4.102 1.00 81.88 760 LEU A CA 1
ATOM 5206 C C . LEU A 1 760 ? -14.957 19.647 3.947 1.00 81.88 760 LEU A C 1
ATOM 5208 O O . LEU A 1 760 ? -13.875 20.032 4.382 1.00 81.88 760 LEU A O 1
ATOM 5212 N N . GLN A 1 761 ? -15.791 20.486 3.336 1.00 88.19 761 GLN A N 1
ATOM 5213 C CA . GLN A 1 761 ? -15.609 21.934 3.231 1.00 88.19 761 GLN A CA 1
ATOM 5214 C C . GLN A 1 761 ? -16.929 22.675 3.518 1.00 88.19 761 GLN A C 1
ATOM 5216 O O . GLN A 1 761 ? -18.008 22.084 3.420 1.00 88.19 761 GLN A O 1
ATOM 5221 N N . PRO A 1 762 ? -16.888 23.979 3.847 1.00 91.31 762 PRO A N 1
ATOM 5222 C CA . PRO A 1 762 ? -18.097 24.774 4.047 1.00 91.31 762 PRO A CA 1
ATOM 5223 C C . PRO A 1 762 ? -18.950 24.866 2.767 1.00 91.31 762 PRO A C 1
ATOM 5225 O O . PRO A 1 762 ? -18.436 25.165 1.686 1.00 91.31 762 PRO A O 1
ATOM 5228 N N . GLY A 1 763 ? -20.260 24.635 2.892 1.00 88.31 763 GLY A N 1
ATOM 5229 C CA . GLY A 1 763 ? -21.248 24.823 1.824 1.00 88.31 763 GLY A CA 1
ATOM 5230 C C . GLY A 1 763 ? -21.980 26.161 1.967 1.00 88.31 763 GLY A C 1
ATOM 5231 O O . GLY A 1 763 ? -21.942 26.991 1.058 1.00 88.31 763 GLY A O 1
ATOM 5232 N N . GLY A 1 764 ? -22.592 26.392 3.132 1.00 90.25 764 GLY A N 1
ATOM 5233 C CA . GLY A 1 764 ? -23.145 27.687 3.553 1.00 90.25 764 GLY A CA 1
ATOM 5234 C C . GLY A 1 764 ? -22.139 28.536 4.344 1.00 90.25 764 GLY A C 1
ATOM 5235 O O . GLY A 1 764 ? -21.040 28.075 4.656 1.00 90.25 764 GLY A O 1
ATOM 5236 N N . GLN A 1 765 ? -22.500 29.781 4.679 1.00 91.88 765 GLN A N 1
ATOM 5237 C CA . GLN A 1 765 ? -21.676 30.663 5.524 1.00 91.88 765 GLN A CA 1
ATOM 5238 C C . GLN A 1 765 ? -22.186 30.750 6.973 1.00 91.88 765 GLN A C 1
ATOM 5240 O O . GLN A 1 765 ? -21.452 31.213 7.851 1.00 91.88 765 GLN A O 1
ATOM 5245 N N . ALA A 1 766 ? -23.423 30.327 7.236 1.00 93.31 766 ALA A N 1
ATOM 5246 C CA . ALA A 1 766 ? -24.015 30.227 8.567 1.00 93.31 766 ALA A CA 1
ATOM 5247 C C . ALA A 1 766 ? -23.918 28.821 9.189 1.00 93.31 766 ALA A C 1
ATOM 5249 O O . ALA A 1 766 ? -23.850 27.806 8.493 1.00 93.31 766 ALA A O 1
ATOM 5250 N N . ILE A 1 767 ? -23.961 28.794 10.521 1.00 94.88 767 ILE A N 1
ATOM 5251 C CA . ILE A 1 767 ? -24.091 27.610 11.384 1.00 94.88 767 ILE A CA 1
ATOM 5252 C C . ILE A 1 767 ? -25.223 27.878 12.378 1.00 94.88 767 ILE A C 1
ATOM 5254 O O . ILE A 1 767 ? -25.388 29.019 12.815 1.00 94.88 767 ILE A O 1
ATOM 5258 N N . PHE A 1 768 ? -25.991 26.847 12.728 1.00 95.75 768 PHE A N 1
ATOM 5259 C CA . PHE A 1 768 ? -27.203 26.948 13.541 1.00 95.75 768 PHE A CA 1
ATOM 5260 C C . PHE A 1 768 ? -27.114 26.067 14.789 1.00 95.75 768 PHE A C 1
ATOM 5262 O O . PHE A 1 768 ? -27.096 24.844 14.671 1.00 95.75 768 PHE A O 1
ATOM 5269 N N . ASP A 1 769 ? -27.137 26.667 15.977 1.00 94.56 769 ASP A N 1
ATOM 5270 C CA . ASP A 1 769 ? -27.310 25.923 17.229 1.00 94.56 769 ASP A CA 1
ATOM 5271 C C . ASP A 1 769 ? -28.793 25.897 17.581 1.00 94.56 769 ASP A C 1
ATOM 5273 O O . ASP A 1 769 ? -29.417 26.947 17.753 1.00 94.56 769 ASP A O 1
ATOM 5277 N N . ILE A 1 770 ? -29.356 24.698 17.705 1.00 94.31 770 ILE A N 1
ATOM 5278 C CA . ILE A 1 770 ? -30.764 24.492 18.041 1.00 94.31 770 ILE A CA 1
ATOM 5279 C C . ILE A 1 770 ? -30.839 23.806 19.404 1.00 94.31 770 ILE A C 1
ATOM 5281 O O . ILE A 1 770 ? -30.121 22.846 19.674 1.00 94.31 770 ILE A O 1
ATOM 5285 N N . SER A 1 771 ? -31.710 24.296 20.285 1.00 93.75 771 SER A N 1
ATOM 5286 C CA . SER A 1 771 ? -31.898 23.739 21.628 1.00 93.75 771 SER A CA 1
ATOM 5287 C C . SER A 1 771 ? -33.334 23.910 22.124 1.00 93.75 771 SER A C 1
ATOM 5289 O O . SER A 1 771 ? -34.078 24.761 21.634 1.00 93.75 771 SER A O 1
ATOM 5291 N N . ALA A 1 772 ? -33.727 23.099 23.106 1.00 93.44 772 ALA A N 1
ATOM 5292 C CA . ALA A 1 772 ? -35.045 23.156 23.731 1.00 93.44 772 ALA A CA 1
ATOM 5293 C C . ALA A 1 772 ? -34.955 22.944 25.249 1.00 93.44 772 ALA A C 1
ATOM 5295 O O . ALA A 1 772 ? -34.060 22.251 25.739 1.00 93.44 772 ALA A O 1
ATOM 5296 N N . SER A 1 773 ? -35.893 23.507 26.012 1.00 92.25 773 SER A N 1
ATOM 5297 C CA . SER A 1 773 ? -35.999 23.267 27.456 1.00 92.25 773 SER A CA 1
ATOM 5298 C C . SER A 1 773 ? -37.435 23.344 27.978 1.00 92.25 773 SER A C 1
ATOM 5300 O O . SER A 1 773 ? -38.195 24.232 27.601 1.00 92.25 773 SER A O 1
ATOM 5302 N N . VAL A 1 774 ? -37.795 22.448 28.898 1.00 91.00 774 VAL A N 1
ATOM 5303 C CA . VAL A 1 774 ? -39.078 22.457 29.623 1.00 91.00 774 VAL A CA 1
ATOM 5304 C C . VAL A 1 774 ? -38.806 22.881 31.063 1.00 91.00 774 VAL A C 1
ATOM 5306 O O . VAL A 1 774 ? -37.990 22.277 31.763 1.00 91.00 774 VAL A O 1
ATOM 5309 N N . GLY A 1 775 ? -39.441 23.966 31.512 1.00 83.62 775 GLY A N 1
ATOM 5310 C CA . GLY A 1 775 ? -39.246 24.504 32.867 1.00 83.62 775 GLY A CA 1
ATOM 5311 C C . GLY A 1 775 ? -37.794 24.885 33.210 1.00 83.62 775 GLY A C 1
ATOM 5312 O O . GLY A 1 775 ? -37.425 24.869 34.383 1.00 83.62 775 GLY A O 1
ATOM 5313 N N . GLY A 1 776 ? -36.960 25.182 32.206 1.00 78.50 776 GLY A N 1
ATOM 5314 C CA . GLY A 1 776 ? -35.524 25.451 32.367 1.00 78.50 776 GLY A CA 1
ATOM 5315 C C . GLY A 1 776 ? -34.631 24.205 32.465 1.00 78.50 776 GLY A C 1
ATOM 5316 O O . GLY A 1 776 ? -33.438 24.341 32.724 1.00 78.50 776 GLY A O 1
ATOM 5317 N N . THR A 1 777 ? -35.175 23.002 32.254 1.00 82.56 777 THR A N 1
ATOM 5318 C CA . THR A 1 777 ? -34.396 21.762 32.076 1.00 82.56 777 THR A CA 1
ATOM 5319 C C . THR A 1 777 ? -34.280 21.460 30.585 1.00 82.56 777 THR A C 1
ATOM 5321 O O . THR A 1 777 ? -35.299 21.439 29.899 1.00 82.56 777 THR A O 1
ATOM 5324 N N . ALA A 1 778 ? -33.065 21.245 30.075 1.00 82.69 778 ALA A N 1
ATOM 5325 C CA . ALA A 1 778 ? -32.842 20.960 28.656 1.00 82.69 778 ALA A CA 1
ATOM 5326 C C . ALA A 1 778 ? -33.546 19.664 28.207 1.00 82.69 778 ALA A C 1
ATOM 5328 O O . ALA A 1 778 ? -33.543 18.670 28.935 1.00 82.69 778 ALA A O 1
ATOM 5329 N N . VAL A 1 779 ? -34.120 19.679 27.003 1.00 85.75 779 VAL A N 1
ATOM 5330 C CA . VAL A 1 779 ? -34.665 18.498 26.320 1.00 85.75 779 VAL A CA 1
ATOM 5331 C C . VAL A 1 779 ? -33.658 18.074 25.257 1.00 85.75 779 VAL A C 1
ATOM 5333 O O . VAL A 1 779 ? -33.399 18.822 24.318 1.00 85.75 779 VAL A O 1
ATOM 5336 N N . THR A 1 780 ? -33.061 16.895 25.435 1.00 77.38 780 THR A N 1
ATOM 5337 C CA . THR A 1 780 ? -31.947 16.412 24.603 1.00 77.38 780 THR A CA 1
ATOM 5338 C C . THR A 1 780 ? -32.344 15.329 23.600 1.00 77.38 780 THR A C 1
ATOM 5340 O O . THR A 1 780 ? -31.618 15.137 22.630 1.00 77.38 780 THR A O 1
ATOM 5343 N N . THR A 1 781 ? -33.474 14.636 23.798 1.00 76.75 781 THR A N 1
ATOM 5344 C CA . THR A 1 781 ? -33.989 13.626 22.855 1.00 76.75 781 THR A CA 1
ATOM 5345 C C . THR A 1 781 ? -35.499 13.737 22.637 1.00 76.75 781 THR A C 1
ATOM 5347 O O . THR A 1 781 ? -36.237 14.234 23.490 1.00 76.75 781 THR A O 1
ATOM 5350 N N . PHE A 1 782 ? -35.943 13.265 21.472 1.00 82.94 782 PHE A N 1
ATOM 5351 C CA . PHE A 1 782 ? -37.301 13.380 20.930 1.00 82.94 782 PHE A CA 1
ATOM 5352 C C . PHE A 1 782 ? -37.798 12.021 20.390 1.00 82.94 782 PHE A C 1
ATOM 5354 O O . PHE A 1 782 ? -38.450 11.926 19.355 1.00 82.94 782 PHE A O 1
ATOM 5361 N N . ASP A 1 783 ? -37.480 10.934 21.100 1.00 67.56 783 ASP A N 1
ATOM 5362 C CA . ASP A 1 783 ? -37.628 9.543 20.628 1.00 67.56 783 ASP A CA 1
ATOM 5363 C C . ASP A 1 783 ? -39.082 9.072 20.388 1.00 67.56 783 ASP A C 1
ATOM 5365 O O . ASP A 1 783 ? -39.307 7.998 19.831 1.00 67.56 783 ASP A O 1
ATOM 5369 N N . VAL A 1 784 ? -40.080 9.843 20.839 1.00 70.50 784 VAL A N 1
ATOM 5370 C CA . VAL A 1 784 ? -41.518 9.508 20.740 1.00 70.50 784 VAL A CA 1
ATOM 5371 C C . VAL A 1 784 ? -42.204 10.229 19.572 1.00 70.50 784 VAL A C 1
ATOM 5373 O O . VAL A 1 784 ? -43.111 9.671 18.954 1.00 70.50 784 VAL A O 1
ATOM 5376 N N . GLN A 1 785 ? -41.761 11.448 19.264 1.00 83.25 785 GLN A N 1
ATOM 5377 C CA . GLN A 1 785 ? -42.151 12.255 18.108 1.00 83.25 785 GLN A CA 1
ATOM 5378 C C . GLN A 1 785 ? -40.912 13.070 17.699 1.00 83.25 785 GLN A C 1
ATOM 5380 O O . GLN A 1 785 ? -40.574 14.016 18.412 1.00 83.25 785 GLN A O 1
ATOM 5385 N N . PRO A 1 786 ? -40.201 12.704 16.618 1.00 84.50 786 PRO A N 1
ATOM 5386 C CA . PRO A 1 786 ? -39.037 13.457 16.173 1.00 84.50 786 PRO A CA 1
ATOM 5387 C C . PRO A 1 786 ? -39.457 14.782 15.526 1.00 84.50 786 PRO A C 1
ATOM 5389 O O . PRO A 1 786 ? -40.551 14.909 14.976 1.00 84.50 786 PRO A O 1
ATOM 5392 N N . LEU A 1 787 ? -38.562 15.763 15.575 1.00 89.19 787 LEU A N 1
ATOM 5393 C CA . LEU A 1 787 ? -38.778 17.111 15.059 1.00 89.19 787 LEU A CA 1
ATOM 5394 C C . LEU A 1 787 ? -38.545 17.182 13.550 1.00 89.19 787 LEU A C 1
ATOM 5396 O O . LEU A 1 787 ? -37.626 16.551 13.029 1.00 89.19 787 LEU A O 1
ATOM 5400 N N . SER A 1 788 ? -39.325 18.012 12.859 1.00 90.81 788 SER A N 1
ATOM 5401 C CA . SER A 1 788 ? -39.059 18.368 11.463 1.00 90.81 788 SER A CA 1
ATOM 5402 C C . SER A 1 788 ? -38.190 19.623 11.429 1.00 90.81 788 SER A C 1
ATOM 5404 O O . SER A 1 788 ? -38.613 20.693 11.871 1.00 90.81 788 SER A O 1
ATOM 5406 N N . LEU A 1 789 ? -36.961 19.488 10.928 1.00 95.69 789 LEU A N 1
ATOM 5407 C CA . LEU A 1 789 ? -36.037 20.596 10.702 1.00 95.69 789 LEU A CA 1
ATOM 5408 C C . LEU A 1 789 ? -36.004 20.962 9.218 1.00 95.69 789 LEU A C 1
ATOM 5410 O O . LEU A 1 789 ? -35.930 20.087 8.353 1.00 95.69 789 LEU A O 1
ATOM 5414 N N . SER A 1 790 ? -36.006 22.261 8.930 1.00 96.38 790 SER A N 1
ATOM 5415 C CA . SER A 1 790 ? -35.929 22.799 7.570 1.00 96.38 790 SER A CA 1
ATOM 5416 C C . SER A 1 790 ? -34.940 23.958 7.506 1.00 96.38 790 SER A C 1
ATOM 5418 O O . SER A 1 790 ? -35.129 24.987 8.155 1.00 96.38 790 SER A O 1
ATOM 5420 N N . PHE A 1 791 ? -33.899 23.807 6.692 1.00 97.25 791 PHE A N 1
ATOM 5421 C CA . PHE A 1 791 ? -32.853 24.803 6.478 1.00 97.25 791 PHE A CA 1
ATOM 5422 C C . PHE A 1 791 ? -32.991 25.394 5.074 1.00 97.25 791 PHE A C 1
ATOM 5424 O O . PHE A 1 791 ? -32.903 24.652 4.098 1.00 97.25 791 PHE A O 1
ATOM 5431 N N . THR A 1 792 ? -33.190 26.707 4.934 1.00 96.69 792 THR A N 1
ATOM 5432 C CA . THR A 1 792 ? -33.207 27.352 3.603 1.00 96.69 792 THR A CA 1
ATOM 5433 C C . THR A 1 792 ? -31.876 28.029 3.325 1.00 96.69 792 THR A C 1
ATOM 5435 O O . THR A 1 792 ? -31.290 28.645 4.216 1.00 96.69 792 THR A O 1
ATOM 5438 N N . TYR A 1 793 ? -31.388 27.934 2.091 1.00 94.81 793 TYR A N 1
ATOM 5439 C CA . TYR A 1 793 ? -30.135 28.552 1.663 1.00 94.81 793 TYR A CA 1
ATOM 5440 C C . TYR A 1 793 ? -30.353 29.447 0.435 1.00 94.81 793 TYR A C 1
ATOM 5442 O O . TYR A 1 793 ? -31.429 29.485 -0.159 1.00 94.81 793 TYR A O 1
ATOM 5450 N N . ARG A 1 794 ? -29.330 30.221 0.057 1.00 90.69 794 ARG A N 1
ATOM 5451 C CA . ARG A 1 794 ? -29.367 31.083 -1.133 1.00 90.69 794 ARG A CA 1
ATOM 5452 C C . ARG A 1 794 ? -28.191 30.742 -2.027 1.00 90.69 794 ARG A C 1
ATOM 5454 O O . ARG A 1 794 ? -27.056 30.985 -1.630 1.00 90.69 794 ARG A O 1
ATOM 5461 N N . GLU A 1 795 ? -28.462 30.228 -3.226 1.00 84.25 795 GLU A N 1
ATOM 5462 C CA . GLU A 1 795 ? -27.453 29.857 -4.236 1.00 84.25 795 GLU A CA 1
ATOM 5463 C C . GLU A 1 795 ? -26.360 30.937 -4.374 1.00 84.25 795 GLU A C 1
ATOM 5465 O O . GLU A 1 795 ? -25.168 30.669 -4.240 1.00 84.25 795 GLU A O 1
ATOM 5470 N N . ASN A 1 796 ? -26.768 32.202 -4.518 1.00 82.88 796 ASN A N 1
ATOM 5471 C CA . ASN A 1 796 ? -25.862 33.335 -4.702 1.00 82.88 796 ASN A CA 1
ATOM 5472 C C . ASN A 1 796 ? -25.103 33.786 -3.435 1.00 82.88 796 ASN A C 1
ATOM 5474 O O . ASN A 1 796 ? -24.385 34.787 -3.500 1.00 82.88 796 ASN A O 1
ATOM 5478 N N . GLN A 1 797 ? -25.282 33.119 -2.292 1.00 88.31 797 GLN A N 1
ATOM 5479 C CA . GLN A 1 797 ? -24.568 33.351 -1.026 1.00 88.31 797 GLN A CA 1
ATOM 5480 C C . GLN A 1 797 ? -23.891 32.077 -0.481 1.00 88.31 797 GLN A C 1
ATOM 5482 O O . GLN A 1 797 ? -23.341 32.114 0.621 1.00 88.31 797 GLN A O 1
ATOM 5487 N N . LEU A 1 798 ? -23.886 30.971 -1.234 1.00 86.38 798 LEU A N 1
ATOM 5488 C CA . LEU A 1 798 ? -23.080 29.793 -0.906 1.00 86.38 798 LEU A CA 1
ATOM 5489 C C . LEU A 1 798 ? -21.575 30.119 -0.933 1.00 86.38 798 LEU A C 1
ATOM 5491 O O . LEU A 1 798 ? -21.125 31.082 -1.564 1.00 86.38 798 LEU A O 1
ATOM 5495 N N . VAL A 1 799 ? -20.778 29.305 -0.243 1.00 82.44 799 VAL A N 1
ATOM 5496 C CA . VAL A 1 799 ? -19.316 29.447 -0.193 1.00 82.44 799 VAL A CA 1
ATOM 5497 C C . VAL A 1 799 ? -18.709 29.165 -1.567 1.00 82.44 799 VAL A C 1
ATOM 5499 O O . VAL A 1 799 ? -19.142 28.262 -2.280 1.00 82.44 799 VAL A O 1
ATOM 5502 N N . GLN A 1 800 ? -17.669 29.919 -1.943 1.00 72.00 800 GLN A N 1
ATOM 5503 C CA . GLN A 1 800 ? -17.014 29.781 -3.246 1.00 72.00 800 GLN A CA 1
ATOM 5504 C C . GLN A 1 800 ? -16.631 28.315 -3.536 1.00 72.00 800 GLN A C 1
ATOM 5506 O O . GLN A 1 800 ? -16.031 27.636 -2.698 1.00 72.00 800 GLN A O 1
ATOM 5511 N N . GLY A 1 801 ? -17.025 27.828 -4.716 1.00 67.25 801 GLY A N 1
ATOM 5512 C CA . GLY A 1 801 ? -16.854 26.432 -5.132 1.00 67.25 801 GLY A CA 1
ATOM 5513 C C . GLY A 1 801 ? -17.977 25.471 -4.730 1.00 67.25 801 GLY A C 1
ATOM 5514 O O . GLY A 1 801 ? -17.893 24.302 -5.081 1.00 67.25 801 GLY A O 1
ATOM 5515 N N . ALA A 1 802 ? -19.026 25.917 -4.034 1.00 75.81 802 ALA A N 1
ATOM 5516 C CA . ALA A 1 802 ? -20.173 25.063 -3.733 1.00 75.81 802 ALA A CA 1
ATOM 5517 C C . ALA A 1 802 ? -21.118 24.942 -4.942 1.00 75.81 802 ALA A C 1
ATOM 5519 O O . ALA A 1 802 ? -21.515 25.944 -5.537 1.00 75.81 802 ALA A O 1
ATOM 5520 N N . SER A 1 803 ? -21.510 23.709 -5.254 1.00 78.88 803 SER A N 1
ATOM 5521 C CA . SER A 1 803 ? -22.629 23.361 -6.133 1.00 78.88 803 SER A CA 1
ATOM 5522 C C . SER A 1 803 ? -23.811 22.938 -5.268 1.00 78.88 803 SER A C 1
ATOM 5524 O O . SER A 1 803 ? -23.615 22.262 -4.260 1.00 78.88 803 SER A O 1
ATOM 5526 N N . GLU A 1 804 ? -25.040 23.262 -5.671 1.00 80.38 804 GLU A N 1
ATOM 5527 C CA . GLU A 1 804 ? -26.245 22.862 -4.927 1.00 80.38 804 GLU A CA 1
ATOM 5528 C C . GLU A 1 804 ? -26.395 21.335 -4.796 1.00 80.38 804 GLU A C 1
ATOM 5530 O O . GLU A 1 804 ? -26.915 20.842 -3.801 1.00 80.38 804 GLU A O 1
ATOM 5535 N N . ASN A 1 805 ? -25.885 20.581 -5.776 1.00 75.75 805 ASN A N 1
ATOM 5536 C CA . ASN A 1 805 ? -25.919 19.112 -5.798 1.00 75.75 805 ASN A CA 1
ATOM 5537 C C . ASN A 1 805 ? -24.952 18.473 -4.777 1.00 75.75 805 ASN A C 1
ATOM 5539 O O . ASN A 1 805 ? -25.145 17.334 -4.341 1.00 75.75 805 ASN A O 1
ATOM 5543 N N . ASP A 1 806 ? -23.917 19.218 -4.386 1.00 78.88 806 ASP A N 1
ATOM 5544 C CA . ASP A 1 806 ? -22.848 18.757 -3.498 1.00 78.88 806 ASP A CA 1
ATOM 5545 C C . ASP A 1 806 ? -23.069 19.210 -2.046 1.00 78.88 806 ASP A C 1
ATOM 5547 O O . ASP A 1 806 ? -22.317 18.816 -1.156 1.00 78.88 806 ASP A O 1
ATOM 5551 N N . LEU A 1 807 ? -24.122 19.995 -1.784 1.00 89.75 807 LEU A N 1
ATOM 5552 C CA . LEU A 1 807 ? -24.515 20.380 -0.430 1.00 89.75 807 LEU A CA 1
ATOM 5553 C C . LEU A 1 807 ? -24.973 19.164 0.378 1.00 89.75 807 LEU A C 1
ATOM 5555 O O . LEU A 1 807 ? -25.666 18.279 -0.125 1.00 89.75 807 LEU A O 1
ATOM 5559 N N . ARG A 1 808 ? -24.624 19.151 1.660 1.00 86.88 808 ARG A N 1
ATOM 5560 C CA . ARG A 1 808 ? -25.109 18.210 2.673 1.00 86.88 808 ARG A CA 1
ATOM 5561 C C . ARG A 1 808 ? -25.413 18.977 3.956 1.00 86.88 808 ARG A C 1
ATOM 5563 O O . ARG A 1 808 ? -24.801 20.014 4.218 1.00 86.88 808 ARG A O 1
ATOM 5570 N N . LEU A 1 809 ? -26.320 18.454 4.776 1.00 93.06 809 LEU A N 1
ATOM 5571 C CA . LEU A 1 809 ? -26.433 18.884 6.168 1.00 93.06 809 LEU A CA 1
ATOM 5572 C C . LEU A 1 809 ? -25.424 18.085 7.001 1.00 93.06 809 LEU A C 1
ATOM 5574 O O . LEU A 1 809 ? -25.319 16.870 6.842 1.00 93.06 809 LEU A O 1
ATOM 5578 N N . ALA A 1 810 ? -24.700 18.755 7.887 1.00 89.19 810 ALA A N 1
ATOM 5579 C CA . ALA A 1 810 ? -23.850 18.122 8.885 1.00 89.19 810 ALA A CA 1
ATOM 5580 C C . ALA A 1 810 ? -24.231 18.573 10.293 1.00 89.19 810 ALA A C 1
ATOM 5582 O O . ALA A 1 810 ? -24.789 19.655 10.495 1.00 89.19 810 ALA A O 1
ATOM 5583 N N . VAL A 1 811 ? -23.900 17.726 11.258 1.00 91.19 811 VAL A N 1
ATOM 5584 C CA . VAL A 1 811 ? -24.106 17.920 12.691 1.00 91.19 811 VAL A CA 1
ATOM 5585 C C . VAL A 1 811 ? -22.752 17.902 13.400 1.00 91.19 811 VAL A C 1
ATOM 5587 O O . VAL A 1 811 ? -21.863 17.156 12.989 1.00 91.19 811 VAL A O 1
ATOM 5590 N N . PHE A 1 812 ? -22.575 18.719 14.438 1.00 85.88 812 PHE A N 1
ATOM 5591 C CA . PHE A 1 812 ? -21.383 18.660 15.290 1.00 85.88 812 PHE A CA 1
ATOM 5592 C C . PHE A 1 812 ? -21.645 17.766 16.506 1.00 85.88 812 PHE A C 1
ATOM 5594 O O . PHE A 1 812 ? -22.543 18.048 17.310 1.00 85.88 812 PHE A O 1
ATOM 5601 N N . GLU A 1 813 ? -20.856 16.700 16.637 1.00 77.25 813 GLU A N 1
ATOM 5602 C CA . GLU A 1 813 ? -20.919 15.770 17.762 1.00 77.25 813 GLU A CA 1
ATOM 5603 C C . GLU A 1 813 ? -19.911 16.192 18.838 1.00 77.25 813 GLU A C 1
ATOM 56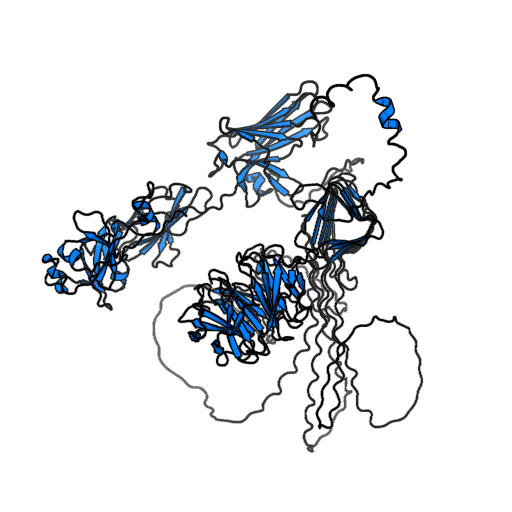05 O O . GLU A 1 813 ? -18.697 16.061 18.684 1.00 77.25 813 GLU A O 1
ATOM 5610 N N . GLN A 1 814 ? -20.431 16.699 19.957 1.00 68.00 814 GLN A N 1
ATOM 5611 C CA . GLN A 1 814 ? -19.644 17.251 21.065 1.00 68.00 814 GLN A CA 1
ATOM 5612 C C . GLN A 1 814 ? -18.841 16.185 21.830 1.00 68.00 814 GLN A C 1
ATOM 5614 O O . GLN A 1 814 ? -17.939 16.530 22.593 1.00 68.00 814 GLN A O 1
ATOM 5619 N N . ILE A 1 815 ? -19.168 14.899 21.665 1.00 52.84 815 ILE A N 1
ATOM 5620 C CA . ILE A 1 815 ? -18.419 13.773 22.242 1.00 52.84 815 ILE A CA 1
ATOM 5621 C C . ILE A 1 815 ? -17.199 13.410 21.377 1.00 52.84 815 ILE A C 1
ATOM 5623 O O . ILE A 1 815 ? -16.186 12.970 21.924 1.00 52.84 815 ILE A O 1
ATOM 5627 N N . GLU A 1 816 ? -17.280 13.604 20.058 1.00 51.03 816 GLU A N 1
ATOM 5628 C CA . GLU A 1 816 ? -16.222 13.252 19.094 1.00 51.03 816 GLU A CA 1
ATOM 5629 C C . GLU A 1 816 ? -15.405 14.468 18.614 1.00 51.03 816 GLU A C 1
ATOM 5631 O O . GLU A 1 816 ? -14.385 14.284 17.953 1.00 51.03 816 GLU A O 1
ATOM 5636 N N . ASP A 1 817 ? -15.806 15.690 18.997 1.00 71.12 817 ASP A N 1
ATOM 5637 C CA . ASP A 1 817 ? -15.174 16.975 18.631 1.00 71.12 817 ASP A CA 1
ATOM 5638 C C . ASP A 1 817 ? -15.101 17.170 17.099 1.00 71.12 817 ASP A C 1
ATOM 5640 O O . ASP A 1 817 ? -14.141 17.709 16.547 1.00 71.12 817 ASP A O 1
ATOM 5644 N N . SER A 1 818 ? -16.121 16.659 16.396 1.00 74.62 818 SER A N 1
ATOM 5645 C CA . SER A 1 818 ? -16.101 16.391 14.954 1.00 74.62 818 SER A CA 1
ATOM 5646 C C . SER A 1 818 ? -17.451 16.668 14.278 1.00 74.62 818 SER A C 1
ATOM 5648 O O . SER A 1 818 ? -18.510 16.678 14.910 1.00 74.62 818 SER A O 1
ATOM 5650 N N . TRP A 1 819 ? -17.416 16.888 12.960 1.00 85.88 819 TRP A N 1
ATOM 5651 C CA . TRP A 1 819 ? -18.595 17.105 12.117 1.00 85.88 819 TRP A CA 1
ATOM 5652 C C . TRP A 1 819 ? -18.947 15.858 11.308 1.00 85.88 819 TRP A C 1
ATOM 5654 O O . TRP A 1 819 ? -18.111 15.322 10.584 1.00 85.88 819 TRP A O 1
ATOM 5664 N N . HIS A 1 820 ? -20.212 15.447 11.369 1.00 74.56 820 HIS A N 1
ATOM 5665 C CA . HIS A 1 820 ? -20.726 14.237 10.729 1.00 74.56 820 HIS A CA 1
ATOM 5666 C C . HIS A 1 820 ? -21.838 14.604 9.743 1.00 74.56 820 HIS A C 1
ATOM 5668 O O . HIS A 1 820 ? -22.718 15.404 10.065 1.00 74.56 820 HIS A O 1
ATOM 5674 N N . VAL A 1 821 ? -21.809 14.039 8.533 1.00 77.62 821 VAL A N 1
ATOM 5675 C CA . VAL A 1 821 ? -22.863 14.260 7.530 1.00 77.62 821 VAL A CA 1
ATOM 5676 C C . VAL A 1 821 ? -24.125 13.489 7.914 1.00 77.62 821 VAL A C 1
ATOM 5678 O O . VAL A 1 821 ? -24.076 12.311 8.261 1.00 77.62 821 VAL A O 1
ATOM 5681 N N . LEU A 1 822 ? -25.270 14.161 7.821 1.00 74.75 822 LEU A N 1
ATOM 5682 C CA . LEU A 1 822 ? -26.588 13.564 7.985 1.00 74.75 822 LEU A CA 1
ATOM 5683 C C . LEU A 1 822 ? -27.066 13.047 6.623 1.00 74.75 822 LEU A C 1
ATOM 5685 O O . LEU A 1 822 ? -27.729 13.766 5.880 1.00 74.75 822 LEU A O 1
ATOM 5689 N N . GLU A 1 823 ? -26.717 11.804 6.286 1.00 61.16 823 GLU A N 1
ATOM 5690 C CA . GLU A 1 823 ? -27.050 11.184 4.986 1.00 61.16 823 GLU A CA 1
ATOM 5691 C C . GLU A 1 823 ? -28.570 11.051 4.738 1.00 61.16 823 GLU A C 1
ATOM 5693 O O . GLU A 1 823 ? -29.010 11.020 3.591 1.00 61.16 823 GLU A O 1
ATOM 5698 N N . ASP A 1 824 ? -29.387 11.038 5.800 1.00 69.62 824 ASP A N 1
ATOM 5699 C CA . ASP A 1 824 ? -30.858 11.065 5.723 1.00 69.62 824 ASP A CA 1
ATOM 5700 C C . ASP A 1 824 ? -31.443 12.481 5.483 1.00 69.62 824 ASP A C 1
ATOM 5702 O O . ASP A 1 824 ? -32.665 12.642 5.399 1.00 69.62 824 ASP A O 1
ATOM 5706 N N . ALA A 1 825 ? -30.615 13.530 5.388 1.00 75.38 825 ALA A N 1
ATOM 5707 C CA . ALA A 1 825 ? -31.072 14.893 5.108 1.00 75.38 825 ALA A CA 1
ATOM 5708 C C . ALA A 1 825 ? -31.331 15.109 3.605 1.00 75.38 825 ALA A C 1
ATOM 5710 O O . ALA A 1 825 ? -30.454 14.926 2.759 1.00 75.38 825 ALA A O 1
ATOM 5711 N N . VAL A 1 826 ? -32.540 15.552 3.260 1.00 83.75 826 VAL A N 1
ATOM 5712 C CA . VAL A 1 826 ? -33.003 15.680 1.872 1.00 83.75 826 VAL A CA 1
ATOM 5713 C C . VAL A 1 826 ? -32.770 17.099 1.361 1.00 83.75 826 VAL A C 1
ATOM 5715 O O . VAL A 1 826 ? -33.381 18.046 1.851 1.00 83.75 826 VAL A O 1
ATOM 5718 N N . VAL A 1 827 ? -31.924 17.242 0.338 1.00 87.12 827 VAL A N 1
ATOM 5719 C CA . VAL A 1 827 ? -31.686 18.509 -0.375 1.00 87.12 827 VAL A CA 1
ATOM 5720 C C . VAL A 1 827 ? -32.676 18.652 -1.535 1.00 87.12 827 VAL A C 1
ATOM 5722 O O . VAL A 1 827 ? -32.683 17.835 -2.456 1.00 87.12 827 VAL A O 1
ATOM 5725 N N . ASP A 1 828 ? -33.482 19.713 -1.522 1.00 89.12 828 ASP A N 1
ATOM 5726 C CA . ASP A 1 828 ? -34.350 20.128 -2.627 1.00 89.12 828 ASP A CA 1
ATOM 5727 C C . ASP A 1 828 ? -33.807 21.418 -3.264 1.00 89.12 828 ASP A C 1
ATOM 5729 O O . ASP A 1 828 ? -33.960 22.527 -2.742 1.00 89.12 828 ASP A O 1
ATOM 5733 N N . THR A 1 829 ? -33.187 21.267 -4.435 1.00 87.44 829 THR A N 1
ATOM 5734 C CA . THR A 1 829 ? -32.614 22.367 -5.226 1.00 87.44 829 THR A CA 1
ATOM 5735 C C . THR A 1 829 ? -33.658 23.155 -6.028 1.00 87.44 829 THR A C 1
ATOM 5737 O O . THR A 1 829 ? -33.350 24.218 -6.559 1.00 87.44 829 THR A O 1
ATOM 5740 N N . ALA A 1 830 ? -34.915 22.699 -6.096 1.00 88.00 830 ALA A N 1
ATOM 5741 C CA . ALA A 1 830 ? -36.019 23.458 -6.689 1.00 88.00 830 ALA A CA 1
ATOM 5742 C C . ALA A 1 830 ? -36.692 24.411 -5.682 1.00 88.00 830 ALA A C 1
ATOM 5744 O O . ALA A 1 830 ? -37.399 25.334 -6.096 1.00 88.00 830 ALA A O 1
ATOM 5745 N N . THR A 1 831 ? -36.473 24.203 -4.379 1.00 89.75 831 THR A N 1
ATOM 5746 C CA . THR A 1 831 ? -36.930 25.093 -3.294 1.00 89.75 831 THR A CA 1
ATOM 5747 C C . THR A 1 831 ? -35.788 25.691 -2.460 1.00 89.75 831 THR A C 1
ATOM 5749 O O . THR A 1 831 ? -36.061 26.404 -1.496 1.00 89.75 831 THR A O 1
ATOM 5752 N N . ASN A 1 832 ? -34.526 25.418 -2.819 1.00 95.69 832 ASN A N 1
ATOM 5753 C CA . ASN A 1 832 ? -33.309 25.811 -2.090 1.00 95.69 832 ASN A CA 1
ATOM 5754 C C . ASN A 1 832 ? -33.392 25.487 -0.581 1.00 95.69 832 ASN A C 1
ATOM 5756 O O . ASN A 1 832 ? -33.058 26.308 0.279 1.00 95.69 832 ASN A O 1
ATOM 5760 N N . THR A 1 833 ? -33.891 24.290 -0.264 1.00 95.31 833 THR A N 1
ATOM 5761 C CA . THR A 1 833 ? -34.185 23.835 1.104 1.00 95.31 833 THR A CA 1
ATOM 5762 C C . THR A 1 833 ? -33.491 22.504 1.388 1.00 95.31 833 THR A C 1
ATOM 5764 O O . THR A 1 833 ? -33.373 21.662 0.503 1.00 95.31 833 THR A O 1
ATOM 5767 N N . ILE A 1 834 ? -33.049 22.289 2.627 1.00 94.94 834 ILE A N 1
ATOM 5768 C CA . ILE A 1 834 ? -32.575 20.998 3.133 1.00 94.94 834 ILE A CA 1
ATOM 5769 C C . ILE A 1 834 ? -33.436 20.614 4.337 1.00 94.94 834 ILE A C 1
ATOM 5771 O O . ILE A 1 834 ? -33.518 21.383 5.295 1.00 94.94 834 ILE A O 1
ATOM 5775 N N . THR A 1 835 ? -34.086 19.451 4.305 1.00 91.94 835 THR A N 1
ATOM 5776 C CA . THR A 1 835 ? -34.951 18.974 5.398 1.00 91.94 835 THR A CA 1
ATOM 5777 C C . THR A 1 835 ? -34.375 17.744 6.090 1.00 91.94 835 THR A C 1
ATOM 5779 O O . THR A 1 835 ? -33.724 16.908 5.465 1.00 91.94 835 THR A O 1
ATOM 5782 N N . TYR A 1 836 ? -34.596 17.630 7.399 1.00 91.56 836 TYR A N 1
ATOM 5783 C CA . TYR A 1 836 ? -34.103 16.521 8.217 1.00 91.56 836 TYR A CA 1
ATOM 5784 C C . TYR A 1 836 ? -35.066 16.219 9.373 1.00 91.56 836 TYR A C 1
ATOM 5786 O O . TYR A 1 836 ? -35.670 17.130 9.938 1.00 91.56 836 TYR A O 1
ATOM 5794 N N . ILE A 1 837 ? -35.205 14.940 9.732 1.00 86.75 837 ILE A N 1
ATOM 5795 C CA . ILE A 1 837 ? -36.050 14.489 10.845 1.00 86.75 837 ILE A CA 1
ATOM 5796 C C . ILE A 1 837 ? -35.161 14.205 12.058 1.00 86.75 837 ILE A C 1
ATOM 5798 O O . ILE A 1 837 ? -34.449 13.204 12.101 1.00 86.75 837 ILE A O 1
ATOM 5802 N N . ALA A 1 838 ? -35.194 15.097 13.045 1.00 83.31 838 ALA A N 1
ATOM 5803 C CA . ALA A 1 838 ? -34.257 15.111 14.159 1.00 83.31 838 ALA A CA 1
ATOM 5804 C C . ALA A 1 838 ? -34.843 14.478 15.430 1.00 83.31 838 ALA A C 1
ATOM 5806 O O . ALA A 1 838 ? -35.856 14.929 15.965 1.00 83.31 838 ALA A O 1
ATOM 5807 N N . ASN A 1 839 ? -34.164 13.462 15.967 1.00 79.38 839 ASN A N 1
ATOM 5808 C CA . ASN A 1 839 ? -34.456 12.888 17.287 1.00 79.38 839 ASN A CA 1
ATOM 5809 C C . ASN A 1 839 ? -33.652 13.542 18.431 1.00 79.38 839 ASN A C 1
ATOM 5811 O O . ASN A 1 839 ? -33.871 13.203 19.591 1.00 79.38 839 ASN A O 1
ATOM 5815 N N . HIS A 1 840 ? -32.739 14.464 18.126 1.00 79.44 840 HIS A N 1
ATOM 5816 C CA . HIS A 1 840 ? -31.924 15.231 19.072 1.00 79.44 840 HIS A CA 1
ATOM 5817 C C . HIS A 1 840 ? -31.659 16.636 18.504 1.00 79.44 840 HIS A C 1
ATOM 5819 O O . HIS A 1 840 ? -31.824 16.860 17.305 1.00 79.44 840 HIS A O 1
ATOM 5825 N N . LEU A 1 841 ? -31.260 17.587 19.352 1.00 84.44 841 LEU A N 1
ATOM 5826 C CA . LEU A 1 841 ? -30.959 18.968 18.954 1.00 84.44 841 LEU A CA 1
ATOM 5827 C C . LEU A 1 841 ? -29.551 19.366 19.411 1.00 84.44 841 LEU A C 1
ATOM 5829 O O . LEU A 1 841 ? -29.167 19.092 20.547 1.00 84.44 841 LEU A O 1
ATOM 5833 N N . THR A 1 842 ? -28.791 19.984 18.509 1.00 88.31 842 THR A N 1
ATOM 5834 C CA . THR A 1 842 ? -27.396 20.410 18.699 1.00 88.31 842 THR A CA 1
ATOM 5835 C C . THR A 1 842 ? -27.042 21.458 17.619 1.00 88.31 842 THR A C 1
ATOM 5837 O O . THR A 1 842 ? -27.920 22.178 17.135 1.00 88.31 842 THR A O 1
ATOM 5840 N N . ARG A 1 843 ? -25.764 21.569 17.256 1.00 93.12 843 ARG A N 1
ATOM 5841 C CA . ARG A 1 843 ? -25.188 22.432 16.222 1.00 93.12 843 ARG A CA 1
ATOM 5842 C C . ARG A 1 843 ? -25.245 21.780 14.831 1.00 93.12 843 ARG A C 1
ATOM 5844 O O . ARG A 1 843 ? -24.774 20.659 14.655 1.00 93.12 843 ARG A O 1
ATOM 5851 N N . PHE A 1 844 ? -25.772 22.507 13.845 1.00 95.00 844 PHE A N 1
ATOM 5852 C CA . PHE A 1 844 ? -25.942 22.082 12.448 1.00 95.00 844 PHE A CA 1
ATOM 5853 C C . PHE A 1 844 ? -25.275 23.056 11.463 1.00 95.00 844 PHE A C 1
ATOM 5855 O O . PHE A 1 844 ? -25.277 24.270 11.676 1.00 95.00 844 PHE A O 1
ATOM 5862 N N . ALA A 1 845 ? -24.759 22.541 10.347 1.00 95.75 845 ALA A N 1
ATOM 5863 C CA . ALA A 1 845 ? -24.129 23.330 9.287 1.00 95.75 845 ALA A CA 1
ATOM 5864 C C . ALA A 1 845 ? -24.439 22.784 7.889 1.00 95.75 845 ALA A C 1
ATOM 5866 O O . ALA A 1 845 ? -24.622 21.582 7.707 1.00 95.75 845 ALA A O 1
ATOM 5867 N N . ILE A 1 846 ? -24.427 23.660 6.880 1.00 95.56 846 ILE A N 1
ATOM 5868 C CA . ILE A 1 846 ? -24.444 23.242 5.473 1.00 95.56 846 ILE A CA 1
ATOM 5869 C C . ILE A 1 846 ? -22.994 23.086 5.000 1.00 95.56 846 ILE A C 1
ATOM 5871 O O . ILE A 1 846 ? -22.242 24.065 4.936 1.00 95.56 846 ILE A O 1
ATOM 5875 N N . VAL A 1 847 ? -22.611 21.861 4.653 1.00 93.12 847 VAL A N 1
ATOM 5876 C CA . VAL A 1 847 ? -21.265 21.473 4.198 1.00 93.12 847 VAL A CA 1
ATOM 5877 C C . VAL A 1 847 ? -21.306 20.943 2.763 1.00 93.12 847 VAL A C 1
ATOM 5879 O O . VAL A 1 847 ? -22.372 20.824 2.161 1.00 93.12 847 VAL A O 1
ATOM 5882 N N . ARG A 1 848 ? -20.137 20.626 2.211 1.00 86.75 848 ARG A N 1
ATOM 5883 C CA . ARG A 1 848 ? -19.937 19.888 0.957 1.00 86.75 848 ARG A CA 1
ATOM 5884 C C . ARG A 1 848 ? -18.730 18.948 1.101 1.00 86.75 848 ARG A C 1
ATOM 5886 O O . ARG A 1 848 ? -17.901 19.205 1.977 1.00 86.75 848 ARG A O 1
ATOM 5893 N N . PRO A 1 849 ? -18.561 17.920 0.253 1.00 75.75 849 PRO A N 1
ATOM 5894 C CA . PRO A 1 849 ? -17.295 17.199 0.145 1.00 75.75 849 PRO A CA 1
ATOM 5895 C C . PRO A 1 849 ? -16.119 18.140 -0.158 1.00 75.75 849 PRO A C 1
ATOM 5897 O O . PRO A 1 849 ? -16.267 19.138 -0.870 1.00 75.75 849 PRO A O 1
ATOM 5900 N N . ALA A 1 850 ? -14.936 17.819 0.359 1.00 68.38 850 ALA A N 1
ATOM 5901 C CA . ALA A 1 850 ? -13.703 18.482 -0.037 1.00 68.38 850 ALA A CA 1
ATOM 5902 C C . ALA A 1 850 ? -13.302 18.028 -1.446 1.00 68.38 850 ALA A C 1
ATOM 5904 O O . ALA A 1 850 ? -12.971 16.863 -1.669 1.00 68.38 850 ALA A O 1
ATOM 5905 N N . ASP A 1 851 ? -13.316 18.959 -2.397 1.00 63.72 851 ASP A N 1
ATOM 5906 C CA . ASP A 1 851 ? -12.825 18.690 -3.742 1.00 63.72 851 ASP A CA 1
ATOM 5907 C C . ASP A 1 851 ? -11.294 18.565 -3.731 1.00 63.72 851 ASP A C 1
ATOM 5909 O O . ASP A 1 851 ? -10.572 19.516 -3.420 1.00 63.72 851 ASP A O 1
ATOM 5913 N N . ILE A 1 852 ? -10.819 17.362 -4.051 1.00 58.91 852 ILE A N 1
ATOM 5914 C CA . ILE A 1 852 ? -9.404 16.978 -4.158 1.00 58.91 852 ILE A CA 1
ATOM 5915 C C . ILE A 1 852 ? -9.014 16.590 -5.592 1.00 58.91 852 ILE A C 1
ATOM 5917 O O . ILE A 1 852 ? -7.884 16.146 -5.835 1.00 58.91 852 ILE A O 1
ATOM 5921 N N . ILE A 1 853 ? -9.946 16.694 -6.544 1.00 67.06 853 ILE A N 1
ATOM 5922 C CA . ILE A 1 853 ? -9.674 16.415 -7.953 1.00 67.06 853 ILE A CA 1
ATOM 5923 C C . ILE A 1 853 ? -8.812 17.561 -8.492 1.00 67.06 853 ILE A C 1
ATOM 5925 O O . ILE A 1 853 ? -8.861 18.691 -8.013 1.00 67.06 853 ILE A O 1
ATOM 5929 N N . ARG A 1 854 ? -7.911 17.246 -9.429 1.00 71.75 854 ARG A N 1
ATOM 5930 C CA . ARG A 1 854 ? -7.055 18.258 -10.054 1.00 71.75 854 ARG A CA 1
ATOM 5931 C C . ARG A 1 854 ? -7.608 18.618 -11.429 1.00 71.75 854 ARG A C 1
ATOM 5933 O O . ARG A 1 854 ? -7.806 17.696 -12.225 1.00 71.75 854 ARG A O 1
ATOM 5940 N N . PRO A 1 855 ? -7.703 19.919 -11.749 1.00 78.38 855 PRO A N 1
ATOM 5941 C CA . PRO A 1 855 ? -8.222 20.384 -13.019 1.00 78.38 855 PRO A CA 1
ATOM 5942 C C . PRO A 1 855 ? -7.329 19.895 -14.152 1.00 78.38 855 PRO A C 1
ATOM 5944 O O . PRO A 1 855 ? -6.105 19.763 -14.005 1.00 78.38 855 PRO A O 1
ATOM 5947 N N . ALA A 1 856 ? -7.930 19.653 -15.316 1.00 85.12 856 ALA A N 1
ATOM 5948 C CA . ALA A 1 856 ? -7.166 19.323 -16.511 1.00 85.12 856 ALA A CA 1
ATOM 5949 C C . ALA A 1 856 ? -6.206 20.474 -16.869 1.00 85.12 856 ALA A C 1
ATOM 5951 O O . ALA A 1 856 ? -6.471 21.646 -16.591 1.00 85.12 856 ALA A O 1
ATOM 5952 N N . LEU A 1 857 ? -5.065 20.160 -17.485 1.00 87.88 857 LEU A N 1
ATOM 5953 C CA . LEU A 1 857 ? -4.119 21.190 -17.921 1.00 87.88 857 LEU A CA 1
ATOM 5954 C C . LEU A 1 857 ? -4.700 22.054 -19.063 1.00 87.88 857 LEU A C 1
ATOM 5956 O O . LEU A 1 857 ? -5.523 21.558 -19.836 1.00 87.88 857 LEU A O 1
ATOM 5960 N N . PRO A 1 858 ? -4.269 23.322 -19.216 1.00 89.00 858 PRO A N 1
ATOM 5961 C CA . PRO A 1 858 ? -4.656 24.142 -20.361 1.00 89.00 858 PRO A CA 1
ATOM 5962 C C . PRO A 1 858 ? -4.192 23.494 -21.670 1.00 89.00 858 PRO A C 1
ATOM 5964 O O . PRO A 1 858 ? -3.042 23.066 -21.783 1.00 89.00 858 PRO A O 1
ATOM 5967 N N . THR A 1 859 ? -5.069 23.426 -22.669 1.00 84.31 859 THR A N 1
ATOM 5968 C CA . THR A 1 859 ? -4.776 22.809 -23.974 1.00 84.31 859 THR A CA 1
ATOM 5969 C C . THR A 1 859 ? -4.486 23.870 -25.037 1.00 84.31 859 THR A C 1
ATOM 5971 O O . THR A 1 859 ? -4.697 25.062 -24.814 1.00 84.31 859 THR A O 1
ATOM 5974 N N . ASN A 1 860 ? -3.964 23.460 -26.202 1.00 82.88 860 ASN A N 1
ATOM 5975 C CA . ASN A 1 860 ? -3.642 24.359 -27.324 1.00 82.88 860 ASN A CA 1
ATOM 5976 C C . ASN A 1 860 ? -2.785 25.586 -26.927 1.00 82.88 860 ASN A C 1
ATOM 5978 O O . ASN A 1 860 ? -2.968 26.686 -27.449 1.00 82.88 860 ASN A O 1
ATOM 5982 N N . VAL A 1 861 ? -1.856 25.395 -25.983 1.00 82.50 861 VAL A N 1
ATOM 5983 C CA . VAL A 1 861 ? -0.962 26.451 -25.495 1.00 82.50 861 VAL A CA 1
ATOM 5984 C C . VAL A 1 861 ? 0.024 26.866 -26.589 1.00 82.50 861 VAL A C 1
ATOM 5986 O O . VAL A 1 861 ? 0.673 26.034 -27.217 1.00 82.50 861 VAL A O 1
ATOM 5989 N N . SER A 1 862 ? 0.145 28.173 -26.797 1.00 83.31 862 SER A N 1
ATOM 5990 C CA . SER A 1 862 ? 0.992 28.808 -27.807 1.00 83.31 862 SER A CA 1
ATOM 5991 C C . SER A 1 862 ? 1.593 30.110 -27.270 1.00 83.31 862 SER A C 1
ATOM 5993 O O . SER A 1 862 ? 1.022 30.743 -26.377 1.00 83.31 862 SER A O 1
ATOM 5995 N N . ALA A 1 863 ? 2.742 30.516 -27.818 1.00 85.25 863 ALA A N 1
ATOM 5996 C CA . ALA A 1 863 ? 3.416 31.772 -27.500 1.00 85.25 863 ALA A CA 1
ATOM 5997 C C . ALA A 1 863 ? 3.911 32.442 -28.792 1.00 85.25 863 ALA A C 1
ATOM 5999 O O . ALA A 1 863 ? 4.736 31.883 -29.510 1.00 85.25 863 ALA A O 1
ATOM 6000 N N . VAL A 1 864 ? 3.404 33.638 -29.097 1.00 79.38 864 VAL A N 1
ATOM 6001 C CA . VAL A 1 864 ? 3.659 34.356 -30.360 1.00 79.38 864 VAL A CA 1
ATOM 6002 C C . VAL A 1 864 ? 4.264 35.730 -30.077 1.00 79.38 864 VAL A C 1
ATOM 6004 O O . VAL A 1 864 ? 3.860 36.408 -29.134 1.00 79.38 864 VAL A O 1
ATOM 6007 N N . ALA A 1 865 ? 5.226 36.167 -30.892 1.00 79.25 865 ALA A N 1
ATOM 6008 C CA . ALA A 1 865 ? 5.895 37.453 -30.702 1.00 79.25 865 ALA A CA 1
ATOM 6009 C C . ALA A 1 865 ? 4.942 38.645 -30.912 1.00 79.25 865 ALA A C 1
ATOM 6011 O O . ALA A 1 865 ? 4.186 38.697 -31.885 1.00 79.25 865 ALA A O 1
ATOM 6012 N N . ILE A 1 866 ? 5.023 39.631 -30.018 1.00 80.00 866 ILE A N 1
ATOM 6013 C CA . ILE A 1 866 ? 4.342 40.929 -30.115 1.00 80.00 866 ILE A CA 1
ATOM 6014 C C . ILE A 1 866 ? 5.352 42.075 -29.953 1.00 80.00 866 ILE A C 1
ATOM 6016 O O . ILE A 1 866 ? 6.542 41.861 -29.726 1.00 80.00 866 ILE A O 1
ATOM 6020 N N . SER A 1 867 ? 4.896 43.322 -30.107 1.00 77.25 867 SER A N 1
ATOM 6021 C CA . SER A 1 867 ? 5.761 44.506 -30.025 1.00 77.25 867 SER A CA 1
ATOM 6022 C C . SER A 1 867 ? 6.320 44.702 -28.606 1.00 77.25 867 SER A C 1
ATOM 6024 O O . SER A 1 867 ? 5.687 45.337 -27.768 1.00 77.25 867 SER A O 1
ATOM 6026 N N . GLY A 1 868 ? 7.517 44.158 -28.358 1.00 73.19 868 GLY A N 1
ATOM 6027 C CA . GLY A 1 868 ? 8.199 44.216 -27.060 1.00 73.19 868 GLY A CA 1
ATOM 6028 C C . GLY A 1 868 ? 7.760 43.138 -26.063 1.00 73.19 868 GLY A C 1
ATOM 6029 O O . GLY A 1 868 ? 7.726 43.417 -24.867 1.00 73.19 868 GLY A O 1
ATOM 6030 N N . GLY A 1 869 ? 7.375 41.946 -26.531 1.00 85.12 869 GLY A N 1
ATOM 6031 C CA . GLY A 1 869 ? 6.975 40.856 -25.641 1.00 85.12 869 GLY A CA 1
ATOM 6032 C C . GLY A 1 869 ? 6.469 39.600 -26.344 1.00 85.12 869 GLY A C 1
ATOM 6033 O O . GLY A 1 869 ? 6.569 39.462 -27.567 1.00 85.12 869 GLY A O 1
ATOM 6034 N N . ALA A 1 870 ? 5.851 38.720 -25.559 1.00 88.38 870 ALA A N 1
ATOM 6035 C CA . ALA A 1 870 ? 5.156 37.524 -26.027 1.00 88.38 870 ALA A CA 1
ATOM 6036 C C . ALA A 1 870 ? 3.652 37.599 -25.724 1.00 88.38 870 ALA A C 1
ATOM 6038 O O . ALA A 1 870 ? 3.236 38.045 -24.654 1.00 88.38 870 ALA A O 1
ATOM 6039 N N . LYS A 1 871 ? 2.824 37.106 -26.646 1.00 89.69 871 LYS A N 1
ATOM 6040 C CA . LYS A 1 871 ? 1.410 36.813 -26.412 1.00 89.69 871 LYS A CA 1
ATOM 6041 C C . LYS A 1 871 ? 1.219 35.314 -26.251 1.00 89.69 871 LYS A C 1
ATOM 6043 O O . LYS A 1 871 ? 1.446 34.553 -27.187 1.00 89.69 871 LYS A O 1
ATOM 6048 N N . LEU A 1 872 ? 0.762 34.918 -25.073 1.00 93.31 872 LEU A N 1
ATOM 6049 C CA . LEU A 1 872 ? 0.329 33.566 -24.755 1.00 93.31 872 LEU A CA 1
ATOM 6050 C C . LEU A 1 872 ? -1.132 33.390 -25.166 1.00 93.31 872 LEU A C 1
ATOM 6052 O O . LEU A 1 872 ? -1.940 34.314 -25.019 1.00 93.31 872 LEU A O 1
ATOM 6056 N N . SER A 1 873 ? -1.501 32.217 -25.668 1.00 89.94 873 SER A N 1
ATOM 6057 C CA . SER A 1 873 ? -2.896 31.844 -25.943 1.00 89.94 873 SER A CA 1
ATOM 6058 C C . SER A 1 873 ? -3.100 30.343 -25.759 1.00 89.94 873 SER A C 1
ATOM 6060 O O . SER A 1 873 ? -2.192 29.565 -26.037 1.00 89.94 873 SER A O 1
ATOM 6062 N N . TRP A 1 874 ? -4.263 29.949 -25.245 1.00 94.25 874 TRP A N 1
ATOM 6063 C CA . TRP A 1 874 ? -4.589 28.575 -24.851 1.00 94.25 874 TRP A CA 1
ATOM 6064 C C . TRP A 1 874 ? -6.109 28.346 -24.856 1.00 94.25 874 TRP A C 1
ATOM 6066 O O . TRP A 1 874 ? -6.894 29.257 -25.122 1.00 94.25 874 TRP A O 1
ATOM 6076 N N . GLN A 1 875 ? -6.539 27.133 -24.525 1.00 92.00 875 GLN A N 1
ATOM 6077 C CA . GLN A 1 875 ? -7.923 26.787 -24.215 1.00 92.00 875 GLN A CA 1
ATOM 6078 C C . GLN A 1 875 ? -8.025 26.327 -22.757 1.00 92.00 875 GLN A C 1
ATOM 6080 O O . GLN A 1 875 ? -7.196 25.557 -22.271 1.00 92.00 875 GLN A O 1
ATOM 6085 N N . ASN A 1 876 ? -9.026 26.849 -22.047 1.00 89.56 876 ASN A N 1
ATOM 6086 C CA . ASN A 1 876 ? -9.342 26.420 -20.686 1.00 89.56 876 ASN A CA 1
ATOM 6087 C C . ASN A 1 876 ? -10.012 25.031 -20.725 1.00 89.56 876 ASN A C 1
ATOM 6089 O O . ASN A 1 876 ? -10.721 24.744 -21.696 1.00 89.56 876 ASN A O 1
ATOM 6093 N N . PRO A 1 877 ? -9.861 24.198 -19.681 1.00 87.88 877 PRO A N 1
ATOM 6094 C CA . PRO A 1 877 ? -10.691 23.012 -19.495 1.00 87.88 877 PRO A CA 1
ATOM 6095 C C . PRO A 1 877 ? -12.197 23.337 -19.565 1.00 87.88 877 PRO A C 1
ATOM 6097 O O . PRO A 1 877 ? -12.614 24.404 -19.107 1.00 87.88 877 PRO A O 1
ATOM 6100 N N . PRO A 1 878 ? -13.030 22.438 -20.125 1.00 74.44 878 PRO A N 1
ATOM 6101 C CA . PRO A 1 878 ? -14.473 22.659 -20.275 1.00 74.44 878 PRO A CA 1
ATOM 6102 C C . PRO A 1 878 ? -15.265 22.443 -18.973 1.00 74.44 878 PRO A C 1
ATOM 6104 O O . PRO A 1 878 ? -16.407 22.881 -18.861 1.00 74.44 878 PRO A O 1
ATOM 6107 N N . THR A 1 879 ? -14.660 21.753 -18.011 1.00 75.44 879 THR A N 1
ATOM 6108 C CA . THR A 1 879 ? -15.176 21.376 -16.690 1.00 75.44 879 THR A CA 1
ATOM 6109 C C . THR A 1 879 ? -14.019 21.453 -15.703 1.00 75.44 879 THR A C 1
ATOM 6111 O O . THR A 1 879 ? -12.876 21.321 -16.137 1.00 75.44 879 THR A O 1
ATOM 6114 N N . ASP A 1 880 ? -14.311 21.603 -14.408 1.00 72.56 880 ASP A N 1
ATOM 6115 C CA . ASP A 1 880 ? -13.290 21.661 -13.350 1.00 72.56 880 ASP A CA 1
ATOM 6116 C C . ASP A 1 880 ? -12.209 22.727 -13.644 1.00 72.56 880 ASP A C 1
ATOM 6118 O O . ASP A 1 880 ? -11.077 22.443 -14.039 1.00 72.56 880 ASP A O 1
ATOM 6122 N N . PHE A 1 881 ? -12.618 24.001 -13.591 1.00 85.75 881 PHE A N 1
ATOM 6123 C CA . PHE A 1 881 ? -11.759 25.142 -13.909 1.00 85.75 881 PHE A CA 1
ATOM 6124 C C . PHE A 1 881 ? -12.295 26.466 -13.349 1.00 85.75 881 PHE A C 1
ATOM 6126 O O . PHE A 1 881 ? -13.496 26.740 -13.385 1.00 85.75 881 PHE A O 1
ATOM 6133 N N . HIS A 1 882 ? -11.381 27.341 -12.924 1.00 82.19 882 HIS A N 1
ATOM 6134 C CA . HIS A 1 882 ? -11.656 28.715 -12.500 1.00 82.19 882 HIS A CA 1
ATOM 6135 C C . HIS A 1 882 ? -10.728 29.740 -13.161 1.00 82.19 882 HIS A C 1
ATOM 6137 O O . HIS A 1 882 ? -11.205 30.765 -13.659 1.00 82.19 882 HIS A O 1
ATOM 6143 N N . HIS A 1 883 ? -9.416 29.485 -13.165 1.00 84.25 883 HIS A N 1
ATOM 6144 C CA . HIS A 1 883 ? -8.405 30.385 -13.724 1.00 84.25 883 HIS A CA 1
ATOM 6145 C C . HIS A 1 883 ? -7.109 29.661 -14.114 1.00 84.25 883 HIS A C 1
ATOM 6147 O O . HIS A 1 883 ? -6.796 28.591 -13.601 1.00 84.25 883 HIS A O 1
ATOM 6153 N N . VAL A 1 884 ? -6.310 30.269 -14.996 1.00 91.31 884 VAL A N 1
ATOM 6154 C CA . VAL A 1 884 ? -4.924 29.856 -15.255 1.00 91.31 884 VAL A CA 1
ATOM 6155 C C . VAL A 1 884 ? -3.951 30.722 -14.455 1.00 91.31 884 VAL A C 1
ATOM 6157 O O . VAL A 1 884 ? -4.048 31.952 -14.430 1.00 91.31 884 VAL A O 1
ATOM 6160 N N . ARG A 1 885 ? -2.970 30.061 -13.842 1.00 90.31 885 ARG A N 1
ATOM 6161 C CA . ARG A 1 885 ? -1.763 30.634 -13.241 1.00 90.31 885 ARG A CA 1
ATOM 6162 C C . ARG A 1 885 ? -0.585 30.456 -14.202 1.00 90.31 885 ARG A C 1
ATOM 6164 O O . ARG A 1 885 ? -0.414 29.377 -14.761 1.00 90.31 885 ARG A O 1
ATOM 6171 N N . ILE A 1 886 ? 0.248 31.486 -14.365 1.00 93.56 886 ILE A N 1
ATOM 6172 C CA . ILE A 1 886 ? 1.349 31.506 -15.344 1.00 93.56 886 ILE A CA 1
ATOM 6173 C C . ILE A 1 886 ? 2.679 31.839 -14.658 1.00 93.56 886 ILE A C 1
ATOM 6175 O O . ILE A 1 886 ? 2.806 32.895 -14.024 1.00 93.56 886 ILE A O 1
ATOM 6179 N N . THR A 1 887 ? 3.686 30.975 -14.810 1.00 89.06 887 THR A N 1
ATOM 6180 C CA . THR A 1 887 ? 5.081 31.261 -14.419 1.00 89.06 887 THR A CA 1
ATOM 6181 C C . THR A 1 887 ? 6.020 31.273 -15.630 1.00 89.06 887 THR A C 1
ATOM 6183 O O . THR A 1 887 ? 5.683 30.741 -16.687 1.00 89.06 887 THR A O 1
ATOM 6186 N N . ARG A 1 888 ? 7.185 31.922 -15.491 1.00 90.88 888 ARG A N 1
ATOM 6187 C CA . ARG A 1 888 ? 8.203 32.075 -16.543 1.00 90.88 888 ARG A CA 1
ATOM 6188 C C . ARG A 1 888 ? 9.598 31.696 -16.037 1.00 90.88 888 ARG A C 1
ATOM 6190 O O . ARG A 1 888 ? 10.072 32.286 -15.063 1.00 90.88 888 ARG A O 1
ATOM 6197 N N . GLY A 1 889 ? 10.243 30.730 -16.684 1.00 83.56 889 GLY A N 1
ATOM 6198 C CA . GLY A 1 889 ? 11.589 30.222 -16.389 1.00 83.56 889 GLY A CA 1
ATOM 6199 C C . GLY A 1 889 ? 12.587 30.448 -17.532 1.00 83.56 889 GLY A C 1
ATOM 6200 O O . GLY A 1 889 ? 12.210 30.905 -18.613 1.00 83.56 889 GLY A O 1
ATOM 6201 N N . LEU A 1 890 ? 13.863 30.126 -17.291 1.00 77.75 890 LEU A N 1
ATOM 6202 C CA . LEU A 1 890 ? 14.928 30.168 -18.309 1.00 77.75 890 LEU A CA 1
ATOM 6203 C C . LEU A 1 890 ? 15.191 28.780 -18.918 1.00 77.75 890 LEU A C 1
ATOM 6205 O O . LEU A 1 890 ? 15.721 28.668 -20.019 1.00 77.75 890 LEU A O 1
ATOM 6209 N N . THR A 1 891 ? 14.778 27.719 -18.227 1.00 69.31 891 THR A N 1
ATOM 6210 C CA . THR A 1 891 ? 14.832 26.325 -18.672 1.00 69.31 891 THR A CA 1
ATOM 6211 C C . THR A 1 891 ? 13.480 25.637 -18.468 1.00 69.31 891 THR A C 1
ATOM 6213 O O . THR A 1 891 ? 12.690 26.038 -17.614 1.00 69.31 891 THR A O 1
ATOM 6216 N N . ALA A 1 892 ? 13.236 24.543 -19.196 1.00 57.41 892 ALA A N 1
ATOM 6217 C CA . ALA A 1 892 ? 12.028 23.719 -19.056 1.00 57.41 892 ALA A CA 1
ATOM 6218 C C . ALA A 1 892 ? 11.907 22.969 -17.706 1.00 57.41 892 ALA A C 1
ATOM 6220 O O . ALA A 1 892 ? 10.917 22.283 -17.476 1.00 57.41 892 ALA A O 1
ATOM 6221 N N . GLN A 1 893 ? 12.917 23.054 -16.832 1.00 54.16 893 GLN A N 1
ATOM 6222 C CA . GLN A 1 893 ? 12.925 22.452 -15.490 1.00 54.16 893 GLN A CA 1
ATOM 6223 C C . GLN A 1 893 ? 12.715 23.502 -14.380 1.00 54.16 893 GLN A C 1
ATOM 6225 O O . GLN A 1 893 ? 12.530 23.146 -13.217 1.00 54.16 893 GLN A O 1
ATOM 6230 N N . ASP A 1 894 ? 12.731 24.799 -14.708 1.00 63.31 894 ASP A N 1
ATOM 6231 C CA . ASP A 1 894 ? 12.510 25.858 -13.724 1.00 63.31 894 ASP A CA 1
ATOM 6232 C C . ASP A 1 894 ? 11.029 25.955 -13.339 1.00 63.31 894 ASP A C 1
ATOM 6234 O O . ASP A 1 894 ? 10.155 26.143 -14.187 1.00 63.31 894 ASP A O 1
ATOM 6238 N N . ALA A 1 895 ? 10.744 25.984 -12.032 1.00 54.28 895 ALA A N 1
ATOM 6239 C CA . ALA A 1 895 ? 9.409 26.315 -11.517 1.00 54.28 895 ALA A CA 1
ATOM 6240 C C . ALA A 1 895 ? 8.924 27.718 -11.959 1.00 54.28 895 ALA A C 1
ATOM 6242 O O . ALA A 1 895 ? 7.718 27.981 -12.005 1.00 54.28 895 ALA A O 1
ATOM 6243 N N . GLY A 1 896 ? 9.864 28.600 -12.317 1.00 69.94 896 GLY A N 1
ATOM 6244 C CA . GLY A 1 896 ? 9.626 29.911 -12.913 1.00 69.94 896 GLY A CA 1
ATOM 6245 C C . GLY A 1 896 ? 9.162 30.991 -11.930 1.00 69.94 896 GLY A C 1
ATOM 6246 O O . GLY A 1 896 ? 8.583 30.727 -10.875 1.00 69.94 896 GLY A O 1
ATOM 6247 N N . THR A 1 897 ? 9.380 32.249 -12.305 1.00 80.25 897 THR A N 1
ATOM 6248 C CA . THR A 1 897 ? 8.820 33.409 -11.601 1.00 80.25 897 THR A CA 1
ATOM 6249 C C . THR A 1 897 ? 7.337 33.536 -11.937 1.00 80.25 897 THR A C 1
ATOM 6251 O O . THR A 1 897 ? 6.965 33.474 -13.107 1.00 80.25 897 THR A O 1
ATOM 6254 N N . LEU A 1 898 ? 6.479 33.735 -10.935 1.00 82.00 898 LEU A N 1
ATOM 6255 C CA . LEU A 1 898 ? 5.052 34.005 -11.141 1.00 82.00 898 LEU A CA 1
ATOM 6256 C C . LEU A 1 898 ? 4.858 35.348 -11.863 1.00 82.00 898 LEU A C 1
ATOM 6258 O O . LEU A 1 898 ? 5.257 36.381 -11.331 1.00 82.00 898 LEU A O 1
ATOM 6262 N N . ILE A 1 899 ? 4.216 35.327 -13.035 1.00 87.00 899 ILE A N 1
ATOM 6263 C CA . ILE A 1 899 ? 3.900 36.536 -13.817 1.00 87.00 899 ILE A CA 1
ATOM 6264 C C . ILE A 1 899 ? 2.397 36.845 -13.861 1.00 87.00 899 ILE A C 1
ATOM 6266 O O . ILE A 1 899 ? 2.020 38.013 -13.925 1.00 87.00 899 ILE A O 1
ATOM 6270 N N . ALA A 1 900 ? 1.531 35.831 -13.747 1.00 85.50 900 ALA A N 1
ATOM 6271 C CA . ALA A 1 900 ? 0.084 36.022 -13.647 1.00 85.50 900 ALA A CA 1
ATOM 6272 C C . ALA A 1 900 ? -0.556 34.999 -12.694 1.00 85.50 900 ALA A C 1
ATOM 6274 O O . ALA A 1 900 ? -0.248 33.809 -12.756 1.00 85.50 900 ALA A O 1
ATOM 6275 N N . GLY A 1 901 ? -1.420 35.473 -11.790 1.00 69.31 901 GLY A N 1
ATOM 6276 C CA . GLY A 1 901 ? -2.004 34.661 -10.713 1.00 69.31 901 GLY A CA 1
ATOM 6277 C C . GLY A 1 901 ? -3.412 34.127 -10.985 1.00 69.31 901 GLY A C 1
ATOM 6278 O O . GLY A 1 901 ? -3.663 32.970 -10.686 1.00 69.31 901 GLY A O 1
ATOM 6279 N N . ASP A 1 902 ? -4.292 34.958 -11.553 1.00 78.75 902 ASP A N 1
ATOM 6280 C CA . ASP A 1 902 ? -5.707 34.663 -11.829 1.00 78.75 902 ASP A CA 1
ATOM 6281 C C . ASP A 1 902 ? -6.040 35.159 -13.246 1.00 78.75 902 ASP A C 1
ATOM 6283 O O . ASP A 1 902 ? -6.356 36.335 -13.451 1.00 78.75 902 ASP A O 1
ATOM 6287 N N . VAL A 1 903 ? -5.875 34.290 -14.252 1.00 88.69 903 VAL A N 1
ATOM 6288 C CA . VAL A 1 903 ? -6.219 34.589 -15.650 1.00 88.69 903 VAL A CA 1
ATOM 6289 C C . VAL A 1 903 ? -7.355 33.684 -16.112 1.00 88.69 903 VAL A C 1
ATOM 6291 O O . VAL A 1 903 ? -7.144 32.540 -16.498 1.00 88.69 903 VAL A O 1
ATOM 6294 N N . ARG A 1 904 ? -8.582 34.211 -16.085 1.00 83.94 904 ARG A N 1
ATOM 6295 C CA . ARG A 1 904 ? -9.809 33.475 -16.468 1.00 83.94 904 ARG A CA 1
ATOM 6296 C C . ARG A 1 904 ? -10.083 33.469 -17.975 1.00 83.94 904 ARG A C 1
ATOM 6298 O O . ARG A 1 904 ? -10.904 32.696 -18.457 1.00 83.94 904 ARG A O 1
ATOM 6305 N N . GLY A 1 905 ? -9.413 34.353 -18.716 1.00 81.75 905 GLY A N 1
ATOM 6306 C CA . GLY A 1 905 ? -9.435 34.368 -20.178 1.00 81.75 905 GLY A CA 1
ATOM 6307 C C . GLY A 1 905 ? -8.587 33.250 -20.793 1.00 81.75 905 GLY A C 1
ATOM 6308 O O . GLY A 1 905 ? -8.028 32.419 -20.091 1.00 81.75 905 GLY A O 1
ATOM 6309 N N . THR A 1 906 ? -8.471 33.272 -22.118 1.00 91.88 906 THR A N 1
ATOM 6310 C CA . THR A 1 906 ? -7.736 32.292 -22.942 1.00 91.88 906 THR A CA 1
ATOM 6311 C C . THR A 1 906 ? -6.436 32.854 -23.538 1.00 91.88 906 THR A C 1
ATOM 6313 O O . THR A 1 906 ? -5.863 32.281 -24.462 1.00 91.88 906 THR A O 1
ATOM 6316 N N . SER A 1 907 ? -5.973 34.012 -23.054 1.00 93.12 907 SER A N 1
ATOM 6317 C CA . SER A 1 907 ? -4.742 34.662 -23.520 1.00 93.12 907 SER A CA 1
ATOM 6318 C C . SER A 1 907 ? -4.155 35.612 -22.476 1.00 93.12 907 SER A C 1
ATOM 6320 O O . SER A 1 907 ? -4.906 36.218 -21.709 1.00 93.12 907 SER A O 1
ATOM 6322 N N . TYR A 1 908 ? -2.838 35.813 -22.512 1.00 95.00 908 TYR A N 1
ATOM 6323 C CA . TYR A 1 908 ? -2.101 36.768 -21.676 1.00 95.00 908 TYR A CA 1
ATOM 6324 C C . TYR A 1 908 ? -0.978 37.423 -22.495 1.00 95.00 908 TYR A C 1
ATOM 6326 O O . TYR A 1 908 ? -0.439 36.797 -23.402 1.00 95.00 908 TYR A O 1
ATOM 6334 N N . GLU A 1 909 ? -0.618 38.671 -22.196 1.00 93.69 909 GLU A N 1
ATOM 6335 C CA . GLU A 1 909 ? 0.435 39.410 -22.910 1.00 93.69 909 GLU A CA 1
ATOM 6336 C C . GLU A 1 909 ? 1.552 39.805 -21.939 1.00 93.69 909 GLU A C 1
ATOM 6338 O O . GLU A 1 909 ? 1.359 40.626 -21.042 1.00 93.69 909 GLU A O 1
ATOM 6343 N N . ASP A 1 910 ? 2.729 39.208 -22.123 1.00 91.50 910 ASP A N 1
ATOM 6344 C CA . ASP A 1 910 ? 3.928 39.465 -21.335 1.00 91.50 910 ASP A CA 1
ATOM 6345 C C . ASP A 1 910 ? 4.860 40.422 -22.087 1.00 91.50 910 ASP A C 1
ATOM 6347 O O . ASP A 1 910 ? 5.703 40.022 -22.891 1.00 91.50 910 ASP A O 1
ATOM 6351 N N . ILE A 1 911 ? 4.702 41.710 -21.790 1.00 86.69 911 ILE A N 1
ATOM 6352 C CA . ILE A 1 911 ? 5.497 42.823 -22.336 1.00 86.69 911 ILE A CA 1
ATOM 6353 C C . ILE A 1 911 ? 6.839 43.037 -21.604 1.00 86.69 911 ILE A C 1
ATOM 6355 O O . ILE A 1 911 ? 7.375 44.145 -21.590 1.00 86.69 911 ILE A O 1
ATOM 6359 N N . SER A 1 912 ? 7.353 42.011 -20.914 1.00 79.38 912 SER A N 1
ATOM 6360 C CA . SER A 1 912 ? 8.585 42.084 -20.108 1.00 79.38 912 SER A CA 1
ATOM 6361 C C . SER A 1 912 ? 9.678 41.093 -20.536 1.00 79.38 912 SER A C 1
ATOM 6363 O O . SER A 1 912 ? 10.611 40.828 -19.775 1.00 79.38 912 SER A O 1
ATOM 6365 N N . VAL A 1 913 ? 9.574 40.573 -21.762 1.00 77.31 913 VAL A N 1
ATOM 6366 C CA . VAL A 1 913 ? 10.588 39.752 -22.443 1.00 77.31 913 VAL A CA 1
ATOM 6367 C C . VAL A 1 913 ? 11.050 40.503 -23.687 1.00 77.31 913 VAL A C 1
ATOM 6369 O O . VAL A 1 913 ? 10.219 40.868 -24.515 1.00 77.31 913 VAL A O 1
ATOM 6372 N N . SER A 1 914 ? 12.355 40.757 -23.811 1.00 63.66 914 SER A N 1
ATOM 6373 C CA . SER A 1 914 ? 12.907 41.543 -24.920 1.00 63.66 914 SER A CA 1
ATOM 6374 C C . SER A 1 914 ? 13.649 40.699 -25.961 1.00 63.66 914 SER A C 1
ATOM 6376 O O . SER A 1 914 ? 13.258 40.731 -27.124 1.00 63.66 914 SER A O 1
ATOM 6378 N N . ASP A 1 915 ? 14.680 39.942 -25.561 1.00 67.25 915 ASP A N 1
ATOM 6379 C CA . ASP A 1 915 ? 15.683 39.423 -26.515 1.00 67.25 915 ASP A CA 1
ATOM 6380 C C . ASP A 1 915 ? 16.094 37.943 -26.329 1.00 67.25 915 ASP A C 1
ATOM 6382 O O . ASP A 1 915 ? 16.722 37.385 -27.223 1.00 67.25 915 ASP A O 1
ATOM 6386 N N . GLU A 1 916 ? 15.754 37.293 -25.207 1.00 71.38 916 GLU A N 1
ATOM 6387 C CA . GLU A 1 916 ? 16.251 35.947 -24.843 1.00 71.38 916 GLU A CA 1
ATOM 6388 C C . GLU A 1 916 ? 15.131 34.882 -24.807 1.00 71.38 916 GLU A C 1
ATOM 6390 O O . GLU A 1 916 ? 13.983 35.228 -24.499 1.00 71.38 916 GLU A O 1
ATOM 6395 N N . PRO A 1 917 ? 15.431 33.588 -25.058 1.00 79.19 917 PRO A N 1
ATOM 6396 C CA . PRO A 1 917 ? 14.458 32.500 -24.945 1.00 79.19 917 PRO A CA 1
ATOM 6397 C C . PRO A 1 917 ? 13.960 32.285 -23.508 1.00 79.19 917 PRO A C 1
ATOM 6399 O O . PRO A 1 917 ? 14.742 32.288 -22.555 1.00 79.19 917 PRO A O 1
ATOM 6402 N N . VAL A 1 918 ? 12.658 32.040 -23.346 1.00 85.38 918 VAL A N 1
ATOM 6403 C CA . VAL A 1 918 ? 12.009 31.790 -22.048 1.00 85.38 918 VAL A CA 1
ATOM 6404 C C . VAL A 1 918 ? 10.966 30.677 -22.134 1.00 85.38 918 VAL A C 1
ATOM 6406 O O . VAL A 1 918 ? 10.268 30.526 -23.136 1.00 85.38 918 VAL A O 1
ATOM 6409 N N . TYR A 1 919 ? 10.815 29.925 -21.048 1.00 86.56 919 TYR A N 1
ATOM 6410 C CA . TYR A 1 919 ? 9.794 28.885 -20.916 1.00 86.56 919 TYR A CA 1
ATOM 6411 C C . TYR A 1 919 ? 8.631 29.407 -20.076 1.00 86.56 919 TYR A C 1
ATOM 6413 O O . TYR A 1 919 ? 8.844 29.953 -18.993 1.00 86.56 919 TYR A O 1
ATOM 6421 N N . TYR A 1 920 ? 7.405 29.231 -20.557 1.00 90.94 920 TYR A N 1
ATOM 6422 C CA . TYR A 1 920 ? 6.180 29.559 -19.836 1.00 90.94 920 TYR A CA 1
ATOM 6423 C C . TYR A 1 920 ? 5.476 28.290 -19.372 1.00 90.94 920 TYR A C 1
ATOM 6425 O O . TYR A 1 920 ? 5.239 27.388 -20.173 1.00 90.94 920 TYR A O 1
ATOM 6433 N N . ASN A 1 921 ? 5.081 28.265 -18.101 1.00 88.81 921 ASN A N 1
ATOM 6434 C CA . ASN A 1 921 ? 4.328 27.172 -17.493 1.00 88.81 921 ASN A CA 1
ATOM 6435 C C . ASN A 1 921 ? 2.923 27.675 -17.148 1.00 88.81 921 ASN A C 1
ATOM 6437 O O . ASN A 1 921 ? 2.773 28.563 -16.302 1.00 88.81 921 ASN A O 1
ATOM 6441 N N . LEU A 1 922 ? 1.901 27.120 -17.799 1.00 93.31 922 LEU A N 1
ATOM 6442 C CA . LEU A 1 922 ? 0.493 27.439 -17.570 1.00 93.31 922 LEU A CA 1
ATOM 6443 C C . LEU A 1 922 ? -0.154 26.314 -16.757 1.00 93.31 922 LEU A C 1
ATOM 6445 O O . LEU A 1 922 ? -0.093 25.146 -17.133 1.00 93.31 922 LEU A O 1
ATOM 6449 N N . VAL A 1 923 ? -0.776 26.664 -15.637 1.00 88.62 923 VAL A N 1
ATOM 6450 C CA . VAL A 1 923 ? -1.396 25.726 -14.694 1.00 88.62 923 VAL A CA 1
ATOM 6451 C C . VAL A 1 923 ? -2.853 26.123 -14.500 1.00 88.62 923 VAL A C 1
ATOM 6453 O O . VAL A 1 923 ? -3.120 27.244 -14.064 1.00 88.62 923 VAL A O 1
ATOM 6456 N N . SER A 1 924 ? -3.786 25.222 -14.805 1.00 86.06 924 SER A N 1
ATOM 6457 C CA . SER A 1 924 ? -5.192 25.390 -14.433 1.00 86.06 924 SER A CA 1
ATOM 6458 C C . SER A 1 924 ? -5.338 25.317 -12.920 1.00 86.06 924 SER A C 1
ATOM 6460 O O . SER A 1 924 ? -4.661 24.527 -12.256 1.00 86.06 924 SER A O 1
ATOM 6462 N N . VAL A 1 925 ? -6.258 26.115 -12.401 1.00 71.44 925 VAL A N 1
ATOM 6463 C CA . VAL A 1 925 ? -6.708 26.123 -11.015 1.00 71.44 925 VAL A CA 1
ATOM 6464 C C . VAL A 1 925 ? -8.234 26.121 -11.037 1.00 71.44 925 VAL A C 1
ATOM 6466 O O . VAL A 1 925 ? -8.841 26.859 -11.820 1.00 71.44 925 VAL A O 1
ATOM 6469 N N . ASP A 1 926 ? -8.843 25.276 -10.221 1.00 73.88 926 ASP A N 1
ATOM 6470 C CA . ASP A 1 926 ? -10.292 25.152 -10.036 1.00 73.88 926 ASP A CA 1
ATOM 6471 C C . ASP A 1 926 ? -10.831 26.133 -8.969 1.00 73.88 926 ASP A C 1
ATOM 6473 O O . ASP A 1 926 ? -10.163 27.099 -8.584 1.00 73.88 926 ASP A O 1
ATOM 6477 N N . LEU A 1 927 ? -12.077 25.929 -8.527 1.00 62.03 927 LEU A N 1
ATOM 6478 C CA . LEU A 1 927 ? -12.741 26.768 -7.522 1.00 62.03 927 LEU A CA 1
ATOM 6479 C C . LEU A 1 927 ? -12.378 26.427 -6.064 1.00 62.03 927 LEU A C 1
ATOM 6481 O O . LEU A 1 927 ? -12.576 27.284 -5.200 1.00 62.03 927 LEU A O 1
ATOM 6485 N N . ALA A 1 928 ? -11.866 25.226 -5.786 1.00 52.94 928 ALA A N 1
ATOM 6486 C CA . ALA A 1 928 ? -11.375 24.780 -4.479 1.00 52.94 928 ALA A CA 1
ATOM 6487 C C . ALA A 1 928 ? -9.882 25.112 -4.260 1.00 52.94 928 ALA A C 1
ATOM 6489 O O . ALA A 1 928 ? -9.432 25.257 -3.122 1.00 52.94 928 ALA A O 1
ATOM 6490 N N . GLY A 1 929 ? -9.125 25.310 -5.342 1.00 48.50 929 GLY A N 1
ATOM 6491 C CA . GLY A 1 929 ? -7.720 25.712 -5.356 1.00 48.50 929 GLY A CA 1
ATOM 6492 C C . GLY A 1 929 ? -6.725 24.608 -5.731 1.00 48.50 929 GLY A C 1
ATOM 6493 O O . GLY A 1 929 ? -5.511 24.854 -5.623 1.00 48.50 929 GLY A O 1
ATOM 6494 N N . ASN A 1 930 ? -7.188 23.433 -6.178 1.00 63.91 930 ASN A N 1
ATOM 6495 C CA . ASN A 1 930 ? -6.302 22.390 -6.704 1.00 63.91 930 ASN A CA 1
ATOM 6496 C C . ASN A 1 930 ? -5.691 22.844 -8.043 1.00 63.91 930 ASN A C 1
ATOM 6498 O O . ASN A 1 930 ? -5.991 23.911 -8.584 1.00 63.91 930 ASN A O 1
ATOM 6502 N N . ARG A 1 931 ? -4.678 22.115 -8.525 1.00 77.00 931 ARG A N 1
ATOM 6503 C CA . ARG A 1 931 ? -3.829 22.583 -9.634 1.00 77.00 931 ARG A CA 1
ATOM 6504 C C . ARG A 1 931 ? -3.463 21.475 -10.596 1.00 77.00 931 ARG A C 1
ATOM 6506 O O . ARG A 1 931 ? -3.037 20.406 -10.162 1.00 77.00 931 ARG A O 1
ATOM 6513 N N . SER A 1 932 ? -3.544 21.768 -11.890 1.00 84.12 932 SER A N 1
ATOM 6514 C CA . SER A 1 932 ? -3.091 20.862 -12.945 1.00 84.12 932 SER A CA 1
ATOM 6515 C C . SER A 1 932 ? -1.571 20.651 -12.914 1.00 84.12 932 SER A C 1
ATOM 6517 O O . SER A 1 932 ? -0.821 21.390 -12.269 1.00 84.12 932 SER A O 1
ATOM 6519 N N . GLY A 1 933 ? -1.088 19.685 -13.699 1.00 77.75 933 GLY A N 1
ATOM 6520 C CA . GLY A 1 933 ? 0.297 19.731 -14.179 1.00 77.75 933 GLY A CA 1
ATOM 6521 C C . GLY A 1 933 ? 0.532 20.960 -15.081 1.00 77.75 933 GLY A C 1
ATOM 6522 O O . GLY A 1 933 ? -0.434 21.499 -15.632 1.00 77.75 933 GLY A O 1
ATOM 6523 N N . PRO A 1 934 ? 1.781 21.431 -15.241 1.00 81.50 934 PRO A N 1
ATOM 6524 C CA . PRO A 1 934 ? 2.084 22.570 -16.099 1.00 81.50 934 PRO A CA 1
ATOM 6525 C C . PRO A 1 934 ? 1.985 22.195 -17.584 1.00 81.50 934 PRO A C 1
ATOM 6527 O O . PRO A 1 934 ? 2.697 21.313 -18.060 1.00 81.50 934 PRO A O 1
ATOM 6530 N N . ALA A 1 935 ? 1.156 22.917 -18.334 1.00 85.06 935 ALA A N 1
ATOM 6531 C CA . ALA A 1 935 ? 1.254 22.976 -19.785 1.00 85.06 935 ALA A CA 1
ATOM 6532 C C . ALA A 1 935 ? 2.383 23.953 -20.151 1.00 85.06 935 ALA A C 1
ATOM 6534 O O . ALA A 1 935 ? 2.312 25.140 -19.822 1.00 85.06 935 ALA A O 1
ATOM 6535 N N . MET A 1 936 ? 3.447 23.448 -20.776 1.00 83.38 936 MET A N 1
ATOM 6536 C CA . MET A 1 936 ? 4.670 24.215 -21.037 1.00 83.38 936 MET A CA 1
ATOM 6537 C C . MET A 1 936 ? 4.733 24.714 -22.484 1.00 83.38 936 MET A C 1
ATOM 6539 O O . MET A 1 936 ? 4.387 23.977 -23.406 1.00 83.38 936 MET A O 1
ATOM 6543 N N . VAL A 1 937 ? 5.237 25.931 -22.697 1.00 85.50 937 VAL A N 1
ATOM 6544 C CA . VAL A 1 937 ? 5.556 26.459 -24.033 1.00 85.50 937 VAL A CA 1
ATOM 6545 C C . VAL A 1 937 ? 6.854 27.268 -24.018 1.00 85.50 937 VAL A C 1
ATOM 6547 O O . VAL A 1 937 ? 7.077 28.096 -23.136 1.00 85.50 937 VAL A O 1
ATOM 6550 N N . LEU A 1 938 ? 7.718 27.031 -25.006 1.00 83.81 938 LEU A N 1
ATOM 6551 C CA . LEU A 1 938 ? 8.910 27.839 -25.260 1.00 83.81 938 LEU A CA 1
ATOM 6552 C C . LEU A 1 938 ? 8.529 29.062 -26.101 1.00 83.81 938 LEU A C 1
ATOM 6554 O O . LEU A 1 938 ? 7.934 28.926 -27.168 1.00 83.81 938 LEU A O 1
ATOM 6558 N N . PHE A 1 939 ? 8.928 30.246 -25.647 1.00 82.50 939 PHE A N 1
ATOM 6559 C CA . PHE A 1 939 ? 9.011 31.441 -26.474 1.00 82.50 939 PHE A CA 1
ATOM 6560 C C . PHE A 1 939 ? 10.481 31.766 -26.728 1.00 82.50 939 PHE A C 1
ATOM 6562 O O . PHE A 1 939 ? 11.198 32.181 -25.820 1.00 82.50 939 PHE A O 1
ATOM 6569 N N . ASP A 1 940 ? 10.921 31.592 -27.969 1.00 76.44 940 ASP A N 1
ATOM 6570 C CA . ASP A 1 940 ? 12.242 32.006 -28.430 1.00 76.44 940 ASP A CA 1
ATOM 6571 C C . ASP A 1 940 ? 12.059 33.067 -29.532 1.00 76.44 940 ASP A C 1
ATOM 6573 O O . ASP A 1 940 ? 11.572 32.740 -30.623 1.00 76.44 940 ASP A O 1
ATOM 6577 N N . PRO A 1 941 ? 12.414 34.343 -29.279 1.00 67.12 941 PRO A N 1
ATOM 6578 C CA . PRO A 1 941 ? 12.235 35.406 -30.263 1.00 67.12 941 PRO A CA 1
ATOM 6579 C C . PRO A 1 941 ? 13.104 35.209 -31.517 1.00 67.12 941 PRO A C 1
ATOM 6581 O O . PRO A 1 941 ? 12.750 35.731 -32.578 1.00 67.12 941 PRO A O 1
ATOM 6584 N N . SER A 1 942 ? 14.189 34.426 -31.455 1.00 64.44 942 SER A N 1
ATOM 6585 C CA . SER A 1 942 ? 15.056 34.149 -32.609 1.00 64.44 942 SER A CA 1
ATOM 6586 C C . SER A 1 942 ? 14.380 33.270 -33.669 1.00 64.44 942 SER A C 1
ATOM 6588 O O . SER A 1 942 ? 14.638 33.445 -34.864 1.00 64.44 942 SER A O 1
ATOM 6590 N N . LEU A 1 943 ? 13.445 32.396 -33.273 1.00 61.69 943 LEU A N 1
ATOM 6591 C CA . LEU A 1 943 ? 12.727 31.500 -34.191 1.00 61.69 943 LEU A CA 1
ATOM 6592 C C . LEU A 1 943 ? 11.806 32.255 -35.158 1.00 61.69 943 LEU A C 1
ATOM 6594 O O . LEU A 1 943 ? 11.564 31.790 -36.270 1.00 61.69 943 LEU A O 1
ATOM 6598 N N . SER A 1 944 ? 11.383 33.471 -34.791 1.00 59.44 944 SER A N 1
ATOM 6599 C CA . SER A 1 944 ? 10.614 34.370 -35.666 1.00 59.44 944 SER A CA 1
ATOM 6600 C C . SER A 1 944 ? 11.368 34.822 -36.931 1.00 59.44 944 SER A C 1
ATOM 6602 O O . SER A 1 944 ? 10.769 35.429 -37.819 1.00 59.44 944 SER A O 1
ATOM 6604 N N . SER A 1 945 ? 12.669 34.518 -37.037 1.00 66.00 945 SER A N 1
ATOM 6605 C CA . SER A 1 945 ? 13.495 34.795 -38.219 1.00 66.00 945 SER A CA 1
ATOM 6606 C C . SER A 1 945 ? 13.452 33.707 -39.307 1.00 66.00 945 SER A C 1
ATOM 6608 O O . SER A 1 945 ? 14.003 33.925 -40.393 1.00 66.00 945 SER A O 1
ATOM 6610 N N . TYR A 1 946 ? 12.780 32.574 -39.060 1.00 81.81 946 TYR A N 1
ATOM 6611 C CA . TYR A 1 946 ? 12.630 31.473 -40.018 1.00 81.81 946 TYR A CA 1
ATOM 6612 C C . TYR A 1 946 ? 11.178 31.323 -40.494 1.00 81.81 946 TYR A C 1
ATOM 6614 O O . TYR A 1 946 ? 10.229 31.315 -39.709 1.00 81.81 946 TYR A O 1
ATOM 6622 N N . SER A 1 947 ? 11.013 31.206 -41.807 1.00 85.06 947 SER A N 1
ATOM 6623 C CA . SER A 1 947 ? 9.722 31.152 -42.495 1.00 85.06 947 SER A CA 1
ATOM 6624 C C . SER A 1 947 ? 9.232 29.720 -42.701 1.00 85.06 947 SER A C 1
ATOM 6626 O O . SER A 1 947 ? 10.007 28.766 -42.711 1.00 85.06 947 SER A O 1
ATOM 6628 N N . ASP A 1 948 ? 7.930 29.585 -42.955 1.00 85.88 948 ASP A N 1
ATOM 6629 C CA . ASP A 1 948 ? 7.347 28.347 -43.475 1.00 85.88 948 ASP A CA 1
ATOM 6630 C C . ASP A 1 948 ? 8.077 27.903 -44.761 1.00 85.88 948 ASP A C 1
ATOM 6632 O O . ASP A 1 948 ? 8.305 28.716 -45.662 1.00 85.88 948 ASP A O 1
ATOM 6636 N N . GLY A 1 949 ? 8.492 26.636 -44.826 1.00 86.75 949 GLY A N 1
ATOM 6637 C CA . GLY A 1 949 ? 9.273 26.079 -45.935 1.00 86.75 949 GLY A CA 1
ATOM 6638 C C . GLY A 1 949 ? 10.787 26.339 -45.899 1.00 86.75 949 GLY A C 1
ATOM 6639 O O . GLY A 1 949 ? 11.481 25.888 -46.813 1.00 86.75 949 GLY A O 1
ATOM 6640 N N . ASP A 1 950 ? 11.332 27.019 -44.880 1.00 91.56 950 ASP A N 1
ATOM 6641 C CA . ASP A 1 950 ? 12.789 27.128 -44.706 1.00 91.56 950 ASP A CA 1
ATOM 6642 C C . ASP A 1 950 ? 13.449 25.755 -44.490 1.00 91.56 950 ASP A C 1
ATOM 6644 O O . ASP A 1 950 ? 12.872 24.850 -43.885 1.00 91.56 950 ASP A O 1
ATOM 6648 N N . LEU A 1 951 ? 14.701 25.624 -44.943 1.00 93.38 951 LEU A N 1
ATOM 6649 C CA . LEU A 1 951 ? 15.547 24.453 -44.712 1.00 93.38 951 LEU A CA 1
ATOM 6650 C C . LEU A 1 951 ? 16.601 24.772 -43.645 1.00 93.38 951 LEU A C 1
ATOM 6652 O O . LEU A 1 951 ? 17.461 25.624 -43.880 1.00 93.38 951 LEU A O 1
ATOM 6656 N N . LEU A 1 952 ? 16.579 24.079 -42.505 1.00 93.62 952 LEU A N 1
ATOM 6657 C CA . LEU A 1 952 ? 17.572 24.212 -41.431 1.00 93.62 952 LEU A CA 1
ATOM 6658 C C . LEU A 1 952 ? 18.448 22.952 -41.318 1.00 93.62 952 LEU A C 1
ATOM 6660 O O . LEU A 1 952 ? 17.990 21.841 -41.574 1.00 93.62 952 LEU A O 1
ATOM 6664 N N . ARG A 1 953 ? 19.701 23.108 -40.887 1.00 94.31 953 ARG A N 1
ATOM 6665 C CA . ARG A 1 953 ? 20.599 22.019 -40.457 1.00 94.31 953 ARG A CA 1
ATOM 6666 C C . ARG A 1 953 ? 21.273 22.429 -39.150 1.00 94.31 953 ARG A C 1
ATOM 6668 O O . ARG A 1 953 ? 21.669 23.589 -39.024 1.00 94.31 953 ARG A O 1
ATOM 6675 N N . GLY A 1 954 ? 21.441 21.483 -38.227 1.00 89.56 954 GLY A N 1
ATOM 6676 C CA . GLY A 1 954 ? 22.226 21.699 -37.012 1.00 89.56 954 GLY A CA 1
ATOM 6677 C C . GLY A 1 954 ? 23.694 22.008 -37.318 1.00 89.56 954 GLY A C 1
ATOM 6678 O O . GLY A 1 954 ? 24.185 21.795 -38.432 1.00 89.56 954 GLY A O 1
ATOM 6679 N N . GLU A 1 955 ? 24.429 22.489 -36.325 1.00 86.50 955 GLU A N 1
ATOM 6680 C CA . GLU A 1 955 ? 25.874 22.671 -36.438 1.00 86.50 955 GLU A CA 1
ATOM 6681 C C . GLU A 1 955 ? 26.582 21.313 -36.385 1.00 86.50 955 GLU A C 1
ATOM 6683 O O . GLU A 1 955 ? 27.443 21.055 -37.237 1.00 86.50 955 GLU A O 1
ATOM 6688 N N . SER A 1 956 ? 26.167 20.417 -35.478 1.00 85.88 956 SER A N 1
ATOM 6689 C CA . SER A 1 956 ? 26.756 19.077 -35.328 1.00 85.88 956 SER A CA 1
ATOM 6690 C C . SER A 1 956 ? 26.116 17.992 -36.205 1.00 85.88 956 SER A C 1
ATOM 6692 O O . SER A 1 956 ? 26.779 17.000 -36.516 1.00 85.88 956 SER A O 1
ATOM 6694 N N . THR A 1 957 ? 24.864 18.165 -36.646 1.00 83.81 957 THR A N 1
ATOM 6695 C CA . THR A 1 957 ? 24.110 17.132 -37.384 1.00 83.81 957 THR A CA 1
ATOM 6696 C C . THR A 1 957 ? 24.212 17.271 -38.906 1.00 83.81 957 THR A C 1
ATOM 6698 O O . THR A 1 957 ? 24.419 18.354 -39.452 1.00 83.81 957 THR A O 1
ATOM 6701 N N . SER A 1 958 ? 24.064 16.162 -39.636 1.00 86.44 958 SER A N 1
ATOM 6702 C CA . SER A 1 958 ? 23.998 16.170 -41.114 1.00 86.44 958 SER A CA 1
ATOM 6703 C C . SER A 1 958 ? 22.568 16.259 -41.666 1.00 86.44 958 SER A C 1
ATOM 6705 O O . SER A 1 958 ? 22.383 16.476 -42.862 1.00 86.44 958 SER A O 1
ATOM 6707 N N . GLU A 1 959 ? 21.577 16.128 -40.786 1.00 92.75 959 GLU A N 1
ATOM 6708 C CA . GLU A 1 959 ? 20.145 16.073 -41.076 1.00 92.75 959 GLU A CA 1
ATOM 6709 C C . GLU A 1 959 ? 19.617 17.449 -41.490 1.00 92.75 959 GLU A C 1
ATOM 6711 O O . GLU A 1 959 ? 19.802 18.440 -40.776 1.00 92.75 959 GLU A O 1
ATOM 6716 N N . VAL A 1 960 ? 18.943 17.511 -42.639 1.00 94.00 960 VAL A N 1
ATOM 6717 C CA . VAL A 1 960 ? 18.276 18.729 -43.109 1.00 94.00 960 VAL A CA 1
ATOM 6718 C C . VAL A 1 960 ? 16.792 18.641 -42.780 1.00 94.00 960 VAL A C 1
ATOM 6720 O O . VAL A 1 960 ? 16.129 17.647 -43.074 1.00 94.00 960 VAL A O 1
ATOM 6723 N N . TRP A 1 961 ? 16.272 19.705 -42.189 1.00 94.88 961 TRP A N 1
ATOM 6724 C CA . TRP A 1 961 ? 14.919 19.813 -41.668 1.00 94.88 961 TRP A CA 1
ATOM 6725 C C . TRP A 1 961 ? 14.154 20.875 -42.449 1.00 94.88 961 TRP A C 1
ATOM 6727 O O . TRP A 1 961 ? 14.629 22.003 -42.566 1.00 94.88 961 TRP A O 1
ATOM 6737 N N . ILE A 1 962 ? 12.973 20.535 -42.968 1.00 93.88 962 ILE A N 1
ATOM 6738 C CA . ILE A 1 962 ? 12.048 21.522 -43.538 1.00 93.88 962 ILE A CA 1
ATOM 6739 C C . ILE A 1 962 ? 11.087 22.010 -42.452 1.00 93.88 962 ILE A C 1
ATOM 6741 O O . ILE A 1 962 ? 10.468 21.204 -41.752 1.00 93.88 962 ILE A O 1
ATOM 6745 N N . ILE A 1 963 ? 10.976 23.326 -42.304 1.00 92.69 963 ILE A N 1
ATOM 6746 C CA . ILE A 1 963 ? 10.169 23.986 -41.272 1.00 92.69 963 ILE A CA 1
ATOM 6747 C C . ILE A 1 963 ? 8.721 24.154 -41.733 1.00 92.69 963 ILE A C 1
ATOM 6749 O O . ILE A 1 963 ? 8.475 24.491 -42.892 1.00 92.69 963 ILE A O 1
ATOM 6753 N N . HIS A 1 964 ? 7.772 23.940 -40.821 1.00 90.44 964 HIS A N 1
ATOM 6754 C CA . HIS A 1 964 ? 6.360 24.260 -41.025 1.00 90.44 964 HIS A CA 1
ATOM 6755 C C . HIS A 1 964 ? 5.802 25.059 -39.846 1.00 90.44 964 HIS A C 1
ATOM 6757 O O . HIS A 1 964 ? 5.917 24.644 -38.692 1.00 90.44 964 HIS A O 1
ATOM 6763 N N . ASN A 1 965 ? 5.186 26.200 -40.146 1.00 84.75 965 ASN A N 1
ATOM 6764 C CA . ASN A 1 965 ? 4.641 27.132 -39.163 1.00 84.75 965 ASN A CA 1
ATOM 6765 C C . ASN A 1 965 ? 3.120 27.269 -39.377 1.00 84.75 965 ASN A C 1
ATOM 6767 O O . ASN A 1 965 ? 2.668 28.130 -40.134 1.00 84.75 965 ASN A O 1
ATOM 6771 N N . SER A 1 966 ? 2.328 26.426 -38.704 1.00 80.88 966 SER A N 1
ATOM 6772 C CA . SER A 1 966 ? 0.853 26.407 -38.766 1.00 80.88 966 SER A CA 1
ATOM 6773 C C . SER A 1 966 ? 0.236 26.480 -37.369 1.00 80.88 966 SER A C 1
ATOM 6775 O O . SER A 1 966 ? 0.874 26.124 -36.383 1.00 80.88 966 SER A O 1
ATOM 6777 N N . GLY A 1 967 ? -0.989 26.998 -37.257 1.00 69.31 967 GLY A N 1
ATOM 6778 C CA . GLY A 1 967 ? -1.723 27.099 -35.984 1.00 69.31 967 GLY A CA 1
ATOM 6779 C C . GLY A 1 967 ? -1.096 28.014 -34.919 1.00 69.31 967 GLY A C 1
ATOM 6780 O O . GLY A 1 967 ? -1.571 28.045 -33.789 1.00 69.31 967 GLY A O 1
ATOM 6781 N N . GLY A 1 968 ? -0.025 28.748 -35.247 1.00 68.06 968 GLY A N 1
ATOM 6782 C CA . GLY A 1 968 ? 0.823 29.436 -34.261 1.00 68.06 968 GLY A CA 1
ATOM 6783 C C . GLY A 1 968 ? 1.848 28.522 -33.571 1.00 68.06 968 GLY A C 1
ATOM 6784 O O . GLY A 1 968 ? 2.469 28.930 -32.593 1.00 68.06 968 GLY A O 1
ATOM 6785 N N . LYS A 1 969 ? 2.022 27.299 -34.081 1.00 77.00 969 LYS A N 1
ATOM 6786 C CA . LYS A 1 969 ? 2.961 26.265 -33.634 1.00 77.00 969 LYS A CA 1
ATOM 6787 C C . LYS A 1 969 ? 4.101 26.126 -34.654 1.00 77.00 969 LYS A C 1
ATOM 6789 O O . LYS A 1 969 ? 4.001 26.604 -35.785 1.00 77.00 969 LYS A O 1
ATOM 6794 N N . MET A 1 970 ? 5.189 25.478 -34.243 1.00 84.50 970 MET A N 1
ATOM 6795 C CA . MET A 1 970 ? 6.439 25.392 -35.004 1.00 84.50 970 MET A CA 1
ATOM 6796 C C . MET A 1 970 ? 6.895 23.934 -35.120 1.00 84.50 970 MET A C 1
ATOM 6798 O O . MET A 1 970 ? 7.256 23.310 -34.121 1.00 84.50 970 MET A O 1
ATOM 6802 N N . PHE A 1 971 ? 6.901 23.401 -36.342 1.00 89.88 971 PHE A N 1
ATOM 6803 C CA . PHE A 1 971 ? 7.230 22.008 -36.644 1.00 89.88 971 PHE A CA 1
ATOM 6804 C C . PHE A 1 971 ? 8.450 21.875 -37.562 1.00 89.88 971 PHE A C 1
ATOM 6806 O O . PHE A 1 971 ? 8.775 22.774 -38.341 1.00 89.88 971 PHE A O 1
ATOM 6813 N N . LYS A 1 972 ? 9.100 20.711 -37.498 1.00 93.25 972 LYS A N 1
ATOM 6814 C CA . LYS A 1 972 ? 10.156 20.268 -38.415 1.00 93.25 972 LYS A CA 1
ATOM 6815 C C . LYS A 1 972 ? 9.868 18.859 -38.938 1.00 93.25 972 LYS A C 1
ATOM 6817 O O . LYS A 1 972 ? 9.377 18.009 -38.195 1.00 93.25 972 LYS A O 1
ATOM 6822 N N . ARG A 1 973 ? 10.264 18.588 -40.183 1.00 94.31 973 ARG A N 1
ATOM 6823 C CA . ARG A 1 973 ? 10.220 17.260 -40.822 1.00 94.31 973 ARG A CA 1
ATOM 6824 C C . ARG A 1 973 ? 11.551 16.957 -41.503 1.00 94.31 973 ARG A C 1
ATOM 6826 O O . ARG A 1 973 ? 12.160 17.854 -42.087 1.00 94.31 973 ARG A O 1
ATOM 6833 N N . HIS A 1 974 ? 12.006 15.710 -41.422 1.00 93.44 974 HIS A N 1
ATOM 6834 C CA . HIS A 1 974 ? 13.296 15.289 -41.971 1.00 93.44 974 HIS A CA 1
ATOM 6835 C C . HIS A 1 974 ? 13.249 15.233 -43.511 1.00 93.44 974 HIS A C 1
ATOM 6837 O O . HIS A 1 974 ? 12.346 14.636 -44.103 1.00 93.44 974 HIS A O 1
ATOM 6843 N N . VAL A 1 975 ? 14.222 15.856 -44.181 1.00 93.25 975 VAL A N 1
ATOM 6844 C CA . VAL A 1 975 ? 14.370 15.845 -45.644 1.00 93.25 975 VAL A CA 1
ATOM 6845 C C . VAL A 1 975 ? 15.250 14.664 -46.062 1.00 93.25 975 VAL A C 1
ATOM 6847 O O . VAL A 1 975 ? 16.454 14.795 -46.265 1.00 93.25 975 VAL A O 1
ATOM 6850 N N . LEU A 1 976 ? 14.624 13.494 -46.205 1.00 91.75 976 LEU A N 1
ATOM 6851 C CA . LEU A 1 976 ? 15.304 12.208 -46.442 1.00 91.75 976 LEU A CA 1
ATOM 6852 C C . LEU A 1 976 ? 15.979 12.064 -47.824 1.00 91.75 976 LEU A C 1
ATOM 6854 O O . LEU A 1 976 ? 16.832 11.198 -48.014 1.00 91.75 976 LEU A O 1
ATOM 6858 N N . PHE A 1 977 ? 15.623 12.908 -48.798 1.00 88.88 977 PHE A N 1
ATOM 6859 C CA . PHE A 1 977 ? 16.134 12.834 -50.170 1.00 88.88 977 PHE A CA 1
ATOM 6860 C C . PHE A 1 977 ? 17.146 13.951 -50.457 1.00 88.88 977 PHE A C 1
ATOM 6862 O O . PHE A 1 977 ? 16.789 15.124 -50.529 1.00 88.88 977 PHE A O 1
ATOM 6869 N N . SER A 1 978 ? 18.405 13.599 -50.732 1.00 81.75 978 SER A N 1
ATOM 6870 C CA . SER A 1 978 ? 19.481 14.565 -51.035 1.00 81.75 978 SER A CA 1
ATOM 6871 C C . SER A 1 978 ? 19.327 15.314 -52.372 1.00 81.75 978 SER A C 1
ATOM 6873 O O . SER A 1 978 ? 20.098 16.228 -52.661 1.00 81.75 978 SER A O 1
ATOM 6875 N N . ASN A 1 979 ? 18.321 14.947 -53.171 1.00 83.94 979 ASN A N 1
ATOM 6876 C CA . ASN A 1 979 ? 17.895 15.580 -54.422 1.00 83.94 979 ASN A CA 1
ATOM 6877 C C . ASN A 1 979 ? 16.524 16.281 -54.296 1.00 83.94 979 ASN A C 1
ATOM 6879 O O . ASN A 1 979 ? 15.777 16.349 -55.273 1.00 83.94 979 ASN A O 1
ATOM 6883 N N . PHE A 1 980 ? 16.147 16.761 -53.105 1.00 89.38 980 PHE A N 1
ATOM 6884 C CA . PHE A 1 980 ? 14.824 17.349 -52.827 1.00 89.38 980 PHE A CA 1
ATOM 6885 C C . PHE A 1 980 ? 14.443 18.523 -53.754 1.00 89.38 980 PHE A C 1
ATOM 6887 O O . PHE A 1 980 ? 13.270 18.717 -54.078 1.00 89.38 980 PHE A O 1
ATOM 6894 N N . ASP A 1 981 ? 15.429 19.262 -54.269 1.00 89.56 981 ASP A N 1
ATOM 6895 C CA . ASP A 1 981 ? 15.231 20.323 -55.265 1.00 89.56 981 ASP A CA 1
ATOM 6896 C C . ASP A 1 981 ? 14.738 19.814 -56.636 1.00 89.56 981 ASP A C 1
ATOM 6898 O O . ASP A 1 981 ? 14.166 20.579 -57.412 1.00 89.56 981 ASP A O 1
ATOM 6902 N N . THR A 1 982 ? 14.843 18.512 -56.919 1.00 89.25 982 THR A N 1
ATOM 6903 C CA . THR A 1 982 ? 14.173 17.881 -58.073 1.00 89.25 982 THR A CA 1
ATOM 6904 C C . THR A 1 982 ? 12.664 17.700 -57.871 1.00 89.25 982 THR A C 1
ATOM 6906 O O . THR A 1 982 ? 11.930 17.624 -58.857 1.00 89.25 982 THR A O 1
ATOM 6909 N N . PHE A 1 983 ? 12.182 17.679 -56.623 1.00 92.00 983 PHE A N 1
ATOM 6910 C CA . PHE A 1 983 ? 10.749 17.681 -56.299 1.00 92.00 983 PHE A CA 1
ATOM 6911 C C . PHE A 1 983 ? 10.206 19.110 -56.184 1.00 92.00 983 PHE A C 1
ATOM 6913 O O . PHE A 1 983 ? 9.059 19.362 -56.554 1.00 92.00 983 PHE A O 1
ATOM 6920 N N . TYR A 1 984 ? 11.043 20.047 -55.721 1.00 91.19 984 TYR A N 1
ATOM 6921 C CA . TYR A 1 984 ? 10.721 21.465 -55.545 1.00 91.19 984 TYR A CA 1
ATOM 6922 C C . TYR A 1 984 ? 11.768 22.360 -56.233 1.00 91.19 984 TYR A C 1
ATOM 6924 O O . TYR A 1 984 ? 12.679 22.863 -55.574 1.00 91.19 984 TYR A O 1
ATOM 6932 N N . PRO A 1 985 ? 11.630 22.635 -57.548 1.00 89.56 985 PRO A N 1
ATOM 6933 C CA . PRO A 1 985 ? 12.641 23.361 -58.330 1.00 89.56 985 PRO A CA 1
ATOM 6934 C C . PRO A 1 985 ? 12.968 24.787 -57.863 1.00 89.56 985 PRO A C 1
ATOM 6936 O O . PRO A 1 985 ? 13.962 25.356 -58.304 1.00 89.56 985 PRO A O 1
ATOM 6939 N N . HIS A 1 986 ? 12.151 25.380 -56.986 1.00 87.19 986 HIS A N 1
ATOM 6940 C CA . HIS A 1 986 ? 12.430 26.682 -56.375 1.00 87.19 986 HIS A CA 1
ATOM 6941 C C . HIS A 1 986 ? 13.460 26.611 -55.231 1.00 87.19 986 HIS A C 1
ATOM 6943 O O . HIS A 1 986 ? 14.008 27.642 -54.858 1.00 87.19 986 HIS A O 1
ATOM 6949 N N . LEU A 1 987 ? 13.754 25.413 -54.708 1.00 88.12 987 LEU A N 1
ATOM 6950 C CA . LEU A 1 987 ? 14.815 25.163 -53.725 1.00 88.12 987 LEU A CA 1
ATOM 6951 C C . LEU A 1 987 ? 16.174 24.872 -54.386 1.00 88.12 987 LEU A C 1
ATOM 6953 O O . LEU A 1 987 ? 17.160 24.660 -53.683 1.00 88.12 987 LEU A O 1
ATOM 6957 N N . ALA A 1 988 ? 16.256 24.863 -55.721 1.00 88.62 988 ALA A N 1
ATOM 6958 C CA . ALA A 1 988 ? 17.498 24.608 -56.444 1.00 88.62 988 ALA A CA 1
ATOM 6959 C C . ALA A 1 988 ? 18.443 25.834 -56.417 1.00 88.62 988 ALA A C 1
ATOM 6961 O O . ALA A 1 988 ? 17.999 26.945 -56.717 1.00 88.62 988 ALA A O 1
ATOM 6962 N N . PRO A 1 989 ? 19.756 25.663 -56.158 1.00 88.69 989 PRO A N 1
ATOM 6963 C CA . PRO A 1 989 ? 20.427 24.426 -55.756 1.00 88.69 989 PRO A CA 1
ATOM 6964 C C . PRO A 1 989 ? 20.261 24.158 -54.249 1.00 88.69 989 PRO A C 1
ATOM 6966 O O . PRO A 1 989 ? 20.597 25.018 -53.433 1.00 88.69 989 PRO A O 1
ATOM 6969 N N . PHE A 1 990 ? 19.811 22.951 -53.888 1.00 88.00 990 PHE A N 1
ATOM 6970 C CA . PHE A 1 990 ? 19.378 22.571 -52.529 1.00 88.00 990 PHE A CA 1
ATOM 6971 C C . PHE A 1 990 ? 20.266 23.120 -51.398 1.00 88.00 990 PHE A C 1
ATOM 6973 O O . PHE A 1 990 ? 19.819 23.907 -50.565 1.00 88.00 990 PHE A O 1
ATOM 6980 N N . TRP A 1 991 ? 21.559 22.780 -51.414 1.00 88.19 991 TRP A N 1
ATOM 6981 C CA . TRP A 1 991 ? 22.518 23.133 -50.359 1.00 88.19 991 TRP A CA 1
ATOM 6982 C C . TRP A 1 991 ? 22.806 24.635 -50.200 1.00 88.19 991 TRP A C 1
ATOM 6984 O O . TRP A 1 991 ? 23.413 25.019 -49.206 1.00 88.19 991 TRP A O 1
ATOM 6994 N N . SER A 1 992 ? 22.395 25.495 -51.138 1.00 88.75 992 SER A N 1
ATOM 6995 C CA . SER A 1 992 ? 22.502 26.956 -50.979 1.00 88.75 992 SER A CA 1
ATOM 6996 C C . SER A 1 992 ? 21.307 27.581 -50.254 1.00 88.75 992 SER A C 1
ATOM 6998 O O . SER A 1 992 ? 21.404 28.734 -49.844 1.00 88.75 992 SER A O 1
ATOM 7000 N N . ASN A 1 993 ? 20.214 26.833 -50.078 1.00 87.44 993 ASN A N 1
ATOM 7001 C CA . ASN A 1 993 ? 19.033 27.258 -49.321 1.00 87.44 993 ASN A CA 1
ATOM 7002 C C . ASN A 1 993 ? 18.985 26.660 -47.900 1.00 87.44 993 ASN A C 1
ATOM 7004 O O . ASN A 1 993 ? 18.169 27.090 -47.090 1.00 87.44 993 ASN A O 1
ATOM 7008 N N . VAL A 1 994 ? 19.874 25.711 -47.575 1.00 92.75 994 VAL A N 1
ATOM 7009 C CA . VAL A 1 994 ? 20.024 25.147 -46.223 1.00 92.75 994 VAL A CA 1
ATOM 7010 C C . VAL A 1 994 ? 20.752 26.139 -45.312 1.00 92.75 994 VAL A C 1
ATOM 7012 O O . VAL A 1 994 ? 21.943 26.405 -45.482 1.00 92.75 994 VAL A O 1
ATOM 7015 N N . LYS A 1 995 ? 20.044 26.658 -44.309 1.00 92.56 995 LYS A N 1
ATOM 7016 C CA . LYS A 1 995 ? 20.581 27.524 -43.255 1.00 92.56 995 LYS A CA 1
ATOM 7017 C C . LYS A 1 995 ? 21.203 26.651 -42.163 1.00 92.56 995 LYS A C 1
ATOM 7019 O O . LYS A 1 995 ? 20.549 25.755 -41.637 1.00 92.56 995 LYS A O 1
ATOM 7024 N N . VAL A 1 996 ? 22.464 26.904 -41.814 1.00 91.06 996 VAL A N 1
ATOM 7025 C CA . VAL A 1 996 ? 23.101 26.261 -40.653 1.00 91.06 996 VAL A CA 1
ATOM 7026 C C . VAL A 1 996 ? 22.782 27.087 -39.413 1.00 91.06 996 VAL A C 1
ATOM 7028 O O . VAL A 1 996 ? 22.999 28.298 -39.420 1.00 91.06 996 VAL A O 1
ATOM 7031 N N . VAL A 1 997 ? 22.254 26.434 -38.383 1.00 85.56 997 VAL A N 1
ATOM 7032 C CA . VAL A 1 997 ? 21.816 27.034 -37.114 1.00 85.56 997 VAL A CA 1
ATOM 7033 C C . VAL A 1 997 ? 22.262 26.139 -35.956 1.00 85.56 997 VAL A C 1
ATOM 7035 O O . VAL A 1 997 ? 22.580 24.971 -36.181 1.00 85.56 997 VAL A O 1
ATOM 7038 N N . SER A 1 998 ? 22.280 26.648 -34.721 1.00 82.75 998 SER A N 1
ATOM 7039 C CA . SER A 1 998 ? 22.668 25.826 -33.571 1.00 82.75 998 SER A CA 1
ATOM 7040 C C . SER A 1 998 ? 21.727 24.632 -33.389 1.00 82.75 998 SER A C 1
ATOM 7042 O O . SER A 1 998 ? 20.534 24.683 -33.708 1.00 82.75 998 SER A O 1
ATOM 7044 N N . ASP A 1 999 ? 22.248 23.553 -32.807 1.00 78.19 999 ASP A N 1
ATOM 7045 C CA . ASP A 1 999 ? 21.456 22.343 -32.562 1.00 78.19 999 ASP A CA 1
ATOM 7046 C C . ASP A 1 999 ? 20.253 22.624 -31.635 1.00 78.19 999 ASP A C 1
ATOM 7048 O O . ASP A 1 999 ? 19.209 21.989 -31.767 1.00 78.19 999 ASP A O 1
ATOM 7052 N N . SER A 1 1000 ? 20.351 23.636 -30.760 1.00 72.81 1000 SER A N 1
ATOM 7053 C CA . SER A 1 1000 ? 19.240 24.132 -29.935 1.00 72.81 1000 SER A CA 1
ATOM 7054 C C . SER A 1 1000 ? 18.119 24.789 -30.750 1.00 72.81 1000 SER A C 1
ATOM 7056 O O . SER A 1 1000 ? 16.949 24.518 -30.483 1.00 72.81 1000 SER A O 1
ATOM 7058 N N . THR A 1 1001 ? 18.443 25.583 -31.778 1.00 80.25 1001 THR A N 1
ATOM 7059 C CA . THR A 1 1001 ? 17.449 26.154 -32.704 1.00 80.25 1001 THR A CA 1
ATOM 7060 C C . THR A 1 1001 ? 16.710 25.047 -33.456 1.00 80.25 1001 THR A C 1
ATOM 7062 O O . THR A 1 1001 ? 15.493 25.117 -33.594 1.00 80.25 1001 THR A O 1
ATOM 7065 N N . VAL A 1 1002 ? 17.401 23.982 -33.886 1.00 82.75 1002 VAL A N 1
ATOM 7066 C CA . VAL A 1 1002 ? 16.736 22.814 -34.499 1.00 82.75 1002 VAL A CA 1
ATOM 7067 C C . VAL A 1 1002 ? 15.913 22.032 -33.470 1.00 82.75 1002 VAL A C 1
ATOM 7069 O O . VAL A 1 1002 ? 14.830 21.545 -33.794 1.00 82.75 1002 VAL A O 1
ATOM 7072 N N . ALA A 1 1003 ? 16.386 21.899 -32.229 1.00 78.75 1003 ALA A N 1
ATOM 7073 C CA . ALA A 1 1003 ? 15.680 21.184 -31.165 1.00 78.75 1003 ALA A CA 1
ATOM 7074 C C . ALA A 1 1003 ? 14.348 21.845 -30.768 1.00 78.75 1003 ALA A C 1
ATOM 7076 O O . ALA A 1 1003 ? 13.415 21.125 -30.425 1.00 78.75 1003 ALA A O 1
ATOM 7077 N N . ALA A 1 1004 ? 14.237 23.174 -30.876 1.00 76.69 1004 ALA A N 1
ATOM 7078 C CA . ALA A 1 1004 ? 13.046 23.936 -30.494 1.00 76.69 1004 ALA A CA 1
ATOM 7079 C C . ALA A 1 1004 ? 11.804 23.711 -31.386 1.00 76.69 1004 ALA A C 1
ATOM 7081 O O . ALA A 1 1004 ? 10.688 23.987 -30.950 1.00 76.69 1004 ALA A O 1
ATOM 7082 N N . TYR A 1 1005 ? 11.969 23.193 -32.610 1.00 84.56 1005 TYR A N 1
ATOM 7083 C CA . TYR A 1 1005 ? 10.847 22.799 -33.473 1.00 84.56 1005 TYR A CA 1
ATOM 7084 C C . TYR A 1 1005 ? 10.348 21.390 -33.129 1.00 84.56 1005 TYR A C 1
ATOM 7086 O O . TYR A 1 1005 ? 11.143 20.442 -33.072 1.00 84.56 1005 TYR A O 1
ATOM 7094 N N . SER A 1 1006 ? 9.032 21.227 -32.989 1.00 87.12 1006 SER A N 1
ATOM 7095 C CA . SER A 1 1006 ? 8.388 19.927 -32.762 1.00 87.12 1006 SER A CA 1
ATOM 7096 C C . SER A 1 1006 ? 8.570 19.004 -33.966 1.00 87.12 1006 SER A C 1
ATOM 7098 O O . SER A 1 1006 ? 8.350 19.408 -35.106 1.00 87.12 1006 SER A O 1
ATOM 7100 N N . LEU A 1 1007 ? 8.956 17.748 -33.738 1.00 88.25 1007 LEU A N 1
ATOM 7101 C CA . LEU A 1 1007 ? 9.048 16.763 -34.816 1.00 88.25 1007 LEU A CA 1
ATOM 7102 C C . LEU A 1 1007 ? 7.646 16.422 -35.343 1.00 88.25 1007 LEU A C 1
ATOM 7104 O O . LEU A 1 1007 ? 6.775 16.036 -34.568 1.00 88.25 1007 LEU A O 1
ATOM 7108 N N . SER A 1 1008 ? 7.456 16.505 -36.658 1.00 91.81 1008 SER A N 1
ATOM 7109 C CA . SER A 1 1008 ? 6.318 15.912 -37.358 1.00 91.81 1008 SER A CA 1
ATOM 7110 C C . SER A 1 1008 ? 6.813 14.994 -38.471 1.00 91.81 1008 SER A C 1
ATOM 7112 O O . SER A 1 1008 ? 7.605 15.388 -39.331 1.00 91.81 1008 SER A O 1
ATOM 7114 N N . ALA A 1 1009 ? 6.305 13.765 -38.462 1.00 89.19 1009 ALA A N 1
ATOM 7115 C CA . ALA A 1 1009 ? 6.512 12.774 -39.513 1.00 89.19 1009 ALA A CA 1
ATOM 7116 C C . ALA A 1 1009 ? 5.399 12.809 -40.580 1.00 89.19 1009 ALA A C 1
ATOM 7118 O O . ALA A 1 1009 ? 5.389 11.976 -41.485 1.00 89.19 1009 ALA A O 1
ATOM 7119 N N . TRP A 1 1010 ? 4.424 13.720 -40.473 1.00 94.25 1010 TRP A N 1
ATOM 7120 C CA . TRP A 1 1010 ? 3.124 13.551 -41.127 1.00 94.25 1010 TRP A CA 1
ATOM 7121 C C . TRP A 1 1010 ? 2.983 14.352 -42.410 1.00 94.25 1010 TRP A C 1
ATOM 7123 O O . TRP A 1 1010 ? 3.259 15.553 -42.455 1.00 94.25 1010 TRP A O 1
ATOM 7133 N N . ILE A 1 1011 ? 2.498 13.681 -43.453 1.00 94.94 1011 ILE A N 1
ATOM 7134 C CA . ILE A 1 1011 ? 2.234 14.277 -44.762 1.00 94.94 1011 ILE A CA 1
ATOM 7135 C C . ILE A 1 1011 ? 0.819 13.964 -45.246 1.00 94.94 1011 ILE A C 1
ATOM 7137 O O . ILE A 1 1011 ? 0.249 12.924 -44.916 1.00 94.94 1011 ILE A O 1
ATOM 7141 N N . ARG A 1 1012 ? 0.286 14.805 -46.130 1.00 94.81 1012 ARG A N 1
ATOM 7142 C CA . ARG A 1 1012 ? -0.831 14.456 -47.019 1.00 94.81 1012 ARG A CA 1
ATOM 7143 C C . ARG A 1 1012 ? -0.546 14.926 -48.439 1.00 94.81 1012 ARG A C 1
ATOM 7145 O O . ARG A 1 1012 ? 0.070 15.972 -48.643 1.00 94.81 1012 ARG A O 1
ATOM 7152 N N . LEU A 1 1013 ? -1.002 14.162 -49.427 1.00 95.50 1013 LEU A N 1
ATOM 7153 C CA . LEU A 1 1013 ? -0.926 14.575 -50.828 1.00 95.50 1013 LEU A CA 1
ATOM 7154 C C . LEU A 1 1013 ? -1.864 15.771 -51.057 1.00 95.50 1013 LEU A C 1
ATOM 7156 O O . LEU A 1 1013 ? -3.006 15.755 -50.585 1.00 95.50 1013 LEU A O 1
ATOM 7160 N N . ASP A 1 1014 ? -1.408 16.788 -51.789 1.00 93.19 1014 ASP A N 1
ATOM 7161 C CA . ASP A 1 1014 ? -2.244 17.939 -52.141 1.00 93.19 1014 ASP A CA 1
ATOM 7162 C C . ASP A 1 1014 ? -3.575 17.518 -52.801 1.00 93.19 1014 ASP A C 1
ATOM 7164 O O . ASP A 1 1014 ? -3.655 16.546 -53.555 1.00 93.19 1014 ASP A O 1
ATOM 7168 N N . GLY A 1 1015 ? -4.650 18.225 -52.455 1.00 88.44 1015 GLY A N 1
ATOM 7169 C CA . GLY A 1 1015 ? -6.025 17.872 -52.818 1.00 88.44 1015 GLY A CA 1
ATOM 7170 C C . GLY A 1 1015 ? -6.625 16.659 -52.085 1.00 88.44 1015 GLY A C 1
ATOM 7171 O O . GLY A 1 1015 ? -7.775 16.323 -52.362 1.00 88.44 1015 GLY A O 1
ATOM 7172 N N . THR A 1 1016 ? -5.910 16.009 -51.154 1.00 90.00 1016 THR A N 1
ATOM 7173 C CA . THR A 1 1016 ? -6.404 14.830 -50.407 1.00 90.00 1016 THR A CA 1
ATOM 7174 C C . THR A 1 1016 ? -6.481 15.049 -48.890 1.00 90.00 1016 THR A C 1
ATOM 7176 O O . THR A 1 1016 ? -5.826 15.937 -48.338 1.00 90.00 1016 THR A O 1
ATOM 7179 N N . SER A 1 1017 ? -7.291 14.225 -48.217 1.00 83.56 1017 SER A N 1
ATOM 7180 C CA . SER A 1 1017 ? -7.482 14.205 -46.757 1.00 83.56 1017 SER A CA 1
ATOM 7181 C C . SER A 1 1017 ? -6.740 13.073 -46.032 1.00 83.56 1017 SER A C 1
ATOM 7183 O O . SER A 1 1017 ? -6.665 13.100 -44.810 1.00 83.56 1017 SER A O 1
ATOM 7185 N N . ALA A 1 1018 ? -6.206 12.080 -46.751 1.00 88.88 1018 ALA A N 1
ATOM 7186 C CA . ALA A 1 1018 ? -5.522 10.941 -46.140 1.00 88.88 1018 ALA A CA 1
ATOM 7187 C C . ALA A 1 1018 ? -4.118 11.339 -45.654 1.00 88.88 1018 ALA A C 1
ATOM 7189 O O . ALA A 1 1018 ? -3.309 11.840 -46.440 1.00 88.88 1018 ALA A O 1
ATOM 7190 N N . VAL A 1 1019 ? -3.839 11.094 -44.372 1.00 92.38 1019 VAL A N 1
ATOM 7191 C CA . VAL A 1 1019 ? -2.564 11.422 -43.719 1.00 92.38 1019 VAL A CA 1
ATOM 7192 C C . VAL A 1 1019 ? -1.669 10.184 -43.648 1.00 92.38 1019 VAL A C 1
ATOM 7194 O O . VAL A 1 1019 ? -2.145 9.066 -43.439 1.00 92.38 1019 VAL A O 1
ATOM 7197 N N . TYR A 1 1020 ? -0.369 10.384 -43.848 1.00 94.44 1020 TYR A N 1
ATOM 7198 C CA . TYR A 1 1020 ? 0.643 9.335 -43.859 1.00 94.44 1020 TYR A CA 1
ATOM 7199 C C . TYR A 1 1020 ? 1.802 9.681 -42.920 1.00 94.44 1020 TYR A C 1
ATOM 7201 O O . TYR A 1 1020 ? 2.268 10.819 -42.911 1.00 94.44 1020 TYR A O 1
ATOM 7209 N N . GLU A 1 1021 ? 2.289 8.690 -42.176 1.00 94.25 1021 GLU A N 1
ATOM 7210 C CA . GLU A 1 1021 ? 3.531 8.743 -41.396 1.00 94.25 1021 GLU A CA 1
ATOM 7211 C C . GLU A 1 1021 ? 4.728 8.447 -42.309 1.00 94.25 1021 GLU A C 1
ATOM 7213 O O . GLU A 1 1021 ? 4.680 7.486 -43.081 1.00 94.25 1021 GLU A O 1
ATOM 7218 N N . ILE A 1 1022 ? 5.779 9.268 -42.242 1.00 94.88 1022 ILE A N 1
ATOM 7219 C CA . ILE A 1 1022 ? 7.045 9.085 -42.961 1.00 94.88 1022 ILE A CA 1
ATOM 7220 C C . ILE A 1 1022 ? 8.134 8.636 -41.991 1.00 94.88 1022 ILE A C 1
ATOM 7222 O O . ILE A 1 1022 ? 8.474 9.368 -41.064 1.00 94.88 1022 ILE A O 1
ATOM 7226 N N . ASN A 1 1023 ? 8.719 7.471 -42.258 1.00 90.75 1023 ASN A N 1
ATOM 7227 C CA . ASN A 1 1023 ? 9.841 6.930 -41.493 1.00 90.75 1023 ASN A CA 1
ATOM 7228 C C . ASN A 1 1023 ? 11.179 7.197 -42.203 1.00 90.75 1023 ASN A C 1
ATOM 7230 O O . ASN A 1 1023 ? 11.232 7.329 -43.430 1.00 90.75 1023 ASN A O 1
ATOM 7234 N N . ASP A 1 1024 ? 12.281 7.211 -41.444 1.00 87.75 1024 ASP A N 1
ATOM 7235 C CA . ASP A 1 1024 ? 13.635 7.483 -41.961 1.00 87.75 1024 ASP A CA 1
ATOM 7236 C C . ASP A 1 1024 ? 14.142 6.457 -42.999 1.00 87.75 1024 ASP A C 1
ATOM 7238 O O . ASP A 1 1024 ? 15.091 6.723 -43.739 1.00 87.75 1024 ASP A O 1
ATOM 7242 N N . ASP A 1 1025 ? 13.486 5.300 -43.124 1.00 90.31 1025 ASP A N 1
ATOM 7243 C CA . ASP A 1 1025 ? 13.748 4.302 -44.171 1.00 90.31 1025 ASP A CA 1
ATOM 7244 C C . ASP A 1 1025 ? 13.129 4.657 -45.544 1.00 90.31 1025 ASP A C 1
ATOM 7246 O O . ASP A 1 1025 ? 13.271 3.899 -46.504 1.00 90.31 1025 ASP A O 1
ATOM 7250 N N . ASN A 1 1026 ? 12.508 5.838 -45.665 1.00 90.38 1026 ASN A N 1
ATOM 7251 C CA . ASN A 1 1026 ? 11.758 6.340 -46.825 1.00 90.38 1026 ASN A CA 1
ATOM 7252 C C . ASN A 1 1026 ? 10.437 5.600 -47.107 1.00 90.38 1026 ASN A C 1
ATOM 7254 O O . ASN A 1 1026 ? 9.918 5.659 -48.232 1.00 90.38 1026 ASN A O 1
ATOM 7258 N N . THR A 1 1027 ? 9.852 4.940 -46.107 1.00 94.25 1027 THR A N 1
ATOM 7259 C CA . THR A 1 1027 ? 8.474 4.444 -46.199 1.00 94.25 1027 THR A CA 1
ATOM 7260 C C . THR A 1 1027 ? 7.437 5.517 -45.851 1.00 94.25 1027 THR A C 1
ATOM 7262 O O . THR A 1 1027 ? 7.685 6.424 -45.059 1.00 94.25 1027 THR A O 1
ATOM 7265 N N . LYS A 1 1028 ? 6.247 5.398 -46.455 1.00 95.56 1028 LYS A N 1
ATOM 7266 C CA . LYS A 1 1028 ? 5.017 6.098 -46.074 1.00 95.56 1028 LYS A CA 1
ATOM 7267 C C . LYS A 1 1028 ? 3.963 5.102 -45.603 1.00 95.56 1028 LYS A C 1
ATOM 7269 O O . LYS A 1 1028 ? 3.648 4.149 -46.316 1.00 95.56 1028 LYS A O 1
ATOM 7274 N N . HIS A 1 1029 ? 3.386 5.338 -44.437 1.00 94.69 1029 HIS A N 1
ATOM 7275 C CA . HIS A 1 1029 ? 2.372 4.483 -43.822 1.00 94.69 1029 HIS A CA 1
ATOM 7276 C C . HIS A 1 1029 ? 1.056 5.247 -43.728 1.00 94.69 1029 HIS A C 1
ATOM 7278 O O . HIS A 1 1029 ? 1.034 6.331 -43.159 1.00 94.69 1029 HIS A O 1
ATOM 7284 N N . TRP A 1 1030 ? -0.039 4.720 -44.281 1.00 92.62 1030 TRP A N 1
ATOM 7285 C CA . TRP A 1 1030 ? -1.354 5.354 -44.117 1.00 92.62 1030 TRP A CA 1
ATOM 7286 C C . TRP A 1 1030 ? -1.778 5.264 -42.645 1.00 92.62 1030 TRP A C 1
ATOM 7288 O O . TRP A 1 1030 ? -1.738 4.170 -42.085 1.00 92.62 1030 TRP A O 1
ATOM 7298 N N . ILE A 1 1031 ? -2.159 6.386 -42.028 1.00 88.50 1031 ILE A N 1
ATOM 7299 C CA . ILE A 1 1031 ? -2.693 6.417 -40.660 1.00 88.50 1031 ILE A CA 1
ATOM 7300 C C . ILE A 1 1031 ? -4.225 6.401 -40.733 1.00 88.50 1031 ILE A C 1
ATOM 7302 O O . ILE A 1 1031 ? -4.816 7.200 -41.465 1.00 88.50 1031 ILE A O 1
ATOM 7306 N N . THR A 1 1032 ? -4.868 5.510 -39.978 1.00 85.44 1032 THR A N 1
ATOM 7307 C CA . THR A 1 1032 ? -6.334 5.437 -39.865 1.00 85.44 1032 THR A CA 1
ATOM 7308 C C . THR A 1 1032 ? -6.783 4.896 -38.501 1.00 85.44 1032 THR A C 1
ATOM 7310 O O . THR A 1 1032 ? -5.967 4.479 -37.681 1.00 85.44 1032 THR A O 1
ATOM 7313 N N . CYS A 1 1033 ? -8.087 4.936 -38.259 1.00 76.06 1033 CYS A N 1
ATOM 7314 C CA . CYS A 1 1033 ? -8.791 4.383 -37.103 1.00 76.06 1033 CYS A CA 1
ATOM 7315 C C . CYS A 1 1033 ? -9.179 2.903 -37.319 1.00 76.06 1033 CYS A C 1
ATOM 7317 O O . CYS A 1 1033 ? -8.964 2.335 -38.394 1.00 76.06 1033 CYS A O 1
ATOM 7319 N N . ALA A 1 1034 ? -9.698 2.236 -36.288 1.00 63.22 1034 ALA A N 1
ATOM 7320 C CA . ALA A 1 1034 ? -9.888 0.781 -36.276 1.00 63.22 1034 ALA A CA 1
ATOM 7321 C C . ALA A 1 1034 ? -11.183 0.294 -36.979 1.00 63.22 1034 ALA A C 1
ATOM 7323 O O . ALA A 1 1034 ? -12.092 -0.206 -36.324 1.00 63.22 1034 ALA A O 1
ATOM 7324 N N . ASP A 1 1035 ? -11.169 0.333 -38.320 1.00 59.50 1035 ASP A N 1
ATOM 7325 C CA . ASP A 1 1035 ? -12.241 -0.027 -39.278 1.00 59.50 1035 ASP A CA 1
ATOM 7326 C C . ASP A 1 1035 ? -13.326 1.047 -39.500 1.00 59.50 1035 ASP A C 1
ATOM 7328 O O . ASP A 1 1035 ? -14.282 1.192 -38.739 1.00 59.50 1035 ASP A O 1
ATOM 7332 N N . ASP A 1 1036 ? -13.227 1.702 -40.664 1.00 50.03 1036 ASP A N 1
ATOM 7333 C CA . ASP A 1 1036 ? -14.182 2.624 -41.294 1.00 50.03 1036 ASP A CA 1
ATOM 7334 C C . ASP A 1 1036 ? -15.661 2.161 -41.246 1.00 50.03 1036 ASP A C 1
ATOM 7336 O O . ASP A 1 1036 ? -16.574 2.969 -41.447 1.00 50.03 1036 ASP A O 1
ATOM 7340 N N . SER A 1 1037 ? -15.927 0.863 -41.043 1.00 48.25 1037 SER A N 1
ATOM 7341 C CA . SER A 1 1037 ? -17.275 0.292 -40.937 1.00 48.25 1037 SER A CA 1
ATOM 7342 C C . SER A 1 1037 ? -17.972 0.528 -39.584 1.00 48.25 1037 SER A C 1
ATOM 7344 O O . SER A 1 1037 ? -19.198 0.382 -39.497 1.00 48.25 1037 SER A O 1
ATOM 7346 N N . VAL A 1 1038 ? -17.238 0.936 -38.540 1.00 55.78 1038 VAL A N 1
ATOM 7347 C CA . VAL A 1 1038 ? -17.771 1.164 -37.186 1.00 55.78 1038 VAL A CA 1
ATOM 7348 C C . VAL A 1 1038 ? -18.480 2.521 -37.091 1.00 55.78 1038 VAL A C 1
ATOM 7350 O O . VAL A 1 1038 ? -17.874 3.578 -36.908 1.00 55.78 1038 VAL A O 1
ATOM 7353 N N . THR A 1 1039 ? -19.815 2.510 -37.167 1.00 47.22 1039 THR A N 1
ATOM 7354 C CA . THR A 1 1039 ? -20.635 3.726 -37.023 1.00 47.22 1039 THR A CA 1
ATOM 7355 C C . THR A 1 1039 ? -20.549 4.310 -35.609 1.00 47.22 1039 THR A C 1
ATOM 7357 O O . THR A 1 1039 ? -21.296 3.895 -34.722 1.00 47.22 1039 THR A O 1
ATOM 7360 N N . GLY A 1 1040 ? -19.678 5.301 -35.424 1.00 54.62 1040 GLY A N 1
ATOM 7361 C CA . GLY A 1 1040 ? -19.511 6.044 -34.170 1.00 54.62 1040 GLY A CA 1
ATOM 7362 C C . GLY A 1 1040 ? -18.071 6.465 -33.862 1.00 54.62 1040 GLY A C 1
ATOM 7363 O O . GLY A 1 1040 ? -17.881 7.308 -32.992 1.00 54.62 1040 GLY A O 1
ATOM 7364 N N . GLN A 1 1041 ? -17.078 5.916 -34.567 1.00 64.00 1041 GLN A N 1
ATOM 7365 C CA . GLN A 1 1041 ? -15.664 6.205 -34.326 1.00 64.00 1041 GLN A CA 1
ATOM 7366 C C . GLN A 1 1041 ? -15.281 7.615 -34.813 1.00 64.00 1041 GLN A C 1
ATOM 7368 O O . GLN A 1 1041 ? -15.445 7.940 -35.991 1.00 64.00 1041 GLN A O 1
ATOM 7373 N N . ASP A 1 1042 ? -14.773 8.460 -33.910 1.00 70.56 1042 ASP A N 1
ATOM 7374 C CA . ASP A 1 1042 ? -14.271 9.799 -34.242 1.00 70.56 1042 ASP A CA 1
ATOM 7375 C C . ASP A 1 1042 ? -12.747 9.771 -34.396 1.00 70.56 1042 ASP A C 1
ATOM 7377 O O . ASP A 1 1042 ? -11.979 10.026 -33.468 1.00 70.56 1042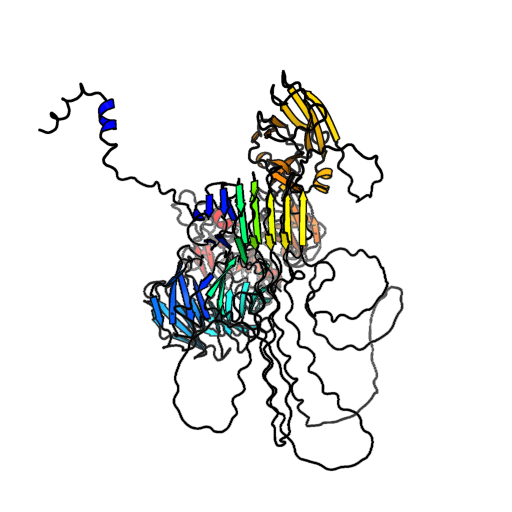 ASP A O 1
ATOM 7381 N N . CYS A 1 1043 ? -12.317 9.482 -35.620 1.00 70.88 1043 CYS A N 1
ATOM 7382 C CA . CYS A 1 1043 ? -10.911 9.366 -35.984 1.00 70.88 1043 CYS A CA 1
ATOM 7383 C C . CYS A 1 1043 ? -10.151 10.712 -35.924 1.00 70.88 1043 CYS A C 1
ATOM 7385 O O . CYS A 1 1043 ? -8.921 10.723 -35.965 1.00 70.88 1043 CYS A O 1
ATOM 7387 N N . ALA A 1 1044 ? -10.849 11.854 -35.823 1.00 69.75 1044 ALA A N 1
ATOM 7388 C CA . ALA A 1 1044 ? -10.222 13.153 -35.567 1.00 69.75 1044 ALA A CA 1
ATOM 7389 C C . ALA A 1 1044 ? -9.986 13.370 -34.063 1.00 69.75 1044 ALA A C 1
ATOM 7391 O O . ALA A 1 1044 ? -8.962 13.938 -33.682 1.00 69.75 1044 ALA A O 1
ATOM 7392 N N . ASN A 1 1045 ? -10.884 12.870 -33.212 1.00 72.00 1045 ASN A N 1
ATOM 7393 C CA . ASN A 1 1045 ? -10.683 12.841 -31.765 1.00 72.00 1045 ASN A CA 1
ATOM 7394 C C . ASN A 1 1045 ? -9.599 11.823 -31.361 1.00 72.00 1045 ASN A C 1
ATOM 7396 O O . ASN A 1 1045 ? -8.722 12.167 -30.577 1.00 72.00 1045 ASN A O 1
ATOM 7400 N N . GLU A 1 1046 ? -9.572 10.618 -31.947 1.00 75.81 1046 GLU A N 1
ATOM 7401 C CA . GLU A 1 1046 ? -8.485 9.638 -31.736 1.00 75.81 1046 GLU A CA 1
ATOM 7402 C C . GLU A 1 1046 ? -7.106 10.203 -32.106 1.00 75.81 1046 GLU A C 1
ATOM 7404 O O . GLU A 1 1046 ? -6.142 10.020 -31.364 1.00 75.81 1046 GLU A O 1
ATOM 7409 N N . TRP A 1 1047 ? -7.010 10.948 -33.214 1.00 78.19 1047 TRP A N 1
ATOM 7410 C CA . TRP A 1 1047 ? -5.778 11.635 -33.609 1.00 78.19 1047 TRP A CA 1
ATOM 7411 C C . TRP A 1 1047 ? -5.278 12.569 -32.495 1.00 78.19 1047 TRP A C 1
ATOM 7413 O O . TRP A 1 1047 ? -4.128 12.456 -32.065 1.00 78.19 1047 TRP A O 1
ATOM 7423 N N . ILE A 1 1048 ? -6.160 13.425 -31.969 1.00 73.19 1048 ILE A N 1
ATOM 7424 C CA . ILE A 1 1048 ? -5.849 14.375 -30.889 1.00 73.19 1048 ILE A CA 1
ATOM 7425 C C . ILE A 1 1048 ? -5.506 13.641 -29.580 1.00 73.19 1048 ILE A C 1
ATOM 7427 O O . ILE A 1 1048 ? -4.508 13.970 -28.939 1.00 73.19 1048 ILE A O 1
ATOM 7431 N N . LEU A 1 1049 ? -6.282 12.621 -29.199 1.00 68.19 1049 LEU A N 1
ATOM 7432 C CA . LEU A 1 1049 ? -6.060 11.820 -27.987 1.00 68.19 1049 LEU A CA 1
ATOM 7433 C C . LEU A 1 1049 ? -4.763 10.997 -28.049 1.00 68.19 1049 LEU A C 1
ATOM 7435 O O . LEU A 1 1049 ? -4.119 10.798 -27.022 1.00 68.19 1049 LEU A O 1
ATOM 7439 N N . SER A 1 1050 ? -4.320 10.595 -29.244 1.00 67.69 1050 SER A N 1
ATOM 7440 C CA . SER A 1 1050 ? -3.007 9.969 -29.463 1.00 67.69 1050 SER A CA 1
ATOM 7441 C C . SER A 1 1050 ? -1.821 10.950 -29.389 1.00 67.69 1050 SER A C 1
ATOM 7443 O O . SER A 1 1050 ? -0.678 10.555 -29.619 1.00 67.69 1050 SER A O 1
ATOM 7445 N N . GLY A 1 1051 ? -2.071 12.229 -29.076 1.00 71.69 1051 GLY A N 1
ATOM 7446 C CA . GLY A 1 1051 ? -1.052 13.275 -28.954 1.00 71.69 1051 GLY A CA 1
ATOM 7447 C C . GLY A 1 1051 ? -0.543 13.823 -30.291 1.00 71.69 1051 GLY A C 1
ATOM 7448 O O . GLY A 1 1051 ? 0.501 14.475 -30.323 1.00 71.69 1051 GLY A O 1
ATOM 7449 N N . ARG A 1 1052 ? -1.245 13.555 -31.400 1.00 80.88 1052 ARG A N 1
ATOM 7450 C CA . ARG A 1 1052 ? -0.875 14.013 -32.747 1.00 80.88 1052 ARG A CA 1
ATOM 7451 C C . ARG A 1 1052 ? -1.581 15.328 -33.083 1.00 80.88 1052 ARG A C 1
ATOM 7453 O O . ARG A 1 1052 ? -2.689 15.599 -32.627 1.00 80.88 1052 ARG A O 1
ATOM 7460 N N . ASP A 1 1053 ? -0.946 16.146 -33.921 1.00 83.81 1053 ASP A N 1
ATOM 7461 C CA . ASP A 1 1053 ? -1.411 17.503 -34.231 1.00 83.81 1053 ASP A CA 1
ATOM 7462 C C . ASP A 1 1053 ? -1.677 17.681 -35.731 1.00 83.81 1053 ASP A C 1
ATOM 7464 O O . ASP A 1 1053 ? -0.814 17.396 -36.564 1.00 83.81 1053 ASP A O 1
ATOM 7468 N N . PHE A 1 1054 ? -2.877 18.146 -36.085 1.00 86.00 1054 PHE A N 1
ATOM 7469 C CA . PHE A 1 1054 ? -3.239 18.428 -37.477 1.00 86.00 1054 PHE A CA 1
ATOM 7470 C C . PHE A 1 1054 ? -2.495 19.645 -38.047 1.00 86.00 1054 PHE A C 1
ATOM 7472 O O . PHE A 1 1054 ? -2.255 19.679 -39.254 1.00 86.00 1054 PHE A O 1
ATOM 7479 N N . ASP A 1 1055 ? -2.057 20.592 -37.206 1.00 87.56 1055 ASP A N 1
ATOM 7480 C CA . ASP A 1 1055 ? -1.176 21.690 -37.634 1.00 87.56 1055 ASP A CA 1
ATOM 7481 C C . ASP A 1 1055 ? 0.223 21.196 -38.041 1.00 87.56 1055 ASP A C 1
ATOM 7483 O O . ASP A 1 1055 ? 0.956 21.906 -38.722 1.00 87.56 1055 ASP A O 1
ATOM 7487 N N . GLY A 1 1056 ? 0.605 19.974 -37.657 1.00 88.62 1056 GLY A N 1
ATOM 7488 C CA . GLY A 1 1056 ? 1.883 19.376 -38.038 1.00 88.62 1056 GLY A CA 1
ATOM 7489 C C . GLY A 1 1056 ? 1.895 18.719 -39.423 1.00 88.62 1056 GLY A C 1
ATOM 7490 O O . GLY A 1 1056 ? 2.951 18.243 -39.839 1.00 88.62 1056 GLY A O 1
ATOM 7491 N N . VAL A 1 1057 ? 0.765 18.624 -40.135 1.00 92.88 1057 VAL A N 1
ATOM 7492 C CA . VAL A 1 1057 ? 0.644 17.787 -41.346 1.00 92.88 1057 VAL A CA 1
ATOM 7493 C C . VAL A 1 1057 ? 1.060 18.539 -42.616 1.00 92.88 1057 VAL A C 1
ATOM 7495 O O . VAL A 1 1057 ? 0.308 19.344 -43.167 1.00 92.88 1057 VAL A O 1
ATOM 7498 N N . TYR A 1 1058 ? 2.231 18.191 -43.153 1.00 94.25 1058 TYR A N 1
ATOM 7499 C CA . TYR A 1 1058 ? 2.797 18.802 -44.357 1.00 94.25 1058 TYR A CA 1
ATOM 7500 C C . TYR A 1 1058 ? 1.974 18.454 -45.606 1.00 94.25 1058 TYR A C 1
ATOM 7502 O O . TYR A 1 1058 ? 1.693 17.286 -45.887 1.00 94.25 1058 TYR A O 1
ATOM 7510 N N . ILE A 1 1059 ? 1.644 19.459 -46.417 1.00 93.69 1059 ILE A N 1
ATOM 7511 C CA . ILE A 1 1059 ? 1.034 19.252 -47.737 1.00 93.69 1059 ILE A CA 1
ATOM 7512 C C . ILE A 1 1059 ? 2.157 19.034 -48.755 1.00 93.69 1059 ILE A C 1
ATOM 7514 O O . ILE A 1 1059 ? 2.964 19.933 -48.980 1.00 93.69 1059 ILE A O 1
ATOM 7518 N N . VAL A 1 1060 ? 2.204 17.857 -49.381 1.00 94.62 1060 VAL A N 1
ATOM 7519 C CA . VAL A 1 1060 ? 3.255 17.498 -50.347 1.00 94.62 1060 VAL A CA 1
ATOM 7520 C C . VAL A 1 1060 ? 2.725 17.383 -51.773 1.00 94.62 1060 VAL A C 1
ATOM 7522 O O . VAL A 1 1060 ? 1.563 17.032 -52.010 1.00 94.62 1060 VAL A O 1
ATOM 7525 N N . ASN A 1 1061 ? 3.597 17.635 -52.750 1.00 94.38 1061 ASN A N 1
ATOM 7526 C CA . ASN A 1 1061 ? 3.275 17.424 -54.158 1.00 94.38 1061 ASN A CA 1
ATOM 7527 C C . ASN A 1 1061 ? 3.342 15.933 -54.556 1.00 94.38 1061 ASN A C 1
ATOM 7529 O O . ASN A 1 1061 ? 3.904 15.090 -53.853 1.00 94.38 1061 ASN A O 1
ATOM 7533 N N . SER A 1 1062 ? 2.777 15.596 -55.717 1.00 95.06 1062 SER A N 1
ATOM 7534 C CA . SER A 1 1062 ? 2.714 14.212 -56.206 1.00 95.06 1062 SER A CA 1
ATOM 7535 C C . SER A 1 1062 ? 4.063 13.620 -56.634 1.00 95.06 1062 SER A C 1
ATOM 7537 O O . SER A 1 1062 ? 4.151 12.403 -56.780 1.00 95.06 1062 SER A O 1
ATOM 7539 N N . THR A 1 1063 ? 5.113 14.420 -56.822 1.00 93.88 1063 THR A N 1
ATOM 7540 C CA . THR A 1 1063 ? 6.470 13.922 -57.100 1.00 93.88 1063 THR A CA 1
ATOM 7541 C C . THR A 1 1063 ? 7.104 13.375 -55.823 1.00 93.88 1063 THR A C 1
ATOM 7543 O O . THR A 1 1063 ? 7.546 12.230 -55.812 1.00 93.88 1063 THR A O 1
ATOM 7546 N N . GLU A 1 1064 ? 7.072 14.152 -54.736 1.00 94.75 1064 GLU A N 1
ATOM 7547 C CA . GLU A 1 1064 ? 7.560 13.740 -53.410 1.00 94.75 1064 GLU A CA 1
ATOM 7548 C C . GLU A 1 1064 ? 6.708 12.600 -52.832 1.00 94.75 1064 GLU A C 1
ATOM 7550 O O . GLU A 1 1064 ? 7.231 11.573 -52.408 1.00 94.75 1064 GLU A O 1
ATOM 7555 N N . PHE A 1 1065 ? 5.375 12.711 -52.881 1.00 95.06 1065 PHE A N 1
ATOM 7556 C CA . PHE A 1 1065 ? 4.494 11.666 -52.347 1.00 95.06 1065 PHE A CA 1
ATOM 7557 C C . PHE A 1 1065 ? 4.747 10.289 -52.986 1.00 95.06 1065 PHE A C 1
ATOM 7559 O O . PHE A 1 1065 ? 4.607 9.257 -52.327 1.00 95.06 1065 PHE A O 1
ATOM 7566 N N . ASN A 1 1066 ? 5.136 10.257 -54.265 1.00 94.25 1066 ASN A N 1
ATOM 7567 C CA . ASN A 1 1066 ? 5.414 9.024 -55.000 1.00 94.25 1066 ASN A CA 1
ATOM 7568 C C . ASN A 1 1066 ? 6.875 8.543 -54.917 1.00 94.25 1066 ASN A C 1
ATOM 7570 O O . ASN A 1 1066 ? 7.138 7.439 -55.393 1.00 94.25 1066 ASN A O 1
ATOM 7574 N N . SER A 1 1067 ? 7.809 9.291 -54.311 1.00 94.19 1067 SER A N 1
ATOM 7575 C CA . SER A 1 1067 ? 9.169 8.781 -54.053 1.00 94.19 1067 SER A CA 1
ATOM 7576 C C . SER A 1 1067 ? 9.253 7.906 -52.796 1.00 94.19 1067 SER A C 1
ATOM 7578 O O . SER A 1 1067 ? 10.139 7.059 -52.716 1.00 94.19 1067 SER A O 1
ATOM 7580 N N . TYR A 1 1068 ? 8.318 8.052 -51.850 1.00 95.06 1068 TYR A N 1
ATOM 7581 C CA . TYR A 1 1068 ? 8.202 7.175 -50.678 1.00 95.06 1068 TYR A CA 1
ATOM 7582 C C . TYR A 1 1068 ? 7.621 5.793 -51.021 1.00 95.06 1068 TYR A C 1
ATOM 7584 O O . TYR A 1 1068 ? 6.585 5.691 -51.691 1.00 95.06 1068 TYR A O 1
ATOM 7592 N N . VAL A 1 1069 ? 8.214 4.726 -50.485 1.00 95.25 1069 VAL A N 1
ATOM 7593 C CA . VAL A 1 1069 ? 7.701 3.346 -50.597 1.00 95.25 1069 VAL A CA 1
ATOM 7594 C C . VAL A 1 1069 ? 6.479 3.178 -49.688 1.00 95.25 1069 VAL A C 1
ATOM 7596 O O . VAL A 1 1069 ? 6.488 3.664 -48.568 1.00 95.25 1069 VAL A O 1
ATOM 7599 N N . SER A 1 1070 ? 5.409 2.504 -50.114 1.00 95.06 1070 SER A N 1
ATOM 7600 C CA . SER A 1 1070 ? 4.250 2.291 -49.227 1.00 95.06 1070 SER A CA 1
ATOM 7601 C C . SER A 1 1070 ? 4.510 1.170 -48.210 1.00 95.06 1070 SER A C 1
ATOM 7603 O O . SER A 1 1070 ? 4.745 0.028 -48.608 1.00 95.06 1070 SER A O 1
ATOM 7605 N N . GLY A 1 1071 ? 4.436 1.495 -46.918 1.00 91.31 1071 GLY A N 1
ATOM 7606 C CA . GLY A 1 1071 ? 4.468 0.557 -45.793 1.00 91.31 1071 GLY A CA 1
ATOM 7607 C C . GLY A 1 1071 ? 3.068 0.086 -45.353 1.00 91.31 1071 GLY A C 1
ATOM 7608 O O . GLY A 1 1071 ? 2.062 0.509 -45.933 1.00 91.31 1071 GLY A O 1
ATOM 7609 N N . PRO A 1 1072 ? 2.973 -0.805 -44.346 1.00 91.06 1072 PRO A N 1
ATOM 7610 C CA . PRO A 1 1072 ? 1.701 -1.226 -43.750 1.00 91.06 1072 PRO A CA 1
ATOM 7611 C C . PRO A 1 1072 ? 0.939 -0.064 -43.091 1.00 91.06 1072 PRO A C 1
ATOM 7613 O O . PRO A 1 1072 ? 1.546 0.843 -42.529 1.00 91.06 1072 PRO A O 1
ATOM 7616 N N . THR A 1 1073 ? -0.393 -0.116 -43.111 1.00 88.88 1073 THR A N 1
ATOM 7617 C CA . THR A 1 1073 ? -1.263 0.850 -42.420 1.00 88.88 1073 THR A CA 1
ATOM 7618 C C . THR A 1 1073 ? -0.961 0.904 -40.918 1.00 88.88 1073 THR A C 1
ATOM 7620 O O . THR A 1 1073 ? -0.869 -0.137 -40.268 1.00 88.88 1073 THR A O 1
ATOM 7623 N N . VAL A 1 1074 ? -0.851 2.113 -40.366 1.00 86.75 1074 VAL A N 1
ATOM 7624 C CA . VAL A 1 1074 ? -0.828 2.374 -38.922 1.00 86.75 1074 VAL A CA 1
ATOM 7625 C C . VAL A 1 1074 ? -2.269 2.573 -38.465 1.00 86.75 1074 VAL A C 1
ATOM 7627 O O . VAL A 1 1074 ? -2.944 3.497 -38.918 1.00 86.75 1074 VAL A O 1
ATOM 7630 N N . ILE A 1 1075 ? -2.740 1.698 -37.579 1.00 82.25 1075 ILE A N 1
ATOM 7631 C CA . ILE A 1 1075 ? -4.042 1.840 -36.923 1.00 82.25 1075 ILE A CA 1
ATOM 7632 C C . ILE A 1 1075 ? -3.812 2.531 -35.578 1.00 82.25 1075 ILE A C 1
ATOM 7634 O O . ILE A 1 1075 ? -2.970 2.092 -34.792 1.00 82.25 1075 ILE A O 1
ATOM 7638 N N . MET A 1 1076 ? -4.524 3.630 -35.337 1.00 79.81 1076 MET A N 1
ATOM 7639 C CA . MET A 1 1076 ? -4.504 4.333 -34.054 1.00 79.81 1076 MET A CA 1
ATOM 7640 C C . MET A 1 1076 ? -5.203 3.481 -32.980 1.00 79.81 1076 MET A C 1
ATOM 7642 O O . MET A 1 1076 ? -6.182 2.801 -33.295 1.00 79.81 1076 MET A O 1
ATOM 7646 N N . PRO A 1 1077 ? -4.707 3.463 -31.730 1.00 63.59 1077 PRO A N 1
ATOM 7647 C CA . PRO A 1 1077 ? -5.394 2.768 -30.650 1.00 63.59 1077 PRO A CA 1
ATOM 7648 C C . PRO A 1 1077 ? -6.720 3.469 -30.339 1.00 63.59 1077 PRO A C 1
ATOM 7650 O O . PRO A 1 1077 ? -6.773 4.697 -30.296 1.00 63.59 1077 PRO A O 1
ATOM 7653 N N . ASP A 1 1078 ? -7.764 2.685 -30.071 1.00 64.62 1078 ASP A N 1
ATOM 7654 C CA . ASP A 1 1078 ? -8.964 3.193 -29.407 1.00 64.62 1078 ASP A CA 1
ATOM 7655 C C . ASP A 1 1078 ? -8.561 3.692 -28.010 1.00 64.62 1078 ASP A C 1
ATOM 7657 O O . ASP A 1 1078 ? -7.966 2.949 -27.228 1.00 64.62 1078 ASP A O 1
ATOM 7661 N N . VAL A 1 1079 ? -8.829 4.969 -27.731 1.00 55.88 1079 VAL A N 1
ATOM 7662 C CA . VAL A 1 1079 ? -8.453 5.650 -26.479 1.00 55.88 1079 VAL A CA 1
ATOM 7663 C C . VAL A 1 1079 ? -9.657 5.801 -25.532 1.00 55.88 1079 VAL A C 1
ATOM 7665 O O . VAL A 1 1079 ? -9.592 6.557 -24.564 1.00 55.88 1079 VAL A O 1
ATOM 7668 N N . ALA A 1 1080 ? -10.773 5.118 -25.816 1.00 50.06 1080 ALA A N 1
ATOM 7669 C CA . ALA A 1 1080 ? -12.023 5.183 -25.056 1.00 50.06 1080 ALA A CA 1
ATOM 7670 C C . ALA A 1 1080 ? -12.365 3.894 -24.270 1.00 50.06 1080 ALA A C 1
ATOM 7672 O O . ALA A 1 1080 ? -13.462 3.817 -23.711 1.00 50.06 1080 ALA A O 1
ATOM 7673 N N . ASN A 1 1081 ? -11.452 2.912 -24.207 1.00 39.12 1081 ASN A N 1
ATOM 7674 C CA . ASN A 1 1081 ? -11.603 1.636 -23.483 1.00 39.12 1081 ASN A CA 1
ATOM 7675 C C . ASN A 1 1081 ? -10.355 1.274 -22.658 1.00 39.12 1081 ASN A C 1
ATOM 7677 O O . ASN A 1 1081 ? -9.244 1.314 -23.230 1.00 39.12 1081 ASN A O 1
#